Protein AF-A0A8F1AC19-F1 (afdb_monomer)

Foldseek 3Di:
DDDDDDDDDDDDYDDDYDDDDDDDDDDDDDDDDPVVVVVVVLVVQVVPLPPDDQVVLLVVLLVVVVVVVVVVVVVPPPDPPDPVQQPVDKDWQAFLVQLLPLVSSLVSCLVTPLVPFDALFKKKKKKKKFFADPNDGPDIDIWDIAIAHSPADSSLVSLLVSVRSVVVCVVVVDDPRRITMMMTMDGDDDNVRVCSSGPPHDPNVSSSVVSCVSSVVPPVCVVVVVLLCVQVVNVVVVVVQQQFQFPCNVVVAAFDDLVPDPLSVLLVVVQVVCCVPDPFNKDKTKGWDDPDDDPDDDFTKMKIKIKTWQDQDPVDPRDTKIKIKIWIDTSNCCNVQVVCSVHPPRPGWMKMKIQPDPDPVWRFIWIGTPQKIFTDTPSGGQKMKGFDDFDFDDADAFAPDFDQLEKEKDWAWAAAVALRFFFIFTAKMWMDTSVGDIDIAGADCPDPPGDPGSLSRLLVRVVVVVVVCLVVVVPNFAHEYEYAQCFQPVVLSNLLSLVQSVWDWWFDDDFSGTLKIWTADVVSRGIYMYAHVCQQPVDDLQVLLVLQVHPQHQAFAQRRRDDPVCRQDWAADDDCVSRDPPLPDDPVSVVSSVPADRGDGNNVVVRVNRCSSRVSVRVSLSSLSCCCCVPQSDGCSVDSHNLSSLSNSLCHPFNPDPLWGQGLDDDSQLVLLLQQFDFFDWWFLDAFPCLKPQWKFKKFWFLLLLLLLQAWAQTDIKMKMQNFDLVVQVWWKFWKWKAADDCVLPVDAQDWDQDPVRDIDRDNGTDIGIHTSLLVVLRVVSPMDITTRIIMHRPSIGGGLNSCVVVSVVLLCCLVDPPRSSSVSSSVSSSVSNLVQQQDDQRQKDKTKAFPVCVCVDQQFWDWPAKAASHVGIIITITGNHGHPVVVVVPVVPDPDDPVPPPPPSPGPGRHSNRRSSSSSSSLSSLCVVVCGPVPKHWRIDDSRMTMIRDDDDPVQEDNDHRRMDRDFIFRTKRRFTGQAIWTQGPVPRDIRGGDPPADRSPDDPVQSVCLLVQHKDKDWDWDFDQPSHVSITGIDIDIDIDTRDDSD

Solvent-accessible surface area (backbone atoms only — not comparable to full-atom values): 58210 Å² total; per-residue (Å²): 136,82,79,86,87,77,90,78,88,84,82,87,80,89,86,82,92,89,84,92,88,88,90,90,82,90,80,93,77,92,74,89,68,73,70,55,58,56,50,52,56,38,58,55,47,67,66,67,50,75,81,55,57,71,71,61,49,44,57,54,49,56,57,48,55,56,49,49,54,55,50,56,61,68,65,49,85,80,52,96,68,57,78,79,62,28,71,89,35,73,36,77,61,48,39,51,70,59,41,68,41,61,71,55,35,36,53,35,42,47,70,53,49,39,70,76,45,58,80,87,40,36,32,35,36,35,43,32,42,32,36,40,58,97,87,40,78,76,46,76,50,75,52,80,68,48,68,44,46,45,81,52,62,52,71,53,53,42,52,33,50,41,53,54,51,53,54,50,34,62,74,67,70,64,73,71,78,41,28,42,38,32,41,24,35,33,85,66,49,54,63,78,56,46,54,54,70,50,68,91,69,68,64,62,62,45,40,48,54,50,41,33,57,74,43,50,68,58,69,49,66,56,59,64,52,51,53,45,38,55,71,63,56,47,69,69,51,63,76,54,41,84,69,39,74,39,82,68,52,69,80,70,49,53,73,49,71,46,79,78,45,72,52,34,43,52,40,49,51,54,50,53,50,49,50,69,69,43,96,54,66,48,47,78,47,50,28,36,65,70,94,80,83,74,86,65,92,88,74,78,47,36,37,43,37,41,35,38,62,71,42,70,45,92,90,42,93,82,43,72,28,50,37,35,39,41,37,47,40,42,64,78,56,38,69,77,39,54,89,26,67,94,44,94,74,35,89,54,64,53,38,36,39,38,43,74,54,84,54,91,87,51,52,34,29,35,41,36,45,84,56,32,40,34,38,28,48,73,38,37,62,76,33,42,36,37,60,48,87,56,58,66,60,87,61,52,78,70,44,95,67,78,77,70,55,42,23,13,31,46,74,40,65,29,10,71,72,44,69,43,24,36,52,53,45,48,46,33,39,34,42,32,38,73,87,70,54,70,52,76,49,60,58,30,81,84,46,90,91,39,42,79,42,40,47,56,45,52,30,50,57,52,52,55,49,50,51,62,27,56,80,43,42,89,80,45,51,60,32,36,30,32,21,82,46,23,32,84,49,56,47,49,60,45,54,34,25,37,35,63,65,68,35,49,68,50,65,46,65,56,83,85,36,44,36,35,39,35,47,28,39,74,89,81,69,41,43,36,34,41,34,22,44,33,47,57,48,86,56,56,68,65,55,47,26,58,44,60,64,50,88,64,71,82,76,90,59,47,58,35,61,36,25,90,87,40,51,84,36,71,45,75,51,78,61,66,74,33,54,41,59,79,93,66,68,44,72,71,53,51,56,57,55,68,70,52,58,60,74,30,44,45,56,63,54,47,52,57,47,51,49,48,52,20,52,39,50,34,50,44,53,49,54,49,36,51,48,39,27,72,78,60,25,37,48,57,90,82,43,54,34,34,32,59,46,28,39,28,48,44,28,55,77,54,56,77,70,74,91,58,38,53,33,39,58,63,67,53,65,35,53,55,48,51,64,30,43,55,74,61,60,59,42,57,68,43,58,72,78,56,20,59,33,63,51,35,37,36,31,40,37,36,56,37,58,48,45,25,41,33,43,61,42,62,15,35,56,46,34,39,29,49,48,53,57,69,76,78,33,77,45,38,36,33,37,28,43,38,35,50,44,55,61,88,77,37,76,64,69,75,68,77,40,76,46,96,88,67,51,74,45,50,72,69,62,72,47,70,48,46,36,41,40,69,48,51,52,56,37,45,77,60,53,30,45,73,47,46,58,24,33,36,25,20,90,46,40,36,53,60,35,67,73,36,27,69,55,42,53,56,32,48,48,38,43,74,69,49,86,49,53,48,59,22,47,53,25,49,53,33,57,71,31,32,54,62,43,28,46,50,76,81,78,68,57,46,65,45,71,44,49,47,87,58,47,54,75,47,55,72,52,21,35,64,82,44,62,21,76,42,32,93,65,29,25,39,39,33,33,36,86,50,57,13,68,69,60,51,49,52,47,63,76,71,44,103,62,62,87,85,68,70,79,66,78,75,80,80,88,67,91,25,29,42,57,48,29,25,48,28,32,39,42,31,43,58,72,51,52,65,67,45,63,40,88,94,35,56,38,45,35,37,52,54,54,30,43,28,25,57,53,83,76,63,69,90,49,48,49,87,50,82,58,18,30,33,82,75,45,45,29,54,45,31,40,51,61,47,60,60,30,36,39,33,34,28,70,87,76,72,44,76,48,62,40,37,77,97,55,69,36,87,81,56,55,75,64,52,49,53,36,22,49,65,40,37,68,43,79,48,75,41,80,42,86,42,74,40,68,62,74,52,44,46,31,33,43,80,42,85,41,74,48,75,28,42,77,67,120

Radius of gyration: 37.28 Å; Cα contacts (8 Å, |Δi|>4): 1901; chains: 1; bounding box: 98×108×100 Å

Mean predicted aligned error: 16.22 Å

Nearest PDB structures (foldseek):
  2pzs-assembly3_C  TM=7.195E-01  e=1.021E-22  Salasvirus phi29
  2pzs-assembly4_D  TM=7.271E-01  e=9.968E-22  Salasvirus phi29
  2pzs-assembly2_B  TM=7.044E-01  e=2.456E-21  Salasvirus phi29

Secondary structure (DSSP, 8-state):
---------------------------------HHHHHHHHHHHHHHHGGGS-HHHHHHHHHHHHHHHHHHHHHHTTSS--SGGGSTTSEEEEEEHHHHTSHHHHHHHHHHHTGGGSPTT-EEEEEEEEEEEETTEEEEEEE---EEEETT--HHHHHHHHHHHHHHHHHHTT--SS-EEEEEEEEEEE-HHHHHHH-SS--HHHHHHHHHHHHTT----THHHHHHHHHHTT-HHHHHHHTTPPPGGGGGGSPBP-TTSSHHHHHHHHHHHHHHHH-SS-EEEEEEEPPTT--SSSS---EEEEEEEEEEEPTTSTT-EEEEEEEEEE-HHHHHHHGGGTTSTT--S-EEEEEE----TT---EEEEETTEEEEEETTEEEEEEEE---PBPP-PPPPSS----EEEEEEEEEETTSTT-EEEEEEEEEEEETTS-EEEEE--SSSTTS--SHHHHHHHHHHHHHHHHHHTHHHHTT-EEEESSTTTTHHHHHHHHHHHTT-EEEEEEETTEEEEEEEEETTTTEEEEEEEGGGTS-S-HHHHHHHTT-S-------TTT-STTTTT-EEEPPPGGGTS-GGG--HHHHHHHHTS-SEEEHHHHHHHHHHHHHHHHHHHHHHHHHHHHHHH---GGG-SSHHHHHHHHHHHHT----SSPPB---THHHHHHHHT-----EEE---GGGGEES-EEEEEETTHHHHHHTS-B--S--EEE----TTT-SSEEEEEEEEPPPTTT-SS----EE-TTS-EE--SS-EEEEEEHHHHHHHHHTT-EEEEEEEEE-TTPBPTTTTTHHHHHHHHHHHHH---HHHHHHHHHHHHHHHHHHTPPP-S-EEEEEEGGGHHHHHTTEEEEEEEEEETTEEEEEEEEEEPHHHHHHHHHH-S--GGG--------S---HHHHHHHHHHHHHHHGGGGG-TT--EEEEETTEEEESSPPPGGGBSSSTT-EEEEEEEEEEEEEETTEEEEEETTT--EEEEETTS-GGG--HHHHHHHHTT--EEEEEEEEEEETTTTEEEEEEEEEEEPPPP--

Sequence (1049 aa):
METSSGTLDVGKWDQSTSNLDEGYNIKYIIGSNTKDNSNRILTNIKADVKSLSEDKANKIANVKIRQIERVKRNEGKIIKGGYLSYINHSCYIGHFDELIDKKILINRLKDNLISQLEEGKIYSILLNMSYLKNGVNVGISPMKSMIITATVNLNLLGHNIINAIILKSQEYEVQGDSCNINIYWREWLRDDEYSKLVSPVNRDKIIEEVLIEEGNLTKNNNNKLDKILKFMAIEKLDNYINQFPSFDSITKLTPYDLNSDEGSKKLLKAINDIEKESQYKVKISVFKSDEGYSFGDSVPFIYLVFTEVDIYLSDCDNVKGVRRTVCFSTIDDWVDSISHWNTDKYPYLKFTDVQLDTDKDTQKFTRTLGAYKFHVDNGKVQYWEKYYSFPDMLMPSSDKKRDTKIGSLDLETYGKDGNGFGEHSVYAGGIALNDGYKQLYYLDLDNEWGIKSGAGLIQQMFIELFDYIAEKKKERNGYKLYAHNLGRFDSIFLISSLANAGFQLRANWRENDLLQLYVIDTDRKLNIKLLDSINLVPTSLDKLLKGVGSLIRKGMFPHKYVNRDTINYIGPKPGINYYLDESQINEQKIDEYNKIPELFNLKEQCLNYLETDVLGLLEAMNILSKHYHKEHKVNITNFSTLPALSLAIFGYWFYQDKKKTIKMIKGPLESFIRQAYFGGNSDIFVEGSNRFVKKGLHYDMNSQYPFAMKNQMPTGNPVFSNNTDLNYYSLGFVFAKITPPNKDTLANLFIPFRNTDGSVSCPRETFYEFISTVELRQGLEYGYKAEILCGVNFPEACEANELFGKFVDQLYEIKATSTDSVERMIAKLSLNSTYGKFGQKEKEYRIKIMKTDQVSEITDKYHYSYLSDISDGLSIIKYGPRLNEKYRQLYKEHSEFDDNKSTYTKERGIPSAVQISAMISSYARTSINPFKNIPGNIAIASNTDSLILEHPLPNDLIGRELGQWKLEHTFNNGIFVRPKLYCYEDSNTNELIRKAAGVNAAKLTSEDYAKLCKGENVHTQKEIFKVDWNKLKIEVVKVDTTLKGINPE

Structure (mmCIF, N/CA/C/O backbone):
data_AF-A0A8F1AC19-F1
#
_entry.id   AF-A0A8F1AC19-F1
#
loop_
_atom_site.group_PDB
_atom_site.id
_atom_site.type_symbol
_atom_site.label_atom_id
_atom_site.label_alt_id
_atom_site.label_comp_id
_atom_site.label_asym_id
_atom_site.label_entity_id
_atom_site.label_seq_id
_atom_site.pdbx_PDB_ins_code
_atom_site.Cartn_x
_atom_site.Cartn_y
_atom_site.Cartn_z
_atom_site.occupancy
_atom_site.B_iso_or_equiv
_atom_site.auth_seq_id
_atom_site.auth_comp_id
_atom_site.auth_asym_id
_atom_site.auth_atom_id
_atom_site.pdbx_PDB_model_num
ATOM 1 N N . MET A 1 1 ? 13.285 74.632 -11.735 1.00 31.61 1 MET A N 1
ATOM 2 C CA . MET A 1 1 ? 13.791 75.019 -10.406 1.00 31.61 1 MET A CA 1
ATOM 3 C C . MET A 1 1 ? 14.454 73.781 -9.842 1.00 31.61 1 MET A C 1
ATOM 5 O O . MET A 1 1 ? 13.777 72.896 -9.347 1.00 31.61 1 MET A O 1
ATOM 9 N N . GLU A 1 2 ? 15.632 73.489 -10.384 1.00 22.83 2 GLU A N 1
ATOM 10 C CA . GLU A 1 2 ? 16.922 73.958 -9.843 1.00 22.83 2 GLU A CA 1
ATOM 11 C C . GLU A 1 2 ? 17.256 73.154 -8.584 1.00 22.83 2 GLU A C 1
ATOM 13 O O . GLU A 1 2 ? 16.663 73.350 -7.534 1.00 22.83 2 GLU A O 1
ATOM 18 N N . THR A 1 3 ? 17.900 72.002 -8.767 1.00 23.06 3 THR A N 1
ATOM 19 C CA . THR A 1 3 ? 19.358 71.810 -8.927 1.00 23.06 3 THR A CA 1
ATOM 20 C C . THR A 1 3 ? 20.081 71.838 -7.592 1.00 23.06 3 THR A C 1
ATOM 22 O O . THR A 1 3 ? 20.238 72.887 -6.981 1.00 23.06 3 THR A O 1
ATOM 25 N N . SER A 1 4 ? 20.699 70.691 -7.300 1.00 23.70 4 SER A N 1
ATOM 26 C CA . SER A 1 4 ? 22.146 70.555 -7.070 1.00 23.70 4 SER A CA 1
ATOM 27 C C . SER A 1 4 ? 22.519 70.812 -5.617 1.00 23.70 4 SER A C 1
ATOM 29 O O . SER A 1 4 ? 21.834 71.542 -4.923 1.00 23.70 4 SER A O 1
ATOM 31 N N . SER A 1 5 ? 23.536 70.212 -5.034 1.00 22.62 5 SER A N 1
ATOM 32 C CA . SER A 1 5 ? 24.752 69.520 -5.470 1.00 22.62 5 SER A CA 1
ATOM 33 C C . SER A 1 5 ? 25.186 68.732 -4.216 1.00 22.62 5 SER A C 1
ATOM 35 O O . SER A 1 5 ? 24.716 69.011 -3.118 1.00 22.62 5 SER A O 1
ATOM 37 N N . GLY A 1 6 ? 26.005 67.695 -4.223 1.00 22.95 6 GLY A N 1
ATOM 38 C CA . GLY A 1 6 ? 27.137 67.302 -5.043 1.00 22.95 6 GLY A CA 1
ATOM 39 C C . GLY A 1 6 ? 27.877 66.248 -4.201 1.00 22.95 6 GLY A C 1
ATOM 40 O O . GLY A 1 6 ? 27.807 66.293 -2.976 1.00 22.95 6 GLY A O 1
ATOM 41 N N . THR A 1 7 ? 28.458 65.231 -4.848 1.00 22.33 7 THR A N 1
ATOM 42 C CA . THR A 1 7 ? 29.927 65.021 -4.927 1.00 22.33 7 THR A CA 1
ATOM 43 C C . THR A 1 7 ? 30.548 64.523 -3.612 1.00 22.33 7 THR A C 1
ATOM 45 O O . THR A 1 7 ? 30.342 65.131 -2.576 1.00 22.33 7 THR A O 1
ATOM 48 N N . LEU A 1 8 ? 31.340 63.456 -3.518 1.00 21.91 8 LEU A N 1
ATOM 49 C CA . LEU A 1 8 ? 32.282 62.757 -4.405 1.00 21.91 8 LEU A CA 1
ATOM 50 C C . LEU A 1 8 ? 32.453 61.329 -3.807 1.00 21.91 8 LEU A C 1
ATOM 52 O O . LEU A 1 8 ? 32.259 61.163 -2.606 1.00 21.91 8 LEU A O 1
ATOM 56 N N . ASP A 1 9 ? 32.608 60.253 -4.590 1.00 22.91 9 ASP A N 1
ATOM 57 C CA . ASP A 1 9 ? 33.870 59.794 -5.227 1.00 22.91 9 ASP A CA 1
ATOM 58 C C . ASP A 1 9 ? 34.889 59.314 -4.159 1.00 22.91 9 ASP A C 1
ATOM 60 O O . ASP A 1 9 ? 35.008 59.916 -3.101 1.00 22.91 9 ASP A O 1
ATOM 64 N N . VAL A 1 10 ? 35.675 58.245 -4.276 1.00 22.77 10 VAL A N 1
ATOM 65 C CA . VAL A 1 10 ? 36.249 57.528 -5.419 1.00 22.77 10 VAL A CA 1
ATOM 66 C C . VAL A 1 10 ? 36.731 56.172 -4.880 1.00 22.77 10 VAL A C 1
ATOM 68 O O . VAL A 1 10 ? 37.195 56.107 -3.738 1.00 22.77 10 VAL A O 1
ATOM 71 N N . GLY A 1 11 ? 36.768 55.114 -5.696 1.00 22.19 11 GLY A N 1
ATOM 72 C CA . GLY A 1 11 ? 37.553 53.941 -5.300 1.00 22.19 11 GLY A CA 1
ATOM 73 C C . GLY A 1 11 ? 37.639 52.733 -6.226 1.00 22.19 11 GLY A C 1
ATOM 74 O O . GLY A 1 11 ? 37.593 51.640 -5.691 1.00 22.19 11 GLY A O 1
ATOM 75 N N . LYS A 1 12 ? 37.825 52.956 -7.542 1.00 23.98 12 LYS A N 1
ATOM 76 C CA . LYS A 1 12 ? 38.645 52.164 -8.505 1.00 23.98 12 LYS A CA 1
ATOM 77 C C . LYS A 1 12 ? 38.438 50.642 -8.658 1.00 23.98 12 LYS A C 1
ATOM 79 O O . LYS A 1 12 ? 38.356 49.917 -7.684 1.00 23.98 12 LYS A O 1
ATOM 84 N N . TRP A 1 13 ? 38.602 50.019 -9.826 1.00 21.12 13 TRP A N 1
ATOM 85 C CA . TRP A 1 13 ? 38.659 50.312 -11.277 1.00 21.12 13 TRP A CA 1
ATOM 86 C C . TRP A 1 13 ? 39.015 48.925 -11.880 1.00 21.12 13 TRP A C 1
ATOM 88 O O . TRP A 1 13 ? 39.837 48.226 -11.292 1.00 21.12 13 TRP A O 1
ATOM 98 N N . ASP A 1 14 ? 38.258 48.393 -12.845 1.00 24.80 14 ASP A N 1
ATOM 99 C CA . ASP A 1 14 ? 38.442 48.540 -14.313 1.00 24.80 14 ASP A CA 1
ATOM 100 C C . ASP A 1 14 ? 39.537 47.586 -14.866 1.00 24.80 14 ASP A C 1
ATOM 102 O O . ASP A 1 14 ? 40.478 47.277 -14.147 1.00 24.80 14 ASP A O 1
ATOM 106 N N . GLN A 1 15 ? 39.541 47.017 -16.080 1.00 26.70 15 GLN A N 1
ATOM 107 C CA . GLN A 1 15 ? 38.985 47.366 -17.402 1.00 26.70 15 GLN A CA 1
ATOM 108 C C . GLN A 1 15 ? 39.262 46.136 -18.325 1.00 26.70 15 GLN A C 1
ATOM 110 O O . GLN A 1 15 ? 40.238 45.421 -18.091 1.00 26.70 15 GLN A O 1
ATOM 115 N N . SER A 1 16 ? 38.497 45.766 -19.363 1.00 23.73 16 SER A N 1
ATOM 116 C CA . SER A 1 16 ? 38.512 46.379 -20.713 1.00 23.73 16 SER A CA 1
ATOM 117 C C . SER A 1 16 ? 37.617 45.537 -21.678 1.00 23.73 16 SER A C 1
ATOM 119 O O . SER A 1 16 ? 37.724 44.314 -21.666 1.00 23.73 16 SER A O 1
ATOM 121 N N . THR A 1 17 ? 36.517 46.088 -22.244 1.00 25.33 17 THR A N 1
ATOM 122 C CA . THR A 1 17 ? 36.291 46.673 -23.615 1.00 25.33 17 THR A CA 1
ATOM 123 C C . THR A 1 17 ? 36.187 45.652 -24.772 1.00 25.33 17 THR A C 1
ATOM 125 O O . THR A 1 17 ? 36.949 44.698 -24.773 1.00 25.33 17 THR A O 1
ATOM 128 N N . SER A 1 18 ? 35.394 45.763 -25.856 1.00 26.03 18 SER A N 1
ATOM 129 C CA . SER A 1 18 ? 34.367 46.688 -26.415 1.00 26.03 18 SER A CA 1
ATOM 130 C C . SER A 1 18 ? 34.013 46.158 -27.839 1.00 26.03 18 SER A C 1
ATOM 132 O O . SER A 1 18 ? 34.898 45.596 -28.479 1.00 26.03 18 SER A O 1
ATOM 134 N N . ASN A 1 19 ? 32.770 46.160 -28.349 1.00 23.08 19 ASN A N 1
ATOM 135 C CA . ASN A 1 19 ? 32.154 47.078 -29.354 1.00 23.08 19 ASN A CA 1
ATOM 136 C C . ASN A 1 19 ? 30.918 46.314 -29.917 1.00 23.08 19 ASN A C 1
ATOM 138 O O . ASN A 1 19 ? 31.048 45.113 -30.138 1.00 23.08 19 ASN A O 1
ATOM 142 N N . LEU A 1 20 ? 29.664 46.791 -29.984 1.00 23.27 20 LEU A N 1
ATOM 143 C CA . LEU A 1 20 ? 29.008 47.935 -30.664 1.00 23.27 20 LEU A CA 1
ATOM 144 C C . LEU A 1 20 ? 28.954 47.874 -32.205 1.00 23.27 20 LEU A C 1
ATOM 146 O O . LEU A 1 20 ? 29.992 47.947 -32.854 1.00 23.27 20 LEU A O 1
ATOM 150 N N . ASP A 1 21 ? 27.724 47.697 -32.724 1.00 23.11 21 ASP A N 1
ATOM 151 C CA . ASP A 1 21 ? 26.986 48.509 -33.733 1.00 23.11 21 ASP A CA 1
ATOM 152 C C . ASP A 1 21 ? 25.927 47.602 -34.407 1.00 23.11 21 ASP A C 1
ATOM 154 O O . ASP A 1 21 ? 26.255 46.504 -34.845 1.00 23.11 21 ASP A O 1
ATOM 158 N N . GLU A 1 22 ? 24.603 47.810 -34.411 1.00 24.41 22 GLU A N 1
ATOM 159 C CA . GLU A 1 22 ? 23.669 48.939 -34.631 1.00 24.41 22 GLU A CA 1
ATOM 160 C C . GLU A 1 22 ? 22.743 48.603 -35.831 1.00 24.41 22 GLU A C 1
ATOM 162 O O . GLU A 1 22 ? 23.201 48.212 -36.901 1.00 24.41 22 GLU A O 1
ATOM 167 N N . GLY A 1 23 ? 21.427 48.816 -35.659 1.00 21.45 23 GLY A N 1
ATOM 168 C CA . GLY A 1 23 ? 20.518 49.215 -36.749 1.00 21.45 23 GLY A CA 1
ATOM 169 C C . GLY A 1 23 ? 19.463 48.215 -37.259 1.00 21.45 23 GLY A C 1
ATOM 170 O O . GLY A 1 23 ? 19.737 47.420 -38.149 1.00 21.45 23 GLY A O 1
ATOM 171 N N . TYR A 1 24 ? 18.207 48.341 -36.800 1.00 22.16 24 TYR A N 1
ATOM 172 C CA . TYR A 1 24 ? 17.084 48.966 -37.546 1.00 22.16 24 TYR A CA 1
ATOM 173 C C . TYR A 1 24 ? 15.684 48.466 -37.135 1.00 22.16 24 TYR A C 1
ATOM 175 O O . TYR A 1 24 ? 15.416 47.278 -36.976 1.00 22.16 24 TYR A O 1
ATOM 183 N N . ASN A 1 25 ? 14.770 49.435 -37.024 1.00 22.89 25 ASN A N 1
ATOM 184 C CA . ASN A 1 25 ? 13.355 49.318 -36.676 1.00 22.89 25 ASN A CA 1
ATOM 185 C C . ASN A 1 25 ? 12.464 49.530 -37.928 1.00 22.89 25 ASN A C 1
ATOM 187 O O . ASN A 1 25 ? 12.730 50.430 -38.718 1.00 22.89 25 ASN A O 1
ATOM 191 N N . ILE A 1 26 ? 11.359 48.771 -38.003 1.00 26.72 26 ILE A N 1
ATOM 192 C CA . ILE A 1 26 ? 10.038 49.057 -38.626 1.00 26.72 26 ILE A CA 1
ATOM 193 C C . ILE A 1 26 ? 9.954 49.341 -40.149 1.00 26.72 26 ILE A C 1
ATOM 195 O O . ILE A 1 26 ? 10.276 50.436 -40.601 1.00 26.72 26 ILE A O 1
ATOM 199 N N . LYS A 1 27 ? 9.268 48.450 -40.900 1.00 19.94 27 LYS A N 1
ATOM 200 C CA . LYS A 1 27 ? 8.091 48.789 -41.749 1.00 19.94 27 LYS A CA 1
ATOM 201 C C . LYS A 1 27 ? 7.402 47.559 -42.369 1.00 19.94 27 LYS A C 1
ATOM 203 O O . LYS A 1 27 ? 8.037 46.701 -42.968 1.00 19.94 27 LYS A O 1
ATOM 208 N N . TYR A 1 28 ? 6.072 47.541 -42.265 1.00 28.19 28 TYR A N 1
ATOM 209 C CA . TYR A 1 28 ? 5.159 46.734 -43.080 1.00 28.19 28 TYR A CA 1
ATOM 210 C C . TYR A 1 28 ? 5.397 46.983 -44.579 1.00 28.19 28 TYR A C 1
ATOM 212 O O . TYR A 1 28 ? 5.292 48.128 -45.014 1.00 28.19 28 TYR A O 1
ATOM 220 N N . ILE A 1 29 ? 5.585 45.917 -45.365 1.00 23.28 29 ILE A N 1
ATOM 221 C CA . ILE A 1 29 ? 5.173 45.856 -46.776 1.00 23.28 29 ILE A CA 1
ATOM 222 C C . ILE A 1 29 ? 4.506 44.497 -47.005 1.00 23.28 29 ILE A C 1
ATOM 224 O O . ILE A 1 29 ? 5.138 43.445 -46.975 1.00 23.28 29 ILE A O 1
ATOM 228 N N . ILE A 1 30 ? 3.191 44.547 -47.209 1.00 38.81 30 ILE A N 1
ATOM 229 C CA . ILE A 1 30 ? 2.400 43.483 -47.825 1.00 38.81 30 ILE A CA 1
ATOM 230 C C . ILE A 1 30 ? 2.854 43.383 -49.287 1.00 38.81 30 ILE A C 1
ATOM 232 O O . ILE A 1 30 ? 2.800 44.377 -50.007 1.00 38.81 30 ILE A O 1
ATOM 236 N N . GLY A 1 31 ? 3.274 42.196 -49.727 1.00 25.27 31 GLY A N 1
ATOM 237 C CA . GLY A 1 31 ? 3.637 41.930 -51.120 1.00 25.27 31 GLY A CA 1
ATOM 238 C C . GLY A 1 31 ? 3.594 40.437 -51.454 1.00 25.27 31 GLY A C 1
ATOM 239 O O . GLY A 1 31 ? 4.526 39.715 -51.130 1.00 25.27 31 GLY A O 1
ATOM 240 N N . SER A 1 32 ? 2.472 40.006 -52.050 1.00 35.31 32 SER A N 1
ATOM 241 C CA . SER A 1 32 ? 2.288 38.910 -53.038 1.00 35.31 32 SER A CA 1
ATOM 242 C C . SER A 1 32 ? 3.429 37.879 -53.190 1.00 35.31 32 SER A C 1
ATOM 244 O O . SER A 1 32 ? 4.523 38.247 -53.593 1.00 35.31 32 SER A O 1
ATOM 246 N N . ASN A 1 33 ? 3.256 36.560 -53.017 1.00 37.06 33 ASN A N 1
ATOM 247 C CA . ASN A 1 33 ? 2.333 35.693 -53.762 1.00 37.06 33 ASN A CA 1
ATOM 248 C C . ASN A 1 33 ? 2.200 34.314 -53.067 1.00 37.06 33 ASN A C 1
ATOM 250 O O . ASN A 1 33 ? 3.137 33.521 -53.034 1.00 37.06 33 ASN A O 1
ATOM 254 N N . THR A 1 34 ? 1.018 33.983 -52.543 1.00 36.84 34 THR A N 1
ATOM 255 C CA . THR A 1 34 ? 0.736 32.732 -51.801 1.00 36.84 34 THR A CA 1
ATOM 256 C C . THR A 1 34 ? 0.471 31.508 -52.690 1.00 36.84 34 THR A C 1
ATOM 258 O O . THR A 1 34 ? 0.585 30.371 -52.224 1.00 36.84 34 THR A O 1
ATOM 261 N N . LYS A 1 35 ? 0.198 31.715 -53.987 1.00 37.66 35 LYS A N 1
ATOM 262 C CA . LYS A 1 35 ? 0.114 30.638 -54.994 1.00 37.66 35 LYS A CA 1
ATOM 263 C C . LYS A 1 35 ? 1.454 29.931 -55.227 1.00 37.66 35 LYS A C 1
ATOM 265 O O . LYS A 1 35 ? 1.462 28.750 -55.561 1.00 37.66 35 LYS A O 1
ATOM 270 N N . ASP A 1 36 ? 2.572 30.627 -55.023 1.00 39.12 36 ASP A N 1
ATOM 271 C CA . ASP A 1 36 ? 3.899 30.052 -55.254 1.00 39.12 36 ASP A CA 1
ATOM 272 C C . ASP A 1 36 ? 4.286 29.056 -54.157 1.00 39.12 36 ASP A C 1
ATOM 274 O O . ASP A 1 36 ? 4.768 27.970 -54.456 1.00 39.12 36 ASP A O 1
ATOM 278 N N . ASN A 1 37 ? 3.978 29.343 -52.887 1.00 41.62 37 ASN A N 1
ATOM 279 C CA . ASN A 1 37 ? 4.289 28.429 -51.780 1.00 41.62 37 ASN A CA 1
ATOM 280 C C . ASN A 1 37 ? 3.451 27.142 -51.802 1.00 41.62 37 ASN A C 1
ATOM 282 O O . ASN A 1 37 ? 3.974 26.066 -51.517 1.00 41.62 37 ASN A O 1
ATOM 286 N N . SER A 1 38 ? 2.175 27.221 -52.186 1.00 38.25 38 SER A N 1
ATOM 287 C CA . SER A 1 38 ? 1.309 26.043 -52.336 1.00 38.25 38 SER A CA 1
ATOM 288 C C . SER A 1 38 ? 1.758 25.157 -53.507 1.00 38.25 38 SER A C 1
ATOM 290 O O . SER A 1 38 ? 1.875 23.943 -53.341 1.00 38.25 38 SER A O 1
ATOM 292 N N . ASN A 1 39 ? 2.142 25.747 -54.644 1.00 42.91 39 ASN A N 1
ATOM 293 C CA . ASN A 1 39 ? 2.710 25.010 -55.779 1.00 42.91 39 ASN A CA 1
ATOM 294 C C . ASN A 1 39 ? 4.101 24.416 -55.488 1.00 42.91 39 ASN A C 1
ATOM 296 O O . ASN A 1 39 ? 4.401 23.305 -55.932 1.00 42.91 39 ASN A O 1
ATOM 300 N N . ARG A 1 40 ? 4.938 25.094 -54.695 1.00 44.22 40 ARG A N 1
ATOM 301 C CA . ARG A 1 40 ? 6.263 24.594 -54.284 1.00 44.22 40 ARG A CA 1
ATOM 302 C C . ARG A 1 40 ? 6.156 23.392 -53.340 1.00 44.22 40 ARG A C 1
ATOM 304 O O . ARG A 1 40 ? 6.897 22.425 -53.491 1.00 44.22 40 ARG A O 1
ATOM 311 N N . ILE A 1 41 ? 5.177 23.407 -52.430 1.00 44.12 41 ILE A N 1
ATOM 312 C CA . ILE A 1 41 ? 4.846 22.268 -51.558 1.00 44.12 41 ILE A CA 1
ATOM 313 C C . ILE A 1 41 ? 4.292 21.091 -52.381 1.00 44.12 41 ILE A C 1
ATOM 315 O O . ILE A 1 41 ? 4.699 19.953 -52.158 1.00 44.12 41 ILE A O 1
ATOM 319 N N . LEU A 1 42 ? 3.429 21.356 -53.370 1.00 42.44 42 LEU A N 1
ATOM 320 C CA . LEU A 1 42 ? 2.858 20.349 -54.281 1.00 42.44 42 LEU A CA 1
ATOM 321 C C . LEU A 1 42 ? 3.911 19.663 -55.170 1.00 42.44 42 LEU A C 1
ATOM 323 O O . LEU A 1 42 ? 3.815 18.467 -55.440 1.00 42.44 42 LEU A O 1
ATOM 327 N N . THR A 1 43 ? 4.936 20.400 -55.599 1.00 45.84 43 THR A N 1
ATOM 328 C CA . THR A 1 43 ? 5.985 19.876 -56.491 1.00 45.84 43 THR A CA 1
ATOM 329 C C . THR A 1 43 ? 6.937 18.921 -55.760 1.00 45.84 43 THR A C 1
ATOM 331 O O . THR A 1 43 ? 7.294 17.882 -56.311 1.00 45.84 43 THR A O 1
ATOM 334 N N . ASN A 1 44 ? 7.261 19.193 -54.489 1.00 47.84 44 ASN A N 1
ATOM 335 C CA . ASN A 1 44 ? 8.109 18.315 -53.669 1.00 47.84 44 ASN A CA 1
ATOM 336 C C . ASN A 1 44 ? 7.415 16.985 -53.306 1.00 47.84 44 ASN A C 1
ATOM 338 O O . ASN A 1 44 ? 8.058 15.944 -53.220 1.00 47.84 44 ASN A O 1
ATOM 342 N N . ILE A 1 45 ? 6.083 16.982 -53.180 1.00 44.28 45 ILE A N 1
ATOM 343 C CA . ILE A 1 45 ? 5.293 15.783 -52.846 1.00 44.28 45 ILE A CA 1
ATOM 344 C C . ILE A 1 45 ? 5.361 14.703 -53.940 1.00 44.28 45 ILE A C 1
ATOM 346 O O . ILE A 1 45 ? 5.433 13.514 -53.630 1.00 44.28 45 ILE A O 1
ATOM 350 N N . LYS A 1 46 ? 5.373 15.098 -55.222 1.00 47.28 46 LYS A N 1
ATOM 351 C CA . LYS A 1 46 ? 5.466 14.154 -56.351 1.00 47.28 46 LYS A CA 1
ATOM 352 C C . LYS A 1 46 ? 6.799 13.401 -56.404 1.00 47.28 46 LYS A C 1
ATOM 354 O O . LYS A 1 46 ? 6.838 12.309 -56.971 1.00 47.28 46 LYS A O 1
ATOM 359 N N . ALA A 1 47 ? 7.864 13.980 -55.851 1.00 51.50 47 ALA A N 1
ATOM 360 C CA . ALA A 1 47 ? 9.188 13.368 -55.826 1.00 51.50 47 ALA A CA 1
ATOM 361 C C . ALA A 1 47 ? 9.334 12.354 -54.674 1.00 51.50 47 ALA A C 1
ATOM 363 O O . ALA A 1 47 ? 9.881 11.276 -54.893 1.00 51.50 47 ALA A O 1
ATOM 364 N N . ASP A 1 48 ? 8.764 12.646 -53.498 1.00 46.41 48 ASP A N 1
ATOM 365 C CA . ASP A 1 48 ? 8.950 11.840 -52.278 1.00 46.41 48 ASP A CA 1
ATOM 366 C C . ASP A 1 48 ? 8.064 10.579 -52.197 1.00 46.41 48 ASP A C 1
ATOM 368 O O . ASP A 1 48 ? 8.426 9.604 -51.542 1.00 46.41 48 ASP A O 1
ATOM 372 N N . VAL A 1 49 ? 6.891 10.564 -52.846 1.00 47.78 49 VAL A N 1
ATOM 373 C CA . VAL A 1 49 ? 5.920 9.448 -52.734 1.00 47.78 49 VAL A CA 1
ATOM 374 C C . VAL A 1 49 ? 6.244 8.282 -53.678 1.00 47.78 49 VAL A C 1
ATOM 376 O O . VAL A 1 49 ? 5.839 7.149 -53.430 1.00 47.78 49 VAL A O 1
ATOM 379 N N . LYS A 1 50 ? 7.026 8.519 -54.736 1.00 50.19 50 LYS A N 1
ATOM 380 C CA . LYS A 1 50 ? 7.279 7.530 -55.799 1.00 50.19 50 LYS A CA 1
ATOM 381 C C . LYS A 1 50 ? 8.135 6.321 -55.373 1.00 50.19 50 LYS A C 1
ATOM 383 O O . LYS A 1 50 ? 8.267 5.396 -56.168 1.00 50.19 50 LYS A O 1
ATOM 388 N N . SER A 1 51 ? 8.704 6.315 -54.162 1.00 50.62 51 SER A N 1
ATOM 389 C CA . SER A 1 51 ? 9.639 5.286 -53.667 1.00 50.62 51 SER A CA 1
ATOM 390 C C . SER A 1 51 ? 9.222 4.602 -52.350 1.00 50.62 51 SER A C 1
ATOM 392 O O . SER A 1 51 ? 10.005 3.838 -51.784 1.00 50.62 51 SER A O 1
ATOM 394 N N . LEU A 1 52 ? 8.009 4.853 -51.841 1.00 51.84 52 LEU A N 1
ATOM 395 C CA . LEU A 1 52 ? 7.543 4.358 -50.536 1.00 51.84 52 LEU A CA 1
ATOM 396 C C . LEU A 1 52 ? 6.571 3.173 -50.657 1.00 51.84 52 LEU A C 1
ATOM 398 O O . LEU A 1 52 ? 5.855 3.040 -51.645 1.00 51.84 52 LEU A O 1
ATOM 402 N N . SER A 1 53 ? 6.510 2.328 -49.618 1.00 54.03 53 SER A N 1
ATOM 403 C CA . SER A 1 53 ? 5.466 1.301 -49.501 1.00 54.03 53 SER A CA 1
ATOM 404 C C . SER A 1 53 ? 4.086 1.939 -49.306 1.00 54.03 53 SER A C 1
ATOM 406 O O . SER A 1 53 ? 3.966 2.994 -48.677 1.00 54.03 53 SER A O 1
ATOM 408 N N . GLU A 1 54 ? 3.038 1.283 -49.809 1.00 50.53 54 GLU A N 1
ATOM 409 C CA . GLU A 1 54 ? 1.666 1.812 -49.841 1.00 50.53 54 GLU A CA 1
ATOM 410 C C . GLU A 1 54 ? 1.166 2.268 -48.453 1.00 50.53 54 GLU A C 1
ATOM 412 O O . GLU A 1 54 ? 0.623 3.361 -48.316 1.00 50.53 54 GLU A O 1
ATOM 417 N N . ASP A 1 55 ? 1.454 1.514 -47.387 1.00 48.41 55 ASP A N 1
ATOM 418 C CA . ASP A 1 55 ? 1.087 1.880 -46.006 1.00 48.41 55 ASP A CA 1
ATOM 419 C C . ASP A 1 55 ? 1.828 3.117 -45.466 1.00 48.41 55 ASP A C 1
ATOM 421 O O . ASP A 1 55 ? 1.254 3.924 -44.731 1.00 48.41 55 ASP A O 1
ATOM 425 N N . LYS A 1 56 ? 3.098 3.323 -45.844 1.00 50.91 56 LYS A N 1
ATOM 426 C CA . LYS A 1 56 ? 3.841 4.540 -45.465 1.00 50.91 56 LYS A CA 1
ATOM 427 C C . LYS A 1 56 ? 3.333 5.757 -46.236 1.00 50.91 56 LYS A C 1
ATOM 429 O O . LYS A 1 56 ? 3.263 6.845 -45.664 1.00 50.91 56 LYS A O 1
ATOM 434 N N . ALA A 1 57 ? 2.944 5.570 -47.497 1.00 53.06 57 ALA A N 1
ATOM 435 C CA . ALA A 1 57 ? 2.336 6.615 -48.310 1.00 53.06 57 ALA A CA 1
ATOM 436 C C . ALA A 1 57 ? 0.963 7.047 -47.750 1.00 53.06 57 ALA A C 1
ATOM 438 O O . ALA A 1 57 ? 0.723 8.249 -47.613 1.00 53.06 57 ALA A O 1
ATOM 439 N N . ASN A 1 58 ? 0.126 6.091 -47.316 1.00 54.00 58 ASN A N 1
ATOM 440 C 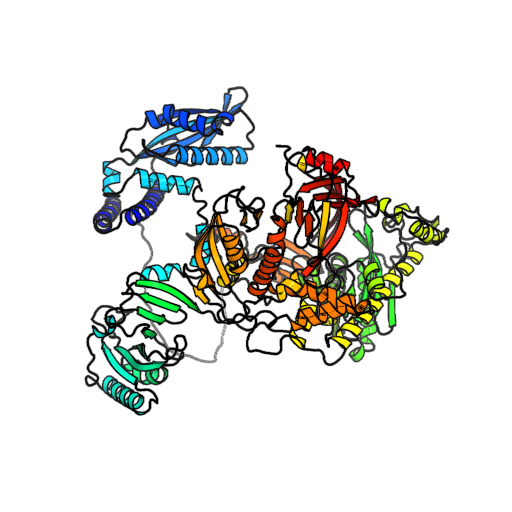CA . ASN A 1 58 ? -1.157 6.338 -46.633 1.00 54.00 58 ASN A CA 1
ATOM 441 C C . ASN A 1 58 ? -0.985 7.191 -45.361 1.00 54.00 58 ASN A C 1
ATOM 443 O O . ASN A 1 58 ? -1.612 8.241 -45.204 1.00 54.00 58 ASN A O 1
ATOM 447 N N . LYS A 1 59 ? -0.049 6.814 -44.480 1.00 54.47 59 LYS A N 1
ATOM 448 C CA . LYS A 1 59 ? 0.179 7.510 -43.201 1.00 54.47 59 LYS A CA 1
ATOM 449 C C . LYS A 1 59 ? 0.671 8.955 -43.375 1.00 54.47 59 LYS A C 1
ATOM 451 O O . LYS A 1 59 ? 0.286 9.840 -42.611 1.00 54.47 59 LYS A O 1
ATOM 456 N N . ILE A 1 60 ? 1.504 9.215 -44.386 1.00 54.22 60 ILE A N 1
ATOM 457 C CA . ILE A 1 60 ? 1.989 10.566 -44.722 1.00 54.22 60 ILE A CA 1
ATOM 458 C C . ILE A 1 60 ? 0.866 11.416 -45.333 1.00 54.22 60 ILE A C 1
ATOM 460 O O . ILE A 1 60 ? 0.749 12.603 -45.007 1.00 54.22 60 ILE A O 1
ATOM 464 N N . ALA A 1 61 ? 0.018 10.815 -46.173 1.00 54.59 61 ALA A N 1
ATOM 465 C CA . ALA A 1 61 ? -1.153 11.475 -46.741 1.00 54.59 61 ALA A CA 1
ATOM 466 C C . ALA A 1 61 ? -2.143 11.919 -45.646 1.00 54.59 61 ALA A C 1
ATOM 468 O O . ALA A 1 61 ? -2.558 13.080 -45.648 1.00 54.59 61 ALA A O 1
ATOM 469 N N . ASN A 1 62 ? -2.418 11.068 -44.647 1.00 53.97 62 ASN A N 1
ATOM 470 C CA . ASN A 1 62 ? -3.291 11.388 -43.505 1.00 53.97 62 ASN A CA 1
ATOM 471 C C . ASN A 1 62 ? -2.822 12.623 -42.718 1.00 53.97 62 ASN A C 1
ATOM 473 O O . ASN A 1 62 ? -3.614 13.510 -42.390 1.00 53.97 62 ASN A O 1
ATOM 477 N N . VAL A 1 63 ? -1.519 12.715 -42.428 1.00 54.06 63 VAL A N 1
ATOM 478 C CA . VAL A 1 63 ? -0.938 13.848 -41.685 1.00 54.06 63 VAL A CA 1
ATOM 479 C C . VAL A 1 63 ? -1.040 15.151 -42.488 1.00 54.06 63 VAL A C 1
ATOM 481 O O . VAL A 1 63 ? -1.361 16.200 -41.924 1.00 54.06 63 VAL A O 1
ATOM 484 N N . LYS A 1 64 ? -0.818 15.102 -43.807 1.00 53.41 64 LYS A N 1
ATOM 485 C CA . LYS A 1 64 ? -0.858 16.292 -44.674 1.00 53.41 64 LYS A CA 1
ATOM 486 C C . LYS A 1 64 ? -2.282 16.759 -44.999 1.00 53.41 64 LYS A C 1
ATOM 488 O O . LYS A 1 64 ? -2.508 17.966 -45.059 1.00 53.41 64 LYS A O 1
ATOM 493 N N . ILE A 1 65 ? -3.254 15.848 -45.099 1.00 54.88 65 ILE A N 1
ATOM 494 C CA . ILE A 1 65 ? -4.690 16.172 -45.191 1.00 54.88 65 ILE A CA 1
ATOM 495 C C . ILE A 1 65 ? -5.130 17.037 -43.997 1.00 54.88 65 ILE A C 1
ATOM 497 O O . ILE A 1 65 ? -5.747 18.089 -44.181 1.00 54.88 65 ILE A O 1
ATOM 501 N N . ARG A 1 66 ? -4.710 16.672 -42.779 1.00 54.72 66 ARG A N 1
ATOM 502 C CA . ARG A 1 66 ? -4.988 17.452 -41.556 1.00 54.72 66 ARG A CA 1
ATOM 503 C C . ARG A 1 66 ? -4.300 18.816 -41.540 1.00 54.72 66 ARG A C 1
ATOM 505 O O . ARG A 1 66 ? -4.865 19.789 -41.042 1.00 54.72 66 ARG A O 1
ATOM 512 N N . GLN A 1 67 ? -3.090 18.919 -42.089 1.00 52.84 67 GLN A N 1
ATOM 513 C CA . GLN A 1 67 ? -2.388 20.202 -42.206 1.00 52.84 67 GLN A CA 1
ATOM 514 C C . GLN A 1 67 ? -3.092 21.150 -43.187 1.00 52.84 67 GLN A C 1
ATOM 516 O O . GLN A 1 67 ? -3.203 22.341 -42.901 1.00 52.84 67 GLN A O 1
ATOM 521 N N . ILE A 1 68 ? -3.645 20.634 -44.289 1.00 52.44 68 ILE A N 1
ATOM 522 C CA . ILE A 1 68 ? -4.414 21.424 -45.264 1.00 52.44 68 ILE A CA 1
ATOM 523 C C . ILE A 1 68 ? -5.729 21.934 -44.664 1.00 52.44 68 ILE A C 1
ATOM 525 O O . ILE A 1 68 ? -6.082 23.090 -44.893 1.00 52.44 68 ILE A O 1
ATOM 529 N N . GLU A 1 69 ? -6.423 21.142 -43.838 1.00 51.94 69 GLU A N 1
ATOM 530 C CA . GLU A 1 69 ? -7.580 21.636 -43.071 1.00 51.94 69 GLU A CA 1
ATOM 531 C C . GLU A 1 69 ? -7.209 22.804 -42.151 1.00 51.94 69 GLU A C 1
ATOM 533 O O . GLU A 1 69 ? -7.957 23.779 -42.041 1.00 51.94 69 GLU A O 1
ATOM 538 N N . ARG A 1 70 ? -6.039 22.727 -41.508 1.00 47.28 70 ARG A N 1
ATOM 539 C CA . ARG A 1 70 ? -5.522 23.772 -40.616 1.00 47.28 70 ARG A CA 1
ATOM 540 C C . ARG A 1 70 ? -5.187 25.057 -41.385 1.00 47.28 70 ARG A C 1
ATOM 542 O O . ARG A 1 70 ? -5.515 26.144 -40.916 1.00 47.28 70 ARG A O 1
ATOM 549 N N . VAL A 1 71 ? -4.606 24.937 -42.582 1.00 45.00 71 VAL A N 1
ATOM 550 C CA . VAL A 1 71 ? -4.278 26.072 -43.466 1.00 45.00 71 VAL A CA 1
ATOM 551 C C . VAL A 1 71 ? -5.542 26.704 -44.065 1.00 45.00 71 VAL A C 1
ATOM 553 O O . VAL A 1 71 ? -5.720 27.914 -43.943 1.00 45.00 71 VAL A O 1
ATOM 556 N N . LYS A 1 72 ? -6.485 25.912 -44.599 1.00 47.75 72 LYS A N 1
ATOM 557 C CA . LYS A 1 72 ? -7.767 26.420 -45.133 1.00 47.75 72 LYS A CA 1
ATOM 558 C C . LYS A 1 72 ? -8.649 27.068 -44.054 1.00 47.75 72 LYS A C 1
ATOM 560 O O . LYS A 1 72 ? -9.352 28.033 -44.343 1.00 47.75 72 LYS A O 1
ATOM 565 N N . ARG A 1 73 ? -8.604 26.590 -42.800 1.00 44.69 73 ARG A N 1
ATOM 566 C CA . ARG A 1 73 ? -9.271 27.255 -41.658 1.00 44.69 73 ARG A CA 1
ATOM 567 C C . ARG A 1 73 ? -8.654 28.619 -41.329 1.00 44.69 73 ARG A C 1
ATOM 569 O O . ARG A 1 73 ? -9.394 29.524 -40.955 1.00 44.69 73 ARG A O 1
ATOM 576 N N . ASN A 1 74 ? -7.342 28.784 -41.504 1.00 40.25 74 ASN A N 1
ATOM 577 C CA . ASN A 1 74 ? -6.643 30.049 -41.251 1.00 40.25 74 ASN A CA 1
ATOM 578 C C . ASN A 1 74 ? -6.807 31.077 -42.388 1.00 40.25 74 ASN A C 1
ATOM 580 O O . ASN A 1 74 ? -6.826 32.275 -42.119 1.00 40.25 74 ASN A O 1
ATOM 584 N N . GLU A 1 75 ? -7.002 30.637 -43.636 1.00 42.84 75 GLU A N 1
ATOM 585 C CA . GLU A 1 75 ? -7.335 31.514 -44.777 1.00 42.84 75 GLU A CA 1
ATOM 586 C C . GLU A 1 75 ? -8.794 32.031 -44.738 1.00 42.84 75 GLU A C 1
ATOM 588 O O . GLU A 1 75 ? -9.142 33.027 -45.376 1.00 42.84 75 GLU A O 1
ATOM 593 N N . GLY A 1 76 ? -9.657 31.406 -43.931 1.00 41.22 76 GLY A N 1
ATOM 594 C CA . GLY A 1 76 ? -11.096 31.672 -43.830 1.00 41.22 76 GLY A CA 1
ATOM 595 C C . GLY A 1 76 ? -11.523 32.932 -43.068 1.00 41.22 76 GLY A C 1
ATOM 596 O O . GLY A 1 76 ? -12.661 32.984 -42.608 1.00 41.22 76 GLY A O 1
ATOM 597 N N . LYS A 1 77 ? -10.672 33.957 -42.920 1.00 40.06 77 LYS A N 1
ATOM 598 C CA . LYS A 1 77 ? -11.112 35.266 -42.387 1.00 40.06 77 LYS A CA 1
ATOM 599 C C . LYS A 1 77 ? -11.666 36.226 -43.452 1.00 40.06 77 LYS A C 1
ATOM 601 O O . LYS A 1 77 ? -12.175 37.275 -43.072 1.00 40.06 77 LYS A O 1
ATOM 606 N N . ILE A 1 78 ? -11.627 35.890 -44.752 1.00 38.84 78 ILE A N 1
ATOM 607 C CA . ILE A 1 78 ? -12.099 36.798 -45.831 1.00 38.84 78 ILE A CA 1
ATOM 608 C C . ILE A 1 78 ? -13.154 36.178 -46.783 1.00 38.84 78 ILE A C 1
ATOM 610 O O . ILE A 1 78 ? -13.699 36.875 -47.633 1.00 38.84 78 ILE A O 1
ATOM 614 N N . ILE A 1 79 ? -13.587 34.924 -46.602 1.00 38.09 79 ILE A N 1
ATOM 615 C CA . ILE A 1 79 ? -14.747 34.379 -47.342 1.00 38.09 79 ILE A CA 1
ATOM 616 C C . ILE A 1 79 ? -15.813 33.939 -46.337 1.00 38.09 79 ILE A C 1
ATOM 618 O O . ILE A 1 79 ? -15.520 33.162 -45.432 1.00 38.09 79 ILE A O 1
ATOM 622 N N . LYS A 1 80 ? -17.054 34.426 -46.496 1.00 38.53 80 LYS A N 1
ATOM 623 C CA . LYS A 1 80 ? -18.261 34.002 -45.755 1.00 38.53 80 LYS A CA 1
ATOM 624 C C . LYS A 1 80 ? -18.562 32.507 -45.988 1.00 38.53 80 LYS A C 1
ATOM 626 O O . LYS A 1 80 ? -19.510 32.156 -46.678 1.00 38.53 80 LYS A O 1
ATOM 631 N N . GLY A 1 81 ? -17.756 31.620 -45.416 1.00 40.53 81 GLY A N 1
ATOM 632 C CA . GLY A 1 81 ? -17.876 30.165 -45.520 1.00 40.53 81 GLY A CA 1
ATOM 633 C C . GLY A 1 81 ? -18.252 29.509 -44.194 1.00 40.53 81 GLY A C 1
ATOM 634 O O . GLY A 1 81 ? -17.610 28.546 -43.793 1.00 40.53 81 GLY A O 1
ATOM 635 N N . GLY A 1 82 ? -19.251 30.048 -43.488 1.00 53.91 82 GLY A N 1
ATOM 636 C CA . GLY A 1 82 ? -19.881 29.371 -42.347 1.00 53.91 82 GLY A CA 1
ATOM 637 C C . GLY A 1 82 ? -20.784 28.209 -42.790 1.00 53.91 82 GLY A C 1
ATOM 638 O O . GLY A 1 82 ? -20.727 27.779 -43.945 1.00 53.91 82 GLY A O 1
ATOM 639 N N . TYR A 1 83 ? -21.661 27.745 -41.888 1.00 53.72 83 TYR A N 1
ATOM 640 C CA . TYR A 1 83 ? -22.758 26.774 -42.113 1.00 53.72 83 TYR A CA 1
ATOM 641 C C . TYR A 1 83 ? -23.430 26.889 -43.499 1.00 53.72 83 TYR A C 1
ATOM 643 O O . TYR A 1 83 ? -23.783 25.889 -44.116 1.00 53.72 83 TYR A O 1
ATOM 651 N N . LEU A 1 84 ? -23.503 28.116 -44.032 1.00 56.31 84 LEU A N 1
ATOM 652 C CA . LEU A 1 84 ? -24.013 28.460 -45.359 1.00 56.31 84 LEU A CA 1
ATOM 653 C C . LEU A 1 84 ? -23.341 27.735 -46.548 1.00 56.31 84 LEU A C 1
ATOM 655 O O . LEU A 1 84 ? -23.877 27.741 -47.646 1.00 56.31 84 LEU A O 1
ATOM 659 N N . SER A 1 85 ? -22.177 27.112 -46.366 1.00 64.38 85 SER A N 1
ATOM 660 C CA . SER A 1 85 ? -21.506 26.336 -47.424 1.00 64.38 85 SER A CA 1
ATOM 661 C C . SER A 1 85 ? -21.950 24.869 -47.511 1.00 64.38 85 SER A C 1
ATOM 663 O O . SER A 1 85 ? -21.542 24.177 -48.438 1.00 64.38 85 SER A O 1
ATOM 665 N N . TYR A 1 86 ? -22.771 24.403 -46.564 1.00 69.56 86 TYR A N 1
ATOM 666 C CA . TYR A 1 86 ? -23.315 23.040 -46.513 1.00 69.56 86 TYR A CA 1
ATOM 667 C C . TYR A 1 86 ? -24.798 22.966 -46.925 1.00 69.56 86 TYR A C 1
ATOM 669 O O . TYR A 1 86 ? -25.325 21.882 -47.121 1.00 69.56 86 TYR A O 1
ATOM 677 N N . ILE A 1 87 ? -25.494 24.100 -47.064 1.00 61.28 87 ILE A N 1
ATOM 678 C CA . ILE A 1 87 ? -26.964 24.147 -47.255 1.00 61.28 87 ILE A CA 1
ATOM 679 C C . ILE A 1 87 ? -27.450 23.726 -48.642 1.00 61.28 87 ILE A C 1
ATOM 681 O O . ILE A 1 87 ? -28.652 23.547 -48.813 1.00 61.28 87 ILE A O 1
ATOM 685 N N . ASN A 1 88 ? -26.562 23.564 -49.622 1.00 71.81 88 ASN A N 1
ATOM 686 C CA . ASN A 1 88 ? -26.985 23.182 -50.970 1.00 71.81 88 ASN A CA 1
ATOM 687 C C . ASN A 1 88 ? -27.398 21.707 -51.059 1.00 71.81 88 ASN A C 1
ATOM 689 O O . ASN A 1 88 ? -28.189 21.363 -51.934 1.00 71.81 88 ASN A O 1
ATOM 693 N N . HIS A 1 89 ? -26.896 20.854 -50.159 1.00 81.44 89 HIS A N 1
ATOM 694 C CA . HIS A 1 89 ? -27.217 19.431 -50.135 1.00 81.44 89 HIS A CA 1
ATOM 695 C C . HIS A 1 89 ? -27.449 18.952 -48.702 1.00 81.44 89 HIS A C 1
ATOM 697 O O . HIS A 1 89 ? -26.588 19.111 -47.832 1.00 81.44 89 HIS A O 1
ATOM 703 N N . SER A 1 90 ? -28.627 18.383 -48.451 1.00 87.25 90 SER A N 1
ATOM 704 C CA . SER A 1 90 ? -29.004 17.856 -47.146 1.00 87.25 90 SER A CA 1
ATOM 705 C C . SER A 1 90 ? -29.983 16.695 -47.257 1.00 87.25 90 SER A C 1
ATOM 707 O O . SER A 1 90 ? -30.724 16.566 -48.231 1.00 87.25 90 SER A O 1
ATOM 709 N N . CYS A 1 91 ? -29.986 15.841 -46.239 1.00 88.44 91 CYS A N 1
ATOM 710 C CA . CYS A 1 91 ? -30.959 14.776 -46.081 1.00 88.44 91 CYS A CA 1
ATOM 711 C C . CYS A 1 91 ? -31.349 14.630 -44.608 1.00 88.44 91 CYS A C 1
ATOM 713 O O . CYS A 1 91 ? -30.533 14.803 -43.696 1.00 88.44 91 CYS A O 1
ATOM 715 N N . TYR A 1 92 ? -32.618 14.307 -44.383 1.00 88.62 92 TYR A N 1
ATOM 716 C CA . TYR A 1 92 ? -33.106 13.877 -43.081 1.00 88.62 92 TYR A CA 1
ATOM 717 C C . TYR A 1 92 ? -32.844 12.380 -42.927 1.00 88.62 92 TYR A C 1
ATOM 719 O O . TYR A 1 92 ? -33.174 11.608 -43.829 1.00 88.62 92 TYR A O 1
ATOM 727 N N . ILE A 1 93 ? -32.260 11.970 -41.798 1.00 88.31 93 ILE A N 1
ATOM 728 C CA . ILE A 1 93 ? -31.888 10.565 -41.583 1.00 88.31 93 ILE A CA 1
ATOM 729 C C . ILE A 1 93 ? -32.702 9.859 -40.496 1.00 88.31 93 ILE A C 1
ATOM 731 O O . ILE A 1 93 ? -32.746 8.634 -40.528 1.00 88.31 93 ILE A O 1
ATOM 735 N N . GLY A 1 94 ? -33.392 10.576 -39.602 1.00 86.81 94 GLY A N 1
ATOM 736 C CA . GLY A 1 94 ? -34.285 9.972 -38.600 1.00 86.81 94 GLY A CA 1
ATOM 737 C C . GLY A 1 94 ? -34.317 10.691 -37.248 1.00 86.81 94 GLY A C 1
ATOM 738 O O . GLY A 1 94 ? -33.675 11.734 -37.060 1.00 86.81 94 GLY A O 1
ATOM 739 N N . HIS A 1 95 ? -35.074 10.116 -36.312 1.00 85.81 95 HIS A N 1
ATOM 740 C CA . HIS A 1 95 ? -35.139 10.546 -34.912 1.00 85.81 95 HIS A CA 1
ATOM 741 C C . HIS A 1 95 ? -33.970 9.985 -34.097 1.00 85.81 95 HIS A C 1
ATOM 743 O O . HIS A 1 95 ? -33.461 8.908 -34.399 1.00 85.81 95 HIS A O 1
ATOM 749 N N . PHE A 1 96 ? -33.555 10.704 -33.050 1.00 82.50 96 PHE A N 1
ATOM 750 C CA . PHE A 1 96 ? -32.461 10.283 -32.166 1.00 82.50 96 PHE A CA 1
ATOM 751 C C . PHE A 1 96 ? -32.594 8.828 -31.690 1.00 82.50 96 PHE A C 1
ATOM 753 O O . PHE A 1 96 ? -31.685 8.038 -31.938 1.00 82.50 96 PHE A O 1
ATOM 760 N N . ASP A 1 97 ? -33.730 8.471 -31.087 1.00 79.75 97 ASP A N 1
ATOM 761 C CA . ASP A 1 97 ? -33.934 7.157 -30.464 1.00 79.75 97 ASP A CA 1
ATOM 762 C C . ASP A 1 97 ? -33.926 6.007 -31.486 1.00 79.75 97 ASP A C 1
ATOM 764 O O . ASP A 1 97 ? -33.426 4.920 -31.200 1.00 79.75 97 ASP A O 1
ATOM 768 N N . GLU A 1 98 ? -34.374 6.261 -32.720 1.00 83.56 98 GLU A N 1
ATOM 769 C CA . GLU A 1 98 ? -34.299 5.291 -33.820 1.00 83.56 98 GLU A CA 1
ATOM 770 C C . GLU A 1 98 ? -32.861 5.087 -34.317 1.00 83.56 98 GLU A C 1
ATOM 772 O O . GLU A 1 98 ? -32.477 3.988 -34.718 1.00 83.56 98 GLU A O 1
ATOM 777 N N . LEU A 1 99 ? -32.054 6.152 -34.319 1.00 83.19 99 LEU A N 1
ATOM 778 C CA . LEU A 1 99 ? -30.718 6.163 -34.918 1.00 83.19 99 LEU A CA 1
ATOM 779 C C . LEU A 1 99 ? -29.613 5.646 -33.990 1.00 83.19 99 LEU A C 1
ATOM 781 O O . LEU A 1 99 ? -28.490 5.436 -34.455 1.00 83.19 99 LEU A O 1
ATOM 785 N N . ILE A 1 100 ? -29.915 5.400 -32.710 1.00 79.81 100 ILE A N 1
ATOM 786 C CA . ILE A 1 100 ? -29.029 4.639 -31.814 1.00 79.81 100 ILE A CA 1
ATOM 787 C C . ILE A 1 100 ? -28.945 3.172 -32.272 1.00 79.81 100 ILE A C 1
ATOM 789 O O . ILE A 1 100 ? -27.899 2.536 -32.101 1.00 79.81 100 ILE A O 1
ATOM 793 N N . ASP A 1 101 ? -29.989 2.638 -32.922 1.00 82.81 101 ASP A N 1
ATOM 794 C CA . ASP A 1 101 ? -29.900 1.344 -33.599 1.00 82.81 101 ASP A CA 1
ATOM 795 C C . ASP A 1 101 ? -29.029 1.473 -34.858 1.00 82.81 101 ASP A C 1
ATOM 797 O O . ASP A 1 101 ? -29.405 2.025 -35.900 1.00 82.81 101 ASP A O 1
ATOM 801 N N . LYS A 1 102 ? -27.832 0.892 -34.764 1.00 80.62 102 LYS A N 1
ATOM 802 C CA . LYS A 1 102 ? -26.824 0.910 -35.822 1.00 80.62 102 LYS A CA 1
ATOM 803 C C . LYS A 1 102 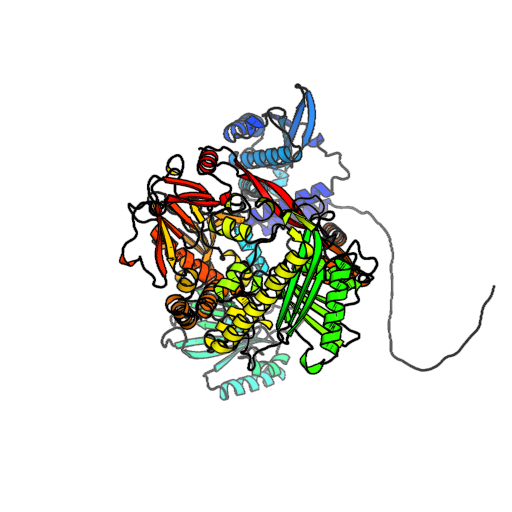? -27.342 0.357 -37.153 1.00 80.62 102 LYS A C 1
ATOM 805 O O . LYS A 1 102 ? -26.923 0.840 -38.206 1.00 80.62 102 LYS A O 1
ATOM 810 N N . LYS A 1 103 ? -28.227 -0.644 -37.142 1.00 81.50 103 LYS A N 1
ATOM 811 C CA . LYS A 1 103 ? -28.757 -1.262 -38.364 1.00 81.50 103 LYS A CA 1
ATOM 812 C C . LYS A 1 103 ? -29.719 -0.313 -39.079 1.00 81.50 103 LYS A C 1
ATOM 814 O O . LYS A 1 103 ? -29.649 -0.191 -40.302 1.00 81.50 103 LYS A O 1
ATOM 819 N N . ILE A 1 104 ? -30.562 0.388 -38.321 1.00 86.56 104 ILE A N 1
ATOM 820 C CA . ILE A 1 104 ? -31.480 1.406 -38.849 1.00 86.56 104 ILE A CA 1
ATOM 821 C C . ILE A 1 104 ? -30.685 2.578 -39.430 1.00 86.56 104 ILE A C 1
ATOM 823 O O . ILE A 1 104 ? -30.903 2.954 -40.584 1.00 86.56 104 ILE A O 1
ATOM 827 N N . LEU A 1 105 ? -29.707 3.098 -38.682 1.00 89.19 105 LEU A N 1
ATOM 828 C CA . LEU A 1 105 ? -28.851 4.196 -39.132 1.00 89.19 105 LEU A CA 1
ATOM 829 C C . LEU A 1 105 ? -28.107 3.860 -40.433 1.00 89.19 105 LEU A C 1
ATOM 831 O O . LEU A 1 105 ? -28.100 4.667 -41.359 1.00 89.19 105 LEU A O 1
ATOM 835 N N . ILE A 1 106 ? -27.502 2.673 -40.538 1.00 87.88 106 ILE A N 1
ATOM 836 C CA . ILE A 1 106 ? -26.757 2.268 -41.742 1.00 87.88 106 ILE A CA 1
ATOM 837 C C . ILE A 1 106 ? -27.659 2.231 -42.979 1.00 87.88 106 ILE A C 1
ATOM 839 O O . ILE A 1 106 ? -27.257 2.730 -44.031 1.00 87.88 106 ILE A O 1
ATOM 843 N N . ASN A 1 107 ? -28.876 1.691 -42.858 1.00 90.19 107 ASN A N 1
ATOM 844 C CA . ASN A 1 107 ? -29.833 1.682 -43.966 1.00 90.19 107 ASN A CA 1
ATOM 845 C C . ASN A 1 107 ? -30.204 3.113 -44.381 1.00 90.19 107 ASN A C 1
ATOM 847 O O . ASN A 1 107 ? -30.130 3.455 -45.559 1.00 90.19 107 ASN A O 1
ATOM 851 N N . ARG A 1 108 ? -30.492 3.990 -43.410 1.00 91.19 108 ARG A N 1
ATOM 852 C CA . ARG A 1 108 ? -30.814 5.403 -43.669 1.00 91.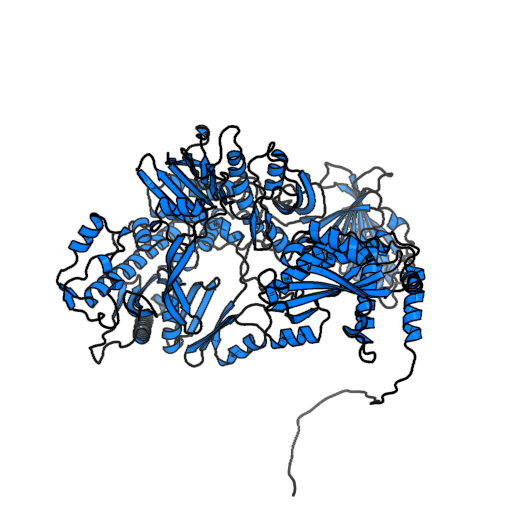19 108 ARG A CA 1
ATOM 853 C C . ARG A 1 108 ? -29.667 6.150 -44.350 1.00 91.19 108 ARG A C 1
ATOM 855 O O . ARG A 1 108 ? -29.927 6.924 -45.269 1.00 91.19 108 ARG A O 1
ATOM 862 N N . LEU A 1 109 ? -28.420 5.916 -43.937 1.00 91.31 109 LEU A N 1
ATOM 863 C CA . LEU A 1 109 ? -27.234 6.506 -44.568 1.00 91.31 109 LEU A CA 1
ATOM 864 C C . LEU A 1 109 ? -27.067 6.026 -46.010 1.00 91.31 109 LEU A C 1
ATOM 866 O O . LEU A 1 109 ? -26.777 6.834 -46.890 1.00 91.31 109 LEU A O 1
ATOM 870 N N . LYS A 1 110 ? -27.274 4.731 -46.262 1.00 91.31 110 LYS A N 1
ATOM 871 C CA . LYS A 1 110 ? -27.179 4.158 -47.606 1.00 91.31 110 LYS A CA 1
ATOM 872 C C . LYS A 1 110 ? -28.205 4.782 -48.555 1.00 91.31 110 LYS A C 1
ATOM 874 O O . LYS A 1 110 ? -27.836 5.232 -49.637 1.00 91.31 110 LYS A O 1
ATOM 879 N N . ASP A 1 111 ? -29.459 4.844 -48.119 1.00 91.12 111 ASP A N 1
ATOM 880 C CA . ASP A 1 111 ? -30.577 5.249 -48.972 1.00 91.12 111 ASP A CA 1
ATOM 881 C C . ASP A 1 111 ? -30.628 6.765 -49.201 1.00 91.12 111 ASP A C 1
ATOM 883 O O . ASP A 1 111 ? -31.015 7.199 -50.285 1.00 91.12 111 ASP A O 1
ATOM 887 N N . ASN A 1 112 ? -30.220 7.571 -48.211 1.00 90.06 112 ASN A N 1
ATOM 888 C CA . ASN A 1 112 ? -30.446 9.023 -48.227 1.00 90.06 112 ASN A CA 1
ATOM 889 C C . ASN A 1 112 ? -29.176 9.875 -48.377 1.00 90.06 112 ASN A C 1
ATOM 891 O O . ASN A 1 112 ? -29.282 11.006 -48.846 1.00 90.06 112 ASN A O 1
ATOM 895 N N . LEU A 1 113 ? -28.000 9.365 -47.985 1.00 92.00 113 LEU A N 1
ATOM 896 C CA . LEU A 1 113 ? -26.725 10.083 -48.116 1.00 92.00 113 LEU A CA 1
ATOM 897 C C . LEU A 1 113 ? -25.876 9.489 -49.240 1.00 92.00 113 LEU A C 1
ATOM 899 O O . LEU A 1 113 ? -25.568 10.185 -50.199 1.00 92.00 113 LEU A O 1
ATOM 903 N N . ILE A 1 114 ? -25.510 8.207 -49.138 1.00 92.56 114 ILE A N 1
ATOM 904 C CA . ILE A 1 114 ? -24.554 7.576 -50.063 1.00 92.56 114 ILE A CA 1
ATOM 905 C C . ILE A 1 114 ? -25.086 7.530 -51.496 1.00 92.56 114 ILE A C 1
ATOM 907 O O . ILE A 1 114 ? -24.333 7.794 -52.427 1.00 92.56 114 ILE A O 1
ATOM 911 N N . SER A 1 115 ? -26.383 7.273 -51.676 1.00 89.94 115 SER A N 1
ATOM 912 C CA . SER A 1 115 ? -27.051 7.282 -52.987 1.00 89.94 115 SER A CA 1
ATOM 913 C C . SER A 1 115 ? -26.943 8.616 -53.744 1.00 89.94 115 SER A C 1
ATOM 915 O O . SER A 1 115 ? -27.163 8.642 -54.953 1.00 89.94 115 SER A O 1
ATOM 917 N N . GLN A 1 116 ? -26.607 9.713 -53.052 1.00 88.94 116 GLN A N 1
ATOM 918 C CA . GLN A 1 116 ? -26.473 11.055 -53.625 1.00 88.94 116 GLN A CA 1
ATOM 919 C C . GLN A 1 116 ? -25.015 11.495 -53.830 1.00 88.94 116 GLN A C 1
ATOM 921 O O . GLN A 1 116 ? -24.774 12.628 -54.254 1.00 88.94 116 GLN A O 1
ATOM 926 N N . LEU A 1 117 ? -24.038 10.641 -53.511 1.00 88.88 117 LEU A N 1
ATOM 927 C CA . LEU A 1 117 ? -22.615 10.936 -53.675 1.00 88.88 117 LEU A CA 1
ATOM 928 C C . LEU A 1 117 ? -22.082 10.298 -54.959 1.00 88.88 117 LEU A C 1
ATOM 930 O O . LEU A 1 117 ? -22.408 9.161 -55.288 1.00 88.88 117 LEU A O 1
ATOM 934 N N . GLU A 1 118 ? -21.225 11.022 -55.672 1.00 84.25 118 GLU A N 1
ATOM 935 C CA . GLU A 1 118 ? -20.568 10.519 -56.878 1.00 84.25 118 GLU A CA 1
ATOM 936 C C . GLU A 1 118 ? -19.272 9.781 -56.515 1.00 84.25 118 GLU A C 1
ATOM 938 O O . GLU A 1 118 ? -18.490 10.227 -55.666 1.00 84.25 118 GLU A O 1
ATOM 943 N N . GLU A 1 119 ? -19.027 8.651 -57.180 1.00 78.50 119 GLU A N 1
ATOM 944 C CA . GLU A 1 119 ? -17.814 7.854 -56.999 1.00 78.50 119 GLU A CA 1
AT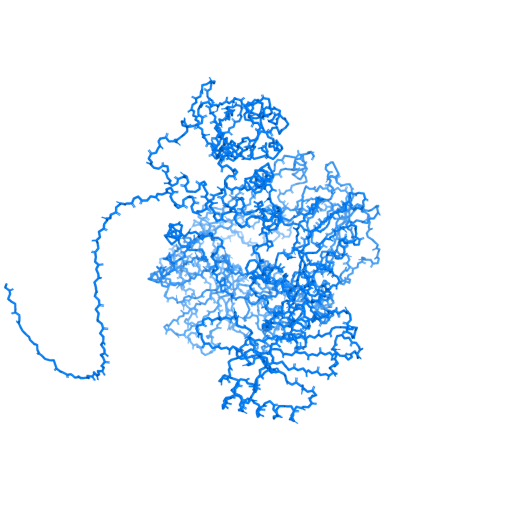OM 945 C C . GLU A 1 119 ? -16.562 8.638 -57.435 1.00 78.50 119 GLU A C 1
ATOM 947 O O . GLU A 1 119 ? -16.585 9.420 -58.386 1.00 78.50 119 GLU A O 1
ATOM 952 N N . GLY A 1 120 ? -15.462 8.465 -56.700 1.00 70.56 120 GLY A N 1
ATOM 953 C CA . GLY A 1 120 ? -14.214 9.210 -56.896 1.00 70.56 120 GLY A CA 1
ATOM 954 C C . GLY A 1 120 ? -14.116 10.503 -56.078 1.00 70.56 120 GLY A C 1
ATOM 955 O O . GLY A 1 120 ? -13.019 10.853 -55.648 1.00 70.56 120 GLY A O 1
ATOM 956 N N . LYS A 1 121 ? -15.223 11.168 -55.741 1.00 75.56 121 LYS A N 1
ATOM 957 C CA . LYS A 1 121 ? -15.181 12.445 -55.008 1.00 75.56 121 LYS A CA 1
ATOM 958 C C . LYS A 1 121 ? -15.040 12.278 -53.492 1.00 75.56 121 LYS A C 1
ATOM 960 O O . LYS A 1 121 ? -15.500 11.300 -52.901 1.00 75.56 121 LYS A O 1
ATOM 965 N N . ILE A 1 122 ? -14.437 13.286 -52.851 1.00 77.94 122 ILE A N 1
ATOM 966 C CA . ILE A 1 122 ? -14.340 13.380 -51.388 1.00 77.94 122 ILE A CA 1
ATOM 967 C C . ILE A 1 122 ? -15.269 14.484 -50.886 1.00 77.94 122 ILE A C 1
ATOM 969 O O . ILE A 1 122 ? -15.179 15.646 -51.298 1.00 77.94 122 ILE A O 1
ATOM 973 N N . TYR A 1 123 ? -16.128 14.124 -49.941 1.00 83.75 123 TYR A N 1
ATOM 974 C CA . TYR A 1 123 ? -17.148 14.992 -49.373 1.00 83.75 123 TYR A CA 1
ATOM 975 C C . TYR A 1 123 ? -16.856 15.299 -47.910 1.00 83.75 123 TYR A C 1
ATOM 977 O O . TYR A 1 123 ? -16.319 14.473 -47.177 1.00 83.75 123 TYR A O 1
ATOM 985 N N . SER A 1 124 ? -17.255 16.489 -47.469 1.00 85.81 124 SER A N 1
ATOM 986 C CA . SER A 1 124 ? -17.348 16.812 -46.049 1.00 85.81 124 SER A CA 1
ATOM 987 C C . SER A 1 124 ? -18.814 16.831 -45.657 1.00 85.81 124 SER A C 1
ATOM 989 O O . SER A 1 124 ? -19.604 17.548 -46.277 1.00 85.81 124 SER A O 1
ATOM 991 N N . ILE A 1 125 ? -19.165 16.053 -44.636 1.00 87.69 125 ILE A N 1
ATOM 992 C CA . ILE A 1 125 ? -20.505 16.001 -44.062 1.00 87.69 125 ILE A CA 1
ATOM 993 C C . ILE A 1 125 ? -20.551 16.730 -42.723 1.00 87.69 125 ILE A C 1
ATOM 995 O O . ILE A 1 125 ? -19.585 16.732 -41.961 1.00 87.69 125 ILE A O 1
ATOM 999 N N . LEU A 1 126 ? -21.697 17.324 -42.425 1.00 85.38 126 LEU A N 1
ATOM 1000 C CA . LEU A 1 126 ? -22.004 18.019 -41.187 1.00 85.38 126 LEU A CA 1
ATOM 1001 C C . LEU A 1 126 ? -23.328 17.486 -40.641 1.00 85.38 126 LEU A C 1
ATOM 1003 O O . LEU A 1 126 ? -24.363 17.597 -41.299 1.00 85.38 126 LEU A O 1
ATOM 1007 N N . LEU A 1 127 ? -23.294 16.917 -39.436 1.00 86.25 127 LEU A N 1
ATOM 1008 C CA . LEU A 1 127 ? -24.501 16.479 -38.744 1.00 86.25 127 LEU A CA 1
ATOM 1009 C C . LEU A 1 127 ? -25.099 17.627 -37.945 1.00 86.25 127 LEU A C 1
ATOM 1011 O O . LEU A 1 127 ? -24.390 18.313 -37.210 1.00 86.25 127 LEU A O 1
ATOM 1015 N N . ASN A 1 128 ? -26.412 17.789 -38.052 1.00 85.81 128 ASN A N 1
ATOM 1016 C CA . ASN A 1 128 ? -27.168 18.791 -37.324 1.00 85.81 128 ASN A CA 1
ATOM 1017 C C . ASN A 1 128 ? -28.281 18.139 -36.523 1.00 85.81 128 ASN A C 1
ATOM 1019 O O . ASN A 1 128 ? -29.144 17.446 -37.065 1.00 85.81 128 ASN A O 1
ATOM 1023 N N . MET A 1 129 ? -28.268 18.440 -35.232 1.00 84.94 129 MET A N 1
ATOM 1024 C CA . MET A 1 129 ? -29.262 18.011 -34.267 1.00 84.94 129 MET A CA 1
ATOM 1025 C C . MET A 1 129 ? -30.291 19.127 -34.099 1.00 84.94 129 MET A C 1
ATOM 1027 O O . MET A 1 129 ? -29.936 20.227 -33.685 1.00 84.94 129 MET A O 1
ATOM 1031 N N . SER A 1 130 ? -31.538 18.876 -34.495 1.00 84.06 130 SER A N 1
ATOM 1032 C CA . SER A 1 130 ? -32.648 19.830 -34.387 1.00 84.06 130 SER A CA 1
ATOM 1033 C C . SER A 1 130 ? -33.550 19.448 -33.221 1.00 84.06 130 SER A C 1
ATOM 1035 O O . SER A 1 130 ? -34.133 18.365 -33.228 1.00 84.06 130 SER A O 1
ATOM 1037 N N . TYR A 1 131 ? -33.673 20.331 -32.235 1.00 81.19 131 TYR A N 1
ATOM 1038 C CA . TYR A 1 131 ? -34.499 20.115 -31.050 1.00 81.19 131 TYR A CA 1
ATOM 1039 C C . TYR A 1 131 ? -35.943 20.500 -31.345 1.00 81.19 131 TYR A C 1
ATOM 1041 O O . TYR A 1 131 ? -36.214 21.603 -31.817 1.00 81.19 131 TYR A O 1
ATOM 1049 N N . LEU A 1 132 ? -36.874 19.600 -31.052 1.00 73.94 132 LEU A N 1
ATOM 1050 C CA . LEU A 1 132 ? -38.300 19.780 -31.267 1.00 73.94 132 LEU A CA 1
ATOM 1051 C C . LEU A 1 132 ? -39.017 19.952 -29.929 1.00 73.94 132 LEU A C 1
ATOM 1053 O O . LEU A 1 132 ? -38.850 19.151 -29.013 1.00 73.94 132 LEU A O 1
ATOM 1057 N N . LYS A 1 133 ? -39.880 20.964 -29.839 1.00 69.69 133 LYS A N 1
ATOM 1058 C CA . LYS A 1 133 ? -40.853 21.113 -28.751 1.00 69.69 133 LYS A CA 1
ATOM 1059 C C . LYS A 1 133 ? -42.239 21.248 -29.372 1.00 69.69 133 LYS A C 1
ATOM 1061 O O . LYS A 1 133 ? -42.474 22.174 -30.143 1.00 69.69 133 LYS A O 1
ATOM 1066 N N . ASN A 1 134 ? -43.141 20.310 -29.076 1.00 70.00 134 ASN A N 1
ATOM 1067 C CA . ASN A 1 134 ? -44.486 20.229 -29.672 1.00 70.00 134 ASN A CA 1
ATOM 1068 C C . ASN A 1 134 ? -44.482 20.229 -31.219 1.00 70.00 134 ASN A C 1
ATOM 1070 O O . ASN A 1 134 ? -45.311 20.883 -31.846 1.00 70.00 134 ASN A O 1
ATOM 1074 N N . GLY A 1 135 ? -43.516 19.545 -31.842 1.00 66.06 135 GLY A N 1
ATOM 1075 C CA . GLY A 1 135 ? -43.386 19.470 -33.305 1.00 66.06 135 GLY A CA 1
ATOM 1076 C C . GLY A 1 135 ? -42.743 20.693 -33.976 1.00 66.06 135 GLY A C 1
ATOM 1077 O O . GLY A 1 135 ? -42.570 20.688 -35.192 1.00 66.06 135 GLY A O 1
ATOM 1078 N N . VAL A 1 136 ? -42.342 21.718 -33.214 1.00 66.38 136 VAL A N 1
ATOM 1079 C CA . VAL A 1 136 ? -41.677 22.924 -33.736 1.00 66.38 136 VAL A CA 1
ATOM 1080 C C . VAL A 1 136 ? -40.191 22.905 -33.382 1.00 66.38 136 VAL A C 1
ATOM 1082 O O . VAL A 1 136 ? -39.828 22.628 -32.238 1.00 66.38 136 VAL A O 1
ATOM 1085 N N . ASN A 1 137 ? -39.329 23.210 -34.357 1.00 72.50 137 ASN A N 1
ATOM 1086 C CA . ASN A 1 137 ? -37.885 23.321 -34.147 1.00 72.50 137 ASN A CA 1
ATOM 1087 C C . ASN A 1 137 ? -37.563 24.546 -33.276 1.00 72.50 137 ASN A C 1
ATOM 1089 O O . ASN A 1 137 ? -37.829 25.679 -33.674 1.00 72.50 137 ASN A O 1
ATOM 1093 N N . VAL A 1 138 ? -37.005 24.307 -32.089 1.00 74.56 138 VAL A N 1
ATOM 1094 C CA . VAL A 1 138 ? -36.646 25.335 -31.100 1.00 74.56 138 VAL A CA 1
ATOM 1095 C C . VAL A 1 138 ? -35.140 25.590 -31.013 1.00 74.56 138 VAL A C 1
ATOM 1097 O O . VAL A 1 138 ? -34.718 26.501 -30.304 1.00 74.56 138 VAL A O 1
ATOM 1100 N N . GLY A 1 139 ? -34.318 24.830 -31.739 1.00 75.12 139 GLY A N 1
ATOM 1101 C CA . GLY A 1 139 ? -32.875 25.042 -31.780 1.00 75.12 139 GLY A CA 1
ATOM 1102 C C . GLY A 1 139 ? -32.140 24.020 -32.641 1.00 75.12 139 GLY A C 1
ATOM 1103 O O . GLY A 1 139 ? -32.606 22.900 -32.836 1.00 75.12 139 GLY A O 1
ATOM 1104 N N . ILE A 1 140 ? -30.963 24.402 -33.138 1.00 74.69 140 ILE A N 1
ATOM 1105 C CA . ILE A 1 140 ? -30.099 23.531 -33.941 1.00 74.69 140 ILE A CA 1
ATOM 1106 C C . ILE A 1 140 ? -28.687 23.562 -33.362 1.00 74.69 140 ILE A C 1
ATOM 1108 O O . ILE A 1 140 ? -28.109 24.637 -33.204 1.00 74.69 140 ILE A O 1
ATOM 1112 N N . SER A 1 141 ? -28.115 22.388 -33.111 1.00 76.62 141 SER A N 1
ATOM 1113 C CA . SER A 1 141 ? -26.707 22.235 -32.741 1.00 76.62 141 SER A CA 1
ATOM 1114 C C . SER A 1 141 ? -25.951 21.496 -33.849 1.00 76.62 141 SER A C 1
ATOM 1116 O O . SER A 1 141 ? -26.189 20.300 -34.053 1.00 76.62 141 SER A O 1
ATOM 1118 N N . PRO A 1 142 ? -25.034 22.169 -34.571 1.00 74.94 142 PRO A N 1
ATOM 1119 C CA . PRO A 1 142 ? -24.136 21.496 -35.495 1.00 74.94 142 PRO A CA 1
ATOM 1120 C C . PRO A 1 142 ? -23.075 20.693 -34.739 1.00 74.94 142 PRO A C 1
ATOM 1122 O O . PRO A 1 142 ? -22.536 21.130 -33.720 1.00 74.94 142 PRO A O 1
ATOM 1125 N N . MET A 1 143 ? -22.763 19.511 -35.255 1.00 76.88 143 MET A N 1
ATOM 1126 C CA . MET A 1 143 ? -21.711 18.634 -34.747 1.00 76.88 143 MET A CA 1
ATOM 1127 C C . MET A 1 143 ? -20.400 18.851 -35.509 1.00 76.88 143 MET A C 1
ATOM 1129 O O . MET A 1 143 ? -20.322 19.625 -36.462 1.00 76.88 143 MET A O 1
ATOM 1133 N N . LYS A 1 144 ? -19.335 18.163 -35.087 1.00 71.19 144 LYS A N 1
ATOM 1134 C CA . LYS A 1 144 ? -18.067 18.153 -35.822 1.00 71.19 144 LYS A CA 1
ATOM 1135 C C . LYS A 1 144 ? -18.287 17.571 -37.229 1.00 71.19 144 LYS A C 1
ATOM 1137 O O . LYS A 1 144 ? -18.938 16.539 -37.369 1.00 71.19 144 LYS A O 1
ATOM 1142 N N . SER A 1 145 ? -17.739 18.227 -38.253 1.00 77.12 145 SER A N 1
ATOM 1143 C CA . SER A 1 145 ? -17.774 17.722 -39.629 1.00 77.12 145 SER A CA 1
ATOM 1144 C C . SER A 1 145 ? -16.893 16.482 -39.793 1.00 77.12 145 SER A C 1
ATOM 1146 O O . SER A 1 145 ? -15.809 16.440 -39.211 1.00 77.12 145 SER A O 1
ATOM 1148 N N . MET A 1 146 ? -17.317 15.536 -40.628 1.00 82.50 146 MET A N 1
ATOM 1149 C CA . MET A 1 146 ? -16.578 14.313 -40.974 1.00 82.50 146 MET A CA 1
ATOM 1150 C C . MET A 1 146 ? -16.283 14.301 -42.480 1.00 82.50 146 MET A C 1
ATOM 1152 O O . MET A 1 146 ? -17.032 14.895 -43.256 1.00 82.50 146 MET A O 1
ATOM 1156 N N . ILE A 1 147 ? -15.200 13.652 -42.906 1.00 82.81 147 ILE A N 1
ATOM 1157 C CA . ILE A 1 147 ? -14.854 13.496 -44.330 1.00 82.81 147 ILE A CA 1
ATOM 1158 C C . ILE A 1 147 ? -15.196 12.072 -44.778 1.00 82.81 147 ILE A C 1
ATOM 1160 O O . ILE A 1 147 ? -14.886 11.124 -44.061 1.00 82.81 147 ILE A O 1
ATOM 1164 N N . ILE A 1 148 ? -15.838 11.922 -45.940 1.00 86.06 148 ILE A N 1
ATOM 1165 C CA . ILE A 1 148 ? -16.288 10.630 -46.486 1.00 86.06 148 ILE A CA 1
ATOM 1166 C C . ILE A 1 148 ? -16.081 10.537 -48.009 1.00 86.06 148 ILE A C 1
ATOM 1168 O O . ILE A 1 148 ? -15.909 11.555 -48.685 1.00 86.06 148 ILE A O 1
ATOM 1172 N N . THR A 1 149 ? -16.173 9.322 -48.551 1.00 86.50 149 THR A N 1
ATOM 1173 C CA . THR A 1 149 ? -16.331 9.026 -49.989 1.00 86.50 149 THR A CA 1
ATOM 1174 C C . THR A 1 149 ? -17.656 8.299 -50.240 1.00 86.50 149 THR A C 1
ATOM 1176 O O . THR A 1 149 ? -18.314 7.858 -49.294 1.00 86.50 149 THR A O 1
ATOM 1179 N N . ALA A 1 150 ? -18.065 8.161 -51.505 1.00 85.06 150 ALA A N 1
ATOM 1180 C CA . ALA A 1 150 ? -19.259 7.388 -51.873 1.00 85.06 150 ALA A CA 1
ATOM 1181 C C . ALA A 1 150 ? -19.136 5.884 -51.534 1.00 85.06 150 ALA A C 1
ATOM 1183 O O . ALA A 1 150 ? -20.137 5.201 -51.341 1.00 85.06 150 ALA A O 1
ATOM 1184 N N . THR A 1 151 ? -17.911 5.376 -51.410 1.00 85.56 151 THR A N 1
ATOM 1185 C CA . THR A 1 151 ? -17.563 3.974 -51.120 1.00 85.56 151 THR A CA 1
ATOM 1186 C C . THR A 1 151 ? -17.161 3.743 -49.657 1.00 85.56 151 THR A C 1
ATOM 1188 O O . THR A 1 151 ? -16.680 2.667 -49.309 1.00 85.56 151 THR A O 1
ATOM 1191 N N . VAL A 1 152 ? -17.386 4.724 -48.774 1.00 85.06 152 VAL A N 1
ATOM 1192 C CA . VAL A 1 152 ? -17.032 4.652 -47.348 1.00 85.06 152 VAL A CA 1
ATOM 1193 C C . VAL A 1 152 ? -17.662 3.447 -46.639 1.00 85.06 152 VAL A C 1
ATOM 1195 O O . VAL A 1 152 ? -18.847 3.140 -46.801 1.00 85.06 152 VAL A O 1
ATOM 1198 N N . ASN A 1 153 ? -16.902 2.799 -45.753 1.00 83.12 153 ASN A N 1
ATOM 1199 C CA . ASN A 1 153 ? -17.438 1.753 -44.890 1.00 83.12 153 ASN A CA 1
ATOM 1200 C C . ASN A 1 153 ? -18.518 2.299 -43.935 1.00 83.12 153 ASN A C 1
ATOM 1202 O O . ASN A 1 153 ? -18.241 2.943 -42.917 1.00 83.12 153 ASN A O 1
ATOM 1206 N N . LEU A 1 154 ? -19.774 1.970 -44.239 1.00 84.75 154 LEU A N 1
ATOM 1207 C CA . LEU A 1 154 ? -20.949 2.427 -43.495 1.00 84.75 154 LEU A CA 1
ATOM 1208 C C . LEU A 1 154 ? -20.956 1.992 -42.021 1.00 84.75 154 LEU A C 1
ATOM 1210 O O . LEU A 1 154 ? -21.545 2.680 -41.188 1.00 84.75 154 LEU A O 1
ATOM 1214 N N . ASN A 1 155 ? -20.280 0.894 -41.661 1.00 76.44 155 ASN A N 1
ATOM 1215 C CA . ASN A 1 155 ? -20.168 0.481 -40.260 1.00 76.44 155 ASN A CA 1
ATOM 1216 C C . ASN A 1 155 ? -19.261 1.411 -39.448 1.00 76.44 155 ASN A C 1
ATOM 1218 O O . ASN A 1 155 ? -19.553 1.649 -38.272 1.00 76.44 155 ASN A O 1
ATOM 1222 N N . LEU A 1 156 ? -18.180 1.907 -40.060 1.00 75.50 156 LEU A N 1
ATOM 1223 C CA . LEU A 1 156 ? -17.252 2.868 -39.457 1.00 75.50 156 LEU A CA 1
ATOM 1224 C C . LEU A 1 156 ? -17.912 4.244 -39.335 1.00 75.50 156 LEU A C 1
ATOM 1226 O O . LEU A 1 156 ? -17.899 4.849 -38.259 1.00 75.50 156 LEU A O 1
ATOM 1230 N N . LEU A 1 157 ? -18.554 4.700 -40.414 1.00 84.69 157 LEU A N 1
ATOM 1231 C CA . LEU A 1 157 ? -19.282 5.967 -40.442 1.00 84.69 157 LEU A CA 1
ATOM 1232 C C . LEU A 1 157 ? -20.449 5.978 -39.442 1.00 84.69 157 LEU A C 1
ATOM 1234 O O . LEU A 1 157 ? -20.576 6.911 -38.652 1.00 84.69 157 LEU A O 1
ATOM 1238 N N . GLY A 1 158 ? -21.257 4.913 -39.408 1.00 83.06 158 GLY A N 1
ATOM 1239 C CA . GLY A 1 158 ? -22.379 4.793 -38.477 1.00 83.06 158 GLY A CA 1
ATOM 1240 C C . GLY A 1 158 ? -21.945 4.845 -37.008 1.00 83.06 158 GLY A C 1
ATOM 1241 O O . GLY A 1 158 ? -22.581 5.516 -36.203 1.00 83.06 158 GLY A O 1
ATOM 1242 N N . HIS A 1 159 ? -20.822 4.210 -36.653 1.00 79.19 159 HIS A N 1
ATOM 1243 C CA . HIS A 1 159 ? -20.290 4.273 -35.286 1.00 79.19 159 HIS A CA 1
ATOM 1244 C C . HIS A 1 159 ? -19.862 5.693 -34.882 1.00 79.19 159 HIS A C 1
ATOM 1246 O O . HIS A 1 159 ? -20.176 6.148 -33.783 1.00 79.19 159 HIS A O 1
ATOM 1252 N N . ASN A 1 160 ? -19.176 6.406 -35.780 1.00 79.25 160 ASN A N 1
ATOM 1253 C CA . ASN A 1 160 ? -18.779 7.801 -35.570 1.00 79.25 160 ASN A CA 1
ATOM 1254 C C . ASN A 1 160 ? -19.991 8.709 -35.333 1.00 79.25 160 ASN A C 1
ATOM 1256 O O . ASN A 1 160 ? -19.984 9.539 -34.422 1.00 79.25 160 ASN A O 1
ATOM 1260 N N . ILE A 1 161 ? -21.041 8.522 -36.133 1.00 86.12 161 ILE A N 1
ATOM 1261 C CA . ILE A 1 161 ? -22.286 9.283 -36.040 1.00 86.12 161 ILE A CA 1
ATOM 1262 C C . ILE A 1 161 ? -22.997 9.014 -34.709 1.00 86.12 161 ILE A C 1
ATOM 1264 O O . ILE A 1 161 ? -23.328 9.970 -34.014 1.00 86.12 161 ILE A O 1
ATOM 1268 N N . ILE A 1 162 ? -23.153 7.752 -34.296 1.00 82.75 162 ILE A N 1
ATOM 1269 C CA . ILE A 1 162 ? -23.776 7.404 -33.004 1.00 82.75 162 ILE A CA 1
ATOM 1270 C C . ILE A 1 162 ? -23.023 8.052 -31.838 1.00 82.75 162 ILE A C 1
ATOM 1272 O O . ILE A 1 162 ? -23.641 8.690 -30.987 1.00 82.75 162 ILE A O 1
ATOM 1276 N N . ASN A 1 163 ? -21.690 7.956 -31.818 1.00 79.00 163 ASN A N 1
ATOM 1277 C CA . ASN A 1 163 ? -20.882 8.574 -30.765 1.00 79.00 163 ASN A CA 1
ATOM 1278 C C . ASN A 1 163 ? -21.071 10.097 -30.717 1.00 79.00 163 ASN A C 1
ATOM 1280 O O . ASN A 1 163 ? -21.217 10.664 -29.634 1.00 79.00 163 ASN A O 1
ATOM 1284 N N . ALA A 1 164 ? -21.089 10.763 -31.876 1.00 78.38 164 ALA A N 1
ATOM 1285 C CA . ALA A 1 164 ? -21.300 12.207 -31.958 1.00 78.38 164 ALA A CA 1
ATOM 1286 C C . ALA A 1 164 ? -22.687 12.618 -31.435 1.00 78.38 164 ALA A C 1
ATOM 1288 O O . ALA A 1 164 ? -22.805 13.598 -30.696 1.00 78.38 164 ALA A O 1
ATOM 1289 N N . ILE A 1 165 ? -23.715 11.840 -31.775 1.00 80.75 165 ILE A N 1
ATOM 1290 C CA . ILE A 1 165 ? -25.087 12.048 -31.320 1.00 80.75 165 ILE A CA 1
ATOM 1291 C C . ILE A 1 165 ? -25.192 11.850 -29.796 1.00 80.75 165 ILE A C 1
ATOM 1293 O O . ILE A 1 165 ? -25.709 12.737 -29.118 1.00 80.75 165 ILE A O 1
ATOM 1297 N N . ILE A 1 166 ? -24.657 10.757 -29.234 1.00 78.06 166 ILE A N 1
ATOM 1298 C CA . ILE A 1 166 ? -24.691 10.481 -27.783 1.00 78.06 166 ILE A CA 1
ATOM 1299 C C . ILE A 1 166 ? -23.981 11.583 -26.993 1.00 78.06 166 ILE A C 1
ATOM 1301 O O . ILE A 1 166 ? -24.531 12.098 -26.020 1.00 78.06 166 ILE A O 1
ATOM 1305 N N . LEU A 1 167 ? -22.773 11.971 -27.416 1.00 75.75 167 LEU A N 1
ATOM 1306 C CA . LEU A 1 167 ? -21.995 13.006 -26.732 1.00 75.75 167 LEU A CA 1
ATOM 1307 C C . LEU A 1 167 ? -22.746 14.339 -26.691 1.00 75.75 167 LEU A C 1
ATOM 1309 O O . LEU A 1 167 ? -22.793 14.984 -25.645 1.00 75.75 167 LEU A O 1
ATOM 1313 N N . LYS A 1 168 ? -23.370 14.744 -27.805 1.00 76.06 168 LYS A N 1
ATOM 1314 C CA . LYS A 1 168 ? -24.164 15.978 -27.828 1.00 76.06 168 LYS A CA 1
ATOM 1315 C C . LYS A 1 168 ? -25.484 15.867 -27.076 1.00 76.06 168 LYS A C 1
ATOM 1317 O O . LYS A 1 168 ? -25.865 16.836 -26.430 1.00 76.06 168 LYS A O 1
ATOM 1322 N N . SER A 1 169 ? -26.136 14.707 -27.087 1.00 73.69 169 SER A N 1
ATOM 1323 C CA . SER A 1 169 ? -27.329 14.467 -26.268 1.00 73.69 169 SER A CA 1
ATOM 1324 C C . SER A 1 169 ? -27.031 14.626 -24.777 1.00 73.69 169 SER A C 1
ATOM 1326 O O . SER A 1 169 ? -27.837 15.213 -24.061 1.00 73.69 169 SER A O 1
ATOM 1328 N N . GLN A 1 170 ? -25.876 14.136 -24.313 1.00 75.69 170 GLN A N 1
ATOM 1329 C CA . GLN A 1 170 ? -25.429 14.292 -22.925 1.00 75.69 170 GLN A CA 1
ATOM 1330 C C . GLN A 1 170 ? -25.093 15.747 -22.588 1.00 75.69 170 GLN A C 1
ATOM 1332 O O . GLN A 1 170 ? -25.458 16.221 -21.520 1.00 75.69 170 GLN A O 1
ATOM 1337 N N . GLU A 1 171 ? -24.419 16.458 -23.495 1.00 75.50 171 GLU A N 1
ATOM 1338 C CA . GLU A 1 171 ? -24.045 17.864 -23.296 1.00 75.50 171 GLU A CA 1
ATOM 1339 C C . GLU A 1 171 ? -25.259 18.788 -23.129 1.00 75.50 171 GLU A C 1
ATOM 1341 O O . GLU A 1 171 ? -25.192 19.747 -22.365 1.00 75.50 171 GLU A O 1
ATOM 1346 N N . TYR A 1 172 ? -26.360 18.497 -23.827 1.00 71.31 172 TYR A N 1
ATOM 1347 C CA . TYR A 1 172 ? -27.581 19.308 -23.804 1.00 71.31 172 TYR A CA 1
ATOM 1348 C C . TYR A 1 172 ? -28.738 18.677 -23.011 1.00 71.31 172 TYR A C 1
ATOM 1350 O O . TYR A 1 172 ? -29.859 19.171 -23.095 1.00 71.31 172 TYR A O 1
ATOM 1358 N N . GLU A 1 173 ? -28.479 17.603 -22.254 1.00 68.69 173 GLU A N 1
ATOM 1359 C CA . GLU A 1 173 ? -29.457 16.901 -21.399 1.00 68.69 173 GLU A CA 1
ATOM 1360 C C . GLU A 1 173 ? -30.769 16.514 -22.115 1.00 68.69 173 GLU A C 1
ATOM 1362 O O . GLU A 1 173 ? -31.864 16.566 -21.553 1.00 68.69 173 GLU A O 1
ATOM 1367 N N . VAL A 1 174 ? -30.672 16.115 -23.383 1.00 65.81 174 VAL A N 1
ATOM 1368 C CA . VAL A 1 174 ? -31.842 15.797 -24.216 1.00 65.81 174 VAL A CA 1
ATOM 1369 C C . VAL A 1 174 ? -32.372 14.404 -23.868 1.00 65.81 174 VAL A C 1
ATOM 1371 O O . VAL A 1 174 ? -31.599 13.447 -23.820 1.00 65.81 174 VAL A O 1
ATOM 1374 N N . GLN A 1 175 ? -33.686 14.282 -23.651 1.00 56.91 175 GLN A N 1
ATOM 1375 C CA . GLN A 1 175 ? -34.383 13.011 -23.406 1.00 56.91 175 GLN A CA 1
ATOM 1376 C C . GLN A 1 175 ? -35.441 12.742 -24.501 1.00 56.91 175 GLN A C 1
ATOM 1378 O O . GLN A 1 175 ? -36.276 13.609 -24.779 1.00 56.91 175 GLN A O 1
ATOM 1383 N N . GLY A 1 176 ? -35.427 11.538 -25.089 1.00 60.31 176 GLY A N 1
ATOM 1384 C CA . GLY A 1 176 ? -36.489 10.987 -25.954 1.00 60.31 176 GLY A CA 1
ATOM 1385 C C . GLY A 1 176 ? -36.570 11.503 -27.408 1.00 60.31 176 GLY A C 1
ATOM 1386 O O . GLY A 1 176 ? -35.717 12.274 -27.856 1.00 60.31 176 GLY A O 1
ATOM 1387 N N . ASP A 1 177 ? -37.674 11.145 -28.095 1.00 57.12 177 ASP A N 1
ATOM 1388 C CA . ASP A 1 177 ? -38.082 11.415 -29.502 1.00 57.12 177 ASP A CA 1
ATOM 1389 C C . ASP A 1 177 ? -38.048 12.891 -29.969 1.00 57.12 177 ASP A C 1
ATOM 1391 O O . ASP A 1 177 ? -38.346 13.227 -31.120 1.00 57.12 177 ASP A O 1
ATOM 1395 N N . SER A 1 178 ? -37.668 13.805 -29.082 1.00 66.25 178 SER A N 1
ATOM 1396 C CA . SER A 1 178 ? -37.681 15.262 -29.222 1.00 66.25 178 SER A CA 1
ATOM 1397 C C . SER A 1 178 ? -36.630 15.813 -30.196 1.00 66.25 178 SER A C 1
ATOM 1399 O O . SER A 1 178 ? -36.355 17.014 -30.183 1.00 66.25 178 SER A O 1
ATOM 1401 N N . CYS A 1 179 ? -35.968 14.972 -30.996 1.00 78.94 179 CYS A N 1
ATOM 1402 C CA . CYS A 1 179 ? -34.788 15.376 -31.746 1.00 78.94 179 CYS A CA 1
ATOM 1403 C C . CYS A 1 179 ? -34.672 14.750 -33.142 1.00 78.94 179 CYS A C 1
ATOM 1405 O O . CYS A 1 179 ? -34.634 13.528 -33.294 1.00 78.94 179 CYS A O 1
ATOM 1407 N N . ASN A 1 180 ? -34.538 15.616 -34.151 1.00 86.25 180 ASN A N 1
ATOM 1408 C CA . ASN A 1 180 ? -34.337 15.245 -35.551 1.00 86.25 180 ASN A CA 1
ATOM 1409 C C . ASN A 1 180 ? -32.872 15.387 -35.958 1.00 86.25 180 ASN A C 1
ATOM 1411 O O . ASN A 1 180 ? -32.273 16.449 -35.757 1.00 86.25 180 ASN A O 1
ATOM 1415 N N . ILE A 1 181 ? -32.325 14.364 -36.618 1.00 87.56 181 ILE A N 1
ATOM 1416 C CA . ILE A 1 181 ? -30.963 14.397 -37.153 1.00 87.56 181 ILE A CA 1
ATOM 1417 C C . ILE A 1 181 ? -30.996 14.602 -38.668 1.00 87.56 181 ILE A C 1
ATOM 1419 O O . ILE A 1 181 ? -31.615 13.844 -39.419 1.00 87.56 181 ILE A O 1
ATOM 1423 N N . ASN A 1 182 ? -30.290 15.638 -39.117 1.00 88.06 182 ASN A N 1
ATOM 1424 C CA . ASN A 1 182 ? -30.085 15.946 -40.527 1.00 88.06 182 ASN A CA 1
ATOM 1425 C C . ASN A 1 182 ? -28.595 15.890 -40.858 1.00 88.06 182 ASN A C 1
ATOM 1427 O O . ASN A 1 182 ? -27.767 16.338 -40.062 1.00 88.06 182 ASN A O 1
ATOM 1431 N N . ILE A 1 183 ? -28.258 15.400 -42.048 1.00 89.38 183 ILE A N 1
ATOM 1432 C CA . ILE A 1 183 ? -26.900 15.450 -42.585 1.00 89.38 183 ILE A CA 1
ATOM 1433 C C . ILE A 1 183 ? -26.872 16.440 -43.736 1.00 89.38 183 ILE A C 1
ATOM 1435 O O . ILE A 1 183 ? -27.689 16.367 -44.646 1.00 89.38 183 ILE A O 1
ATOM 1439 N N . TYR A 1 184 ? -25.905 17.343 -43.698 1.00 88.31 184 TYR A N 1
ATOM 1440 C CA . TYR A 1 184 ? -25.600 18.271 -44.774 1.00 88.31 184 TYR A CA 1
ATOM 1441 C C . TYR A 1 184 ? -24.240 17.921 -45.355 1.00 88.31 184 TYR A C 1
ATOM 1443 O O . TYR A 1 184 ? -23.364 17.478 -44.613 1.00 88.31 184 TYR A O 1
ATOM 1451 N N . TRP A 1 185 ? -24.021 18.135 -46.647 1.00 88.38 185 TRP A N 1
ATOM 1452 C CA . TRP A 1 185 ? -22.721 17.847 -47.246 1.00 88.38 185 TRP A CA 1
ATOM 1453 C C . TRP A 1 185 ? -22.330 18.829 -48.337 1.00 88.38 185 TRP A C 1
ATOM 1455 O O . TRP A 1 185 ? -23.148 19.535 -48.921 1.00 88.38 185 TRP A O 1
ATOM 1465 N N . ARG A 1 186 ? -21.027 18.869 -48.599 1.00 84.88 186 ARG A N 1
ATOM 1466 C CA . ARG A 1 186 ? -20.436 19.600 -49.717 1.00 84.88 186 ARG A CA 1
ATOM 1467 C C . ARG A 1 186 ? -19.253 18.826 -50.271 1.00 84.88 186 ARG A C 1
ATOM 1469 O O . ARG A 1 186 ? -18.577 18.105 -49.532 1.00 84.88 186 ARG A O 1
ATOM 1476 N N . GLU A 1 187 ? -18.977 19.012 -51.555 1.00 81.50 187 GLU A N 1
ATOM 1477 C CA . GLU A 1 187 ? -17.727 18.545 -52.150 1.00 81.50 187 GLU A CA 1
ATOM 1478 C C . GLU A 1 187 ? -16.556 19.262 -51.461 1.00 81.50 187 GLU A C 1
ATOM 1480 O O . GLU A 1 187 ? -16.546 20.489 -51.328 1.00 81.50 187 GLU A O 1
ATOM 1485 N N . TRP A 1 188 ? -15.609 18.489 -50.932 1.00 72.06 188 TRP A N 1
ATOM 1486 C CA . TRP A 1 188 ? -14.512 19.015 -50.119 1.00 72.06 188 TRP A CA 1
ATOM 1487 C C . TRP A 1 188 ? -13.219 19.161 -50.921 1.00 72.06 188 TRP A C 1
ATOM 1489 O O . TRP A 1 188 ? -12.496 20.149 -50.747 1.00 72.06 188 TRP A O 1
ATOM 1499 N N . LEU A 1 189 ? -12.947 18.211 -51.819 1.00 67.06 189 LEU A N 1
ATOM 1500 C CA . LEU A 1 189 ? -11.791 18.240 -52.708 1.00 67.06 189 LEU A CA 1
ATOM 1501 C C . LEU A 1 189 ? -12.134 17.615 -54.066 1.00 67.06 189 LEU A C 1
ATOM 1503 O O . LEU A 1 189 ? -12.667 16.507 -54.100 1.00 67.06 189 LEU A O 1
ATOM 1507 N N . ARG A 1 190 ? -11.785 18.300 -55.166 1.00 61.00 190 ARG A N 1
ATOM 1508 C CA . ARG A 1 190 ? -11.949 17.760 -56.526 1.00 61.00 190 ARG A CA 1
ATOM 1509 C C . ARG A 1 190 ? -10.860 16.734 -56.849 1.00 61.00 190 ARG A C 1
ATOM 1511 O O . ARG A 1 190 ? -9.729 16.848 -56.371 1.00 61.00 190 ARG A O 1
ATOM 1518 N N . ASP A 1 191 ? -11.156 15.794 -57.741 1.00 59.22 191 ASP A N 1
ATOM 1519 C CA . ASP A 1 191 ? -10.221 14.755 -58.207 1.00 59.22 191 ASP A CA 1
ATOM 1520 C C . ASP A 1 191 ? -8.892 15.302 -58.741 1.00 59.22 191 ASP A C 1
ATOM 1522 O O . ASP A 1 191 ? -7.815 14.752 -58.479 1.00 59.22 191 ASP A O 1
ATOM 1526 N N . ASP A 1 192 ? -8.948 16.422 -59.459 1.00 58.38 192 ASP A N 1
ATOM 1527 C CA . ASP A 1 192 ? -7.775 17.089 -60.015 1.00 58.38 192 ASP A CA 1
ATOM 1528 C C . ASP A 1 192 ? -6.916 17.774 -58.938 1.00 58.38 192 ASP A C 1
ATOM 1530 O O . ASP A 1 192 ? -5.733 18.018 -59.155 1.00 58.38 192 ASP A O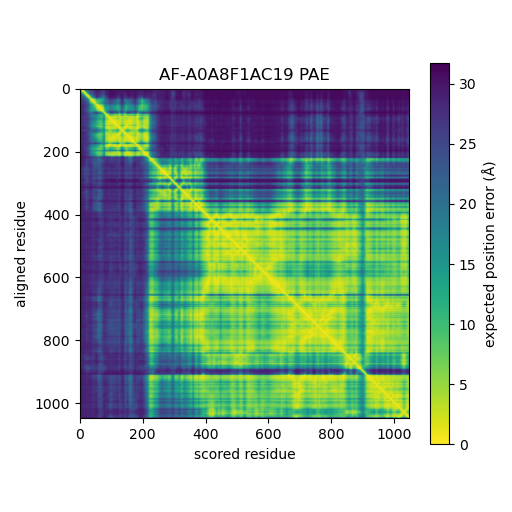 1
ATOM 1534 N N . GLU A 1 193 ? -7.492 18.092 -57.778 1.00 60.41 193 GLU A N 1
ATOM 1535 C CA . GLU A 1 193 ? -6.795 18.662 -56.622 1.00 60.41 193 GLU A CA 1
ATOM 1536 C C . GLU A 1 193 ? -6.227 17.554 -55.727 1.00 60.41 193 GLU A C 1
ATOM 1538 O O . GLU A 1 193 ? -5.093 17.662 -55.262 1.00 60.41 193 GLU A O 1
ATOM 1543 N N . TYR A 1 194 ? -6.960 16.451 -55.555 1.00 62.50 194 TYR A N 1
ATOM 1544 C CA . TYR A 1 194 ? -6.510 15.293 -54.780 1.00 62.50 194 TYR A CA 1
ATOM 1545 C C . TYR A 1 194 ? -5.312 14.601 -55.442 1.00 62.50 194 TYR A C 1
ATOM 1547 O O . TYR A 1 194 ? -4.297 14.348 -54.795 1.00 62.50 194 TYR A O 1
ATOM 1555 N N . SER A 1 195 ? -5.380 14.372 -56.756 1.00 59.78 195 SER A N 1
ATOM 1556 C CA . SER A 1 195 ? -4.294 13.762 -57.543 1.00 59.78 195 SER A CA 1
ATOM 1557 C C . SER A 1 195 ? -3.009 14.602 -57.592 1.00 59.78 195 SER A C 1
ATOM 1559 O O . SER A 1 195 ? -1.924 14.071 -57.842 1.00 59.78 195 SER A O 1
ATOM 1561 N N . LYS A 1 196 ? -3.098 15.913 -57.323 1.00 57.53 196 LYS A N 1
ATOM 1562 C CA . LYS A 1 196 ? -1.932 16.797 -57.145 1.00 57.53 196 LYS A CA 1
ATOM 1563 C C . LYS A 1 196 ? -1.309 16.664 -55.751 1.00 57.53 196 LYS A C 1
ATOM 1565 O O . LYS A 1 196 ? -0.116 16.916 -55.612 1.00 57.53 196 LYS A O 1
ATOM 1570 N N . LEU A 1 197 ? -2.096 16.276 -54.745 1.00 53.16 197 LEU A N 1
ATOM 1571 C CA . LEU A 1 197 ? -1.664 16.107 -53.355 1.00 53.16 197 LEU A CA 1
ATOM 1572 C C . LEU A 1 197 ? -1.114 14.712 -53.063 1.00 53.16 197 LEU A C 1
ATOM 1574 O O . LEU A 1 197 ? -0.240 14.581 -52.214 1.00 53.16 197 LEU A O 1
ATOM 1578 N N . VAL A 1 198 ? -1.636 13.672 -53.713 1.00 53.62 198 VAL A N 1
ATOM 1579 C CA . VAL A 1 198 ? -1.249 12.281 -53.459 1.00 53.62 198 VAL A CA 1
ATOM 1580 C C . VAL A 1 198 ? -1.391 11.476 -54.757 1.00 53.62 198 VAL A C 1
ATOM 1582 O O . VAL A 1 198 ? -2.467 11.441 -55.349 1.00 53.62 198 VAL A O 1
ATOM 1585 N N . SER A 1 199 ? -0.314 10.824 -55.217 1.00 51.88 199 SER A N 1
ATOM 1586 C CA . SER A 1 199 ? -0.361 9.899 -56.364 1.00 51.88 199 SER A CA 1
ATOM 1587 C C . SER A 1 199 ? 0.701 8.790 -56.259 1.00 51.88 199 SER A C 1
ATOM 1589 O O . SER A 1 199 ? 1.879 9.143 -56.175 1.00 51.88 199 SER A O 1
ATOM 1591 N N . PRO A 1 200 ? 0.356 7.487 -56.390 1.00 50.69 200 PRO A N 1
ATOM 1592 C CA . PRO A 1 200 ? -0.968 6.854 -56.320 1.00 50.69 200 PRO A CA 1
ATOM 1593 C C . PRO A 1 200 ? -1.201 6.221 -54.934 1.00 50.69 200 PRO A C 1
ATOM 1595 O O . PRO A 1 200 ? -0.369 5.458 -54.455 1.00 50.69 200 PRO A O 1
ATOM 1598 N N . VAL A 1 201 ? -2.322 6.536 -54.279 1.00 57.03 201 VAL A N 1
ATOM 1599 C CA . VAL A 1 201 ? -2.682 5.978 -52.965 1.00 57.03 201 VAL A CA 1
ATOM 1600 C C . VAL A 1 201 ? -4.211 5.863 -52.856 1.00 57.03 201 VAL A C 1
ATOM 1602 O O . VAL A 1 201 ? -4.927 6.771 -53.288 1.00 57.03 201 VAL A O 1
ATOM 1605 N N . ASN A 1 202 ? -4.707 4.745 -52.313 1.00 68.94 202 ASN A N 1
ATOM 1606 C CA . ASN A 1 202 ? -6.130 4.411 -52.199 1.00 68.94 202 ASN A CA 1
ATOM 1607 C C . ASN A 1 202 ? -6.886 5.408 -51.289 1.00 68.94 202 ASN A C 1
ATOM 1609 O O . ASN A 1 202 ? -6.660 5.454 -50.080 1.00 68.94 202 ASN A O 1
ATOM 1613 N N . ARG A 1 203 ? -7.784 6.213 -51.880 1.00 69.94 203 ARG A N 1
ATOM 1614 C CA . ARG A 1 203 ? -8.514 7.299 -51.190 1.00 69.94 203 ARG A CA 1
ATOM 1615 C C . ARG A 1 203 ? -9.432 6.770 -50.096 1.00 69.94 203 ARG A C 1
ATOM 1617 O O . ARG A 1 203 ? -9.485 7.347 -49.015 1.00 69.94 203 ARG A O 1
ATOM 1624 N N . ASP A 1 204 ? -10.109 5.663 -50.372 1.00 70.50 204 ASP A N 1
ATOM 1625 C CA . ASP A 1 204 ? -11.078 5.070 -49.455 1.00 70.50 204 ASP A CA 1
ATOM 1626 C C . ASP A 1 204 ? -10.384 4.544 -48.206 1.00 70.50 204 ASP A C 1
ATOM 1628 O O . ASP A 1 204 ? -10.823 4.827 -47.096 1.00 70.50 204 ASP A O 1
ATOM 1632 N N . LYS A 1 205 ? -9.222 3.903 -48.373 1.00 66.56 205 LYS A N 1
ATOM 1633 C CA . LYS A 1 205 ? -8.398 3.426 -47.255 1.00 66.56 205 LYS A CA 1
ATOM 1634 C C . LYS A 1 205 ? -7.951 4.569 -46.330 1.00 66.56 205 LYS A C 1
ATOM 1636 O O . LYS A 1 205 ? -8.030 4.439 -45.113 1.00 66.56 205 LYS A O 1
ATOM 1641 N N . ILE A 1 206 ? -7.540 5.707 -46.891 1.00 67.06 206 ILE A N 1
ATOM 1642 C CA . ILE A 1 206 ? -7.164 6.914 -46.128 1.00 67.06 206 ILE A CA 1
ATOM 1643 C C . ILE A 1 206 ? -8.366 7.455 -45.343 1.00 67.06 206 ILE A C 1
ATOM 1645 O O . ILE A 1 206 ? -8.258 7.753 -44.154 1.00 67.06 206 ILE A O 1
ATOM 1649 N N . ILE A 1 207 ? -9.523 7.586 -45.993 1.00 71.69 207 ILE A N 1
ATOM 1650 C CA . ILE A 1 207 ? -10.733 8.102 -45.345 1.00 71.69 207 ILE A CA 1
ATOM 1651 C C . ILE A 1 207 ? -11.240 7.145 -44.258 1.00 71.69 207 ILE A C 1
ATOM 1653 O O . ILE A 1 207 ? -11.637 7.598 -43.184 1.00 71.69 207 ILE A O 1
ATOM 1657 N N . GLU A 1 208 ? -11.157 5.833 -44.473 1.00 69.25 208 GLU A N 1
ATOM 1658 C CA . GLU A 1 208 ? -11.446 4.830 -43.447 1.00 69.25 208 GLU A CA 1
ATOM 1659 C C . GLU A 1 208 ? -10.504 4.948 -42.242 1.00 69.25 208 GLU A C 1
ATOM 1661 O O . GLU A 1 208 ? -10.978 4.935 -41.107 1.00 69.25 208 GLU A O 1
ATOM 1666 N N . GLU A 1 209 ? -9.198 5.137 -42.455 1.00 59.88 209 GLU A N 1
ATOM 1667 C CA . GLU A 1 209 ? -8.226 5.371 -41.376 1.00 59.88 209 GLU A CA 1
ATOM 1668 C C . GLU A 1 209 ? -8.547 6.647 -40.578 1.00 59.88 209 GLU A C 1
ATOM 1670 O O . GLU A 1 209 ? -8.491 6.642 -39.345 1.00 59.88 209 GLU A O 1
ATOM 1675 N N . VAL A 1 210 ? -8.960 7.726 -41.253 1.00 66.19 210 VAL A N 1
ATOM 1676 C CA . VAL A 1 210 ? -9.408 8.961 -40.590 1.00 66.19 210 VAL A CA 1
ATOM 1677 C C . VAL A 1 210 ? -10.652 8.707 -39.735 1.00 66.19 210 VAL A C 1
ATOM 1679 O O . VAL A 1 210 ? -10.668 9.105 -38.572 1.00 66.19 210 VAL A O 1
ATOM 1682 N N . LEU A 1 211 ? -11.664 8.007 -40.257 1.00 65.56 211 LEU A N 1
ATOM 1683 C CA . LEU A 1 211 ? -12.887 7.683 -39.511 1.00 65.56 211 LEU A CA 1
ATOM 1684 C C . LEU A 1 211 ? -12.632 6.725 -38.337 1.00 65.56 211 LEU A C 1
ATOM 1686 O O . LEU A 1 211 ? -13.281 6.836 -37.296 1.00 65.56 211 LEU A O 1
ATOM 1690 N N . ILE A 1 212 ? -11.690 5.791 -38.470 1.00 60.81 212 ILE A N 1
ATOM 1691 C CA . ILE A 1 212 ? -11.269 4.901 -37.380 1.00 60.81 212 ILE A CA 1
ATOM 1692 C C . ILE A 1 212 ? -10.662 5.711 -36.224 1.00 60.81 212 ILE A C 1
ATOM 1694 O O . ILE A 1 212 ? -10.986 5.460 -35.057 1.00 60.81 212 ILE A O 1
ATOM 1698 N N . GLU A 1 213 ? -9.819 6.696 -36.541 1.00 58.53 213 GLU A N 1
ATOM 1699 C CA . GLU A 1 213 ? -9.226 7.591 -35.546 1.00 58.53 213 GLU A CA 1
ATOM 1700 C C . GLU A 1 213 ? -10.267 8.528 -34.915 1.00 58.53 213 GLU A C 1
ATOM 1702 O O . GLU A 1 213 ? -10.323 8.642 -33.690 1.00 58.53 213 GLU A O 1
ATOM 1707 N N . GLU A 1 214 ? -11.115 9.176 -35.720 1.00 62.88 214 GLU A N 1
ATOM 1708 C CA . GLU A 1 214 ? -12.136 10.110 -35.224 1.00 62.88 214 GLU A CA 1
ATOM 1709 C C . GLU A 1 214 ? -13.204 9.429 -34.366 1.00 62.88 214 GLU A C 1
ATOM 1711 O O . GLU A 1 214 ? -13.673 10.010 -33.383 1.00 62.88 214 GLU A O 1
ATOM 1716 N N . GLY A 1 215 ? -13.534 8.178 -34.686 1.00 56.06 215 GLY A N 1
ATOM 1717 C CA . GLY A 1 215 ? -14.538 7.402 -33.968 1.00 56.06 215 GLY A CA 1
ATOM 1718 C C . GLY A 1 215 ? -14.039 6.858 -32.641 1.00 56.06 215 GLY A C 1
ATOM 1719 O O . GLY A 1 215 ? -14.802 6.190 -31.947 1.00 56.06 215 GLY A O 1
ATOM 1720 N N . ASN A 1 216 ? -12.762 7.087 -32.302 1.00 55.03 216 ASN A N 1
ATOM 1721 C CA . ASN A 1 216 ? -12.050 6.368 -31.248 1.00 55.03 216 ASN A CA 1
ATOM 1722 C C . ASN A 1 216 ? -12.193 4.838 -31.387 1.00 55.03 216 ASN A C 1
ATOM 1724 O O . ASN A 1 216 ? -12.113 4.113 -30.395 1.00 55.03 216 ASN A O 1
ATOM 1728 N N . LEU A 1 217 ? -12.399 4.338 -32.614 1.00 49.12 217 LEU A N 1
ATOM 1729 C CA . LEU A 1 217 ? -12.471 2.907 -32.920 1.00 49.12 217 LEU A CA 1
ATOM 1730 C C . LEU A 1 217 ? -11.087 2.272 -32.825 1.00 49.12 217 LEU A C 1
ATOM 1732 O O . LEU A 1 217 ? -10.949 1.139 -32.372 1.00 49.12 217 LEU A O 1
ATOM 1736 N N . THR A 1 218 ? -10.044 3.064 -33.073 1.00 41.59 218 THR A N 1
ATOM 1737 C CA . THR A 1 218 ? -8.760 2.886 -32.402 1.00 41.59 218 THR A CA 1
ATOM 1738 C C . THR A 1 218 ? -8.855 3.343 -30.943 1.00 41.59 218 THR A C 1
ATOM 1740 O O . THR A 1 218 ? -8.117 4.227 -30.506 1.00 41.59 218 THR A O 1
ATOM 1743 N N . LYS A 1 219 ? -9.586 2.604 -30.103 1.00 41.25 219 LYS A N 1
ATOM 1744 C CA . LYS A 1 219 ? -9.007 2.242 -28.800 1.00 41.25 219 LYS A CA 1
ATOM 1745 C C . LYS A 1 219 ? -7.863 1.265 -29.083 1.00 41.25 219 LYS A C 1
ATOM 1747 O O . LYS A 1 219 ? -7.868 0.119 -28.652 1.00 41.25 219 LYS A O 1
ATOM 1752 N N . ASN A 1 220 ? -6.880 1.713 -29.864 1.00 41.38 220 ASN A N 1
ATOM 1753 C CA . ASN A 1 220 ? -5.641 0.998 -30.029 1.00 41.38 220 ASN A CA 1
ATOM 1754 C C . ASN A 1 220 ? -5.010 1.054 -28.647 1.00 41.38 220 ASN A C 1
ATOM 1756 O O . ASN A 1 220 ? -4.583 2.112 -28.181 1.00 41.38 220 ASN A O 1
ATOM 1760 N N . ASN A 1 221 ? -4.986 -0.090 -27.975 1.00 43.72 221 ASN A N 1
ATOM 1761 C CA . ASN A 1 221 ? -4.256 -0.286 -26.732 1.00 43.72 221 ASN A CA 1
ATOM 1762 C C . ASN A 1 221 ? -2.748 0.008 -26.897 1.00 43.72 221 ASN A C 1
ATOM 1764 O O . ASN A 1 221 ? -2.058 0.182 -25.891 1.00 43.72 221 ASN A O 1
ATOM 1768 N N . ASN A 1 222 ? -2.274 0.224 -28.134 1.00 44.41 222 ASN A N 1
ATOM 1769 C CA . ASN A 1 222 ? -1.028 0.929 -28.439 1.00 44.41 222 ASN A CA 1
ATOM 1770 C C . ASN A 1 222 ? -0.935 2.290 -27.731 1.00 44.41 222 ASN A C 1
ATOM 1772 O O . ASN A 1 222 ? 0.147 2.669 -27.345 1.00 44.41 222 ASN A O 1
ATOM 1776 N N . ASN A 1 223 ? -2.019 2.995 -27.390 1.00 58.00 223 ASN A N 1
ATOM 1777 C CA . ASN A 1 223 ? -1.913 4.259 -26.646 1.00 58.00 223 ASN A CA 1
ATOM 1778 C C . ASN A 1 223 ? -1.231 4.088 -25.266 1.00 58.00 223 ASN A C 1
ATOM 1780 O O . ASN A 1 223 ? -0.454 4.950 -24.861 1.00 58.00 223 ASN A O 1
ATOM 1784 N N . LYS A 1 224 ? -1.468 2.978 -24.540 1.00 62.66 224 LYS A N 1
ATOM 1785 C CA . LYS A 1 224 ? -0.784 2.718 -23.253 1.00 62.66 224 LYS A CA 1
ATOM 1786 C C . LYS A 1 224 ? 0.704 2.419 -23.477 1.00 62.66 224 LYS A C 1
ATOM 1788 O O . LYS A 1 224 ? 1.548 3.026 -22.816 1.00 62.66 224 LYS A O 1
ATOM 1793 N N . LEU A 1 225 ? 1.006 1.506 -24.404 1.00 68.00 225 LEU A N 1
ATOM 1794 C CA . LEU A 1 225 ? 2.374 1.104 -24.731 1.00 68.00 225 LEU A CA 1
ATOM 1795 C C . LEU A 1 225 ? 3.155 2.252 -25.380 1.00 68.00 225 LEU A C 1
ATOM 1797 O O . LEU A 1 225 ? 4.185 2.636 -24.847 1.00 68.00 225 LEU A O 1
ATOM 1801 N N . ASP A 1 226 ? 2.645 2.856 -26.452 1.00 67.69 226 ASP A N 1
ATOM 1802 C CA . ASP A 1 226 ? 3.246 3.975 -27.188 1.00 67.69 226 ASP A CA 1
ATOM 1803 C C . ASP A 1 226 ? 3.563 5.139 -26.255 1.00 67.69 226 ASP A C 1
ATOM 1805 O O . ASP A 1 226 ? 4.643 5.714 -26.338 1.00 67.69 226 ASP A O 1
ATOM 1809 N N . LYS A 1 227 ? 2.667 5.482 -25.314 1.00 67.69 227 LYS A N 1
ATOM 1810 C CA . LYS A 1 227 ? 2.971 6.495 -24.291 1.00 67.69 227 LYS A CA 1
ATOM 1811 C C . LYS A 1 227 ? 4.221 6.112 -23.504 1.00 67.69 227 LYS A C 1
ATOM 1813 O O . LYS A 1 227 ? 5.131 6.928 -23.384 1.00 67.69 227 LYS A O 1
ATOM 1818 N N . ILE A 1 228 ? 4.287 4.885 -22.985 1.00 65.88 228 ILE A N 1
ATOM 1819 C CA . ILE A 1 228 ? 5.433 4.407 -22.199 1.00 65.88 228 ILE A CA 1
ATOM 1820 C C . ILE A 1 228 ? 6.703 4.318 -23.061 1.00 65.88 228 ILE A C 1
ATOM 1822 O O . ILE A 1 228 ? 7.745 4.812 -22.633 1.00 65.88 228 ILE A O 1
ATOM 1826 N N . LEU A 1 229 ? 6.632 3.781 -24.282 1.00 71.19 229 LEU A N 1
ATOM 1827 C CA . LEU A 1 229 ? 7.766 3.676 -25.208 1.00 71.19 229 LEU A CA 1
ATOM 1828 C C . LEU A 1 229 ? 8.302 5.056 -25.622 1.00 71.19 229 LEU A C 1
ATOM 1830 O O . LEU A 1 229 ? 9.521 5.255 -25.649 1.00 71.19 229 LEU A O 1
ATOM 1834 N N . LYS A 1 230 ? 7.417 6.041 -25.839 1.00 67.44 230 LYS A N 1
ATOM 1835 C CA . LYS A 1 230 ? 7.779 7.457 -26.030 1.00 67.44 230 LYS A CA 1
ATOM 1836 C C . LYS A 1 230 ? 8.529 8.008 -24.826 1.00 67.44 230 LYS A C 1
ATOM 1838 O O . LYS A 1 230 ? 9.594 8.600 -24.995 1.00 67.44 230 LYS A O 1
ATOM 1843 N N . PHE A 1 231 ? 8.029 7.771 -23.610 1.00 62.50 231 PHE A N 1
ATOM 1844 C CA . PHE A 1 231 ? 8.722 8.172 -22.378 1.00 62.50 231 PHE A CA 1
ATOM 1845 C C . PHE A 1 231 ? 10.077 7.471 -22.201 1.00 62.50 231 PHE A C 1
ATOM 1847 O O . PHE A 1 231 ? 10.994 8.047 -21.619 1.00 62.50 231 PHE A O 1
ATOM 1854 N N . MET A 1 232 ? 10.227 6.246 -22.706 1.00 65.88 232 MET A N 1
ATOM 1855 C CA . MET A 1 232 ? 11.488 5.494 -22.698 1.00 65.88 232 MET A CA 1
ATOM 1856 C C . MET A 1 232 ? 12.465 5.911 -23.808 1.00 65.88 232 MET A C 1
ATOM 1858 O O . MET A 1 232 ? 13.601 5.425 -23.807 1.00 65.88 232 MET A O 1
ATOM 1862 N N . ALA A 1 233 ? 12.044 6.814 -24.706 1.00 63.31 233 ALA A N 1
ATOM 1863 C CA . ALA A 1 233 ? 12.758 7.264 -25.902 1.00 63.31 233 ALA A CA 1
ATOM 1864 C C . ALA A 1 233 ? 13.100 6.135 -26.897 1.00 63.31 233 ALA A C 1
ATOM 1866 O O . ALA A 1 233 ? 14.095 6.226 -27.614 1.00 63.31 233 ALA A O 1
ATOM 1867 N N . ILE A 1 234 ? 12.274 5.084 -26.944 1.00 65.25 234 ILE A N 1
ATOM 1868 C CA . ILE A 1 234 ? 12.514 3.888 -27.769 1.00 65.25 234 ILE A CA 1
ATOM 1869 C C . ILE A 1 234 ? 12.218 4.138 -29.254 1.00 65.25 234 ILE A C 1
ATOM 1871 O O . ILE A 1 234 ? 12.972 3.671 -30.095 1.00 65.25 234 ILE A O 1
ATOM 1875 N N . GLU A 1 235 ? 11.211 4.950 -29.597 1.00 58.81 235 GLU A N 1
ATOM 1876 C CA . GLU A 1 235 ? 10.817 5.211 -31.001 1.00 58.81 235 GLU A CA 1
ATOM 1877 C C . GLU A 1 235 ? 11.948 5.797 -31.863 1.00 58.81 235 GLU A C 1
ATOM 1879 O O . GLU A 1 235 ? 11.960 5.658 -33.084 1.00 58.81 235 GLU A O 1
ATOM 1884 N N . LYS A 1 236 ? 12.923 6.461 -31.232 1.00 57.72 236 LYS A N 1
ATOM 1885 C CA . LYS A 1 236 ? 14.101 6.976 -31.935 1.00 57.72 236 LYS A CA 1
ATOM 1886 C C . LYS A 1 236 ? 15.015 5.850 -32.412 1.00 57.72 236 LYS A C 1
ATOM 1888 O O . LYS A 1 236 ? 15.703 6.053 -33.399 1.00 57.72 236 LYS A O 1
ATOM 1893 N N . LEU A 1 237 ? 15.017 4.700 -31.738 1.00 59.66 237 LEU A N 1
ATOM 1894 C CA . LEU A 1 237 ? 15.864 3.544 -32.033 1.00 59.66 237 LEU A CA 1
ATOM 1895 C C . LEU A 1 237 ? 15.390 2.789 -33.282 1.00 59.66 237 LEU A C 1
ATOM 1897 O O . LEU A 1 237 ? 16.214 2.417 -34.113 1.00 59.66 237 LEU A O 1
ATOM 1901 N N . ASP A 1 238 ? 14.073 2.637 -33.455 1.00 53.09 238 ASP A N 1
ATOM 1902 C CA . ASP A 1 238 ? 13.468 1.896 -34.577 1.00 53.09 238 ASP A CA 1
ATOM 1903 C C . ASP A 1 238 ? 13.814 2.492 -35.949 1.00 53.09 238 ASP A C 1
ATOM 1905 O O . ASP A 1 238 ? 13.942 1.767 -36.939 1.00 53.09 238 ASP A O 1
ATOM 1909 N N . ASN A 1 239 ? 14.060 3.805 -36.010 1.00 51.94 239 ASN A N 1
ATOM 1910 C CA . ASN A 1 239 ? 14.527 4.471 -37.227 1.00 51.94 239 ASN A CA 1
ATOM 1911 C C . ASN A 1 239 ? 15.942 4.032 -37.649 1.00 51.94 239 ASN A C 1
ATOM 1913 O O . ASN A 1 239 ? 16.253 4.079 -38.836 1.00 51.94 239 ASN A O 1
ATOM 1917 N N . TYR A 1 240 ? 16.779 3.583 -36.708 1.00 54.75 240 TYR A N 1
ATOM 1918 C CA . TYR A 1 240 ? 18.163 3.162 -36.967 1.00 54.75 240 TYR A CA 1
ATOM 1919 C C . TYR A 1 240 ? 18.318 1.639 -37.091 1.00 54.75 240 TYR A C 1
ATOM 1921 O O . TYR A 1 240 ? 19.299 1.164 -37.658 1.00 54.75 240 TYR A O 1
ATOM 1929 N N . ILE A 1 241 ? 17.345 0.863 -36.603 1.00 57.06 241 ILE A N 1
ATOM 1930 C CA . ILE A 1 241 ? 17.393 -0.608 -36.565 1.00 57.06 241 ILE A CA 1
ATOM 1931 C C . ILE A 1 241 ? 17.383 -1.247 -37.969 1.00 57.06 241 ILE A C 1
ATOM 1933 O O . ILE A 1 241 ? 18.041 -2.262 -38.192 1.00 57.06 241 ILE A O 1
ATOM 1937 N N . ASN A 1 242 ? 16.707 -0.635 -38.946 1.00 51.75 242 ASN A N 1
ATOM 1938 C CA . ASN A 1 242 ? 16.560 -1.199 -40.297 1.00 51.75 242 ASN A CA 1
ATOM 1939 C C . ASN A 1 242 ? 17.800 -1.040 -41.203 1.00 51.75 242 ASN A C 1
ATOM 1941 O O . ASN A 1 242 ? 17.780 -1.503 -42.341 1.00 51.75 242 ASN A O 1
ATOM 1945 N N . GLN A 1 243 ? 18.859 -0.378 -40.726 1.00 56.19 243 GLN A N 1
ATOM 1946 C CA . GLN A 1 243 ? 20.112 -0.155 -41.460 1.00 56.19 243 GLN A CA 1
ATOM 1947 C C . GLN A 1 243 ? 21.335 -0.530 -40.610 1.00 56.19 243 GLN A C 1
ATOM 1949 O O . GLN A 1 243 ? 22.379 0.115 -40.694 1.00 56.19 243 GLN A O 1
ATOM 1954 N N . PHE A 1 244 ? 21.212 -1.544 -39.749 1.00 63.25 244 PHE A N 1
ATOM 1955 C CA . PHE A 1 244 ? 22.325 -1.960 -38.900 1.00 63.25 244 PHE A CA 1
ATOM 1956 C C . PHE A 1 244 ? 23.458 -2.563 -39.753 1.00 63.25 244 PHE A C 1
ATOM 1958 O O . PHE A 1 244 ? 23.235 -3.562 -40.439 1.00 63.25 244 PHE A O 1
ATOM 1965 N N . PRO A 1 245 ? 24.681 -1.995 -39.729 1.00 63.75 245 PRO A N 1
ATOM 1966 C CA . PRO A 1 245 ? 25.799 -2.537 -40.493 1.00 63.75 245 PRO A CA 1
ATOM 1967 C C . PRO A 1 245 ? 26.104 -3.967 -40.052 1.00 63.75 245 PRO A C 1
ATOM 1969 O O . PRO A 1 245 ? 26.132 -4.240 -38.847 1.00 63.75 245 PRO A O 1
ATOM 1972 N N . SER A 1 246 ? 26.379 -4.853 -41.010 1.00 66.38 246 SER A N 1
ATOM 1973 C CA . SER A 1 246 ? 26.804 -6.220 -40.718 1.00 66.38 246 SER A CA 1
ATOM 1974 C C . SER A 1 246 ? 28.122 -6.274 -39.946 1.00 66.38 246 SER A C 1
ATOM 1976 O O . SER A 1 246 ? 28.872 -5.293 -39.907 1.00 66.38 246 SER A O 1
ATOM 1978 N N . PHE A 1 247 ? 28.439 -7.445 -39.382 1.00 69.56 247 PHE A N 1
ATOM 1979 C CA . PHE A 1 247 ? 29.712 -7.661 -38.700 1.00 69.56 247 PHE A CA 1
ATOM 1980 C C . PHE A 1 247 ? 30.901 -7.274 -39.603 1.00 69.56 247 PHE A C 1
ATOM 1982 O O . PHE A 1 247 ? 31.762 -6.519 -39.171 1.00 69.56 247 PHE A O 1
ATOM 1989 N N . ASP A 1 248 ? 30.905 -7.613 -40.891 1.00 68.38 248 ASP A N 1
ATOM 1990 C CA . ASP A 1 248 ? 32.025 -7.273 -41.790 1.00 68.38 248 ASP A CA 1
ATOM 1991 C C . ASP A 1 248 ? 31.931 -5.881 -42.438 1.00 68.38 248 ASP A C 1
ATOM 1993 O O . ASP A 1 248 ? 32.767 -5.502 -43.252 1.00 68.38 248 ASP A O 1
ATOM 1997 N N . SER A 1 249 ? 30.929 -5.062 -42.111 1.00 66.62 249 SER A N 1
ATOM 1998 C CA . SER A 1 249 ? 30.788 -3.740 -42.746 1.00 66.62 249 SER A CA 1
ATOM 1999 C C . SER A 1 249 ? 31.946 -2.788 -42.416 1.00 66.62 249 SER A C 1
ATOM 2001 O O . SER A 1 249 ? 32.297 -1.943 -43.231 1.00 66.62 249 SER A O 1
ATOM 2003 N N . ILE A 1 250 ? 32.581 -2.953 -41.253 1.00 63.41 250 ILE A N 1
ATOM 2004 C CA . ILE A 1 250 ? 33.723 -2.131 -40.815 1.00 63.41 250 ILE A CA 1
ATOM 2005 C C . ILE A 1 250 ? 34.998 -2.441 -41.607 1.00 63.41 250 ILE A C 1
ATOM 2007 O O . ILE A 1 250 ? 35.810 -1.547 -41.815 1.00 63.41 250 ILE A O 1
ATOM 2011 N N . THR A 1 251 ? 35.169 -3.668 -42.115 1.00 56.06 251 THR A N 1
ATOM 2012 C CA . THR A 1 251 ? 36.340 -4.020 -42.941 1.00 56.06 251 THR A CA 1
ATOM 2013 C C . THR A 1 251 ? 36.261 -3.442 -44.354 1.00 56.06 251 THR A C 1
ATOM 2015 O O . THR A 1 251 ? 37.200 -3.604 -45.127 1.00 56.06 251 THR A O 1
ATOM 2018 N N . LYS A 1 252 ? 35.147 -2.786 -44.705 1.00 63.66 252 LYS A N 1
ATOM 2019 C CA . LYS A 1 252 ? 34.963 -2.068 -45.973 1.00 63.66 252 LYS A CA 1
ATOM 2020 C C . LYS A 1 252 ? 35.390 -0.596 -45.897 1.00 63.66 252 LYS A C 1
ATOM 2022 O O . LYS A 1 252 ? 35.358 0.068 -46.924 1.00 63.66 252 LYS A O 1
ATOM 2027 N N . LEU A 1 253 ? 35.752 -0.093 -44.712 1.00 68.06 253 LEU A N 1
ATOM 2028 C CA . LEU A 1 253 ? 36.234 1.279 -44.527 1.00 68.06 253 LEU A CA 1
ATOM 2029 C C . LEU A 1 253 ? 37.663 1.442 -45.060 1.00 68.06 253 LEU A C 1
ATOM 2031 O O . LEU A 1 253 ? 38.463 0.504 -45.024 1.00 68.06 253 LEU A O 1
ATOM 2035 N N . THR A 1 254 ? 37.999 2.654 -45.504 1.00 75.25 254 THR A N 1
ATOM 2036 C CA . THR A 1 254 ? 39.337 2.987 -46.006 1.00 75.25 254 THR A CA 1
ATOM 2037 C C . THR A 1 254 ? 40.364 2.992 -44.857 1.00 75.25 254 THR A C 1
ATOM 2039 O O . THR A 1 254 ? 40.180 3.736 -43.884 1.00 75.25 254 THR A O 1
ATOM 2042 N N . PRO A 1 255 ? 41.451 2.193 -44.924 1.00 78.38 255 PRO A N 1
ATOM 2043 C CA . PRO A 1 255 ? 42.522 2.230 -43.927 1.00 78.38 255 PRO A CA 1
ATOM 2044 C C . PRO A 1 255 ? 43.152 3.624 -43.823 1.00 78.38 255 PRO A C 1
ATOM 2046 O O . PRO A 1 255 ? 43.355 4.292 -44.836 1.00 78.38 255 PRO A O 1
ATOM 2049 N N . TYR A 1 256 ? 43.476 4.060 -42.606 1.00 80.19 256 TYR A N 1
ATOM 2050 C CA . TYR A 1 256 ? 44.141 5.343 -42.370 1.00 80.19 256 TYR A CA 1
ATOM 2051 C C . TYR A 1 256 ? 45.657 5.159 -42.239 1.00 80.19 256 TYR A C 1
ATOM 2053 O O . TYR A 1 256 ? 46.116 4.273 -41.515 1.00 80.19 256 TYR A O 1
ATOM 2061 N N . ASP A 1 257 ? 46.437 6.004 -42.917 1.00 80.50 257 ASP A N 1
ATOM 2062 C CA . ASP A 1 257 ? 47.898 5.990 -42.807 1.00 80.50 257 ASP A CA 1
ATOM 2063 C C . ASP A 1 257 ? 48.355 6.721 -41.539 1.00 80.50 257 ASP A C 1
ATOM 2065 O O . ASP A 1 257 ? 48.325 7.945 -41.459 1.00 80.50 257 ASP A O 1
ATOM 2069 N N . LEU A 1 258 ? 48.828 5.960 -40.552 1.00 80.06 258 LEU A N 1
ATOM 2070 C CA . LEU A 1 258 ? 49.315 6.491 -39.278 1.00 80.06 258 LEU A CA 1
ATOM 2071 C C . LEU A 1 258 ? 50.678 7.209 -39.367 1.00 80.06 258 LEU A C 1
ATOM 2073 O O . LEU A 1 258 ? 51.166 7.724 -38.361 1.00 80.06 258 LEU A O 1
ATOM 2077 N N . ASN A 1 259 ? 51.312 7.266 -40.540 1.00 79.69 259 ASN A N 1
ATOM 2078 C CA . ASN A 1 259 ? 52.569 7.994 -40.734 1.00 79.69 259 ASN A CA 1
ATOM 2079 C C . ASN A 1 259 ? 52.383 9.419 -41.277 1.00 79.69 259 ASN A C 1
ATOM 2081 O O . ASN A 1 259 ? 53.386 10.118 -41.461 1.00 79.69 259 ASN A O 1
ATOM 2085 N N . SER A 1 260 ? 51.140 9.852 -41.513 1.00 77.88 260 SER A N 1
ATOM 2086 C CA . SER A 1 260 ? 50.808 11.097 -42.215 1.00 77.88 260 SER A CA 1
ATOM 2087 C C . SER A 1 260 ? 51.287 12.376 -41.520 1.00 77.88 260 SER A C 1
ATOM 2089 O O . SER A 1 260 ? 51.681 13.325 -42.194 1.00 77.88 260 SER A O 1
ATOM 2091 N N . ASP A 1 261 ? 51.273 12.416 -40.186 1.00 80.12 261 ASP A N 1
ATOM 2092 C CA . ASP A 1 261 ? 51.548 13.612 -39.378 1.00 80.12 261 ASP A CA 1
ATOM 2093 C C . ASP A 1 261 ? 52.047 13.256 -37.958 1.00 80.12 261 ASP A C 1
ATOM 2095 O O . ASP A 1 261 ? 52.182 12.084 -37.594 1.00 80.12 261 ASP A O 1
ATOM 2099 N N . GLU A 1 262 ? 52.390 14.268 -37.152 1.00 77.31 262 GLU A N 1
ATOM 2100 C CA . GLU A 1 262 ? 52.942 14.075 -35.803 1.00 77.31 262 GLU A CA 1
ATOM 2101 C C . GLU A 1 262 ? 51.929 13.469 -34.812 1.00 77.31 262 GLU A C 1
ATOM 2103 O O . GLU A 1 262 ? 52.316 12.643 -33.980 1.00 77.31 262 GLU A O 1
ATOM 2108 N N . GLY A 1 263 ? 50.644 13.826 -34.914 1.00 75.44 263 GLY A N 1
ATOM 2109 C CA . GLY A 1 263 ? 49.571 13.251 -34.097 1.00 75.44 263 GLY A CA 1
ATOM 2110 C C . GLY A 1 263 ? 49.371 11.767 -34.408 1.00 75.44 263 GLY A C 1
ATOM 2111 O O . GLY A 1 263 ? 49.366 10.928 -33.506 1.00 75.44 263 GLY A O 1
ATOM 2112 N N . SER A 1 264 ? 49.357 11.423 -35.695 1.00 79.75 264 SER A N 1
ATOM 2113 C CA . SER A 1 264 ? 49.281 10.049 -36.205 1.00 79.75 264 SER A CA 1
ATOM 2114 C C . SER A 1 264 ? 50.449 9.170 -35.743 1.00 79.75 264 SER A C 1
ATOM 2116 O O . SER A 1 264 ? 50.240 8.034 -35.308 1.00 79.75 264 SER A O 1
ATOM 2118 N N . LYS A 1 265 ? 51.672 9.713 -35.697 1.00 81.81 265 LYS A N 1
ATOM 2119 C CA . LYS A 1 265 ? 52.846 9.000 -35.158 1.00 81.81 265 LYS A CA 1
ATOM 2120 C C . LYS A 1 265 ? 52.773 8.784 -33.644 1.00 81.81 265 LYS A C 1
ATOM 2122 O O . LYS A 1 265 ? 53.193 7.729 -33.162 1.00 81.81 265 LYS A O 1
ATOM 2127 N N . LYS A 1 266 ? 52.243 9.752 -32.883 1.00 82.44 266 LYS A N 1
ATOM 2128 C CA . LYS A 1 266 ? 51.995 9.597 -31.434 1.00 82.44 266 LYS A CA 1
ATOM 2129 C C . LYS A 1 266 ? 50.958 8.504 -31.172 1.00 82.44 266 LYS A C 1
ATOM 2131 O O . LYS A 1 266 ? 51.181 7.655 -30.310 1.00 82.44 266 LYS A O 1
ATOM 2136 N N . LEU A 1 267 ? 49.887 8.474 -31.966 1.00 81.88 267 LEU A N 1
ATOM 2137 C CA . LEU A 1 267 ? 48.867 7.429 -31.918 1.00 81.88 267 LEU A CA 1
ATOM 2138 C C . LEU A 1 267 ? 49.435 6.043 -32.260 1.00 81.88 267 LEU A C 1
ATOM 2140 O O . LEU A 1 267 ? 49.193 5.091 -31.523 1.00 81.88 267 LEU A O 1
ATOM 2144 N N . LEU A 1 268 ? 50.245 5.925 -33.318 1.00 85.38 268 LEU A N 1
ATOM 2145 C CA . LEU A 1 268 ? 50.910 4.669 -33.688 1.00 85.38 268 LEU A CA 1
ATOM 2146 C C . LEU A 1 268 ? 51.772 4.111 -32.549 1.00 85.38 268 LEU A C 1
ATOM 2148 O O . LEU A 1 268 ? 51.765 2.908 -32.297 1.00 85.38 268 LEU A O 1
ATOM 2152 N N . LYS A 1 269 ? 52.499 4.982 -31.838 1.00 85.25 269 LYS A N 1
ATOM 2153 C CA . LYS A 1 269 ? 53.279 4.579 -30.664 1.00 85.25 269 LYS A CA 1
ATOM 2154 C C . LYS A 1 269 ? 52.376 4.016 -29.562 1.00 85.25 269 LYS A C 1
ATOM 2156 O O . LYS A 1 269 ? 52.633 2.913 -29.095 1.00 85.25 269 LYS A O 1
ATOM 2161 N N . ALA A 1 270 ? 51.302 4.726 -29.212 1.00 83.62 270 ALA A N 1
ATOM 2162 C CA . ALA A 1 270 ? 50.356 4.276 -28.191 1.00 83.62 270 ALA A CA 1
ATOM 2163 C C . ALA A 1 270 ? 49.670 2.944 -28.559 1.00 83.62 270 ALA A C 1
ATOM 2165 O O . ALA A 1 270 ? 49.476 2.093 -27.695 1.00 83.62 270 ALA A O 1
ATOM 2166 N N . ILE A 1 271 ? 49.344 2.736 -29.841 1.00 85.31 271 ILE A N 1
ATOM 2167 C CA . ILE A 1 271 ? 48.810 1.466 -30.359 1.00 85.31 271 ILE A CA 1
ATOM 2168 C C . ILE A 1 271 ? 49.806 0.324 -30.130 1.00 85.31 271 ILE A C 1
ATOM 2170 O O . ILE A 1 271 ? 49.437 -0.696 -29.553 1.00 85.31 271 ILE A O 1
ATOM 2174 N N . ASN A 1 272 ? 51.066 0.510 -30.535 1.00 85.62 272 ASN A N 1
ATOM 2175 C CA . ASN A 1 272 ? 52.106 -0.508 -30.377 1.00 85.62 272 ASN A CA 1
ATOM 2176 C C . ASN A 1 272 ? 52.356 -0.854 -28.901 1.00 85.62 272 ASN A C 1
ATOM 2178 O O . ASN A 1 272 ? 52.589 -2.018 -28.576 1.00 85.62 272 ASN A O 1
ATOM 2182 N N . ASP A 1 273 ? 52.295 0.143 -28.015 1.00 83.75 273 ASP A N 1
ATOM 2183 C CA . ASP A 1 273 ? 52.429 -0.061 -26.572 1.00 83.75 273 ASP A CA 1
ATOM 2184 C C . ASP A 1 273 ? 51.268 -0.932 -26.045 1.00 83.75 273 ASP A C 1
ATOM 2186 O O . ASP A 1 273 ? 51.512 -1.932 -25.371 1.00 83.75 273 ASP A O 1
ATOM 2190 N N . ILE A 1 274 ? 50.017 -0.659 -26.446 1.00 80.56 274 ILE A N 1
ATOM 2191 C CA . ILE A 1 274 ? 48.843 -1.469 -26.063 1.00 80.56 274 ILE A CA 1
ATOM 2192 C C . ILE A 1 274 ? 48.934 -2.905 -26.596 1.00 80.56 274 ILE A C 1
ATOM 2194 O O . ILE A 1 274 ? 48.678 -3.848 -25.848 1.00 80.56 274 ILE A O 1
ATOM 2198 N N . GLU A 1 275 ? 49.296 -3.097 -27.868 1.00 82.00 275 GLU A N 1
ATOM 2199 C CA . GLU A 1 275 ? 49.422 -4.438 -28.461 1.00 82.00 275 GLU A CA 1
ATOM 2200 C C . GLU A 1 275 ? 50.525 -5.271 -27.787 1.00 82.00 275 GLU A C 1
ATOM 2202 O O . GLU A 1 275 ? 50.407 -6.494 -27.696 1.00 82.00 275 GLU A O 1
ATOM 2207 N N . LYS A 1 276 ? 51.582 -4.620 -27.281 1.00 82.00 276 LYS A N 1
ATOM 2208 C CA . LYS A 1 276 ? 52.704 -5.273 -26.594 1.00 82.00 276 LYS A CA 1
ATOM 2209 C C . LYS A 1 276 ? 52.430 -5.551 -25.113 1.00 82.00 276 LYS A C 1
ATOM 2211 O O . LYS A 1 276 ? 52.892 -6.567 -24.597 1.00 82.00 276 LYS A O 1
ATOM 2216 N N . GLU A 1 277 ? 51.737 -4.645 -24.426 1.00 75.75 277 GLU A N 1
ATOM 2217 C CA . GLU A 1 277 ? 51.476 -4.717 -22.979 1.00 75.75 277 GLU A CA 1
ATOM 2218 C C . GLU A 1 277 ? 50.191 -5.483 -22.626 1.00 75.75 277 GLU A C 1
ATOM 2220 O O . GLU A 1 277 ? 50.017 -5.914 -21.483 1.00 75.75 277 GLU A O 1
ATOM 2225 N N . SER A 1 278 ? 49.284 -5.679 -23.587 1.00 66.94 278 SER A N 1
ATOM 2226 C CA . SER A 1 278 ? 48.024 -6.391 -23.368 1.00 66.94 278 SER A CA 1
ATOM 2227 C C . SER A 1 278 ? 48.240 -7.876 -23.037 1.00 66.94 278 SER A C 1
ATOM 2229 O O . SER A 1 278 ? 48.917 -8.609 -23.754 1.00 66.94 278 SER A O 1
ATOM 2231 N N . GLN A 1 279 ? 47.569 -8.358 -21.984 1.00 60.84 279 GLN A N 1
ATOM 2232 C CA . GLN A 1 279 ? 47.497 -9.791 -21.648 1.00 60.84 279 GLN A CA 1
ATOM 2233 C C . GLN A 1 279 ? 46.666 -10.611 -22.657 1.00 60.84 279 GLN A C 1
ATOM 2235 O O . GLN A 1 279 ? 46.732 -11.839 -22.660 1.00 60.84 279 GLN A O 1
ATOM 2240 N N . TYR A 1 280 ? 45.892 -9.942 -23.516 1.00 60.50 280 TYR A N 1
ATOM 2241 C CA . TYR A 1 280 ? 45.068 -10.534 -24.571 1.00 60.50 280 TYR A CA 1
ATOM 2242 C C . TYR A 1 280 ? 45.704 -10.283 -25.948 1.00 60.50 280 TYR A C 1
ATOM 2244 O O . TYR A 1 280 ? 46.297 -9.223 -26.158 1.00 60.50 280 TYR A O 1
ATOM 2252 N N . LYS A 1 281 ? 45.539 -11.208 -26.911 1.00 67.88 281 LYS A N 1
ATOM 2253 C CA . LYS A 1 281 ? 45.919 -10.995 -28.324 1.00 67.88 281 LYS A CA 1
ATOM 2254 C C . LYS A 1 281 ? 44.989 -9.957 -28.966 1.00 67.88 281 LYS A C 1
ATOM 2256 O O . LYS A 1 281 ? 44.021 -10.316 -29.638 1.00 67.88 281 LYS A O 1
ATOM 2261 N N . VAL A 1 282 ? 45.270 -8.680 -28.721 1.00 74.00 282 VAL A N 1
ATOM 2262 C CA . VAL A 1 282 ? 44.549 -7.541 -29.297 1.00 74.00 282 VAL A CA 1
ATOM 2263 C C . VAL A 1 282 ? 45.266 -7.115 -30.573 1.00 74.00 282 VAL A C 1
ATOM 2265 O O . VAL A 1 282 ? 46.469 -6.878 -30.551 1.00 74.00 282 VAL A O 1
ATOM 2268 N N . LYS A 1 283 ? 44.525 -7.012 -31.676 1.00 81.44 283 LYS A N 1
ATOM 2269 C CA . LYS A 1 283 ? 44.981 -6.392 -32.923 1.00 81.44 283 LYS A CA 1
ATOM 2270 C C . LYS A 1 283 ? 44.193 -5.114 -33.162 1.00 81.44 283 LYS A C 1
ATOM 2272 O O . LYS A 1 283 ? 42.962 -5.161 -33.208 1.00 81.44 283 LYS A O 1
ATOM 2277 N N . ILE A 1 284 ? 44.880 -3.997 -33.355 1.00 83.12 284 ILE A N 1
ATOM 2278 C CA . ILE A 1 284 ? 44.269 -2.687 -33.569 1.00 83.12 284 ILE A CA 1
ATOM 2279 C C . ILE A 1 284 ? 44.377 -2.331 -35.052 1.00 83.12 284 ILE A C 1
ATOM 2281 O O . ILE A 1 284 ? 45.426 -2.445 -35.678 1.00 83.12 284 ILE A O 1
ATOM 2285 N N . SER A 1 285 ? 43.262 -1.943 -35.661 1.00 82.81 285 SER A N 1
ATOM 2286 C CA . SER A 1 285 ? 43.210 -1.470 -37.049 1.00 82.81 285 SER A CA 1
ATOM 2287 C C . SER A 1 285 ? 42.595 -0.081 -37.096 1.00 82.81 285 SER A C 1
ATOM 2289 O O . SER A 1 285 ? 41.638 0.191 -36.371 1.00 82.81 285 SER A O 1
ATOM 2291 N N . VAL A 1 286 ? 43.155 0.799 -37.926 1.00 81.50 286 VAL A N 1
ATOM 2292 C CA . VAL A 1 286 ? 42.766 2.211 -37.982 1.00 81.50 286 VAL A CA 1
ATOM 2293 C C . VAL A 1 286 ? 42.161 2.536 -39.336 1.00 81.50 286 VAL A C 1
ATOM 2295 O O . VAL A 1 286 ? 42.748 2.246 -40.379 1.00 81.50 286 VAL A O 1
ATOM 2298 N N . PHE A 1 287 ? 40.983 3.146 -39.310 1.00 79.00 287 PHE A N 1
ATOM 2299 C CA . PHE A 1 287 ? 40.211 3.487 -40.497 1.00 79.00 287 PHE A CA 1
ATOM 2300 C C . PHE A 1 287 ? 39.800 4.957 -40.461 1.00 79.00 287 PHE A C 1
ATOM 2302 O O . PHE A 1 287 ? 39.588 5.525 -39.389 1.00 79.00 287 PHE A O 1
ATOM 2309 N N . LYS A 1 288 ? 39.657 5.569 -41.635 1.00 71.94 288 LYS A N 1
ATOM 2310 C CA . LYS A 1 288 ? 39.141 6.935 -41.793 1.00 71.94 288 LYS A CA 1
ATOM 2311 C C . LYS A 1 288 ? 37.661 6.889 -42.169 1.00 71.94 288 LYS A C 1
ATOM 2313 O O . LYS A 1 288 ? 37.234 5.969 -42.864 1.00 71.94 288 LYS A O 1
ATOM 2318 N N . SER A 1 289 ? 36.878 7.882 -41.747 1.00 62.84 289 SER A N 1
ATOM 2319 C CA . SER A 1 289 ? 35.545 8.102 -42.323 1.00 62.84 289 SER A CA 1
ATOM 2320 C C . SER A 1 289 ? 35.664 8.516 -43.785 1.00 62.84 289 SER A C 1
ATOM 2322 O O . SER A 1 289 ? 36.320 9.520 -44.076 1.00 62.84 289 SER A O 1
ATOM 2324 N N . ASP A 1 290 ? 35.004 7.791 -44.688 1.00 55.00 290 ASP A N 1
ATOM 2325 C CA . ASP A 1 290 ? 34.785 8.284 -46.047 1.00 55.00 290 ASP A CA 1
ATOM 2326 C C . ASP A 1 290 ? 34.000 9.610 -45.964 1.00 55.00 290 ASP A C 1
ATOM 2328 O O . ASP A 1 290 ? 33.147 9.788 -45.087 1.00 55.00 290 ASP A O 1
ATOM 2332 N N . GLU A 1 291 ? 34.351 10.576 -46.816 1.00 46.47 291 GLU A N 1
ATOM 2333 C CA . GLU A 1 291 ? 33.810 11.941 -46.812 1.00 46.47 291 GLU A CA 1
ATOM 2334 C C . GLU A 1 291 ? 32.268 11.925 -46.824 1.00 46.47 291 GLU A C 1
ATOM 2336 O O . GLU A 1 291 ? 31.649 11.636 -47.845 1.00 46.47 291 GLU A O 1
ATOM 2341 N N . GLY A 1 292 ? 31.620 12.202 -45.684 1.00 40.91 292 GLY A N 1
ATOM 2342 C CA . GLY A 1 292 ? 30.151 12.225 -45.640 1.00 40.91 292 GLY A CA 1
ATOM 2343 C C . GLY A 1 292 ? 29.465 12.276 -44.273 1.00 40.91 292 GLY A C 1
ATOM 2344 O O . GLY A 1 292 ? 28.300 12.656 -44.217 1.00 40.91 292 GLY A O 1
ATOM 2345 N N . TYR A 1 293 ? 30.140 11.959 -43.164 1.00 41.28 293 TYR A N 1
ATOM 2346 C CA . TYR A 1 293 ? 29.552 12.084 -41.818 1.00 41.28 293 TYR A CA 1
ATOM 2347 C C . TYR A 1 293 ? 30.237 13.191 -41.005 1.00 41.28 293 TYR A C 1
ATOM 2349 O O . TYR A 1 293 ? 30.994 12.929 -40.074 1.00 41.28 293 TYR A O 1
ATOM 2357 N N . SER A 1 294 ? 29.971 14.449 -41.361 1.00 38.34 294 SER A N 1
ATOM 2358 C CA . SER A 1 294 ? 30.376 15.626 -40.581 1.00 38.34 294 SER A CA 1
ATOM 2359 C C . SER A 1 294 ? 29.311 15.967 -39.529 1.00 38.34 294 SER A C 1
ATOM 2361 O O . SER A 1 294 ? 28.214 16.411 -39.874 1.00 38.34 294 SER A O 1
ATOM 2363 N N . PHE A 1 295 ? 29.624 15.791 -38.244 1.00 35.84 295 PHE A N 1
ATOM 2364 C CA . PHE A 1 295 ? 28.871 16.400 -37.142 1.00 35.84 295 PHE A CA 1
ATOM 2365 C C . PHE A 1 295 ? 29.497 17.763 -36.818 1.00 35.84 295 PHE A C 1
ATOM 2367 O O . PHE A 1 295 ? 30.386 17.845 -35.978 1.00 35.84 295 PHE A O 1
ATOM 2374 N N . GLY A 1 296 ? 29.040 18.826 -37.486 1.00 38.78 296 GLY A N 1
ATOM 2375 C CA . GLY A 1 296 ? 29.603 20.170 -37.292 1.00 38.78 296 GLY A CA 1
ATOM 2376 C C . GLY A 1 296 ? 31.031 20.314 -37.835 1.00 38.78 296 GLY A C 1
ATOM 2377 O O . GLY A 1 296 ? 31.660 19.338 -38.235 1.00 38.78 296 GLY A O 1
ATOM 2378 N N . ASP A 1 297 ? 31.496 21.553 -37.941 1.00 37.81 297 ASP A N 1
ATOM 2379 C CA . ASP A 1 297 ? 32.588 21.963 -38.827 1.00 37.81 297 ASP A CA 1
ATOM 2380 C C . ASP A 1 297 ? 33.932 21.206 -38.649 1.00 37.81 297 ASP A C 1
ATOM 2382 O O . ASP A 1 297 ? 34.595 21.287 -37.622 1.00 37.81 297 ASP A O 1
ATOM 2386 N N . SER A 1 298 ? 34.369 20.569 -39.744 1.00 46.06 298 SER A N 1
ATOM 2387 C CA . SER A 1 298 ? 35.765 20.473 -40.223 1.00 46.06 298 SER A CA 1
ATOM 2388 C C . SER A 1 298 ? 36.838 19.682 -39.441 1.00 46.06 298 SER A C 1
ATOM 2390 O O . SER A 1 298 ? 37.975 20.144 -39.381 1.00 46.06 298 SER A O 1
ATOM 2392 N N . VAL A 1 299 ? 36.578 18.456 -38.960 1.00 50.06 299 VAL A N 1
ATOM 2393 C CA . VAL A 1 299 ? 37.666 17.490 -38.646 1.00 50.06 299 VAL A CA 1
ATOM 2394 C C . VAL A 1 299 ? 37.275 16.058 -39.065 1.00 50.06 299 VAL A C 1
ATOM 2396 O O . VAL A 1 299 ? 36.196 15.601 -38.686 1.00 50.06 299 VAL A O 1
ATOM 2399 N N . PRO A 1 300 ? 38.094 15.319 -39.847 1.00 55.09 300 PRO A N 1
ATOM 2400 C CA . PRO A 1 300 ? 37.819 13.917 -40.168 1.00 55.09 300 PRO A CA 1
ATOM 2401 C C . PRO A 1 300 ? 37.980 13.027 -38.925 1.00 55.09 300 PRO A C 1
ATOM 2403 O O . PRO A 1 300 ? 39.017 13.050 -38.263 1.00 55.09 300 PRO A O 1
ATOM 2406 N N . PHE A 1 301 ? 36.964 12.218 -38.619 1.00 58.34 301 PHE A N 1
ATOM 2407 C CA . PHE A 1 301 ? 37.028 11.240 -37.531 1.00 58.34 301 PHE A CA 1
ATOM 2408 C C . PHE A 1 301 ? 37.860 10.017 -37.938 1.00 58.34 301 PHE A C 1
ATOM 2410 O O . PHE A 1 301 ? 37.826 9.566 -39.089 1.00 58.34 301 PHE A O 1
ATOM 2417 N N . ILE A 1 302 ? 38.570 9.451 -36.963 1.00 64.62 302 ILE A N 1
ATOM 2418 C CA . ILE A 1 302 ? 39.323 8.205 -37.093 1.00 64.62 302 ILE A CA 1
ATOM 2419 C C . ILE A 1 302 ? 38.642 7.130 -36.243 1.00 64.62 302 ILE A C 1
ATOM 2421 O O . ILE A 1 302 ? 38.340 7.348 -35.065 1.00 64.62 302 ILE A O 1
ATOM 2425 N N . TYR A 1 303 ? 38.432 5.954 -36.833 1.00 71.69 303 TYR A N 1
ATOM 2426 C CA . TYR A 1 303 ? 37.941 4.768 -36.139 1.00 71.69 303 TYR A CA 1
ATOM 2427 C C . TYR A 1 303 ? 39.114 3.873 -35.762 1.00 71.69 303 TYR A C 1
ATOM 2429 O O . TYR A 1 303 ? 39.861 3.425 -36.636 1.00 71.69 303 TYR A O 1
ATOM 2437 N N . LEU A 1 304 ? 39.240 3.556 -34.476 1.00 66.44 304 LEU A N 1
ATOM 2438 C CA . LEU A 1 304 ? 40.105 2.469 -34.030 1.00 66.44 304 LEU A CA 1
ATOM 2439 C C . LEU A 1 304 ? 39.247 1.235 -33.780 1.00 66.44 304 LEU A C 1
ATOM 2441 O O . LEU A 1 304 ? 38.250 1.275 -33.055 1.00 66.44 304 LEU A O 1
ATOM 2445 N N . VAL A 1 305 ? 39.661 0.133 -34.391 1.00 68.94 305 VAL A N 1
ATOM 2446 C CA . VAL A 1 305 ? 39.015 -1.169 -34.313 1.00 68.94 305 VAL A CA 1
ATOM 2447 C C . VAL A 1 305 ? 39.937 -2.109 -33.556 1.00 68.94 305 VAL A C 1
ATOM 2449 O O . VAL A 1 305 ? 40.918 -2.609 -34.102 1.00 68.94 305 VAL A O 1
ATOM 2452 N N . PHE A 1 306 ? 39.607 -2.349 -32.296 1.00 72.12 306 PHE A N 1
ATOM 2453 C CA . PHE A 1 306 ? 40.308 -3.278 -31.420 1.00 72.12 306 PHE A CA 1
ATOM 2454 C C . PHE A 1 306 ? 39.686 -4.662 -31.597 1.00 72.12 306 PHE A C 1
ATOM 2456 O O . PHE A 1 306 ? 38.503 -4.841 -31.311 1.00 72.12 306 PHE A O 1
ATOM 2463 N N . THR A 1 307 ? 40.450 -5.633 -32.089 1.00 67.50 307 THR A N 1
ATOM 2464 C CA . THR A 1 307 ? 39.987 -7.008 -32.319 1.00 67.50 307 THR A CA 1
ATOM 2465 C C . THR A 1 307 ? 40.679 -7.956 -31.352 1.00 67.50 307 THR A C 1
ATOM 2467 O O . THR A 1 307 ? 41.899 -8.090 -31.381 1.00 67.50 307 THR A O 1
ATOM 2470 N N . GLU A 1 308 ? 39.893 -8.628 -30.520 1.00 65.12 308 GLU A N 1
ATOM 2471 C CA . GLU A 1 308 ? 40.327 -9.689 -29.613 1.00 65.12 308 GLU A CA 1
ATOM 2472 C C . GLU A 1 308 ? 39.966 -11.045 -30.232 1.00 65.12 308 GLU A C 1
ATOM 2474 O O . GLU A 1 308 ? 38.797 -11.324 -30.520 1.00 65.12 308 GLU A O 1
ATOM 2479 N N . VAL A 1 309 ? 40.981 -11.884 -30.453 1.00 56.91 309 VAL A N 1
ATOM 2480 C CA . VAL A 1 309 ? 40.824 -13.243 -30.994 1.00 56.91 309 VAL A CA 1
ATOM 2481 C C . VAL A 1 309 ? 40.883 -14.255 -29.847 1.00 56.91 309 VAL A C 1
ATOM 2483 O O . VAL A 1 309 ? 41.711 -14.103 -28.952 1.00 56.91 309 VAL A O 1
ATOM 2486 N N . ASP A 1 310 ? 40.042 -15.296 -29.905 1.00 52.47 310 ASP A N 1
ATOM 2487 C CA . ASP A 1 310 ? 39.951 -16.383 -28.913 1.00 52.47 310 ASP A CA 1
ATOM 2488 C C . ASP A 1 310 ? 39.376 -15.964 -27.540 1.00 52.47 310 ASP A C 1
ATOM 2490 O O . ASP A 1 310 ? 39.861 -16.412 -26.498 1.00 52.47 310 ASP A O 1
ATOM 2494 N N . ILE A 1 311 ? 38.325 -15.135 -27.505 1.00 51.94 311 ILE A N 1
ATOM 2495 C CA . ILE A 1 311 ? 37.591 -14.902 -26.249 1.00 51.94 311 ILE A CA 1
ATOM 2496 C C . ILE A 1 311 ? 36.633 -16.065 -25.951 1.00 51.94 311 ILE A C 1
ATOM 2498 O O . ILE A 1 311 ? 35.960 -16.575 -26.850 1.00 51.94 311 ILE A O 1
ATOM 2502 N N . TYR A 1 312 ? 36.558 -16.465 -24.681 1.00 53.84 312 TYR A N 1
ATOM 2503 C CA . TYR A 1 312 ? 35.545 -17.400 -24.195 1.00 53.84 312 TYR A CA 1
ATOM 2504 C C . TYR A 1 312 ? 34.243 -16.633 -23.949 1.00 53.84 312 TYR A C 1
ATOM 2506 O O . TYR A 1 312 ? 34.217 -15.681 -23.165 1.00 53.84 312 TYR A O 1
ATOM 2514 N N . LEU A 1 313 ? 33.172 -17.022 -24.641 1.00 51.16 313 LEU A N 1
ATOM 2515 C CA . LEU A 1 313 ? 31.842 -16.450 -24.441 1.00 51.16 313 LEU A CA 1
ATOM 2516 C C . LEU A 1 313 ? 31.287 -16.946 -23.099 1.00 51.16 313 LEU A C 1
ATOM 2518 O O . LEU A 1 313 ? 31.135 -18.146 -22.901 1.00 51.16 313 LEU A O 1
ATOM 2522 N N . SER A 1 314 ? 30.983 -16.035 -22.171 1.00 44.22 314 SER A N 1
ATOM 2523 C CA . SER A 1 314 ? 30.489 -16.387 -20.826 1.00 44.22 314 SER A CA 1
ATOM 2524 C C . SER A 1 314 ? 29.166 -17.155 -20.832 1.00 44.22 314 SER A C 1
ATOM 2526 O O . SER A 1 314 ? 28.859 -17.842 -19.863 1.00 44.22 314 SER A O 1
ATOM 2528 N N . ASP A 1 315 ? 28.400 -17.032 -21.916 1.00 46.00 315 ASP A N 1
ATOM 2529 C CA . ASP A 1 315 ? 27.019 -17.508 -22.012 1.00 46.00 315 ASP A CA 1
ATOM 2530 C C . ASP A 1 315 ? 26.900 -18.787 -22.866 1.00 46.00 315 ASP A C 1
ATOM 2532 O O . ASP A 1 315 ? 25.797 -19.278 -23.103 1.00 46.00 315 ASP A O 1
ATOM 2536 N N . CYS A 1 316 ? 28.019 -19.318 -23.374 1.00 40.78 316 CYS A N 1
ATOM 2537 C CA . CYS A 1 316 ? 28.051 -20.492 -24.246 1.00 40.78 316 CYS A CA 1
ATOM 2538 C C . CYS A 1 316 ? 29.281 -21.334 -23.897 1.00 40.78 316 CYS A C 1
ATOM 2540 O O . CYS A 1 316 ? 30.401 -20.894 -24.152 1.00 40.78 316 CYS A O 1
ATOM 2542 N N . ASP A 1 317 ? 29.081 -22.525 -23.327 1.00 41.75 317 ASP A N 1
ATOM 2543 C CA . ASP A 1 317 ? 30.136 -23.467 -22.931 1.00 41.75 317 ASP A CA 1
ATOM 2544 C C . ASP A 1 317 ? 31.312 -23.515 -23.935 1.00 41.75 317 ASP A C 1
ATOM 2546 O O . ASP A 1 317 ? 31.236 -24.144 -24.987 1.00 41.75 317 ASP A O 1
ATOM 2550 N N . ASN A 1 318 ? 32.415 -22.836 -23.599 1.00 48.00 318 ASN A N 1
ATOM 2551 C CA . ASN A 1 318 ? 33.719 -22.886 -24.272 1.00 48.00 318 ASN A CA 1
ATOM 2552 C C . ASN A 1 318 ? 33.736 -22.757 -25.814 1.00 48.00 318 ASN A C 1
ATOM 2554 O O . ASN A 1 318 ? 34.566 -23.385 -26.476 1.00 48.00 318 ASN A O 1
ATOM 2558 N N . VAL A 1 319 ? 32.894 -21.905 -26.405 1.00 48.12 319 VAL A N 1
ATOM 2559 C CA . VAL A 1 319 ? 33.016 -21.551 -27.833 1.00 48.12 319 VAL A CA 1
ATOM 2560 C C . VAL A 1 319 ? 33.999 -20.385 -28.002 1.00 48.12 319 VAL A C 1
ATOM 2562 O O . VAL A 1 319 ? 33.860 -19.343 -27.360 1.00 48.12 319 VAL A O 1
ATOM 2565 N N . LYS A 1 320 ? 35.003 -20.556 -28.873 1.00 56.25 320 LYS A N 1
ATOM 2566 C CA . LYS A 1 320 ? 35.941 -19.493 -29.272 1.00 56.25 320 LYS A CA 1
ATOM 2567 C C . LYS A 1 320 ? 35.236 -18.495 -30.193 1.00 56.25 320 LYS A C 1
ATOM 2569 O O . LYS A 1 320 ? 34.827 -18.873 -31.287 1.00 56.25 320 LYS A O 1
ATOM 2574 N N . GLY A 1 321 ? 35.132 -17.234 -29.773 1.00 64.69 321 GLY A N 1
ATOM 2575 C CA . GLY A 1 321 ? 34.529 -16.152 -30.560 1.00 64.69 321 GLY A CA 1
ATOM 2576 C C . GLY A 1 321 ? 35.502 -15.022 -30.916 1.00 64.69 321 GLY A C 1
ATOM 2577 O O . GLY A 1 321 ? 36.609 -14.932 -30.376 1.00 64.69 321 GLY A O 1
ATOM 2578 N N . VAL A 1 322 ? 35.069 -14.133 -31.817 1.00 74.56 322 VAL A N 1
ATOM 2579 C CA . VAL A 1 322 ? 35.743 -12.860 -32.120 1.00 74.56 322 VAL A CA 1
ATOM 2580 C C . VAL A 1 322 ? 34.980 -11.726 -31.443 1.00 74.56 322 VAL A C 1
ATOM 2582 O O . VAL A 1 322 ? 33.782 -11.539 -31.684 1.00 74.56 322 VAL A O 1
ATOM 2585 N N . ARG A 1 323 ? 35.681 -10.940 -30.620 1.00 80.56 323 ARG A N 1
ATOM 2586 C CA . ARG A 1 323 ? 35.168 -9.679 -30.077 1.00 80.56 323 ARG A CA 1
ATOM 2587 C C . ARG A 1 323 ? 35.867 -8.516 -30.741 1.00 80.56 323 ARG A C 1
ATOM 2589 O O . ARG A 1 323 ? 37.085 -8.500 -30.891 1.00 80.56 323 ARG A O 1
ATOM 2596 N N . ARG A 1 324 ? 35.086 -7.506 -31.096 1.00 81.38 324 ARG A N 1
ATOM 2597 C CA . ARG A 1 324 ? 35.588 -6.274 -31.685 1.00 81.38 324 ARG A CA 1
ATOM 2598 C C . ARG A 1 324 ? 35.035 -5.076 -30.942 1.00 81.38 324 ARG A C 1
ATOM 2600 O O . ARG A 1 324 ? 33.828 -4.960 -30.794 1.00 81.38 324 ARG A O 1
ATOM 2607 N N . THR A 1 325 ? 35.894 -4.149 -30.550 1.00 84.19 325 THR A N 1
ATOM 2608 C CA . THR A 1 325 ? 35.488 -2.850 -30.010 1.00 84.19 325 THR A CA 1
ATOM 2609 C C . THR A 1 325 ? 35.835 -1.768 -31.021 1.00 84.19 325 THR A C 1
ATOM 2611 O O . THR A 1 325 ? 36.976 -1.679 -31.468 1.00 84.19 325 THR A O 1
ATOM 2614 N N . VAL A 1 326 ? 34.847 -0.966 -31.406 1.00 81.69 326 VAL A N 1
ATOM 2615 C CA . VAL A 1 326 ? 35.012 0.165 -32.322 1.00 81.69 326 VAL A CA 1
ATOM 2616 C C . VAL A 1 326 ? 34.849 1.446 -31.529 1.00 81.69 326 VAL A C 1
ATOM 2618 O O . VAL A 1 326 ? 33.807 1.662 -30.910 1.00 81.69 326 VAL A O 1
ATOM 2621 N N . CYS A 1 327 ? 35.871 2.288 -31.569 1.00 81.88 327 CYS A N 1
ATOM 2622 C CA . CYS A 1 327 ? 35.941 3.545 -30.840 1.00 81.88 327 CYS A CA 1
ATOM 2623 C C . CYS A 1 327 ? 36.179 4.699 -31.827 1.00 81.88 327 CYS A C 1
ATOM 2625 O O . CYS A 1 327 ? 36.896 4.537 -32.817 1.00 81.88 327 CYS A O 1
ATOM 2627 N N . PHE A 1 328 ? 35.546 5.844 -31.572 1.00 81.00 328 PHE A N 1
ATOM 2628 C CA . PHE A 1 328 ? 35.486 6.988 -32.482 1.00 81.00 328 PHE A CA 1
ATOM 2629 C C . PHE A 1 328 ? 36.167 8.192 -31.841 1.00 81.00 328 PHE A C 1
ATOM 2631 O O . PHE A 1 328 ? 35.752 8.588 -30.765 1.00 81.00 328 PHE A O 1
ATOM 2638 N N . SER A 1 329 ? 37.140 8.823 -32.493 1.00 76.62 329 SER A N 1
ATOM 2639 C CA . SER A 1 329 ? 37.736 10.070 -31.987 1.00 76.62 329 SER A CA 1
ATOM 2640 C C . SER A 1 329 ? 38.403 10.860 -33.116 1.00 76.62 329 SER A C 1
ATOM 2642 O O . SER A 1 329 ? 38.567 10.349 -34.227 1.00 76.62 329 SER A O 1
ATOM 2644 N N . THR A 1 330 ? 38.769 12.114 -32.854 1.00 76.50 330 THR A N 1
ATOM 2645 C CA . THR A 1 330 ? 39.680 12.877 -33.722 1.00 76.50 330 THR A CA 1
ATOM 2646 C C . THR A 1 330 ? 41.131 12.446 -33.475 1.00 76.50 330 THR A C 1
ATOM 2648 O O . THR A 1 330 ? 41.417 11.784 -32.472 1.00 76.50 330 THR A O 1
ATOM 2651 N N . ILE A 1 331 ? 42.049 12.791 -34.388 1.00 72.44 331 ILE A N 1
ATOM 2652 C CA . ILE A 1 331 ? 43.470 12.431 -34.255 1.00 72.44 331 ILE A CA 1
ATOM 2653 C C . ILE A 1 331 ? 44.117 13.038 -33.002 1.00 72.44 331 ILE A C 1
ATOM 2655 O O . ILE A 1 331 ? 44.870 12.350 -32.314 1.00 72.44 331 ILE A O 1
ATOM 2659 N N . ASP A 1 332 ? 43.775 14.284 -32.676 1.00 71.50 332 ASP A N 1
ATOM 2660 C CA . ASP A 1 332 ? 44.358 15.015 -31.548 1.00 71.50 332 ASP A CA 1
ATOM 2661 C C . ASP A 1 332 ? 43.870 14.455 -30.206 1.00 71.50 332 ASP A C 1
ATOM 2663 O O . ASP A 1 332 ? 44.643 14.287 -29.265 1.00 71.50 332 ASP A O 1
ATOM 2667 N N . ASP A 1 333 ? 42.601 14.055 -30.155 1.00 79.75 333 ASP A N 1
ATOM 2668 C CA . ASP A 1 333 ? 41.947 13.503 -28.969 1.00 79.75 333 ASP A CA 1
ATOM 2669 C C . ASP A 1 333 ? 42.357 12.051 -28.652 1.00 79.75 333 ASP A C 1
ATOM 2671 O O . ASP A 1 333 ? 42.155 11.547 -27.539 1.00 79.75 333 ASP A O 1
ATOM 2675 N N . TRP A 1 334 ? 42.909 11.327 -29.633 1.00 81.44 334 TRP A N 1
ATOM 2676 C CA . TRP A 1 334 ? 43.263 9.917 -29.473 1.00 81.44 334 TRP A CA 1
ATOM 2677 C C . TRP A 1 334 ? 44.388 9.699 -28.461 1.00 81.44 334 TRP A C 1
ATOM 2679 O O . TRP A 1 334 ? 44.352 8.715 -27.723 1.00 81.44 334 TRP A O 1
ATOM 2689 N N . VAL A 1 335 ? 45.359 10.612 -28.388 1.00 72.25 335 VAL A N 1
ATOM 2690 C CA . VAL A 1 335 ? 46.518 10.489 -27.486 1.00 72.25 335 VAL A CA 1
ATOM 2691 C C . VAL A 1 335 ? 46.075 10.398 -26.021 1.00 72.25 335 VAL A C 1
ATOM 2693 O O . VAL A 1 335 ? 46.579 9.557 -25.277 1.00 72.25 335 VAL A O 1
ATOM 2696 N N . ASP A 1 336 ? 45.075 11.190 -25.634 1.00 75.50 336 ASP A N 1
ATOM 2697 C CA . ASP A 1 336 ? 44.593 11.256 -24.252 1.00 75.50 336 ASP A CA 1
ATOM 2698 C C . ASP A 1 336 ? 43.499 10.216 -23.957 1.00 75.50 336 ASP A C 1
ATOM 2700 O O . ASP A 1 336 ? 43.383 9.696 -22.840 1.00 75.50 336 ASP A O 1
ATOM 2704 N N . SER A 1 337 ? 42.694 9.868 -24.964 1.00 82.31 337 SER A N 1
ATOM 2705 C CA . SER A 1 337 ? 41.531 8.992 -24.789 1.00 82.31 337 SER A CA 1
ATOM 2706 C C . SER A 1 337 ? 41.820 7.504 -24.990 1.00 82.31 337 SER A C 1
ATOM 2708 O O . SER A 1 337 ? 41.097 6.679 -24.422 1.00 82.31 337 SER A O 1
ATOM 2710 N N . ILE A 1 338 ? 42.870 7.129 -25.738 1.00 80.62 338 ILE A N 1
ATOM 2711 C CA . ILE A 1 338 ? 43.139 5.724 -26.081 1.00 80.62 338 ILE A CA 1
ATOM 2712 C C . ILE A 1 338 ? 43.356 4.863 -24.843 1.00 80.62 338 ILE A C 1
ATOM 2714 O O . ILE A 1 338 ? 42.845 3.757 -24.798 1.00 80.62 338 ILE A O 1
ATOM 2718 N N . SER A 1 339 ? 43.996 5.375 -23.790 1.00 80.38 339 SER A N 1
ATOM 2719 C CA . SER A 1 339 ? 44.200 4.647 -22.525 1.00 80.38 339 SER A CA 1
ATOM 2720 C C . SER A 1 339 ? 42.895 4.189 -21.853 1.00 80.38 339 SER A C 1
ATOM 2722 O O . SER A 1 339 ? 42.900 3.265 -21.042 1.00 80.38 339 SER A O 1
ATOM 2724 N N . HIS A 1 340 ? 41.765 4.798 -22.219 1.00 82.12 340 HIS A N 1
ATOM 2725 C CA . HIS A 1 340 ? 40.442 4.500 -21.687 1.00 82.12 340 HIS A CA 1
ATOM 2726 C C . HIS A 1 340 ? 39.573 3.654 -22.632 1.00 82.12 340 HIS A C 1
ATOM 2728 O O . HIS A 1 340 ? 38.416 3.411 -22.282 1.00 82.12 340 HIS A O 1
ATOM 2734 N N . TRP A 1 341 ? 40.088 3.191 -23.783 1.00 79.25 341 TRP A N 1
ATOM 2735 C CA . TRP A 1 341 ? 39.323 2.550 -24.872 1.00 79.25 341 TRP A CA 1
ATOM 2736 C C . TRP A 1 341 ? 38.413 1.394 -24.423 1.00 79.25 341 TRP A C 1
ATOM 2738 O O . TRP A 1 341 ? 37.283 1.259 -24.894 1.00 79.25 341 TRP A O 1
ATOM 2748 N N . ASN A 1 342 ? 38.885 0.577 -23.480 1.00 75.12 342 ASN A N 1
ATOM 2749 C CA . ASN A 1 342 ? 38.177 -0.589 -22.950 1.00 75.12 342 ASN A CA 1
ATOM 2750 C C . ASN A 1 342 ? 37.349 -0.284 -21.689 1.00 75.12 342 ASN A C 1
ATOM 2752 O O . ASN A 1 342 ? 36.743 -1.189 -21.119 1.00 75.12 342 ASN A O 1
ATOM 2756 N N . THR A 1 343 ? 37.295 0.975 -21.251 1.00 78.88 343 THR A N 1
ATOM 2757 C CA . THR A 1 343 ? 36.603 1.396 -20.026 1.00 78.88 343 THR A CA 1
ATOM 2758 C C . THR A 1 343 ? 35.438 2.327 -20.331 1.00 78.88 343 THR A C 1
ATOM 2760 O O . THR A 1 343 ? 35.372 2.960 -21.386 1.00 78.88 343 THR A O 1
ATOM 2763 N N . ASP A 1 344 ? 34.518 2.474 -19.385 1.00 72.12 344 ASP A N 1
ATOM 2764 C CA . ASP A 1 344 ? 33.406 3.431 -19.493 1.00 72.12 344 ASP A CA 1
ATOM 2765 C C . ASP A 1 344 ? 33.834 4.894 -19.332 1.00 72.12 344 ASP A C 1
ATOM 2767 O O . ASP A 1 344 ? 33.010 5.794 -19.454 1.00 72.12 344 ASP A O 1
ATOM 2771 N N . LYS A 1 345 ? 35.128 5.145 -19.090 1.00 80.38 345 LYS A N 1
ATOM 2772 C CA . LYS A 1 345 ? 35.708 6.491 -19.086 1.00 80.38 345 LYS A CA 1
ATOM 2773 C C . LYS A 1 345 ? 36.022 7.007 -20.493 1.00 80.38 345 LYS A C 1
ATOM 2775 O O . LYS A 1 345 ? 36.390 8.170 -20.615 1.00 80.38 345 LYS A O 1
ATOM 2780 N N . TYR A 1 346 ? 35.904 6.172 -21.533 1.00 82.94 346 TYR A N 1
ATOM 2781 C CA . TYR A 1 346 ? 36.091 6.618 -22.913 1.00 82.94 346 TYR A CA 1
ATOM 2782 C C . TYR A 1 346 ? 35.047 7.696 -23.260 1.00 82.94 346 TYR A C 1
ATOM 2784 O O . TYR A 1 346 ? 33.849 7.413 -23.175 1.00 82.94 346 TYR A O 1
ATOM 2792 N N . PRO A 1 347 ? 35.465 8.924 -23.616 1.00 77.50 347 PRO A N 1
ATOM 2793 C CA . PRO A 1 347 ? 34.559 10.072 -23.669 1.00 77.50 347 PRO A CA 1
ATOM 2794 C C . PRO A 1 347 ? 33.760 10.170 -24.976 1.00 77.50 347 PRO A C 1
ATOM 2796 O O . PRO A 1 347 ? 32.829 10.971 -25.062 1.00 77.50 347 PRO A O 1
ATOM 2799 N N . TYR A 1 348 ? 34.095 9.358 -25.981 1.00 82.00 348 TYR A N 1
ATOM 2800 C CA . TYR A 1 348 ? 33.471 9.390 -27.300 1.00 82.00 348 TYR A CA 1
ATOM 2801 C C . TYR A 1 348 ? 32.590 8.163 -27.570 1.00 82.00 348 TYR A C 1
ATOM 2803 O O . TYR A 1 348 ? 32.467 7.245 -26.754 1.00 82.00 348 TYR A O 1
ATOM 2811 N N . LEU A 1 349 ? 31.951 8.141 -28.743 1.00 77.75 349 LEU A N 1
ATOM 2812 C CA . LEU A 1 349 ? 31.128 7.018 -29.179 1.00 77.75 349 LEU A CA 1
ATOM 2813 C C . LEU A 1 349 ? 31.976 5.738 -29.242 1.00 77.75 349 LEU A C 1
ATOM 2815 O O . LEU A 1 349 ? 33.074 5.734 -29.794 1.00 77.75 349 LEU A O 1
ATOM 2819 N N . LYS A 1 350 ? 31.449 4.639 -28.701 1.00 83.44 350 LYS A N 1
ATOM 2820 C CA . LYS A 1 350 ? 32.019 3.299 -28.860 1.00 83.44 350 LYS A CA 1
ATOM 2821 C C . LYS A 1 350 ? 30.921 2.252 -28.949 1.00 83.44 350 LYS A C 1
ATOM 2823 O O . LYS A 1 350 ? 29.871 2.403 -28.322 1.00 83.44 350 LYS A O 1
ATOM 2828 N N . PHE A 1 351 ? 31.177 1.169 -29.669 1.00 83.69 351 PHE A N 1
ATOM 2829 C CA . PHE A 1 351 ? 30.357 -0.038 -29.595 1.00 83.69 351 PHE A CA 1
ATOM 2830 C C . PHE A 1 351 ? 31.223 -1.294 -29.615 1.00 83.69 351 PHE A C 1
ATOM 2832 O O . PHE A 1 351 ? 32.359 -1.281 -30.080 1.00 83.69 351 PHE A O 1
ATOM 2839 N N . THR A 1 352 ? 30.685 -2.384 -29.081 1.00 85.56 352 THR A N 1
ATOM 2840 C CA . THR A 1 352 ? 31.352 -3.689 -29.035 1.00 85.56 352 THR A CA 1
ATOM 2841 C C . THR A 1 352 ? 30.524 -4.709 -29.791 1.00 85.56 352 THR A C 1
ATOM 2843 O O . THR A 1 352 ? 29.355 -4.872 -29.473 1.00 85.56 352 THR A O 1
ATOM 2846 N N . ASP A 1 353 ? 31.130 -5.420 -30.732 1.00 86.12 353 ASP A N 1
ATOM 2847 C CA . ASP A 1 353 ? 30.526 -6.555 -31.411 1.00 86.12 353 ASP A CA 1
ATOM 2848 C C . ASP A 1 353 ? 31.096 -7.867 -30.870 1.00 86.12 353 ASP A C 1
ATOM 2850 O O . ASP A 1 353 ? 32.307 -7.993 -30.684 1.00 86.12 353 ASP A O 1
ATOM 2854 N N . VAL A 1 354 ? 30.228 -8.848 -30.640 1.00 84.12 354 VAL A N 1
ATOM 2855 C CA . VAL A 1 354 ? 30.596 -10.208 -30.232 1.00 84.12 354 VAL A CA 1
ATOM 2856 C C . VAL A 1 354 ? 29.937 -11.188 -31.190 1.00 84.12 354 VAL A C 1
ATOM 2858 O O . VAL A 1 354 ? 28.708 -11.265 -31.237 1.00 84.12 354 VAL A O 1
ATOM 2861 N N . GLN A 1 355 ? 30.745 -11.904 -31.970 1.00 82.38 355 GLN A N 1
ATOM 2862 C CA . GLN A 1 355 ? 30.256 -12.907 -32.914 1.00 82.38 355 GLN A CA 1
ATOM 2863 C C . GLN A 1 355 ? 29.729 -14.135 -32.158 1.00 82.38 355 GLN A C 1
ATOM 2865 O O . GLN A 1 355 ? 30.383 -14.614 -31.232 1.00 82.38 355 GLN A O 1
ATOM 2870 N N . LEU A 1 356 ? 28.538 -14.611 -32.532 1.00 76.50 356 LEU A N 1
ATOM 2871 C CA . LEU A 1 356 ? 27.849 -15.716 -31.852 1.00 76.50 356 LEU A CA 1
ATOM 2872 C C . LEU A 1 356 ? 28.009 -17.069 -32.562 1.00 76.50 356 LEU A C 1
ATOM 2874 O O . LEU A 1 356 ? 27.737 -18.094 -31.948 1.00 76.50 356 LEU A O 1
ATOM 2878 N N . ASP A 1 357 ? 28.439 -17.079 -33.826 1.00 68.75 357 ASP A N 1
ATOM 2879 C CA . ASP A 1 357 ? 28.682 -18.295 -34.612 1.00 68.75 357 ASP A CA 1
ATOM 2880 C C . ASP A 1 357 ? 30.097 -18.277 -35.218 1.00 68.75 357 ASP A C 1
ATOM 2882 O O . ASP A 1 357 ? 30.617 -17.221 -35.582 1.00 68.75 357 ASP A O 1
ATOM 2886 N N . THR A 1 358 ? 30.724 -19.448 -35.321 1.00 58.25 358 THR A N 1
ATOM 2887 C CA . THR A 1 358 ? 32.000 -19.654 -36.024 1.00 58.25 358 THR A CA 1
ATOM 2888 C C . THR A 1 358 ? 31.830 -19.872 -37.529 1.00 58.25 358 THR A C 1
ATOM 2890 O O . THR A 1 358 ? 32.824 -19.825 -38.258 1.00 58.25 358 THR A O 1
ATOM 2893 N N . ASP A 1 359 ? 30.604 -20.119 -38.002 1.00 59.47 359 ASP A N 1
ATOM 2894 C CA . ASP A 1 359 ? 30.314 -20.266 -39.425 1.00 59.47 359 ASP A CA 1
ATOM 2895 C C . ASP A 1 359 ? 30.463 -18.920 -40.154 1.00 59.47 359 ASP A C 1
ATOM 2897 O O . ASP A 1 359 ? 29.830 -17.916 -39.812 1.00 59.47 359 ASP A O 1
ATOM 2901 N N . LYS A 1 360 ? 31.326 -18.900 -41.176 1.00 55.34 360 LYS A N 1
ATOM 2902 C CA . LYS A 1 360 ? 31.635 -17.706 -41.978 1.00 55.34 360 LYS A CA 1
ATOM 2903 C C . LYS A 1 360 ? 30.437 -17.229 -42.800 1.00 55.34 360 LYS A C 1
ATOM 2905 O O . LYS A 1 360 ? 30.425 -16.064 -43.193 1.00 55.34 360 LYS A O 1
ATOM 2910 N N . ASP A 1 361 ? 29.452 -18.096 -43.029 1.00 54.22 361 ASP A N 1
ATOM 2911 C CA . ASP A 1 361 ? 28.277 -17.786 -43.844 1.00 54.22 361 ASP A CA 1
ATOM 2912 C C . ASP A 1 361 ? 27.116 -17.182 -43.030 1.00 54.22 361 ASP A C 1
ATOM 2914 O O . ASP A 1 361 ? 26.217 -16.564 -43.605 1.00 54.22 361 ASP A O 1
ATOM 2918 N N . THR A 1 362 ? 27.144 -17.272 -41.692 1.00 56.41 362 THR A N 1
ATOM 2919 C CA . THR A 1 362 ? 26.131 -16.657 -40.815 1.00 56.41 362 THR A CA 1
ATOM 2920 C C . THR A 1 362 ? 26.685 -15.441 -40.073 1.00 56.41 362 THR A C 1
ATOM 2922 O O . THR A 1 362 ? 27.534 -15.552 -39.191 1.00 56.41 362 THR A O 1
ATOM 2925 N N . GLN A 1 363 ? 26.169 -14.243 -40.368 1.00 70.69 363 GLN A N 1
ATOM 2926 C CA . GLN A 1 363 ? 26.590 -13.001 -39.702 1.00 70.69 363 GLN A CA 1
ATOM 2927 C C . GLN A 1 363 ? 25.796 -12.747 -38.411 1.00 70.69 363 GLN A C 1
ATOM 2929 O O . GLN A 1 363 ? 25.215 -11.671 -38.233 1.00 70.69 363 GLN A O 1
ATOM 2934 N N . LYS A 1 364 ? 25.750 -13.743 -37.516 1.00 83.69 364 LYS A N 1
ATOM 2935 C CA . LYS A 1 364 ? 25.122 -13.616 -36.194 1.00 83.69 364 LYS A CA 1
ATOM 2936 C C . LYS A 1 364 ? 26.091 -13.007 -35.191 1.00 83.69 364 LYS A C 1
ATOM 2938 O O . LYS A 1 364 ? 27.145 -13.569 -34.893 1.00 83.69 364 LYS A O 1
ATOM 2943 N N . PHE A 1 365 ? 25.726 -11.859 -34.640 1.00 83.62 365 PHE A N 1
ATOM 2944 C CA . PHE A 1 365 ? 26.521 -11.181 -33.622 1.00 83.62 365 PHE A CA 1
ATOM 2945 C C . PHE A 1 365 ? 25.635 -10.363 -32.690 1.00 83.62 365 PHE A C 1
ATOM 2947 O O . PHE A 1 365 ? 24.499 -10.017 -33.019 1.00 83.62 365 PHE A O 1
ATOM 2954 N N . THR A 1 366 ? 26.174 -10.011 -31.527 1.00 88.44 366 THR A N 1
ATOM 2955 C CA . THR A 1 366 ? 25.580 -8.978 -30.677 1.00 88.44 366 THR A CA 1
ATOM 2956 C C . THR A 1 366 ? 26.373 -7.689 -30.780 1.00 88.44 366 THR A C 1
ATOM 2958 O O . THR A 1 366 ? 27.598 -7.746 -30.820 1.00 88.44 366 THR A O 1
ATOM 2961 N N . ARG A 1 367 ? 25.696 -6.538 -30.817 1.00 86.94 367 ARG A N 1
ATOM 2962 C CA . ARG A 1 367 ? 26.320 -5.209 -30.723 1.00 86.94 367 ARG A CA 1
ATOM 2963 C C . ARG A 1 367 ? 25.907 -4.530 -29.431 1.00 86.94 367 ARG A C 1
ATOM 2965 O O . ARG A 1 367 ? 24.726 -4.267 -29.241 1.00 86.94 367 ARG A O 1
ATOM 2972 N N . THR A 1 368 ? 26.859 -4.162 -28.590 1.00 87.88 368 THR A N 1
ATOM 2973 C CA . THR A 1 368 ? 26.631 -3.359 -27.387 1.00 87.88 368 THR A CA 1
ATOM 2974 C C . THR A 1 368 ? 26.990 -1.902 -27.658 1.00 87.88 368 THR A C 1
ATOM 2976 O O . THR A 1 368 ? 28.125 -1.606 -28.025 1.00 87.88 368 THR A O 1
ATOM 2979 N N . LEU A 1 369 ? 26.038 -0.990 -27.463 1.00 83.44 369 LEU A N 1
ATOM 2980 C CA . LEU A 1 369 ? 26.190 0.459 -27.616 1.00 83.44 369 LEU A CA 1
ATOM 2981 C C . LEU A 1 369 ? 25.613 1.163 -26.381 1.00 83.44 369 LEU A C 1
ATOM 2983 O O . LEU A 1 369 ? 24.394 1.250 -26.202 1.00 83.44 369 LEU A O 1
ATOM 2987 N N . GLY A 1 370 ? 26.493 1.675 -25.520 1.00 82.56 370 GLY A N 1
ATOM 2988 C CA . GLY A 1 370 ? 26.096 2.235 -24.228 1.00 82.56 370 GLY A CA 1
ATOM 2989 C C . GLY A 1 370 ? 25.313 1.211 -23.399 1.00 82.56 370 GLY A C 1
ATOM 2990 O O . GLY A 1 370 ? 25.796 0.116 -23.142 1.00 82.56 370 GLY A O 1
ATOM 2991 N N . ALA A 1 371 ? 24.085 1.559 -23.009 1.00 85.25 371 ALA A N 1
ATOM 2992 C CA . ALA A 1 371 ? 23.196 0.678 -22.248 1.00 85.25 371 ALA A CA 1
ATOM 2993 C C . ALA A 1 371 ? 22.398 -0.319 -23.113 1.00 85.25 371 ALA A C 1
ATOM 2995 O O . ALA A 1 371 ? 21.567 -1.046 -22.570 1.00 85.25 371 ALA A O 1
ATOM 2996 N N . TYR A 1 372 ? 22.582 -0.325 -24.436 1.00 87.88 372 TYR A N 1
ATOM 2997 C CA . TYR A 1 372 ? 21.829 -1.180 -25.351 1.00 87.88 372 TYR A CA 1
ATOM 2998 C C . TYR A 1 372 ? 22.669 -2.352 -25.849 1.00 87.88 372 TYR A C 1
ATOM 3000 O O . TYR A 1 372 ? 23.852 -2.178 -26.132 1.00 87.88 372 TYR A O 1
ATOM 3008 N N . LYS A 1 373 ? 22.037 -3.511 -26.033 1.00 90.69 373 LYS A N 1
ATOM 3009 C CA . LYS A 1 373 ? 22.596 -4.672 -26.735 1.00 90.69 373 LYS A CA 1
ATOM 3010 C C . LYS A 1 373 ? 21.633 -5.097 -27.836 1.00 90.69 373 LYS A C 1
ATOM 3012 O O . LYS A 1 373 ? 20.452 -5.294 -27.583 1.00 90.69 373 LYS A O 1
ATOM 3017 N N . PHE A 1 374 ? 22.118 -5.201 -29.062 1.00 88.69 374 PHE A N 1
ATOM 3018 C CA . PHE A 1 374 ? 21.343 -5.584 -30.239 1.00 88.69 374 PHE A CA 1
ATOM 3019 C C . PHE A 1 374 ? 21.737 -6.992 -30.647 1.00 88.69 374 PHE A C 1
ATOM 3021 O O . PHE A 1 374 ? 22.926 -7.261 -30.787 1.00 88.69 374 PHE A O 1
ATOM 3028 N N . HIS A 1 375 ? 20.760 -7.865 -30.864 1.00 88.94 375 HIS A N 1
ATOM 3029 C CA . HIS A 1 375 ? 20.973 -9.215 -31.379 1.00 88.94 375 HIS A CA 1
ATOM 3030 C C . HIS A 1 375 ? 20.718 -9.187 -32.877 1.00 88.94 375 HIS A C 1
ATOM 3032 O O . HIS A 1 375 ? 19.597 -8.923 -33.311 1.00 88.94 375 HIS A O 1
ATOM 3038 N N . VAL A 1 376 ? 21.771 -9.372 -33.666 1.00 84.50 376 VAL A N 1
ATOM 3039 C CA . VAL A 1 376 ? 21.749 -9.172 -35.114 1.00 84.50 376 VAL A CA 1
ATOM 3040 C C . VAL A 1 376 ? 21.969 -10.503 -35.809 1.00 84.50 376 VAL A C 1
ATOM 3042 O O . VAL A 1 376 ? 22.882 -11.248 -35.464 1.00 84.50 376 VAL A O 1
ATOM 3045 N N . ASP A 1 377 ? 21.146 -10.769 -36.816 1.00 83.56 377 ASP A N 1
ATOM 3046 C CA . ASP A 1 377 ? 21.277 -11.909 -37.715 1.00 83.56 377 ASP A CA 1
ATOM 3047 C C . ASP A 1 377 ? 21.186 -11.404 -39.158 1.00 83.56 377 ASP A C 1
ATOM 3049 O O . ASP A 1 377 ? 20.205 -10.755 -39.537 1.00 83.56 377 ASP A O 1
ATOM 3053 N N . ASN A 1 378 ? 22.239 -11.639 -39.944 1.00 78.62 378 ASN A N 1
ATOM 3054 C CA . ASN A 1 378 ? 22.331 -11.248 -41.354 1.00 78.62 378 ASN A CA 1
ATOM 3055 C C . ASN A 1 378 ? 21.973 -9.769 -41.609 1.00 78.62 378 ASN A C 1
ATOM 3057 O O . ASN A 1 378 ? 21.194 -9.430 -42.501 1.00 78.62 378 ASN A O 1
ATOM 3061 N N . GLY A 1 379 ? 22.526 -8.876 -40.779 1.00 74.31 379 GLY A N 1
ATOM 3062 C CA . GLY A 1 379 ? 22.318 -7.424 -40.872 1.00 74.31 379 GLY A CA 1
ATOM 3063 C C . GLY A 1 379 ? 20.950 -6.931 -40.383 1.00 74.31 379 GLY A C 1
ATOM 3064 O O . GLY A 1 379 ? 20.682 -5.733 -40.438 1.00 74.31 379 GLY A O 1
ATOM 3065 N N . LYS A 1 380 ? 20.085 -7.819 -39.877 1.00 78.56 380 LYS A N 1
ATOM 3066 C CA . LYS A 1 380 ? 18.787 -7.463 -39.291 1.00 78.56 380 LYS A CA 1
ATOM 3067 C C . LYS A 1 380 ? 18.813 -7.659 -37.783 1.00 78.56 380 LYS A C 1
ATOM 3069 O O . LYS A 1 380 ? 19.153 -8.737 -37.298 1.00 78.56 380 LYS A O 1
ATOM 3074 N N . VAL A 1 381 ? 18.417 -6.630 -37.038 1.00 84.44 381 VAL A N 1
ATOM 3075 C CA . VAL A 1 381 ? 18.202 -6.753 -35.591 1.00 84.44 381 VAL A CA 1
ATOM 3076 C C . VAL A 1 381 ? 16.980 -7.641 -35.360 1.00 84.44 381 VAL A C 1
ATOM 3078 O O . VAL A 1 381 ? 15.886 -7.306 -35.806 1.00 84.44 381 VAL A O 1
ATOM 3081 N N . GLN A 1 382 ? 17.171 -8.757 -34.663 1.00 86.12 382 GLN A N 1
ATOM 3082 C CA . GLN A 1 382 ? 16.098 -9.665 -34.258 1.00 86.12 382 GLN A CA 1
ATOM 3083 C C . GLN A 1 382 ? 15.343 -9.094 -33.059 1.00 86.12 382 GLN A C 1
ATOM 3085 O O . GLN A 1 382 ? 14.123 -8.971 -33.068 1.00 86.12 382 GLN A O 1
ATOM 3090 N N . TYR A 1 383 ? 16.096 -8.689 -32.041 1.00 88.88 383 TYR A N 1
ATOM 3091 C CA . TYR A 1 383 ? 15.605 -7.972 -30.875 1.00 88.88 383 TYR A CA 1
ATOM 3092 C C . TYR A 1 383 ? 16.760 -7.197 -30.240 1.00 88.88 383 TYR A C 1
ATOM 3094 O O . TYR A 1 383 ? 17.933 -7.363 -30.589 1.00 88.88 383 TYR A O 1
ATOM 3102 N N . TRP A 1 384 ? 16.432 -6.325 -29.301 1.00 90.00 384 TRP A N 1
ATOM 3103 C CA . TRP A 1 384 ? 17.402 -5.561 -28.541 1.00 90.00 384 TRP A CA 1
ATOM 3104 C C . TRP A 1 384 ? 17.046 -5.558 -27.060 1.00 90.00 384 TRP A C 1
ATOM 3106 O O . TRP A 1 384 ? 15.926 -5.860 -26.645 1.00 90.00 384 TRP A O 1
ATOM 3116 N N . GLU A 1 385 ? 18.039 -5.223 -26.259 1.00 92.56 385 GLU A N 1
ATOM 3117 C CA . GLU A 1 385 ? 17.995 -5.168 -24.811 1.00 92.56 385 GLU A CA 1
ATOM 3118 C C . GLU A 1 385 ? 18.479 -3.794 -24.365 1.00 92.56 385 GLU A C 1
ATOM 3120 O O . GLU A 1 385 ? 19.386 -3.217 -24.965 1.00 92.56 385 GLU A O 1
ATOM 3125 N N . LYS A 1 386 ? 17.884 -3.264 -23.302 1.00 91.19 386 LYS A N 1
ATOM 3126 C CA . LYS A 1 386 ? 18.344 -2.066 -22.610 1.00 91.19 386 LYS A CA 1
ATOM 3127 C C . LYS A 1 386 ? 18.557 -2.396 -21.147 1.00 91.19 386 LYS A C 1
ATOM 3129 O O . LYS A 1 386 ? 17.607 -2.711 -20.425 1.00 91.19 386 LYS A O 1
ATOM 3134 N N . TYR A 1 387 ? 19.804 -2.282 -20.723 1.00 91.06 387 TYR A N 1
ATOM 3135 C CA . TYR A 1 387 ? 20.240 -2.536 -19.362 1.00 91.06 387 TYR A CA 1
ATOM 3136 C C . TYR A 1 387 ? 19.996 -1.307 -18.498 1.00 91.06 387 TYR A C 1
ATOM 3138 O O . TYR A 1 387 ? 20.321 -0.176 -18.870 1.00 91.06 387 TYR A O 1
ATOM 3146 N N . TYR A 1 388 ? 19.425 -1.528 -17.320 1.00 90.75 388 TYR A N 1
ATOM 3147 C CA . TYR A 1 388 ? 19.212 -0.480 -16.336 1.00 90.75 388 TYR A CA 1
ATOM 3148 C C . TYR A 1 388 ? 20.026 -0.761 -15.085 1.00 90.75 388 TYR A C 1
ATOM 3150 O O . TYR A 1 388 ? 20.065 -1.885 -14.603 1.00 90.75 388 TYR A O 1
ATOM 3158 N N . SER A 1 389 ? 20.617 0.286 -14.515 1.00 90.25 389 SER A N 1
ATOM 3159 C CA . SER A 1 389 ? 21.265 0.217 -13.208 1.00 90.25 389 SER A CA 1
ATOM 3160 C C . SER A 1 389 ? 20.499 1.077 -12.213 1.00 90.25 389 SER A C 1
ATOM 3162 O O . SER A 1 389 ? 20.286 2.274 -12.437 1.00 90.25 389 SER A O 1
ATOM 3164 N N . PHE A 1 390 ? 20.054 0.461 -11.120 1.00 90.44 390 PHE A N 1
ATOM 3165 C CA . PHE A 1 390 ? 19.346 1.141 -10.042 1.00 90.44 390 PHE A CA 1
ATOM 3166 C C . PHE A 1 390 ? 20.059 0.941 -8.701 1.00 90.44 390 PHE A C 1
ATOM 3168 O O . PHE A 1 390 ? 20.695 -0.091 -8.481 1.00 90.44 390 PHE A O 1
ATOM 3175 N N . PRO A 1 391 ? 19.945 1.913 -7.778 1.00 89.75 391 PRO A N 1
ATOM 3176 C CA . PRO A 1 391 ? 20.460 1.749 -6.428 1.00 89.75 391 PRO A CA 1
ATOM 3177 C C . PRO A 1 391 ? 19.681 0.672 -5.665 1.00 89.75 391 PRO A C 1
ATOM 3179 O O . PRO A 1 391 ? 18.477 0.477 -5.876 1.00 89.75 391 PRO A O 1
ATOM 3182 N N . ASP A 1 392 ? 20.372 0.015 -4.740 1.00 88.44 392 ASP A N 1
ATOM 3183 C CA . ASP A 1 392 ? 19.771 -0.950 -3.824 1.00 88.44 392 ASP A CA 1
ATOM 3184 C C . ASP A 1 392 ? 18.793 -0.271 -2.864 1.00 88.44 392 ASP A C 1
ATOM 3186 O O . ASP A 1 392 ? 18.980 0.877 -2.449 1.00 88.44 392 ASP A O 1
ATOM 3190 N N . MET A 1 393 ? 17.751 -1.000 -2.478 1.00 86.25 393 MET A N 1
ATOM 3191 C CA . MET A 1 393 ? 16.803 -0.548 -1.473 1.00 86.25 393 MET A CA 1
ATOM 3192 C 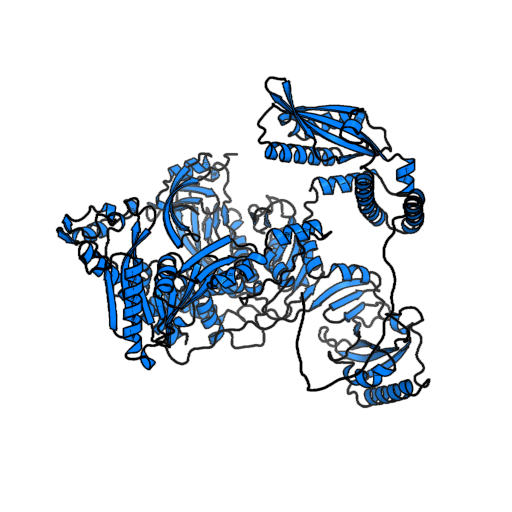C . MET A 1 393 ? 17.483 -0.440 -0.108 1.00 86.25 393 MET A C 1
ATOM 3194 O O . MET A 1 393 ? 18.046 -1.404 0.409 1.00 86.25 393 MET A O 1
ATOM 3198 N N . LEU A 1 394 ? 17.404 0.751 0.485 1.00 81.12 394 LEU A N 1
ATOM 3199 C CA . LEU A 1 394 ? 17.922 1.005 1.823 1.00 81.12 394 LEU A CA 1
ATOM 3200 C C . LEU A 1 394 ? 16.999 0.373 2.865 1.00 81.12 394 LEU A C 1
ATOM 3202 O O . LEU A 1 394 ? 15.801 0.668 2.898 1.00 81.12 394 LEU A O 1
ATOM 3206 N N . MET A 1 395 ? 17.578 -0.453 3.733 1.00 80.75 395 MET A N 1
ATOM 3207 C CA . MET A 1 395 ? 16.878 -1.068 4.856 1.00 80.75 395 MET A CA 1
ATOM 3208 C C . MET A 1 395 ? 17.263 -0.390 6.180 1.00 80.75 395 MET A C 1
ATOM 3210 O O . MET A 1 395 ? 18.421 0.004 6.341 1.00 80.75 395 MET A O 1
ATOM 3214 N N . PRO A 1 396 ? 16.322 -0.230 7.131 1.00 75.69 396 PRO A N 1
ATOM 3215 C CA . PRO A 1 396 ? 16.622 0.313 8.456 1.00 75.69 396 PRO A CA 1
ATOM 3216 C C . PRO A 1 396 ? 17.625 -0.549 9.240 1.00 75.69 396 PRO A C 1
ATOM 3218 O O . PRO A 1 396 ? 17.635 -1.771 9.114 1.00 75.69 396 PRO A O 1
ATOM 3221 N N . SER A 1 397 ? 18.439 0.088 10.085 1.00 73.31 397 SER A N 1
ATOM 3222 C CA . SER A 1 397 ? 19.358 -0.586 11.013 1.00 73.31 397 SER A CA 1
ATOM 3223 C C . SER A 1 397 ? 18.690 -0.920 12.351 1.00 73.31 397 SER A C 1
ATOM 3225 O O . SER A 1 397 ? 17.761 -0.227 12.762 1.00 73.31 397 SER A O 1
ATOM 3227 N N . SER A 1 398 ? 19.224 -1.907 13.076 1.00 84.88 398 SER A N 1
ATOM 3228 C CA . SER A 1 398 ? 18.807 -2.207 14.451 1.00 84.88 398 SER A CA 1
ATOM 3229 C C . SER A 1 398 ? 19.116 -1.087 15.438 1.00 84.88 398 SER A C 1
ATOM 3231 O O . SER A 1 398 ? 20.162 -0.435 15.365 1.00 84.88 398 SER A O 1
ATOM 3233 N N . ASP A 1 399 ? 18.271 -0.981 16.450 1.00 89.88 399 ASP A N 1
ATOM 3234 C CA . ASP A 1 399 ? 18.454 -0.136 17.614 1.00 89.88 399 ASP A CA 1
ATOM 3235 C C . ASP A 1 399 ? 19.256 -0.857 18.710 1.00 89.88 399 ASP A C 1
ATOM 3237 O O . ASP A 1 399 ? 18.953 -1.982 19.105 1.00 89.88 399 ASP A O 1
ATOM 3241 N N . LYS A 1 400 ? 20.285 -0.185 19.246 1.00 91.25 400 LYS A N 1
ATOM 3242 C CA . LYS A 1 400 ? 21.117 -0.728 20.339 1.00 91.25 400 LYS A CA 1
ATOM 3243 C C . LYS A 1 400 ? 20.451 -0.632 21.714 1.00 91.25 400 LYS A C 1
ATOM 3245 O O . LYS A 1 400 ? 20.767 -1.416 22.605 1.00 91.25 400 LYS A O 1
ATOM 3250 N N . LYS A 1 401 ? 19.614 0.388 21.922 1.00 95.06 401 LYS A N 1
ATOM 3251 C CA . LYS A 1 401 ? 18.951 0.681 23.198 1.00 95.06 401 LYS A CA 1
ATOM 3252 C C . LYS A 1 401 ? 17.471 0.929 22.961 1.00 95.06 401 LYS A C 1
ATOM 3254 O O . LYS A 1 401 ? 17.108 1.590 21.986 1.00 95.06 401 LYS A O 1
ATOM 3259 N N . ARG A 1 402 ? 16.650 0.466 23.904 1.00 95.69 402 ARG A N 1
ATOM 3260 C CA . ARG A 1 402 ? 15.208 0.694 23.888 1.00 95.69 402 ARG A CA 1
ATOM 3261 C C . ARG A 1 402 ? 14.920 2.166 24.141 1.00 95.69 402 ARG A C 1
ATOM 3263 O O . ARG A 1 402 ? 15.435 2.732 25.104 1.00 95.69 402 ARG A O 1
ATOM 3270 N N . ASP A 1 403 ? 14.058 2.751 23.323 1.00 94.88 403 ASP A N 1
ATOM 3271 C CA . ASP A 1 403 ? 13.468 4.055 23.611 1.00 94.88 403 ASP A CA 1
ATOM 3272 C C . ASP A 1 403 ? 12.326 3.896 24.625 1.00 94.88 403 ASP A C 1
ATOM 3274 O O . ASP A 1 403 ? 11.329 3.213 24.370 1.00 94.88 403 ASP A O 1
ATOM 3278 N N . THR A 1 404 ? 12.494 4.504 25.798 1.00 95.12 404 THR A N 1
ATOM 3279 C CA . THR A 1 404 ? 11.513 4.495 26.893 1.00 95.12 404 THR A CA 1
ATOM 3280 C C . THR A 1 404 ? 10.723 5.796 26.993 1.00 95.12 404 THR A C 1
ATOM 3282 O O . THR A 1 404 ? 9.810 5.874 27.815 1.00 95.12 404 THR A O 1
ATOM 3285 N N . LYS A 1 405 ? 11.038 6.805 26.163 1.00 96.25 405 LYS A N 1
ATOM 3286 C CA . LYS A 1 405 ? 10.355 8.106 26.150 1.00 96.25 405 LYS A CA 1
ATOM 3287 C C . LYS A 1 405 ? 9.044 8.021 25.372 1.00 96.25 405 LYS A C 1
ATOM 3289 O O . LYS A 1 405 ? 8.886 8.626 24.309 1.00 96.25 405 LYS A O 1
ATOM 3294 N N . ILE A 1 406 ? 8.122 7.232 25.906 1.00 97.94 406 ILE A N 1
ATOM 3295 C CA . ILE A 1 406 ? 6.795 6.980 25.351 1.00 97.94 406 ILE A CA 1
ATOM 3296 C C . ILE A 1 406 ? 5.758 7.682 26.225 1.00 97.94 406 ILE A C 1
ATOM 3298 O O . ILE A 1 406 ? 5.858 7.665 27.450 1.00 97.94 406 ILE A O 1
ATOM 3302 N N . GLY A 1 407 ? 4.777 8.301 25.587 1.00 98.19 407 GLY A N 1
ATOM 3303 C CA . GLY A 1 407 ? 3.580 8.805 26.242 1.00 98.19 407 GLY A CA 1
ATOM 3304 C C . GLY A 1 407 ? 2.333 8.484 25.429 1.00 98.19 407 GLY A C 1
ATOM 3305 O O . GLY A 1 407 ? 2.419 7.917 24.335 1.00 98.19 407 GLY A O 1
ATOM 3306 N N . SER A 1 408 ? 1.183 8.862 25.956 1.00 98.19 408 SER A N 1
ATOM 3307 C CA . SER A 1 408 ? -0.113 8.747 25.303 1.00 98.19 408 SER A CA 1
ATOM 3308 C C . SER A 1 408 ? -0.895 10.044 25.459 1.00 98.19 408 SER A C 1
ATOM 3310 O O . SER A 1 408 ? -0.617 10.848 26.353 1.00 98.19 408 SER A O 1
ATOM 3312 N N . LEU A 1 409 ? -1.853 10.249 24.565 1.00 97.88 409 LEU A N 1
ATOM 3313 C CA . LEU A 1 409 ? -2.864 11.284 24.694 1.00 97.88 409 LEU A CA 1
ATOM 3314 C C . LEU A 1 409 ? -4.181 10.810 24.096 1.00 97.88 409 LEU A C 1
ATOM 3316 O O . LEU A 1 409 ? -4.175 9.933 23.229 1.00 97.88 409 LEU A O 1
ATOM 3320 N N . ASP A 1 410 ? -5.269 11.428 24.534 1.00 97.38 410 ASP A N 1
ATOM 3321 C CA . ASP A 1 410 ? -6.606 11.201 23.992 1.00 97.38 410 ASP A CA 1
ATOM 3322 C C . ASP A 1 410 ? -7.484 12.447 24.184 1.00 97.38 410 ASP A C 1
ATOM 3324 O O . ASP A 1 410 ? -7.249 13.236 25.111 1.00 97.38 410 ASP A O 1
ATOM 3328 N N . LEU A 1 411 ? -8.456 12.644 23.290 1.00 96.38 411 LEU A N 1
ATOM 3329 C CA . LEU A 1 411 ? -9.398 13.764 23.312 1.00 96.38 411 LEU A CA 1
ATOM 3330 C C . LEU A 1 411 ? -10.839 13.261 23.214 1.00 96.38 411 LEU A C 1
ATOM 3332 O O . LEU A 1 411 ? -11.182 12.492 22.320 1.00 96.38 411 LEU A O 1
ATOM 3336 N N . GLU A 1 412 ? -11.715 13.818 24.045 1.00 95.38 412 GLU A N 1
ATOM 3337 C CA . GLU A 1 412 ? -13.154 13.586 23.957 1.00 95.38 412 GLU A CA 1
ATOM 3338 C C . GLU A 1 412 ? -13.867 14.769 23.309 1.00 95.38 412 GLU A C 1
ATOM 3340 O O . GLU A 1 412 ? -13.552 15.939 23.563 1.00 95.38 412 GLU A O 1
ATOM 3345 N N . THR A 1 413 ? -14.858 14.465 22.468 1.00 93.69 413 THR A N 1
ATOM 3346 C CA . THR A 1 413 ? -15.583 15.471 21.681 1.00 93.69 413 THR A CA 1
ATOM 3347 C C . THR A 1 413 ? -17.093 15.281 21.739 1.00 93.69 413 THR A C 1
ATOM 3349 O O . THR A 1 413 ? -17.577 14.165 21.915 1.00 93.69 413 THR A O 1
ATOM 3352 N N . TYR A 1 414 ? -17.838 16.365 21.530 1.00 91.94 414 TYR A N 1
ATOM 3353 C CA . TYR A 1 414 ? -19.282 16.324 21.310 1.00 91.94 414 TYR A CA 1
ATOM 3354 C C . TYR A 1 414 ? -19.660 17.040 20.013 1.00 91.94 414 TYR A C 1
ATOM 3356 O O . TYR A 1 414 ? -18.991 17.991 19.602 1.00 91.94 414 TYR A O 1
ATOM 3364 N N . GLY A 1 415 ? -20.740 16.580 19.381 1.00 89.12 415 GLY A N 1
ATOM 3365 C CA . GLY A 1 415 ? -21.310 17.185 18.177 1.00 89.12 415 GLY A CA 1
ATOM 3366 C C . GLY A 1 415 ? -22.298 18.310 18.502 1.00 89.12 415 GLY A C 1
ATOM 3367 O O . GLY A 1 415 ? -23.047 18.229 19.479 1.00 89.12 415 GLY A O 1
ATOM 3368 N N . LYS A 1 416 ? -22.297 19.370 17.689 1.00 85.50 416 LYS A N 1
ATOM 3369 C CA . LYS A 1 416 ? -23.132 20.566 17.886 1.00 85.50 416 LYS A CA 1
ATOM 3370 C C . LYS A 1 416 ? -24.641 20.313 17.764 1.00 85.50 416 LYS A C 1
ATOM 3372 O O . LYS A 1 416 ? -25.407 20.970 18.463 1.00 85.50 416 LYS A O 1
ATOM 3377 N N . ASP A 1 417 ? -25.064 19.383 16.913 1.00 77.88 417 ASP A N 1
ATOM 3378 C CA . ASP A 1 417 ? -26.474 19.231 16.516 1.00 77.88 417 ASP A CA 1
ATOM 3379 C C . ASP A 1 417 ? -27.246 18.220 17.396 1.00 77.88 417 ASP A C 1
ATOM 3381 O O . ASP A 1 417 ? -28.385 17.859 17.096 1.00 77.88 417 ASP A O 1
ATOM 3385 N N . GLY A 1 418 ? -26.640 17.767 18.505 1.00 69.00 418 GLY A N 1
ATOM 3386 C CA . GLY A 1 418 ? -27.192 16.755 19.415 1.00 69.00 418 GLY A CA 1
ATOM 3387 C C . GLY A 1 418 ? -26.963 15.312 18.937 1.00 69.00 418 GLY A C 1
ATOM 3388 O O . GLY A 1 418 ? -26.646 15.060 17.776 1.00 69.00 418 GLY A O 1
ATOM 3389 N N . ASN A 1 419 ? -27.080 14.335 19.849 1.00 73.06 419 ASN A N 1
ATOM 3390 C CA . ASN A 1 419 ? -26.871 12.897 19.583 1.00 73.06 419 ASN A CA 1
ATOM 3391 C C . ASN A 1 419 ? -25.514 12.527 18.940 1.00 73.06 419 ASN A C 1
ATOM 3393 O O . ASN A 1 419 ? -25.402 11.477 18.306 1.00 73.06 419 ASN A O 1
ATOM 3397 N N . GLY A 1 420 ? -24.488 13.371 19.096 1.00 76.62 420 GLY A N 1
ATOM 3398 C CA . GLY A 1 420 ? -23.154 13.153 18.525 1.00 76.62 420 GLY A CA 1
ATOM 3399 C C . GLY A 1 420 ? -23.000 13.519 17.041 1.00 76.62 420 GLY A C 1
ATOM 3400 O O . GLY A 1 420 ? -22.057 13.044 16.418 1.00 76.62 420 GLY A O 1
ATOM 3401 N N . PHE A 1 421 ? -23.899 14.334 16.471 1.00 83.31 421 PHE A N 1
ATOM 3402 C CA . PHE A 1 421 ? -23.831 14.787 15.071 1.00 83.31 421 PHE A CA 1
ATOM 3403 C C . PHE A 1 421 ? -23.461 16.270 14.930 1.00 83.31 421 PHE A C 1
ATOM 3405 O O . PHE A 1 421 ? -23.522 17.051 15.883 1.00 83.31 421 PHE A O 1
ATOM 3412 N N . GLY A 1 422 ? -23.106 16.659 13.706 1.00 87.12 422 GLY A N 1
ATOM 3413 C CA . GLY A 1 422 ? -22.753 18.029 13.347 1.00 87.12 422 GLY A CA 1
ATOM 3414 C C . GLY A 1 422 ? -21.268 18.311 13.542 1.00 87.12 422 GLY A C 1
ATOM 3415 O O . GLY A 1 422 ? -20.434 17.410 13.492 1.00 87.12 422 GLY A O 1
ATOM 3416 N N . GLU A 1 423 ? -20.924 19.580 13.739 1.00 89.31 423 GLU A N 1
ATOM 3417 C CA . GLU A 1 423 ? -19.545 20.018 13.974 1.00 89.31 423 GLU A CA 1
ATOM 3418 C C . GLU A 1 423 ? -19.071 19.609 15.379 1.00 89.31 423 GLU A C 1
ATOM 3420 O O . GLU A 1 423 ? -19.741 19.907 16.369 1.00 89.31 423 GLU A O 1
ATOM 3425 N N . HIS A 1 424 ? -17.920 18.940 15.476 1.00 91.44 424 HIS A N 1
ATOM 3426 C CA . HIS A 1 424 ? -17.377 18.459 16.746 1.00 91.44 424 HIS A CA 1
ATOM 3427 C C . HIS A 1 424 ? -16.531 19.512 17.460 1.00 91.44 424 HIS A C 1
ATOM 3429 O O . HIS A 1 424 ? -15.760 20.246 16.840 1.00 91.44 424 HIS A O 1
ATOM 3435 N N . SER A 1 425 ? -16.635 19.536 18.788 1.00 91.62 425 SER A N 1
ATOM 3436 C CA . SER A 1 425 ? -15.804 20.343 19.685 1.00 91.62 425 SER A CA 1
ATOM 3437 C C . SER A 1 425 ? -15.212 19.482 20.796 1.00 91.62 425 SER A C 1
ATOM 3439 O O . SER A 1 425 ? -15.888 18.605 21.330 1.00 91.62 425 SER A O 1
ATOM 3441 N N . VAL A 1 426 ? -13.951 19.742 21.149 1.00 94.94 426 VAL A N 1
ATOM 3442 C CA . VAL A 1 426 ? -13.246 19.062 22.249 1.00 94.94 426 VAL A CA 1
ATOM 3443 C C . VAL A 1 426 ? -13.779 19.553 23.584 1.00 94.94 426 VAL A C 1
ATOM 3445 O O . VAL A 1 426 ? -13.928 20.763 23.772 1.00 94.94 426 VAL A O 1
ATOM 3448 N N . TYR A 1 427 ? -14.029 18.624 24.505 1.00 95.44 427 TYR A N 1
ATOM 3449 C CA . TYR A 1 427 ? -14.545 18.941 25.833 1.00 95.44 427 TYR A CA 1
ATOM 3450 C C . TYR A 1 427 ? -13.775 18.318 26.998 1.00 95.44 427 TYR A C 1
ATOM 3452 O O . TYR A 1 427 ? -13.852 18.825 28.115 1.00 95.44 427 TYR A O 1
ATOM 3460 N N . ALA A 1 428 ? -13.003 17.267 26.739 1.00 97.06 428 ALA A N 1
ATOM 3461 C CA . ALA A 1 428 ? -12.037 16.726 27.679 1.00 97.06 428 ALA A CA 1
ATOM 3462 C C . ALA A 1 428 ? -10.789 16.263 26.922 1.00 97.06 428 ALA A C 1
ATOM 3464 O O . ALA A 1 428 ? -10.840 16.000 25.720 1.00 97.06 428 ALA A O 1
ATOM 3465 N N . GLY A 1 429 ? -9.661 16.187 27.615 1.00 97.75 429 GLY A N 1
ATOM 3466 C CA . GLY A 1 429 ? -8.402 15.734 27.033 1.00 97.75 429 GLY A CA 1
ATOM 3467 C C . GLY A 1 429 ? -7.419 15.305 28.106 1.00 97.75 429 GLY A C 1
ATOM 3468 O O . GLY A 1 429 ? -7.482 15.789 29.236 1.00 97.75 429 GLY A O 1
ATOM 3469 N N . GLY A 1 430 ? -6.551 14.354 27.785 1.00 98.00 430 GLY A N 1
ATOM 3470 C CA . GLY A 1 430 ? -5.611 13.795 28.749 1.00 98.00 430 GLY A CA 1
ATOM 3471 C C . GLY A 1 430 ? -4.270 13.454 28.124 1.00 98.00 430 GLY A C 1
ATOM 3472 O O . GLY A 1 430 ? -4.196 13.089 26.952 1.00 98.00 430 GLY A O 1
ATOM 3473 N N . ILE A 1 431 ? -3.205 13.561 28.920 1.00 98.44 431 ILE A N 1
ATOM 3474 C CA . ILE A 1 431 ? -1.845 13.146 28.555 1.00 98.44 431 ILE A CA 1
ATOM 3475 C C . ILE A 1 431 ? -1.251 12.324 29.692 1.00 98.44 431 ILE A C 1
ATOM 3477 O O . ILE A 1 431 ? -1.363 12.700 30.860 1.00 98.44 431 ILE A O 1
ATOM 3481 N N . ALA A 1 432 ? -0.546 11.248 29.342 1.00 98.44 432 ALA A N 1
ATOM 3482 C CA . ALA A 1 432 ? 0.310 10.523 30.273 1.00 98.44 432 ALA A CA 1
ATOM 3483 C C . ALA A 1 432 ? 1.685 10.207 29.671 1.00 98.44 432 ALA A C 1
ATOM 3485 O O . ALA A 1 432 ? 1.820 9.957 28.472 1.00 98.44 432 ALA A O 1
ATOM 3486 N N . LEU A 1 433 ? 2.718 10.185 30.512 1.00 98.12 433 LEU A N 1
ATOM 3487 C CA . LEU A 1 433 ? 4.081 9.792 30.156 1.00 98.12 433 LEU A CA 1
ATOM 3488 C C . LEU A 1 433 ? 4.505 8.559 30.951 1.00 98.12 433 LEU A C 1
ATOM 3490 O O . LEU A 1 433 ? 4.084 8.335 32.084 1.00 98.12 433 LEU A O 1
ATOM 3494 N N . ASN A 1 434 ? 5.419 7.783 30.377 1.00 95.62 434 ASN A N 1
ATOM 3495 C CA . ASN A 1 434 ? 5.957 6.579 31.007 1.00 95.62 434 ASN A CA 1
ATOM 3496 C C . ASN A 1 434 ? 6.803 6.842 32.277 1.00 95.62 434 ASN A C 1
ATOM 3498 O O . ASN A 1 434 ? 7.201 5.894 32.946 1.00 95.62 434 ASN A O 1
ATOM 3502 N N . ASP A 1 435 ? 7.102 8.102 32.613 1.00 94.81 435 ASP A N 1
ATOM 3503 C CA . ASP A 1 435 ? 7.768 8.488 33.867 1.00 94.81 435 ASP A CA 1
ATOM 3504 C C . ASP A 1 435 ? 6.794 8.827 35.011 1.00 94.81 435 ASP A C 1
ATOM 3506 O O . ASP A 1 435 ? 7.236 9.212 36.094 1.00 94.81 435 ASP A O 1
ATOM 3510 N N . GLY A 1 436 ? 5.487 8.652 34.790 1.00 95.12 436 GLY A N 1
ATOM 3511 C CA . GLY A 1 436 ? 4.440 8.840 35.793 1.00 95.12 436 GLY A CA 1
ATOM 3512 C C . GLY A 1 436 ? 3.707 10.179 35.715 1.00 95.12 436 GLY A C 1
ATOM 3513 O O . GLY A 1 436 ? 2.754 10.374 36.467 1.00 95.12 436 GLY A O 1
ATOM 3514 N N . TYR A 1 437 ? 4.093 11.096 34.818 1.00 97.75 437 TYR A N 1
ATOM 3515 C CA . TYR A 1 437 ? 3.277 12.283 34.547 1.00 97.75 437 TYR A CA 1
ATOM 3516 C C . TYR A 1 437 ? 1.915 11.884 33.981 1.00 97.75 437 TYR A C 1
ATOM 3518 O O . TYR A 1 437 ? 1.843 11.103 33.033 1.00 97.75 437 TYR A O 1
ATOM 3526 N N . LYS A 1 438 ? 0.847 12.452 34.537 1.00 97.75 438 LYS A N 1
ATOM 3527 C CA . LYS A 1 438 ? -0.527 12.291 34.065 1.00 97.75 438 LYS A CA 1
ATOM 3528 C C . LYS A 1 438 ? -1.300 13.559 34.387 1.00 97.75 438 LYS A C 1
ATOM 3530 O O . LYS A 1 438 ? -1.327 13.958 35.549 1.00 97.75 438 LYS A O 1
ATOM 3535 N N . GLN A 1 439 ? -1.947 14.144 33.389 1.00 98.06 439 GLN A N 1
ATOM 3536 C CA . GLN A 1 439 ? -2.877 15.254 33.574 1.00 98.06 439 GLN A CA 1
ATOM 3537 C C . GLN A 1 439 ? -4.123 15.035 32.723 1.00 98.06 439 GLN A C 1
ATOM 3539 O O . GLN A 1 439 ? -4.030 14.550 31.594 1.00 98.06 439 GLN A O 1
ATOM 3544 N N . LEU A 1 440 ? -5.280 15.374 33.290 1.00 97.81 440 LEU A N 1
ATOM 3545 C CA . LEU A 1 440 ? -6.587 15.277 32.649 1.00 97.81 440 LEU A CA 1
ATOM 3546 C C . LEU A 1 440 ? -7.277 16.632 32.762 1.00 97.81 440 LEU A C 1
ATOM 3548 O O . LEU A 1 440 ? -7.248 17.266 33.815 1.00 97.81 440 LEU A O 1
ATOM 3552 N N . TYR A 1 441 ? -7.928 17.044 31.687 1.00 96.75 441 TYR A N 1
ATOM 3553 C CA . TYR A 1 441 ? -8.571 18.340 31.561 1.00 96.75 441 TYR A CA 1
ATOM 3554 C C . TYR A 1 441 ? -10.015 18.146 31.114 1.00 96.75 441 TYR A C 1
ATOM 3556 O O . TYR A 1 441 ? -10.331 17.230 30.353 1.00 96.75 441 TYR A O 1
ATOM 3564 N N . TYR A 1 442 ? -10.889 19.033 31.576 1.00 95.81 442 TYR A N 1
ATOM 3565 C CA . TYR A 1 442 ? -12.318 19.025 31.283 1.00 95.81 442 TYR A CA 1
ATOM 3566 C C . TYR A 1 442 ? -12.804 20.466 31.145 1.00 95.81 442 TYR A C 1
ATOM 3568 O O . TYR A 1 442 ? -12.358 21.330 31.906 1.00 95.81 442 TYR A O 1
ATOM 3576 N N . LEU A 1 443 ? -13.704 20.744 30.203 1.00 93.62 443 LEU A N 1
ATOM 3577 C CA . LEU A 1 443 ? -14.311 22.069 30.101 1.00 93.62 443 LEU A CA 1
ATOM 3578 C C . LEU A 1 443 ? -15.236 22.322 31.279 1.00 93.62 443 LEU A C 1
ATOM 3580 O O . LEU A 1 443 ? -16.156 21.558 31.541 1.00 93.62 443 LEU A O 1
ATOM 3584 N N . ASP A 1 444 ? -15.025 23.448 31.941 1.00 84.75 444 ASP A N 1
ATOM 3585 C CA . ASP A 1 444 ? -15.849 23.868 33.061 1.00 84.75 444 ASP A CA 1
ATOM 3586 C C . ASP A 1 444 ? -16.508 25.197 32.698 1.00 84.75 444 ASP A C 1
ATOM 3588 O O . ASP A 1 444 ? -15.978 26.290 32.929 1.00 84.75 444 ASP A O 1
ATOM 3592 N N . LEU A 1 445 ? -17.645 25.092 32.004 1.00 79.81 445 LEU A N 1
ATOM 3593 C CA . LEU A 1 445 ? -18.357 26.257 31.481 1.00 79.81 445 LEU A CA 1
ATOM 3594 C C . LEU A 1 445 ? -18.975 27.114 32.594 1.00 79.81 445 LEU A C 1
ATOM 3596 O O . LEU A 1 445 ? -19.084 28.325 32.402 1.00 79.81 445 LEU A O 1
ATOM 3600 N N . ASP A 1 446 ? -19.239 26.534 33.765 1.00 80.75 446 ASP A N 1
ATOM 3601 C CA . ASP A 1 446 ? -19.908 27.207 34.883 1.00 80.75 446 ASP A CA 1
ATOM 3602 C C . ASP A 1 446 ? -18.918 27.909 35.828 1.00 80.75 446 ASP A C 1
ATOM 3604 O O . ASP A 1 446 ? -19.234 28.955 36.388 1.00 80.75 446 ASP A O 1
ATOM 3608 N N . ASN A 1 447 ? -17.688 27.402 35.974 1.00 80.56 447 ASN A N 1
ATOM 3609 C CA . ASN A 1 447 ? -16.660 28.034 36.810 1.00 80.56 447 ASN A CA 1
ATOM 3610 C C . ASN A 1 447 ? -15.954 29.184 36.077 1.00 80.56 447 ASN A C 1
ATOM 3612 O O . ASN A 1 447 ? -15.259 28.923 35.102 1.00 80.56 447 ASN A O 1
ATOM 3616 N N . GLU A 1 448 ? -16.059 30.437 36.528 1.00 80.31 448 GLU A N 1
ATOM 3617 C CA . GLU A 1 448 ? -15.428 31.609 35.881 1.00 80.31 448 GLU A CA 1
ATOM 3618 C C . GLU A 1 448 ? -13.938 31.425 35.536 1.00 80.31 448 GLU A C 1
ATOM 3620 O O . GLU A 1 448 ? -13.503 31.862 34.472 1.00 80.31 448 GLU A O 1
ATOM 3625 N N . TRP A 1 449 ? -13.182 30.715 36.378 1.00 80.19 449 TRP A N 1
ATOM 3626 C CA . TRP A 1 449 ? -11.746 30.455 36.198 1.00 80.19 449 TRP A CA 1
ATOM 3627 C C . TRP A 1 449 ? -11.440 29.142 35.460 1.00 80.19 449 TRP A C 1
ATOM 3629 O O . TRP A 1 449 ? -10.281 28.765 35.301 1.00 80.19 449 TRP A O 1
ATOM 3639 N N . GLY A 1 450 ? -12.477 28.419 35.043 1.00 81.69 450 GLY A N 1
ATOM 3640 C CA . GLY A 1 450 ? -12.383 27.162 34.314 1.00 81.69 450 GLY A CA 1
ATOM 3641 C C . GLY A 1 450 ? -12.066 27.341 32.829 1.00 81.69 450 GLY A C 1
ATOM 3642 O O . GLY A 1 450 ? -12.251 28.406 32.240 1.00 81.69 450 GLY A O 1
ATOM 3643 N N . ILE A 1 451 ? -11.622 26.258 32.191 1.00 88.25 451 ILE A N 1
ATOM 3644 C CA . ILE A 1 451 ? -11.310 26.239 30.761 1.00 88.25 451 ILE A CA 1
ATOM 3645 C C . ILE A 1 451 ? -12.607 26.359 29.950 1.00 88.25 451 ILE A C 1
ATOM 3647 O O . ILE A 1 451 ? -13.503 25.523 30.066 1.00 88.25 451 ILE A O 1
ATOM 3651 N N . LYS A 1 452 ? -12.697 27.394 29.104 1.00 87.31 452 LYS A N 1
ATOM 3652 C CA . LYS A 1 452 ? -13.933 27.763 28.383 1.00 87.31 452 LYS A CA 1
ATOM 3653 C C . LYS A 1 452 ? -14.034 27.269 26.944 1.00 87.31 452 LYS A C 1
ATOM 3655 O O . LYS A 1 452 ? -15.092 27.386 26.333 1.00 87.31 452 LYS A O 1
ATOM 3660 N N . SER A 1 453 ? -12.952 26.747 26.374 1.00 92.44 453 SER A N 1
ATOM 3661 C CA . SER A 1 453 ? -12.948 26.255 24.995 1.00 92.44 453 SER A CA 1
ATOM 3662 C C . SER A 1 453 ? -12.036 25.050 24.827 1.00 92.44 453 SER A C 1
ATOM 3664 O O . SER A 1 453 ? -11.008 24.946 25.495 1.00 92.44 453 SER A O 1
ATOM 3666 N N . GLY A 1 454 ? -12.386 24.155 23.898 1.00 93.19 454 GLY A N 1
ATOM 3667 C CA . GLY A 1 454 ? -11.554 22.996 23.570 1.00 93.19 454 GLY A CA 1
ATOM 3668 C C . GLY A 1 454 ? -10.153 23.383 23.080 1.00 93.19 454 GLY A C 1
ATOM 3669 O O . GLY A 1 454 ? -9.182 22.704 23.398 1.00 93.19 454 GLY A O 1
ATOM 3670 N N . ALA A 1 455 ? -10.022 24.516 22.380 1.00 93.81 455 ALA A N 1
ATOM 3671 C CA . ALA A 1 455 ? -8.719 25.052 21.988 1.00 93.81 455 ALA A CA 1
ATOM 3672 C C . ALA A 1 455 ? -7.888 25.469 23.211 1.00 93.81 455 ALA A C 1
ATOM 3674 O O . ALA A 1 455 ? -6.734 25.063 23.324 1.00 93.81 455 ALA A O 1
ATOM 3675 N N . GLY A 1 456 ? -8.487 26.204 24.157 1.00 95.12 456 GLY A N 1
ATOM 3676 C CA . GLY A 1 456 ? -7.836 26.566 25.420 1.00 95.12 456 GLY A CA 1
ATOM 3677 C C . GLY A 1 456 ? -7.438 25.343 26.251 1.00 95.12 456 GLY A C 1
ATOM 3678 O O . GLY A 1 456 ? -6.355 25.324 26.830 1.00 95.12 456 GLY A O 1
ATOM 3679 N N . LEU A 1 457 ? -8.261 24.287 26.231 1.00 96.31 457 LEU A N 1
ATOM 3680 C CA . LEU A 1 457 ? -7.964 23.007 26.880 1.00 96.31 457 LEU A CA 1
ATOM 3681 C C . LEU A 1 457 ? -6.689 22.377 26.315 1.00 96.31 457 LEU A C 1
ATOM 3683 O O . LEU A 1 457 ? -5.778 22.043 27.068 1.00 96.31 457 LEU A O 1
ATOM 3687 N N . ILE A 1 458 ? -6.598 22.262 24.988 1.00 97.38 458 ILE A N 1
ATOM 3688 C CA . ILE A 1 458 ? -5.416 21.713 24.311 1.00 97.38 458 ILE A CA 1
ATOM 3689 C C . ILE A 1 458 ? -4.177 22.576 24.577 1.00 97.38 458 ILE A C 1
ATOM 3691 O O . ILE A 1 458 ? -3.095 22.039 24.813 1.00 97.38 458 ILE A O 1
ATOM 3695 N N . GLN A 1 459 ? -4.321 23.902 24.539 1.00 96.69 459 GLN A N 1
ATOM 3696 C CA . GLN A 1 459 ? -3.223 24.837 24.793 1.00 96.69 459 GLN A CA 1
ATOM 3697 C C . GLN A 1 459 ? -2.647 24.642 26.194 1.00 96.69 459 GLN A C 1
ATOM 3699 O O . GLN A 1 459 ? -1.448 24.400 26.325 1.00 96.69 459 GLN A O 1
ATOM 3704 N N . GLN A 1 460 ? -3.497 24.677 27.222 1.00 96.50 460 GLN A N 1
ATOM 3705 C CA . GLN A 1 460 ? -3.079 24.482 28.607 1.00 96.50 460 GLN A CA 1
ATOM 3706 C C . GLN A 1 460 ? -2.422 23.112 28.809 1.00 96.50 460 GLN A C 1
ATOM 3708 O O . GLN A 1 460 ? -1.328 23.030 29.365 1.00 96.50 460 GLN A O 1
ATOM 3713 N N . MET A 1 461 ? -3.036 22.059 28.264 1.00 97.25 461 MET A N 1
ATOM 3714 C CA . MET A 1 461 ? -2.527 20.691 28.332 1.00 97.25 461 MET A CA 1
ATOM 3715 C C . MET A 1 461 ? -1.093 20.560 27.794 1.00 97.25 461 MET A C 1
ATOM 3717 O O . MET A 1 461 ? -0.258 19.889 28.400 1.00 97.25 461 MET A O 1
ATOM 3721 N N . PHE A 1 462 ? -0.769 21.213 26.674 1.00 98.19 462 PHE A N 1
ATOM 3722 C CA . PHE A 1 462 ? 0.588 21.165 26.121 1.00 98.19 462 PHE A CA 1
ATOM 3723 C C . PHE A 1 462 ? 1.554 22.136 26.809 1.00 98.19 462 PHE A C 1
ATOM 3725 O O . PHE A 1 462 ? 2.721 21.783 26.970 1.00 98.19 462 PHE A O 1
ATOM 3732 N N . ILE A 1 463 ? 1.109 23.319 27.244 1.00 97.62 463 ILE A N 1
ATOM 3733 C CA . ILE A 1 463 ? 1.952 24.263 27.999 1.00 97.62 463 ILE A CA 1
ATOM 3734 C C . ILE A 1 463 ? 2.472 23.598 29.278 1.00 97.62 463 ILE A C 1
ATOM 3736 O O . ILE A 1 463 ? 3.690 23.546 29.473 1.00 97.62 463 ILE A O 1
ATOM 3740 N N . GLU A 1 464 ? 1.575 23.006 30.074 1.00 97.94 464 GLU A N 1
ATOM 3741 C CA . GLU A 1 464 ? 1.917 22.318 31.325 1.00 97.94 464 GLU A CA 1
ATOM 3742 C C . GLU A 1 464 ? 2.797 21.083 31.086 1.00 97.94 464 GLU A C 1
ATOM 3744 O O . GLU A 1 464 ? 3.734 20.823 31.846 1.00 97.94 464 GLU A O 1
ATOM 3749 N N . LEU A 1 465 ? 2.562 20.342 29.996 1.00 98.25 465 LEU A N 1
ATOM 3750 C CA . LEU A 1 465 ? 3.446 19.250 29.590 1.00 98.25 465 LEU A CA 1
ATOM 3751 C C . LEU A 1 465 ? 4.867 19.758 29.305 1.00 98.25 465 LEU A C 1
ATOM 3753 O O . LEU A 1 465 ? 5.845 19.157 29.754 1.00 98.25 465 LEU A O 1
ATOM 3757 N N . PHE A 1 466 ? 5.009 20.842 28.540 1.00 98.31 466 PHE A N 1
ATOM 3758 C CA . PHE A 1 466 ? 6.325 21.398 28.230 1.00 98.31 466 PHE A CA 1
ATOM 3759 C C . PHE A 1 466 ? 7.008 21.993 29.468 1.00 98.31 466 PHE A C 1
ATOM 3761 O O . PHE A 1 466 ? 8.233 21.889 29.561 1.00 98.31 466 PHE A O 1
ATOM 3768 N N . ASP A 1 467 ? 6.255 22.541 30.425 1.00 97.81 467 ASP A N 1
ATOM 3769 C CA . ASP A 1 467 ? 6.786 22.995 31.716 1.00 97.81 467 ASP A CA 1
ATOM 3770 C C . ASP A 1 467 ? 7.354 21.818 32.512 1.00 97.81 467 ASP A C 1
ATOM 3772 O O . ASP A 1 467 ? 8.525 21.833 32.903 1.00 97.81 467 ASP A O 1
ATOM 3776 N N . TYR A 1 468 ? 6.595 20.725 32.617 1.00 98.00 468 TYR A N 1
ATOM 3777 C CA . TYR A 1 468 ? 7.070 19.488 33.237 1.00 98.00 468 TYR A CA 1
ATOM 3778 C C . TYR A 1 468 ? 8.320 18.922 32.540 1.00 98.00 468 TYR A C 1
ATOM 3780 O O . TYR A 1 468 ? 9.273 18.474 33.187 1.00 98.00 468 TYR A O 1
ATOM 3788 N N . ILE A 1 469 ? 8.370 18.942 31.204 1.00 97.62 469 ILE A N 1
ATOM 3789 C CA . ILE A 1 469 ? 9.554 18.500 30.452 1.00 97.62 469 ILE A CA 1
ATOM 3790 C C . ILE A 1 469 ? 10.755 19.419 30.730 1.00 97.62 469 ILE A C 1
ATOM 3792 O O . ILE A 1 469 ? 11.884 18.924 30.831 1.00 97.62 469 ILE A O 1
ATOM 3796 N N . ALA A 1 470 ? 10.536 20.731 30.860 1.00 97.56 470 ALA A N 1
ATOM 3797 C CA . ALA A 1 470 ? 11.588 21.718 31.081 1.00 97.56 470 ALA A CA 1
ATOM 3798 C C . ALA A 1 470 ? 12.334 21.494 32.405 1.00 97.56 470 ALA A C 1
ATOM 3800 O O . ALA A 1 470 ? 13.566 21.571 32.407 1.00 97.56 470 ALA A O 1
ATOM 3801 N N . GLU A 1 471 ? 11.626 21.115 33.477 1.00 96.94 471 GLU A N 1
ATOM 3802 C CA . GLU A 1 471 ? 12.209 20.812 34.799 1.00 96.94 471 GLU A CA 1
ATOM 3803 C C . GLU A 1 471 ? 13.375 19.813 34.727 1.00 96.94 471 GLU A C 1
ATOM 3805 O O . GLU A 1 471 ? 14.379 19.951 35.425 1.00 96.94 471 GLU A O 1
ATOM 3810 N N . LYS A 1 472 ? 13.259 18.799 33.857 1.00 96.12 472 LYS A N 1
ATOM 3811 C CA . LYS A 1 472 ? 14.289 17.772 33.636 1.00 96.12 472 LYS A CA 1
ATOM 3812 C C . LYS A 1 472 ? 14.598 17.599 32.155 1.00 96.12 472 LYS A C 1
ATOM 3814 O O . LYS A 1 472 ? 14.605 16.488 31.622 1.00 96.12 472 LYS A O 1
ATOM 3819 N N . LYS A 1 473 ? 14.914 18.705 31.478 1.00 94.69 473 LYS A N 1
ATOM 3820 C CA . LYS A 1 473 ? 15.124 18.768 30.021 1.00 94.69 473 LYS A CA 1
ATOM 3821 C C . LYS A 1 473 ? 15.984 17.642 29.428 1.00 94.69 473 LYS A C 1
ATOM 3823 O O . LYS A 1 473 ? 15.617 17.083 28.398 1.00 94.69 473 LYS A O 1
ATOM 3828 N N . LYS A 1 474 ? 17.126 17.290 30.034 1.00 92.81 474 LYS A N 1
ATOM 3829 C CA . LYS A 1 474 ? 18.010 16.226 29.502 1.00 92.81 474 LYS A CA 1
ATOM 3830 C C . LYS A 1 474 ? 17.319 14.856 29.486 1.00 92.81 474 LYS A C 1
ATOM 3832 O O . LYS A 1 474 ? 17.468 14.090 28.534 1.00 92.81 474 LYS A O 1
ATOM 3837 N N . GLU A 1 475 ? 16.539 14.575 30.520 1.00 92.75 475 GLU A N 1
ATOM 3838 C CA . GLU A 1 475 ? 15.840 13.306 30.707 1.00 92.75 475 GLU A CA 1
ATOM 3839 C C . GLU A 1 475 ? 14.537 13.270 29.911 1.00 92.75 475 GLU A C 1
ATOM 3841 O O . GLU A 1 475 ? 14.277 12.281 29.236 1.00 92.75 475 GLU A O 1
ATOM 3846 N N . ARG A 1 476 ? 13.762 14.360 29.903 1.00 94.50 476 ARG A N 1
ATOM 3847 C CA . ARG A 1 476 ? 12.390 14.379 29.377 1.00 94.50 476 ARG A CA 1
ATOM 3848 C C . ARG A 1 476 ? 12.260 14.903 27.943 1.00 94.50 476 ARG A C 1
ATOM 3850 O O . ARG A 1 476 ? 11.288 14.593 27.274 1.00 94.50 476 ARG A O 1
ATOM 3857 N N . ASN A 1 477 ? 13.217 15.653 27.396 1.00 95.94 477 ASN A N 1
ATOM 3858 C CA . ASN A 1 477 ? 13.056 16.184 26.034 1.00 95.94 477 ASN A CA 1
ATOM 3859 C C . ASN A 1 477 ? 12.984 15.057 24.979 1.00 95.94 477 ASN A C 1
ATOM 3861 O O . ASN A 1 477 ? 13.720 14.065 25.076 1.00 95.94 477 ASN A O 1
ATOM 3865 N N . GLY A 1 478 ? 12.139 15.220 23.956 1.00 95.50 478 GLY A N 1
ATOM 3866 C CA . GLY A 1 478 ? 11.988 14.260 22.860 1.00 95.50 478 GLY A CA 1
ATOM 3867 C C . GLY A 1 478 ? 11.077 13.064 23.158 1.00 95.50 478 GLY A C 1
ATOM 3868 O O . GLY A 1 478 ? 11.338 11.975 22.631 1.00 95.50 478 GLY A O 1
ATOM 3869 N N . TYR A 1 479 ? 10.047 13.231 23.997 1.00 97.12 479 TYR A N 1
ATOM 3870 C CA . TYR A 1 479 ? 8.979 12.233 24.167 1.00 97.12 479 TYR A CA 1
ATOM 3871 C C . TYR A 1 479 ? 8.203 11.995 22.865 1.00 97.12 479 TYR A C 1
ATOM 3873 O O . TYR A 1 479 ? 8.024 12.902 22.045 1.00 97.12 479 TYR A O 1
ATOM 3881 N N . LYS A 1 480 ? 7.745 10.751 22.686 1.00 97.75 480 LYS A N 1
ATOM 3882 C CA . LYS A 1 480 ? 6.879 10.330 21.584 1.00 97.75 480 LYS A CA 1
ATOM 3883 C C . LYS A 1 480 ? 5.527 9.950 22.162 1.00 97.75 480 LYS A C 1
ATOM 3885 O O . LYS A 1 480 ? 5.426 8.933 22.847 1.00 97.75 480 LYS A O 1
ATOM 3890 N N . LEU A 1 481 ? 4.523 10.781 21.916 1.00 98.06 481 LEU A N 1
ATOM 3891 C CA . LEU A 1 481 ? 3.168 10.565 22.402 1.00 98.06 481 LEU A CA 1
ATOM 3892 C C . LEU A 1 481 ? 2.357 9.834 21.337 1.00 98.06 481 LEU A C 1
ATOM 3894 O O . LEU A 1 481 ? 2.371 10.229 20.172 1.00 98.06 481 LEU A O 1
ATOM 3898 N N . TYR A 1 482 ? 1.653 8.784 21.730 1.00 98.19 482 TYR A N 1
ATOM 3899 C CA . TYR A 1 482 ? 0.714 8.089 20.863 1.00 98.19 482 TYR A CA 1
ATOM 3900 C C . TYR A 1 482 ? -0.709 8.561 21.138 1.00 98.19 482 TYR A C 1
ATOM 3902 O O . TYR A 1 482 ? -1.135 8.548 22.286 1.00 98.19 482 TYR A O 1
ATOM 3910 N N . ALA A 1 483 ? -1.451 8.902 20.089 1.00 97.44 483 ALA A N 1
ATOM 3911 C CA . ALA A 1 483 ? -2.913 8.913 20.142 1.00 97.44 483 ALA A CA 1
ATOM 3912 C C . ALA A 1 483 ? -3.448 7.729 19.328 1.00 97.44 483 ALA A C 1
ATOM 3914 O O . ALA A 1 483 ? -2.746 7.182 18.461 1.00 97.44 483 ALA A O 1
ATOM 3915 N N . HIS A 1 484 ? -4.663 7.279 19.618 1.00 95.81 484 HIS A N 1
ATOM 3916 C CA . HIS A 1 484 ? -5.284 6.183 18.884 1.00 95.81 484 HIS A CA 1
ATOM 3917 C C . HIS A 1 484 ? -6.228 6.737 17.820 1.00 95.81 484 HIS A C 1
ATOM 3919 O O . HIS A 1 484 ? -7.321 7.162 18.156 1.00 95.81 484 HIS A O 1
ATOM 3925 N N . ASN A 1 485 ? -5.814 6.691 16.543 1.00 92.31 485 ASN A N 1
ATOM 3926 C CA . ASN A 1 485 ? -6.475 7.353 15.405 1.00 92.31 485 ASN A CA 1
ATOM 3927 C C . ASN A 1 485 ? -6.182 8.866 15.283 1.00 92.31 485 ASN A C 1
ATOM 3929 O O . ASN A 1 485 ? -6.967 9.615 14.692 1.00 92.31 485 ASN A O 1
ATOM 3933 N N . LEU A 1 486 ? -4.991 9.290 15.739 1.00 92.88 486 LEU A N 1
ATOM 3934 C CA . LEU A 1 486 ? -4.474 10.664 15.623 1.00 92.88 486 LEU A CA 1
ATOM 3935 C C . LEU A 1 486 ? -4.714 11.253 14.227 1.00 92.88 486 LEU A C 1
ATOM 3937 O O . LEU A 1 486 ? -5.129 12.405 14.083 1.00 92.88 486 LEU A O 1
ATOM 3941 N N . GLY A 1 487 ? -4.396 10.468 13.190 1.00 86.31 487 GLY A N 1
ATOM 3942 C CA . GLY A 1 487 ? -4.266 10.953 11.824 1.00 86.31 487 GLY A CA 1
ATOM 3943 C C . GLY A 1 487 ? -5.563 11.409 11.172 1.00 86.31 487 GLY A C 1
ATOM 3944 O O . GLY A 1 487 ? -5.513 12.185 10.219 1.00 86.31 487 GLY A O 1
ATOM 3945 N N . ARG A 1 488 ? -6.701 10.928 11.682 1.00 83.06 488 ARG A N 1
ATOM 3946 C CA . ARG A 1 488 ? -8.040 11.174 11.128 1.00 83.06 488 ARG A CA 1
ATOM 3947 C C . ARG A 1 488 ? -8.941 11.970 12.059 1.00 83.06 488 ARG A C 1
ATOM 3949 O O . ARG A 1 488 ? -10.015 12.377 11.623 1.00 83.06 488 ARG A O 1
ATOM 3956 N N . PHE A 1 489 ? -8.529 12.148 13.313 1.00 87.44 489 PHE A N 1
ATOM 3957 C CA . PHE A 1 489 ? -9.371 12.732 14.343 1.00 87.44 489 PHE A CA 1
ATOM 3958 C C . PHE A 1 489 ? -8.640 13.814 15.148 1.00 87.44 489 PHE A C 1
ATOM 3960 O O . PHE A 1 489 ? -8.690 14.985 14.774 1.00 87.44 489 PHE A O 1
ATOM 3967 N N . ASP A 1 490 ? -7.895 13.443 16.190 1.00 90.00 490 ASP A N 1
ATOM 3968 C CA . ASP A 1 490 ? -7.307 14.366 17.172 1.00 90.00 490 ASP A CA 1
ATOM 3969 C C . ASP A 1 490 ? -6.442 15.455 16.536 1.00 90.00 490 ASP A C 1
ATOM 3971 O O . ASP A 1 490 ? -6.476 16.618 16.937 1.00 90.00 490 ASP A O 1
ATOM 3975 N N . SER A 1 491 ? -5.678 15.096 15.499 1.00 90.75 491 SER A N 1
ATOM 3976 C CA . SER A 1 491 ? -4.755 16.024 14.844 1.00 90.75 491 SER A CA 1
ATOM 3977 C C . SER A 1 491 ? -5.420 17.280 14.288 1.00 90.75 491 SER A C 1
ATOM 3979 O O . SER A 1 491 ? -4.775 18.329 14.258 1.00 90.75 491 SER A O 1
ATOM 3981 N N . ILE A 1 492 ? -6.692 17.201 13.892 1.00 88.94 492 ILE A N 1
ATOM 3982 C CA . ILE A 1 492 ? -7.439 18.344 13.361 1.00 88.94 492 ILE A CA 1
ATOM 3983 C C . ILE A 1 492 ? -7.624 19.414 14.442 1.00 88.94 492 ILE A C 1
ATOM 3985 O O . ILE A 1 492 ? -7.398 20.592 14.175 1.00 88.94 492 ILE A O 1
ATOM 3989 N N . PHE A 1 493 ? -7.935 19.003 15.674 1.00 92.25 493 PHE A N 1
ATOM 3990 C CA . PHE A 1 493 ? -8.074 19.910 16.814 1.00 92.25 493 PHE A CA 1
ATOM 3991 C C . PHE A 1 493 ? -6.718 20.399 17.337 1.00 92.25 493 PHE A C 1
ATOM 3993 O O . PHE A 1 493 ? -6.590 21.546 17.769 1.00 92.25 493 PHE A O 1
ATOM 4000 N N . LEU A 1 494 ? -5.693 19.543 17.284 1.00 94.88 494 LEU A N 1
ATOM 4001 C CA . LEU A 1 494 ? -4.358 19.858 17.794 1.00 94.88 494 LEU A CA 1
ATOM 4002 C C . LEU A 1 494 ? -3.634 20.912 16.944 1.00 94.88 494 LEU A C 1
ATOM 4004 O O . LEU A 1 494 ? -3.012 21.809 17.502 1.00 94.88 494 LEU A O 1
ATOM 4008 N N . ILE A 1 495 ? -3.693 20.829 15.609 1.00 93.12 495 ILE A N 1
ATOM 4009 C CA . ILE A 1 495 ? -2.878 21.687 14.729 1.00 93.12 495 ILE A CA 1
ATOM 4010 C C . ILE A 1 495 ? -3.176 23.176 14.943 1.00 93.12 495 ILE A C 1
ATOM 4012 O O . ILE A 1 495 ? -2.251 23.949 15.186 1.00 93.12 495 ILE A O 1
ATOM 4016 N N . SER A 1 496 ? -4.443 23.586 14.872 1.00 90.69 496 SER A N 1
ATOM 4017 C CA . SER A 1 496 ? -4.816 24.995 15.047 1.00 90.69 496 SER A CA 1
ATOM 4018 C C . SER A 1 496 ? -4.620 25.452 16.494 1.00 90.69 496 SER A C 1
ATOM 4020 O O . SER A 1 496 ? -4.058 26.519 16.735 1.00 90.69 496 SER A O 1
ATOM 4022 N N . SER A 1 497 ? -5.010 24.633 17.473 1.00 94.69 497 SER A N 1
ATOM 4023 C CA . SER A 1 497 ? -4.902 24.989 18.894 1.00 94.69 497 SER A CA 1
ATOM 4024 C C . SER A 1 497 ? -3.452 25.218 19.325 1.00 94.69 497 SER A C 1
ATOM 4026 O O . SER A 1 497 ? -3.168 26.209 19.995 1.00 94.69 497 SER A O 1
ATOM 4028 N N . LEU A 1 498 ? -2.530 24.345 18.900 1.00 95.88 498 LEU A N 1
ATOM 4029 C CA . LEU A 1 498 ? -1.110 24.435 19.248 1.00 95.88 498 LEU A CA 1
ATOM 4030 C C . LEU A 1 498 ? -0.385 25.551 18.494 1.00 95.88 498 LEU A C 1
ATOM 4032 O O . LEU A 1 498 ? 0.448 26.230 19.089 1.00 95.88 498 LEU A O 1
ATOM 4036 N N . ALA A 1 499 ? -0.710 25.772 17.217 1.00 94.06 499 ALA A N 1
ATOM 4037 C CA . ALA A 1 499 ? -0.145 26.889 16.462 1.00 94.06 499 ALA A CA 1
ATOM 4038 C C . ALA A 1 499 ? -0.523 28.239 17.101 1.00 94.06 499 ALA A C 1
ATOM 4040 O O . ALA A 1 499 ? 0.341 29.089 17.298 1.00 94.06 499 ALA A O 1
ATOM 4041 N N . ASN A 1 500 ? -1.783 28.401 17.527 1.00 93.06 500 ASN A N 1
ATOM 4042 C CA . ASN A 1 500 ? -2.241 29.598 18.247 1.00 93.06 500 ASN A CA 1
ATOM 4043 C C . ASN A 1 500 ? -1.614 29.760 19.642 1.00 93.06 500 ASN A C 1
ATOM 4045 O O . ASN A 1 500 ? -1.571 30.871 20.160 1.00 93.06 500 ASN A O 1
ATOM 4049 N N . ALA A 1 501 ? -1.102 28.681 20.239 1.00 94.00 501 ALA A N 1
ATOM 4050 C CA . ALA A 1 501 ? -0.332 28.736 21.483 1.00 94.00 501 ALA A CA 1
ATOM 4051 C C . ALA A 1 501 ? 1.126 29.196 21.274 1.00 94.00 501 ALA A C 1
ATOM 4053 O O . ALA A 1 501 ? 1.881 29.277 22.238 1.00 94.00 501 ALA A O 1
ATOM 4054 N N . GLY A 1 502 ? 1.549 29.438 20.027 1.00 93.75 502 GLY A N 1
ATOM 4055 C CA . GLY A 1 502 ? 2.921 29.813 19.683 1.00 93.75 502 GLY A CA 1
ATOM 4056 C C . GLY A 1 502 ? 3.861 28.633 19.409 1.00 93.75 502 GLY A C 1
ATOM 4057 O O . GLY A 1 502 ? 5.044 28.849 19.148 1.00 93.75 502 GLY A O 1
ATOM 4058 N N . PHE A 1 503 ? 3.379 27.382 19.417 1.00 95.50 503 PHE A N 1
ATOM 4059 C CA . PHE A 1 503 ? 4.228 26.233 19.093 1.00 95.50 503 PHE A CA 1
ATOM 4060 C C . PHE A 1 503 ? 4.526 26.151 17.593 1.00 95.50 503 PHE A C 1
ATOM 4062 O O . PHE A 1 503 ? 3.636 26.240 16.745 1.00 95.50 503 PHE A O 1
ATOM 4069 N N . GLN A 1 504 ? 5.781 25.856 17.245 1.00 94.44 504 GLN A N 1
ATOM 4070 C CA . GLN A 1 504 ? 6.143 25.546 15.866 1.00 94.44 504 GLN A CA 1
ATOM 4071 C C . GLN A 1 504 ? 5.767 24.097 15.532 1.00 94.44 504 GLN A C 1
ATOM 4073 O O . GLN A 1 504 ? 6.179 23.151 16.209 1.00 94.44 504 GLN A O 1
ATOM 4078 N N . LEU A 1 505 ? 5.045 23.912 14.425 1.00 94.94 505 LEU A N 1
ATOM 4079 C CA . LEU A 1 505 ? 4.573 22.604 13.979 1.00 94.94 505 LEU A CA 1
ATOM 4080 C C . LEU A 1 505 ? 5.301 22.122 12.723 1.00 94.94 505 LEU A C 1
ATOM 4082 O O . LEU A 1 505 ? 5.511 22.871 11.769 1.00 94.94 505 LEU A O 1
ATOM 4086 N N . ARG A 1 506 ? 5.648 20.831 12.688 1.00 92.94 506 ARG A N 1
ATOM 4087 C CA . ARG A 1 506 ? 6.065 20.141 11.453 1.00 92.94 506 ARG A CA 1
ATOM 4088 C C . ARG A 1 506 ? 5.302 18.838 11.318 1.00 92.94 506 ARG A C 1
ATOM 4090 O O . ARG A 1 506 ? 5.286 18.039 12.243 1.00 92.94 506 ARG A O 1
ATOM 4097 N N . ALA A 1 507 ? 4.711 18.590 10.160 1.00 91.75 507 ALA A N 1
ATOM 4098 C CA . ALA A 1 507 ? 3.812 17.462 9.957 1.00 91.75 507 ALA A CA 1
ATOM 4099 C C . ALA A 1 507 ? 4.242 16.619 8.753 1.00 91.75 507 ALA A C 1
ATOM 4101 O O . ALA A 1 507 ? 4.588 17.170 7.708 1.00 91.75 507 ALA A O 1
ATOM 4102 N N . ASN A 1 508 ? 4.172 15.290 8.878 1.00 89.12 508 ASN A N 1
ATOM 4103 C CA . ASN A 1 508 ? 4.303 14.392 7.731 1.00 89.12 508 ASN A CA 1
ATOM 4104 C C . ASN A 1 508 ? 2.998 13.644 7.487 1.00 89.12 508 ASN A C 1
ATOM 4106 O O . ASN A 1 508 ? 2.445 13.016 8.385 1.00 89.12 508 ASN A O 1
ATOM 4110 N N . TRP A 1 509 ? 2.579 13.649 6.227 1.00 86.25 509 TRP A N 1
ATOM 4111 C CA . TRP A 1 509 ? 1.269 13.177 5.793 1.00 86.25 509 TRP A CA 1
ATOM 4112 C C . TRP A 1 509 ? 1.378 11.995 4.831 1.00 86.25 509 TRP A C 1
ATOM 4114 O O . TRP A 1 509 ? 2.345 11.896 4.060 1.00 86.25 509 TRP A O 1
ATOM 4124 N N . ARG A 1 510 ? 0.369 11.126 4.828 1.00 80.75 510 ARG A N 1
ATOM 4125 C CA . ARG A 1 510 ? 0.095 10.154 3.765 1.00 80.75 510 ARG A CA 1
ATOM 4126 C C . ARG A 1 510 ? -1.287 10.461 3.209 1.00 80.75 510 ARG A C 1
ATOM 4128 O O . ARG A 1 510 ? -2.282 10.173 3.858 1.00 80.75 510 ARG A O 1
ATOM 4135 N N . GLU A 1 511 ? -1.321 11.027 2.006 1.00 78.12 511 GLU A N 1
ATOM 4136 C CA . GLU A 1 511 ? -2.554 11.567 1.423 1.00 78.12 511 GLU A CA 1
ATOM 4137 C C . GLU A 1 511 ? -3.183 12.595 2.370 1.00 78.12 511 GLU A C 1
ATOM 4139 O O . GLU A 1 511 ? -2.561 13.633 2.564 1.00 78.12 511 GLU A O 1
ATOM 4144 N N . ASN A 1 512 ? -4.347 12.311 2.959 1.00 79.38 512 ASN A N 1
ATOM 4145 C CA . ASN A 1 512 ? -5.003 13.170 3.952 1.00 79.38 512 ASN A CA 1
ATOM 4146 C C . ASN A 1 512 ? -4.766 12.716 5.404 1.00 79.38 512 ASN A C 1
ATOM 4148 O O . ASN A 1 512 ? -5.146 13.432 6.320 1.00 79.38 512 ASN A O 1
ATOM 4152 N N . ASP A 1 513 ? -4.153 11.551 5.628 1.00 82.88 513 ASP A N 1
ATOM 4153 C CA . ASP A 1 513 ? -3.916 11.023 6.974 1.00 82.88 513 ASP A CA 1
ATOM 4154 C C . ASP A 1 513 ? -2.598 11.595 7.533 1.00 82.88 513 ASP A C 1
ATOM 4156 O O . ASP A 1 513 ? -1.530 11.446 6.915 1.00 82.88 513 ASP A O 1
ATOM 4160 N N . LEU A 1 514 ? -2.632 12.221 8.714 1.00 89.19 514 LEU A N 1
ATOM 4161 C CA . LEU A 1 514 ? -1.408 12.634 9.409 1.00 89.19 514 LEU A CA 1
ATOM 4162 C C . LEU A 1 514 ? -0.676 11.402 9.957 1.00 89.19 514 LEU A C 1
ATOM 4164 O O . LEU A 1 514 ? -1.243 10.612 10.705 1.00 89.19 514 LEU A O 1
ATOM 4168 N N . LEU A 1 515 ? 0.603 11.238 9.611 1.00 89.62 515 LEU A N 1
ATOM 4169 C CA . LEU A 1 515 ? 1.435 10.145 10.132 1.00 89.62 515 LEU A CA 1
ATOM 4170 C C . LEU A 1 515 ? 2.210 10.541 11.391 1.00 89.62 515 LEU A C 1
ATOM 4172 O O . LEU A 1 515 ? 2.495 9.692 12.234 1.00 89.62 515 LEU A O 1
ATOM 4176 N N . GLN A 1 516 ? 2.632 11.803 11.473 1.00 93.75 516 GLN A N 1
ATOM 4177 C CA . GLN A 1 516 ? 3.371 12.334 12.618 1.00 93.75 516 GLN A CA 1
ATOM 4178 C C . GLN A 1 516 ? 3.284 13.859 12.684 1.00 93.75 516 GLN A C 1
ATOM 4180 O O . GLN A 1 516 ? 3.394 14.526 11.650 1.00 93.75 516 GLN A O 1
ATOM 4185 N N . LEU A 1 517 ? 3.179 14.387 13.903 1.00 95.69 517 LEU A N 1
ATOM 4186 C CA . LEU A 1 517 ? 3.260 15.816 14.209 1.00 95.69 517 LEU A CA 1
ATOM 4187 C C . LEU A 1 517 ? 4.447 16.067 15.135 1.00 95.69 517 LEU A C 1
ATOM 4189 O O . LEU A 1 517 ? 4.535 15.472 16.201 1.00 95.69 517 LEU A O 1
ATOM 4193 N N . TYR A 1 518 ? 5.355 16.950 14.758 1.00 96.62 518 TYR A N 1
ATOM 4194 C CA . TYR A 1 518 ? 6.337 17.511 15.675 1.00 96.62 518 TYR A CA 1
ATOM 4195 C C . TYR A 1 518 ? 5.769 18.797 16.252 1.00 96.62 518 TYR A C 1
ATOM 4197 O O . TYR A 1 518 ? 5.371 19.677 15.488 1.00 96.62 518 TYR A O 1
ATOM 4205 N N . VAL A 1 519 ? 5.773 18.887 17.578 1.00 97.44 519 VAL A N 1
ATOM 4206 C CA . VAL A 1 519 ? 5.410 20.089 18.328 1.00 97.44 519 VAL A CA 1
ATOM 4207 C C . VAL A 1 519 ? 6.691 20.608 18.965 1.00 97.44 519 VAL A C 1
ATOM 4209 O O . VAL A 1 519 ? 7.367 19.874 19.692 1.00 97.44 519 VAL A O 1
ATOM 4212 N N . ILE A 1 520 ? 7.075 21.831 18.612 1.00 97.19 520 ILE A N 1
ATOM 4213 C CA . ILE A 1 520 ? 8.355 22.430 18.981 1.00 97.19 520 ILE A CA 1
ATOM 4214 C C . ILE A 1 520 ? 8.075 23.706 19.769 1.00 97.19 520 ILE A C 1
ATOM 4216 O O . ILE A 1 520 ? 7.451 24.634 19.258 1.00 97.19 520 ILE A O 1
ATOM 4220 N N . ASP A 1 521 ? 8.586 23.746 20.992 1.00 97.06 521 ASP A N 1
ATOM 4221 C CA . ASP A 1 521 ? 8.636 24.938 21.830 1.00 97.06 521 ASP A CA 1
ATOM 4222 C C . ASP A 1 521 ? 10.011 25.587 21.632 1.00 97.06 521 ASP A C 1
ATOM 4224 O O . ASP A 1 521 ? 11.048 25.060 22.065 1.00 97.06 521 ASP A O 1
ATOM 4228 N N . THR A 1 522 ? 10.036 26.690 20.884 1.00 94.75 522 THR A N 1
ATOM 4229 C CA . THR A 1 522 ? 11.272 27.393 20.524 1.00 94.75 522 THR A CA 1
ATOM 4230 C C . THR A 1 522 ? 11.903 28.102 21.713 1.00 94.75 522 THR A C 1
ATOM 4232 O O . THR A 1 522 ? 13.133 28.134 21.802 1.00 94.75 522 THR A O 1
ATOM 4235 N N . ASP A 1 523 ? 11.087 28.588 22.646 1.00 94.19 523 ASP A N 1
ATOM 4236 C CA . ASP A 1 523 ? 11.529 29.378 23.795 1.00 94.19 523 ASP A CA 1
ATOM 4237 C C . ASP A 1 523 ? 12.264 28.483 24.790 1.00 94.19 523 ASP A C 1
ATOM 4239 O O . ASP A 1 523 ? 13.414 28.732 25.166 1.00 94.19 523 ASP A O 1
ATOM 4243 N N . ARG A 1 524 ? 11.655 27.341 25.127 1.00 94.94 524 ARG A N 1
ATOM 4244 C CA . ARG A 1 524 ? 12.251 26.337 26.022 1.00 94.94 524 ARG A CA 1
ATOM 4245 C C . ARG A 1 524 ? 13.267 25.448 25.288 1.00 94.94 524 ARG A C 1
ATOM 4247 O O . ARG A 1 524 ? 14.030 24.698 25.917 1.00 94.94 524 ARG A O 1
ATOM 4254 N N . LYS A 1 525 ? 13.340 25.539 23.951 1.00 96.12 525 LYS A N 1
ATOM 4255 C CA . LYS A 1 525 ? 14.124 24.672 23.046 1.00 96.12 525 LYS A CA 1
ATOM 4256 C C . LYS A 1 525 ? 13.834 23.193 23.317 1.00 96.12 525 LYS A C 1
ATOM 4258 O O . LYS A 1 525 ? 14.757 22.408 23.582 1.00 96.12 525 LYS A O 1
ATOM 4263 N N . LEU A 1 526 ? 12.552 22.846 23.321 1.00 97.44 526 LEU A N 1
ATOM 4264 C CA . LEU A 1 526 ? 12.022 21.507 23.571 1.00 97.44 526 LEU A CA 1
ATOM 4265 C C . LEU A 1 526 ? 11.241 21.018 22.354 1.00 97.44 526 LEU A C 1
ATOM 4267 O O . LEU A 1 526 ? 10.755 21.801 21.542 1.00 97.44 526 LEU A O 1
ATOM 4271 N N . ASN A 1 527 ? 11.128 19.704 22.209 1.00 96.88 527 ASN A N 1
ATOM 4272 C CA . ASN A 1 527 ? 10.259 19.114 21.204 1.00 96.88 527 ASN A CA 1
ATOM 4273 C C . ASN A 1 527 ? 9.683 17.788 21.680 1.00 96.88 527 ASN A C 1
ATOM 4275 O O . ASN A 1 527 ? 10.324 17.031 22.415 1.00 96.88 527 ASN A O 1
ATOM 4279 N N . ILE A 1 528 ? 8.488 17.504 21.184 1.00 97.50 528 ILE A N 1
ATOM 4280 C CA . ILE A 1 528 ? 7.839 16.203 21.276 1.00 97.50 528 ILE A CA 1
ATOM 4281 C C . ILE A 1 528 ? 7.334 15.797 19.895 1.00 97.50 528 ILE A C 1
ATOM 4283 O O . ILE A 1 528 ? 7.201 16.616 18.977 1.00 97.50 528 ILE A O 1
ATOM 4287 N N . LYS A 1 529 ? 7.058 14.507 19.744 1.00 97.44 529 LYS A N 1
ATOM 4288 C CA . LYS A 1 529 ? 6.534 13.927 18.511 1.00 97.44 529 LYS A CA 1
ATOM 4289 C C . LYS A 1 529 ? 5.233 13.196 18.808 1.00 97.44 529 LYS A C 1
ATOM 4291 O O . LYS A 1 529 ? 5.224 12.310 19.652 1.00 97.44 529 LYS A O 1
ATOM 4296 N N . LEU A 1 530 ? 4.166 13.520 18.093 1.00 97.88 530 LEU A N 1
ATOM 4297 C CA . LEU A 1 530 ? 2.910 12.783 18.131 1.00 97.88 530 LEU A CA 1
ATOM 4298 C C . LEU A 1 530 ? 2.907 11.725 17.028 1.00 97.88 530 LEU A C 1
ATOM 4300 O O . LEU A 1 530 ? 3.303 11.999 15.888 1.00 97.88 530 LEU A O 1
ATOM 4304 N N . LEU A 1 531 ? 2.476 10.521 17.381 1.00 96.94 531 LEU A N 1
ATOM 4305 C CA . LEU A 1 531 ? 2.397 9.344 16.527 1.00 96.94 531 LEU A CA 1
ATOM 4306 C C . LEU A 1 531 ? 1.003 8.727 16.620 1.00 96.94 531 LEU A C 1
ATOM 4308 O O . LEU A 1 531 ? 0.326 8.824 17.640 1.00 96.94 531 LEU A O 1
ATOM 4312 N N . ASP A 1 532 ? 0.592 8.055 15.552 1.00 95.88 532 ASP A N 1
ATOM 4313 C CA . ASP A 1 532 ? -0.686 7.355 15.518 1.00 95.88 532 ASP A CA 1
ATOM 4314 C C . ASP A 1 532 ? -0.489 5.859 15.779 1.00 95.88 532 ASP A C 1
ATOM 4316 O O . ASP A 1 532 ? 0.121 5.149 14.970 1.00 95.88 532 ASP A O 1
ATOM 4320 N N . SER A 1 533 ? -1.016 5.367 16.899 1.00 95.94 533 SER A N 1
ATOM 4321 C CA . SER A 1 533 ? -0.919 3.946 17.248 1.00 95.94 533 SER A CA 1
ATOM 4322 C C . SER A 1 533 ? -1.703 3.047 16.288 1.00 95.94 533 SER A C 1
ATOM 4324 O O . SER A 1 533 ? -1.262 1.924 16.032 1.00 95.94 533 SER A O 1
ATOM 4326 N N . ILE A 1 534 ? -2.790 3.534 15.667 1.00 94.81 534 ILE A N 1
ATOM 4327 C CA . ILE A 1 534 ? -3.602 2.722 14.743 1.00 94.81 534 ILE A CA 1
ATOM 4328 C C . ILE A 1 534 ? -2.832 2.376 13.463 1.00 94.81 534 ILE A C 1
ATOM 4330 O O . ILE A 1 534 ? -3.066 1.345 12.833 1.00 94.81 534 ILE A O 1
ATOM 4334 N N . ASN A 1 535 ? -1.858 3.214 13.089 1.00 93.06 535 ASN A N 1
ATOM 4335 C CA . ASN A 1 535 ? -0.987 2.951 11.950 1.00 93.06 535 ASN A CA 1
ATOM 4336 C C . ASN A 1 535 ? 0.056 1.860 12.247 1.00 93.06 535 ASN A C 1
ATOM 4338 O O . ASN A 1 535 ? 0.627 1.318 11.298 1.00 93.06 535 ASN A O 1
ATOM 4342 N N . LEU A 1 536 ? 0.312 1.534 13.521 1.00 93.31 536 LEU A N 1
ATOM 4343 C CA . LEU A 1 536 ? 1.178 0.429 13.952 1.00 93.31 536 LEU A CA 1
ATOM 4344 C C . LEU A 1 536 ? 0.377 -0.842 14.268 1.00 93.31 536 LEU A C 1
ATOM 4346 O O . LEU A 1 536 ? 0.824 -1.940 13.946 1.00 93.31 536 LEU A O 1
ATOM 4350 N N . VAL A 1 537 ? -0.806 -0.698 14.868 1.00 93.56 537 VAL A N 1
ATOM 4351 C CA . VAL A 1 537 ? -1.713 -1.807 15.182 1.00 93.56 537 VAL A CA 1
ATOM 4352 C C . VAL A 1 537 ? -3.130 -1.433 14.727 1.00 93.56 537 VAL A C 1
ATOM 4354 O O . VAL A 1 537 ? -3.827 -0.713 15.441 1.00 93.56 537 VAL A O 1
ATOM 4357 N N . PRO A 1 538 ? -3.571 -1.891 13.537 1.00 92.44 538 PRO A N 1
ATOM 4358 C CA . PRO A 1 538 ? -4.813 -1.441 12.903 1.00 92.44 538 PRO A CA 1
ATOM 4359 C C . PRO A 1 538 ? -6.055 -2.132 13.492 1.00 92.44 538 PRO A C 1
ATOM 4361 O O . PRO A 1 538 ? -6.788 -2.845 12.806 1.00 92.44 538 PRO A O 1
ATOM 4364 N N . THR A 1 539 ? -6.285 -1.941 14.787 1.00 92.56 539 THR A N 1
ATOM 4365 C CA . THR A 1 539 ? -7.437 -2.452 15.542 1.00 92.56 539 THR A CA 1
ATOM 4366 C C . THR A 1 539 ? -7.955 -1.372 16.481 1.00 92.56 539 THR A C 1
ATOM 4368 O O . THR A 1 539 ? -7.203 -0.470 16.815 1.00 92.56 539 THR A O 1
ATOM 4371 N N . SER A 1 540 ? -9.193 -1.486 16.968 1.00 92.25 540 SER A N 1
ATOM 4372 C CA . SER A 1 540 ? -9.694 -0.615 18.041 1.00 92.25 540 SER A CA 1
ATOM 4373 C C . SER A 1 540 ? -8.851 -0.734 19.317 1.00 92.25 540 SER A C 1
ATOM 4375 O O . SER A 1 540 ? -8.313 -1.810 19.594 1.00 92.25 540 SER A O 1
ATOM 4377 N N . LEU A 1 541 ? -8.814 0.321 20.135 1.00 93.75 541 LEU A N 1
ATOM 4378 C CA . LEU A 1 541 ? -8.071 0.343 21.400 1.00 93.75 541 LEU A CA 1
ATOM 4379 C C . LEU A 1 541 ? -8.435 -0.836 22.318 1.00 93.75 541 LEU A C 1
ATOM 4381 O O . LEU A 1 541 ? -7.547 -1.531 22.794 1.00 93.75 541 LEU A O 1
ATOM 4385 N N . ASP A 1 542 ? -9.724 -1.155 22.472 1.00 91.69 542 ASP A N 1
ATOM 4386 C CA . ASP A 1 542 ? -10.170 -2.322 23.257 1.00 91.69 542 ASP A CA 1
ATOM 4387 C C . ASP A 1 542 ? -9.571 -3.652 22.748 1.00 91.69 542 ASP A C 1
ATOM 4389 O O . ASP A 1 542 ? -9.142 -4.501 23.531 1.00 91.69 542 ASP A O 1
ATOM 4393 N N . LYS A 1 543 ? -9.467 -3.825 21.422 1.00 92.62 543 LYS A N 1
ATOM 4394 C CA . LYS A 1 543 ? -8.857 -5.024 20.823 1.00 92.62 543 LYS A CA 1
ATOM 4395 C C . LYS A 1 543 ? -7.343 -5.028 21.007 1.00 92.62 543 LYS A C 1
ATOM 4397 O O . LYS A 1 543 ? -6.780 -6.098 21.222 1.00 92.62 543 LYS A O 1
ATOM 4402 N N . LEU A 1 544 ? -6.702 -3.861 20.944 1.00 94.81 544 LEU A N 1
ATOM 4403 C CA . LEU A 1 544 ? -5.278 -3.711 21.226 1.00 94.81 544 LEU A CA 1
ATOM 4404 C C . LEU A 1 544 ? -4.970 -4.097 22.680 1.00 94.81 544 LEU A C 1
ATOM 4406 O O . LEU A 1 544 ? -4.103 -4.940 22.893 1.00 94.81 544 LEU A O 1
ATOM 4410 N N . LEU A 1 545 ? -5.715 -3.563 23.656 1.00 94.94 545 LEU A N 1
ATOM 4411 C CA . LEU A 1 545 ? -5.560 -3.879 25.084 1.00 94.94 545 LEU A CA 1
ATOM 4412 C C . LEU A 1 545 ? -5.707 -5.378 25.359 1.00 94.94 545 LEU A C 1
ATOM 4414 O O . LEU A 1 545 ? -4.864 -5.980 26.024 1.00 94.94 545 LEU A O 1
ATOM 4418 N N . LYS A 1 546 ? -6.741 -6.005 24.786 1.00 92.19 546 LYS A N 1
ATOM 4419 C CA . LYS A 1 546 ? -6.933 -7.461 24.861 1.00 92.19 546 LYS A CA 1
ATOM 4420 C C . LYS A 1 546 ? -5.785 -8.220 24.196 1.00 92.19 546 LYS A C 1
ATOM 4422 O O . LYS A 1 546 ? -5.300 -9.199 24.753 1.00 92.19 546 LYS A O 1
ATOM 4427 N N . GLY A 1 547 ? -5.334 -7.765 23.027 1.00 91.00 547 GLY A N 1
ATOM 4428 C CA . GLY A 1 547 ? -4.251 -8.389 22.265 1.00 91.00 547 GLY A CA 1
ATOM 4429 C C . GLY A 1 547 ? -2.913 -8.390 23.002 1.00 91.00 547 GLY A C 1
ATOM 4430 O O . GLY A 1 547 ? -2.178 -9.375 22.927 1.00 91.00 547 GLY A O 1
ATOM 4431 N N . VAL A 1 548 ? -2.623 -7.329 23.761 1.00 93.50 548 VAL A N 1
ATOM 4432 C CA . VAL A 1 548 ? -1.412 -7.237 24.593 1.00 93.50 548 VAL A CA 1
ATOM 4433 C C . VAL A 1 548 ? -1.562 -7.850 25.986 1.00 93.50 548 VAL A C 1
ATOM 4435 O O . VAL A 1 548 ? -0.625 -7.782 26.776 1.00 93.50 548 VAL A O 1
ATOM 4438 N N . GLY A 1 549 ? -2.725 -8.428 26.303 1.00 91.00 549 GLY A N 1
ATOM 4439 C CA . GLY A 1 549 ? -2.988 -9.016 27.615 1.00 91.00 549 GLY A CA 1
ATOM 4440 C C . GLY A 1 549 ? -3.046 -7.995 28.756 1.00 91.00 549 GLY A C 1
ATOM 4441 O O . GLY A 1 549 ? -2.845 -8.376 29.905 1.00 91.00 549 GLY A O 1
ATOM 4442 N N . SER A 1 550 ? -3.320 -6.716 28.463 1.00 92.00 550 SER A N 1
ATOM 4443 C CA . SER A 1 550 ? -3.467 -5.674 29.489 1.00 92.00 550 SER A CA 1
ATOM 4444 C C . SER A 1 550 ? -4.579 -6.053 30.473 1.00 92.00 550 SER A C 1
ATOM 4446 O O . SER A 1 550 ? -5.560 -6.704 30.093 1.00 92.00 550 SER A O 1
ATOM 4448 N N . LEU A 1 551 ? -4.436 -5.657 31.739 1.00 90.06 551 LEU A N 1
ATOM 4449 C CA . LEU A 1 551 ? -5.494 -5.787 32.748 1.00 90.06 551 LEU A CA 1
ATOM 4450 C C . LEU A 1 551 ? -6.511 -4.641 32.666 1.00 90.06 551 LEU A C 1
ATOM 4452 O O . LEU A 1 551 ? -7.628 -4.780 33.162 1.00 90.06 551 LEU A O 1
ATOM 4456 N N . ILE A 1 552 ? -6.152 -3.542 31.999 1.00 90.06 552 ILE A N 1
ATOM 4457 C CA . ILE A 1 552 ? -7.038 -2.411 31.752 1.00 90.06 552 ILE A CA 1
ATOM 4458 C C . ILE A 1 552 ? -8.128 -2.851 30.763 1.00 90.06 552 ILE A C 1
ATOM 4460 O O . ILE A 1 552 ? -7.882 -3.499 29.735 1.00 90.06 552 ILE A O 1
ATOM 4464 N N . ARG A 1 553 ? -9.377 -2.541 31.106 1.00 82.81 553 ARG A N 1
ATOM 4465 C CA . ARG A 1 553 ? -10.567 -2.846 30.307 1.00 82.81 553 ARG A CA 1
ATOM 4466 C C . ARG A 1 553 ? -11.324 -1.553 30.072 1.00 82.81 553 ARG A C 1
ATOM 4468 O O . ARG A 1 553 ? -11.555 -0.800 31.011 1.00 82.81 553 ARG A O 1
ATOM 4475 N N . LYS A 1 554 ? -11.704 -1.313 28.820 1.00 83.00 554 LYS A N 1
ATOM 4476 C CA . LYS A 1 554 ? -12.454 -0.119 28.439 1.00 83.00 554 LYS A CA 1
ATOM 4477 C C . LYS A 1 554 ? -13.860 -0.187 29.047 1.00 83.00 554 LYS A C 1
ATOM 4479 O O . LYS A 1 554 ? -14.541 -1.202 28.894 1.00 83.00 554 LYS A O 1
ATOM 4484 N N . GLY A 1 555 ? -14.260 0.869 29.752 1.00 81.38 555 GLY A N 1
ATOM 4485 C CA . GLY A 1 555 ? -15.599 1.002 30.332 1.00 81.38 555 GLY A CA 1
ATOM 4486 C C . GLY A 1 555 ? -16.664 1.386 29.299 1.00 81.38 555 GLY A C 1
ATOM 4487 O O . GLY A 1 555 ? -16.367 1.591 28.122 1.00 81.38 555 GLY A O 1
ATOM 4488 N N . MET A 1 556 ? -17.917 1.495 29.744 1.00 87.75 556 MET A N 1
ATOM 4489 C CA . MET A 1 556 ? -19.022 2.033 28.942 1.00 87.75 556 MET A CA 1
ATOM 4490 C C . MET A 1 556 ? -19.156 3.543 29.167 1.00 87.75 556 MET A C 1
ATOM 4492 O O . MET A 1 556 ? -19.212 3.983 30.313 1.00 87.75 556 MET A O 1
ATOM 4496 N N . PHE A 1 557 ? -19.268 4.326 28.090 1.00 92.44 557 PHE A N 1
ATOM 4497 C CA . PHE A 1 557 ? -19.442 5.781 28.163 1.00 92.44 557 PHE A CA 1
ATOM 4498 C C . PHE A 1 557 ? -20.533 6.277 27.190 1.00 92.44 557 PHE A C 1
ATOM 4500 O O . PHE A 1 557 ? -20.598 5.783 26.060 1.00 92.44 557 PHE A O 1
ATOM 4507 N N . PRO A 1 558 ? -21.418 7.218 27.589 1.00 92.56 558 PRO A N 1
ATOM 4508 C CA . PRO A 1 558 ? -22.581 7.591 26.791 1.00 92.56 558 PRO A CA 1
ATOM 4509 C C . PRO A 1 558 ? -22.262 8.709 25.789 1.00 92.56 558 PRO A C 1
ATOM 4511 O O . PRO A 1 558 ? -22.774 9.822 25.909 1.00 92.56 558 PRO A O 1
ATOM 4514 N N . HIS A 1 559 ? -21.432 8.431 24.779 1.00 89.12 559 HIS A N 1
ATOM 4515 C CA . HIS A 1 559 ? -20.972 9.447 23.815 1.00 89.12 559 HIS A CA 1
ATOM 4516 C C . HIS A 1 559 ? -22.119 10.232 23.150 1.00 89.12 559 HIS A C 1
ATOM 4518 O O . HIS A 1 559 ? -21.998 11.435 22.938 1.00 89.12 559 HIS A O 1
ATOM 4524 N N . LYS A 1 560 ? -23.261 9.587 22.867 1.00 87.00 560 LYS A N 1
ATOM 4525 C CA . LYS A 1 560 ? -24.424 10.245 22.239 1.00 87.00 560 LYS A CA 1
ATOM 4526 C C . LYS A 1 560 ? -25.170 11.195 23.185 1.00 87.00 560 LYS A C 1
ATOM 4528 O O . LYS A 1 560 ? -25.925 12.039 22.715 1.00 87.00 560 LYS A O 1
ATOM 4533 N N . TYR A 1 561 ? -24.993 11.046 24.499 1.00 91.38 561 TYR A N 1
ATOM 4534 C CA . TYR A 1 561 ? -25.628 11.907 25.500 1.00 91.38 561 TYR A CA 1
ATOM 4535 C C . TYR A 1 561 ? -24.867 13.222 25.698 1.00 91.38 561 TYR A C 1
ATOM 4537 O O . TYR A 1 561 ? -25.461 14.224 26.098 1.00 91.38 561 TYR A O 1
ATOM 4545 N N . VAL A 1 562 ? -23.561 13.234 25.409 1.00 91.94 562 VAL A N 1
ATOM 4546 C CA . VAL A 1 562 ? -22.716 14.414 25.597 1.00 91.94 562 VAL A CA 1
ATOM 4547 C C . VAL A 1 562 ? -23.006 15.452 24.521 1.00 91.94 562 VAL A C 1
ATOM 4549 O O . VAL A 1 562 ? -22.907 15.192 23.323 1.00 91.94 562 VAL A O 1
ATOM 4552 N N . ASN A 1 563 ? -23.356 16.650 24.965 1.00 90.94 563 ASN A N 1
ATOM 4553 C CA . ASN A 1 563 ? -23.523 17.841 24.152 1.00 90.94 563 ASN A CA 1
ATOM 4554 C C . ASN A 1 563 ? -23.212 19.078 25.009 1.00 90.94 563 ASN A C 1
ATOM 4556 O O . ASN A 1 563 ? -22.841 18.963 26.180 1.00 90.94 563 ASN A O 1
ATOM 4560 N N . ARG A 1 564 ? -23.352 20.268 24.423 1.00 87.81 564 ARG A N 1
ATOM 4561 C CA . ARG A 1 564 ? -23.044 21.532 25.102 1.00 87.81 564 ARG A CA 1
ATOM 4562 C C . ARG A 1 564 ? -23.841 21.733 26.395 1.00 87.81 564 ARG A C 1
ATOM 4564 O O . ARG A 1 564 ? -23.287 22.267 27.349 1.00 87.81 564 ARG A O 1
ATOM 4571 N N . ASP A 1 565 ? -25.096 21.300 26.421 1.00 88.56 565 ASP A N 1
ATOM 4572 C CA . ASP A 1 565 ? -26.014 21.526 27.540 1.00 88.56 565 ASP A CA 1
ATOM 4573 C C . ASP A 1 565 ? -25.876 20.447 28.624 1.00 88.56 565 ASP A C 1
ATOM 4575 O O . ASP A 1 565 ? -26.188 20.685 29.788 1.00 88.56 565 ASP A O 1
ATOM 4579 N N . THR A 1 566 ? -25.381 19.258 28.267 1.00 91.00 566 THR A N 1
ATOM 4580 C CA . THR A 1 566 ? -25.199 18.137 29.204 1.00 91.00 566 THR A CA 1
ATOM 4581 C C . THR A 1 566 ? -23.783 18.015 29.754 1.00 91.00 566 THR A C 1
ATOM 4583 O O . THR A 1 566 ? -23.548 17.159 30.599 1.00 91.00 566 THR A O 1
ATOM 4586 N N . ILE A 1 567 ? -22.837 18.856 29.332 1.00 89.94 567 ILE A N 1
ATOM 4587 C CA . ILE A 1 567 ? -21.424 18.728 29.712 1.00 89.94 567 ILE A CA 1
ATOM 4588 C C . ILE A 1 567 ? -21.194 18.750 31.238 1.00 89.94 567 ILE A C 1
ATOM 4590 O O . ILE A 1 567 ? -20.436 17.949 31.767 1.00 89.94 567 ILE A O 1
ATOM 4594 N N . ASN A 1 568 ? -21.929 19.576 31.981 1.00 90.12 568 ASN A N 1
ATOM 4595 C CA . ASN A 1 568 ? -21.855 19.631 33.446 1.00 90.12 568 ASN A CA 1
ATOM 4596 C C . ASN A 1 568 ? -22.998 18.851 34.126 1.00 90.12 568 ASN A C 1
ATOM 4598 O O . ASN A 1 568 ? -23.371 19.140 35.261 1.00 90.12 568 ASN A O 1
ATOM 4602 N N . TYR A 1 569 ? -23.589 17.869 33.433 1.00 92.94 569 TYR A N 1
ATOM 4603 C CA . TYR A 1 569 ? -24.753 17.132 33.921 1.00 92.94 569 TYR A CA 1
ATOM 4604 C C . TYR A 1 569 ? -24.450 16.298 35.172 1.00 92.94 569 TYR A C 1
ATOM 4606 O O . TYR A 1 569 ? -23.529 15.474 35.192 1.00 92.94 569 TYR A O 1
ATOM 4614 N N . ILE A 1 570 ? -25.315 16.460 36.175 1.00 94.75 570 ILE A N 1
ATOM 4615 C CA . ILE A 1 570 ? -25.405 15.622 37.370 1.00 94.75 570 ILE A CA 1
ATOM 4616 C C . ILE A 1 570 ? -26.879 15.257 37.560 1.00 94.75 570 ILE A C 1
ATOM 4618 O O . ILE A 1 570 ? -27.719 16.132 37.771 1.00 94.75 570 ILE A O 1
ATOM 4622 N N . GLY A 1 571 ? -27.212 13.971 37.473 1.00 96.06 571 GLY A N 1
ATOM 4623 C CA . GLY A 1 571 ? -28.598 13.512 37.574 1.00 96.06 571 GLY A CA 1
ATOM 4624 C C . GLY A 1 571 ? -28.752 12.010 37.334 1.00 96.06 571 GLY A C 1
ATOM 4625 O O . GLY A 1 571 ? -27.772 11.279 37.463 1.00 96.06 571 GLY A O 1
ATOM 4626 N N . PRO A 1 572 ? -29.965 11.522 37.022 1.00 96.25 572 PRO A N 1
ATOM 4627 C CA . PRO A 1 572 ? -30.191 10.116 36.691 1.00 96.25 572 PRO A CA 1
ATOM 4628 C C . PRO A 1 572 ? -29.303 9.589 35.550 1.00 96.25 572 PRO A C 1
ATOM 4630 O O . PRO A 1 572 ? -29.049 10.280 34.563 1.00 96.25 572 PRO A O 1
ATOM 4633 N N . LYS A 1 573 ? -28.868 8.330 35.659 1.00 95.38 573 LYS A N 1
ATOM 4634 C CA . LYS A 1 573 ? -28.107 7.624 34.617 1.00 95.38 573 LYS A CA 1
ATOM 4635 C C . LYS A 1 573 ? -28.825 7.649 33.253 1.00 95.38 573 LYS A C 1
ATOM 4637 O O . LYS A 1 573 ? -29.996 7.271 33.181 1.00 95.38 573 LYS A O 1
ATOM 4642 N N . PRO A 1 574 ? -28.139 8.020 32.150 1.00 94.75 574 PRO A N 1
ATOM 4643 C CA . PRO A 1 574 ? -28.713 7.951 30.808 1.00 94.75 574 PRO A CA 1
ATOM 4644 C C . PRO A 1 574 ? -29.138 6.528 30.425 1.00 94.75 574 PRO A C 1
ATOM 4646 O O . PRO A 1 574 ? -28.530 5.544 30.846 1.00 94.75 574 PRO A O 1
ATOM 4649 N N . GLY A 1 575 ? -30.160 6.398 29.578 1.00 93.25 575 GLY A N 1
ATOM 4650 C CA . GLY A 1 575 ? -30.592 5.094 29.061 1.00 93.25 575 GLY A CA 1
ATOM 4651 C C . GLY A 1 575 ? -29.501 4.377 28.251 1.00 93.25 575 GLY A C 1
ATOM 4652 O O . GLY A 1 575 ? -28.649 5.019 27.634 1.00 93.25 575 GLY A O 1
ATOM 4653 N N . ILE A 1 576 ? -29.551 3.041 28.199 1.00 92.19 576 ILE A N 1
ATOM 4654 C CA . ILE A 1 576 ? -28.530 2.195 27.546 1.00 92.19 576 ILE A CA 1
ATOM 4655 C C . ILE A 1 576 ? -28.271 2.548 26.067 1.00 92.19 576 ILE A C 1
ATOM 4657 O O . ILE A 1 576 ? -27.141 2.438 25.595 1.00 92.19 576 ILE A O 1
ATOM 4661 N N . ASN A 1 577 ? -29.273 3.074 25.358 1.00 90.00 577 ASN A N 1
ATOM 4662 C CA . ASN A 1 577 ? -29.174 3.471 23.946 1.00 90.00 577 ASN A CA 1
ATOM 4663 C C . ASN A 1 577 ? -28.220 4.659 23.697 1.00 90.00 577 ASN A C 1
ATOM 4665 O O . ASN A 1 577 ? -27.812 4.902 22.560 1.00 90.00 577 ASN A O 1
ATOM 4669 N N . TYR A 1 578 ? -27.845 5.403 24.745 1.00 90.25 578 TYR A N 1
ATOM 4670 C CA . TYR A 1 578 ? -26.800 6.427 24.658 1.00 90.25 578 TYR A CA 1
ATOM 4671 C C . TYR A 1 578 ? -25.381 5.848 24.730 1.00 90.25 578 TYR A C 1
ATOM 4673 O O . TYR A 1 578 ? -24.434 6.525 24.329 1.00 90.25 578 TYR A O 1
ATOM 4681 N N . TYR A 1 579 ? -25.241 4.611 25.218 1.00 89.88 579 TYR A N 1
ATOM 4682 C CA . TYR A 1 579 ? -23.971 3.898 25.367 1.00 89.88 579 TYR A CA 1
ATOM 4683 C C . TYR A 1 579 ? -23.705 2.925 24.215 1.00 89.88 579 TYR A C 1
ATOM 4685 O O . TYR A 1 579 ? -22.552 2.737 23.833 1.00 89.88 579 TYR A O 1
ATOM 4693 N N . LEU A 1 580 ? -24.751 2.275 23.695 1.00 86.50 580 LEU A N 1
ATOM 4694 C CA . LEU A 1 580 ? -24.644 1.184 22.725 1.00 86.50 580 LEU A CA 1
ATOM 4695 C C . LEU A 1 580 ? -25.667 1.337 21.601 1.00 86.50 580 LEU A C 1
ATOM 4697 O O . LEU A 1 580 ? -26.786 1.799 21.820 1.00 86.50 580 LEU A O 1
ATOM 4701 N N . ASP A 1 581 ? -25.291 0.896 20.402 1.00 81.00 581 ASP A N 1
ATOM 4702 C CA . ASP A 1 581 ? -26.265 0.641 19.341 1.00 81.00 581 ASP A CA 1
ATOM 4703 C C . ASP A 1 581 ? -27.076 -0.619 19.667 1.00 81.00 581 ASP A C 1
ATOM 4705 O O . ASP A 1 581 ? -26.542 -1.561 20.252 1.00 81.00 581 ASP A O 1
ATOM 4709 N N . GLU A 1 582 ? -28.335 -0.688 19.220 1.00 78.75 582 GLU A N 1
ATOM 4710 C CA . GLU A 1 582 ? -29.229 -1.833 19.476 1.00 78.75 582 GLU A CA 1
ATOM 4711 C C . GLU A 1 582 ? -28.585 -3.182 19.119 1.00 78.75 582 GLU A C 1
ATOM 4713 O O . GLU A 1 582 ? -28.686 -4.143 19.875 1.00 78.75 582 GLU A O 1
ATOM 4718 N N . SER A 1 583 ? -27.824 -3.241 18.020 1.00 74.75 583 SER A N 1
ATOM 4719 C CA . SER A 1 583 ? -27.122 -4.456 17.580 1.00 74.75 583 SER A CA 1
ATOM 4720 C C . SER A 1 583 ? -25.995 -4.925 18.510 1.00 74.75 583 SER A C 1
ATOM 4722 O O . SER A 1 583 ? -25.451 -6.006 18.310 1.00 74.75 583 SER A O 1
ATOM 4724 N N . GLN A 1 584 ? -25.567 -4.090 19.458 1.00 79.81 584 GLN A N 1
ATOM 4725 C CA . GLN A 1 584 ? -24.493 -4.386 20.410 1.00 79.81 584 GLN A CA 1
ATOM 4726 C C . GLN A 1 584 ? -25.025 -4.792 21.787 1.00 79.81 584 GLN A C 1
ATOM 4728 O O . GLN A 1 584 ? -24.238 -5.208 22.639 1.00 79.81 584 GLN A O 1
ATOM 4733 N N . ILE A 1 585 ? -26.332 -4.652 22.020 1.00 84.81 585 ILE A N 1
ATOM 4734 C CA . ILE A 1 585 ? -26.952 -4.980 23.299 1.00 84.81 585 ILE A CA 1
ATOM 4735 C C . ILE A 1 585 ? -27.013 -6.502 23.433 1.00 84.81 585 ILE A C 1
ATOM 4737 O O . ILE A 1 585 ? -27.610 -7.201 22.620 1.00 84.81 585 ILE A O 1
ATOM 4741 N N . ASN A 1 586 ? -26.368 -7.010 24.476 1.00 85.81 586 ASN A N 1
ATOM 4742 C CA . ASN A 1 586 ? -26.409 -8.405 24.894 1.00 85.81 586 ASN A CA 1
ATOM 4743 C C . ASN A 1 586 ? -26.369 -8.472 26.427 1.00 85.81 586 ASN A C 1
ATOM 4745 O O . ASN A 1 586 ? -26.149 -7.451 27.082 1.00 85.81 586 ASN A O 1
ATOM 4749 N N . GLU A 1 587 ? -26.566 -9.660 26.997 1.00 88.19 587 GLU A N 1
ATOM 4750 C CA . GLU A 1 587 ? -26.617 -9.860 28.454 1.00 88.19 587 GLU A CA 1
ATOM 4751 C C . GLU A 1 587 ? -25.377 -9.303 29.167 1.00 88.19 587 GLU A C 1
ATOM 4753 O O . GLU A 1 587 ? -25.505 -8.505 30.092 1.00 88.19 587 GLU A O 1
ATOM 4758 N N . GLN A 1 588 ? -24.173 -9.604 28.665 1.00 87.94 588 GLN A N 1
ATOM 4759 C CA . GLN A 1 588 ? -22.925 -9.093 29.242 1.00 87.94 588 GLN A CA 1
ATOM 4760 C C . GLN A 1 588 ? -22.889 -7.555 29.269 1.00 87.94 588 GLN A C 1
ATOM 4762 O O . GLN A 1 588 ? -22.441 -6.947 30.241 1.00 87.94 588 GLN A O 1
ATOM 4767 N N . LYS A 1 589 ? -23.347 -6.906 28.197 1.00 89.12 589 LYS A N 1
ATOM 4768 C CA . LYS A 1 589 ? -23.378 -5.445 28.094 1.00 89.12 589 LYS A CA 1
ATOM 4769 C C . LYS A 1 589 ? -24.442 -4.806 28.978 1.00 89.12 589 LYS A C 1
ATOM 4771 O O . LYS A 1 589 ? -24.211 -3.716 29.498 1.00 89.12 589 LYS A O 1
ATOM 4776 N N . ILE A 1 590 ? -25.566 -5.482 29.185 1.00 91.31 590 ILE A N 1
ATOM 4777 C CA . ILE A 1 590 ? -26.584 -5.064 30.152 1.00 91.31 590 ILE A CA 1
ATOM 4778 C C . ILE A 1 590 ? -26.009 -5.132 31.573 1.00 91.31 590 ILE A C 1
ATOM 4780 O O . ILE A 1 590 ? -26.158 -4.181 32.337 1.00 91.31 590 ILE A O 1
ATOM 4784 N N . ASP A 1 591 ? -25.264 -6.188 31.903 1.00 90.56 591 ASP A N 1
ATOM 4785 C CA . ASP A 1 591 ? -24.592 -6.308 33.201 1.00 90.56 591 ASP A CA 1
ATOM 4786 C C . ASP A 1 591 ? -23.521 -5.229 33.414 1.00 90.56 591 ASP A C 1
ATOM 4788 O O . ASP A 1 591 ? -23.381 -4.697 34.517 1.00 90.56 591 ASP A O 1
ATOM 4792 N N . GLU A 1 592 ? -22.756 -4.882 32.374 1.00 90.12 592 GLU A N 1
ATOM 4793 C CA . GLU A 1 592 ? -21.810 -3.758 32.409 1.00 90.12 592 GLU A CA 1
ATOM 4794 C C . GLU A 1 592 ? -22.536 -2.419 32.640 1.00 90.12 592 GLU A C 1
ATOM 4796 O O . GLU A 1 592 ? -22.099 -1.629 33.478 1.00 90.12 592 GLU A O 1
ATOM 4801 N N . TYR A 1 593 ? -23.673 -2.188 31.976 1.00 92.56 593 TYR A N 1
ATOM 4802 C CA . TYR A 1 593 ? -24.500 -0.986 32.144 1.00 92.56 593 TYR A CA 1
ATOM 4803 C C . TYR A 1 593 ? -25.110 -0.870 33.552 1.00 92.56 593 TYR A C 1
ATOM 4805 O O . TYR A 1 593 ? -25.148 0.214 34.139 1.00 92.56 593 TYR A O 1
ATOM 4813 N N . ASN A 1 594 ? -25.546 -1.987 34.133 1.00 92.44 594 ASN A N 1
ATOM 4814 C CA . ASN A 1 594 ? -26.135 -2.022 35.473 1.00 92.44 594 ASN A CA 1
ATOM 4815 C C . ASN A 1 594 ? -25.125 -1.684 36.583 1.00 92.44 594 ASN A C 1
ATOM 4817 O O . ASN A 1 594 ? -25.527 -1.248 37.657 1.00 92.44 594 ASN A O 1
ATOM 4821 N N . LYS A 1 595 ? -23.818 -1.830 36.325 1.00 91.44 595 LYS A N 1
ATOM 4822 C CA . LYS A 1 595 ? -22.748 -1.432 37.260 1.00 91.44 595 LYS A CA 1
ATOM 4823 C C . LYS A 1 595 ? -22.497 0.078 37.291 1.00 91.44 595 LYS A C 1
ATOM 4825 O O . LYS A 1 595 ? -21.802 0.553 38.186 1.00 91.44 595 LYS A O 1
ATOM 4830 N N . ILE A 1 596 ? -23.024 0.829 36.323 1.00 90.62 596 ILE A N 1
ATOM 4831 C CA . ILE A 1 596 ? -22.882 2.286 36.275 1.00 90.62 596 ILE A CA 1
ATOM 4832 C C . ILE A 1 596 ? -23.794 2.909 37.349 1.00 90.62 596 ILE A C 1
ATOM 4834 O O . ILE A 1 596 ? -24.975 2.541 37.400 1.00 90.62 596 ILE A O 1
ATOM 4838 N N . PRO A 1 597 ? -23.293 3.855 38.172 1.00 91.88 597 PRO A N 1
ATOM 4839 C CA . PRO A 1 597 ? -24.072 4.491 39.234 1.00 91.88 597 PRO A CA 1
ATOM 4840 C C . PRO A 1 597 ? -25.384 5.113 38.743 1.00 91.88 597 PRO A C 1
ATOM 4842 O O . PRO A 1 597 ? -25.415 5.739 37.685 1.00 91.88 597 PRO A O 1
ATOM 4845 N N . GLU A 1 598 ? -26.451 4.986 39.539 1.00 93.12 598 GLU A N 1
ATOM 4846 C CA . GLU A 1 598 ? -27.756 5.604 39.240 1.00 93.12 598 GLU A CA 1
ATOM 4847 C C . GLU A 1 598 ? -27.706 7.138 39.303 1.00 93.12 598 GLU A C 1
ATOM 4849 O O . GLU A 1 598 ? -28.351 7.808 38.497 1.00 93.12 598 GLU A O 1
ATOM 4854 N N . LEU A 1 599 ? -26.901 7.695 40.218 1.00 95.44 599 LEU A N 1
ATOM 4855 C CA . LEU A 1 599 ? -26.523 9.108 40.201 1.00 95.44 599 LEU A CA 1
ATOM 4856 C C . LEU A 1 599 ? -25.300 9.279 39.295 1.00 95.44 599 LEU A C 1
ATOM 4858 O O . LEU A 1 599 ? -24.180 8.923 39.661 1.00 95.44 599 LEU A O 1
ATOM 4862 N N . PHE A 1 600 ? -25.525 9.824 38.109 1.00 94.62 600 PHE A N 1
ATOM 4863 C CA . PHE A 1 600 ? -24.535 9.974 37.059 1.00 94.62 600 PHE A CA 1
ATOM 4864 C C . PHE A 1 600 ? -23.987 11.404 37.022 1.00 94.62 600 PHE A C 1
ATOM 4866 O O . PHE A 1 600 ? -24.706 12.354 36.710 1.00 94.62 600 PHE A O 1
ATOM 4873 N N . ASN A 1 601 ? -22.694 11.543 37.322 1.00 95.00 601 ASN A N 1
ATOM 4874 C CA . ASN A 1 601 ? -21.919 12.767 37.128 1.00 95.00 601 ASN A CA 1
ATOM 4875 C C . ASN A 1 601 ? -21.096 12.629 35.841 1.00 95.00 601 ASN A C 1
ATOM 4877 O O . ASN A 1 601 ? -20.137 11.854 35.798 1.00 95.00 601 ASN A O 1
ATOM 4881 N N . LEU A 1 602 ? -21.460 13.369 34.790 1.00 94.19 602 LEU A N 1
ATOM 4882 C CA . LEU A 1 602 ? -20.826 13.208 33.482 1.00 94.19 602 LEU A CA 1
ATOM 4883 C C . LEU A 1 602 ? -19.326 13.530 33.515 1.00 94.19 602 LEU A C 1
ATOM 4885 O O . LEU A 1 602 ? -18.543 12.810 32.896 1.00 94.19 602 LEU A O 1
ATOM 4889 N N . LYS A 1 603 ? -18.921 14.572 34.250 1.00 94.06 603 LYS A N 1
ATOM 4890 C CA . LYS A 1 603 ? -17.518 14.995 34.364 1.00 94.06 603 LYS A CA 1
ATOM 4891 C C . LYS A 1 603 ? -16.663 13.903 34.999 1.00 94.06 603 LYS A C 1
ATOM 4893 O O . LYS A 1 603 ? -15.653 13.512 34.423 1.00 94.06 603 LYS A O 1
ATOM 4898 N N . GLU A 1 604 ? -17.087 13.364 36.141 1.00 94.38 604 GLU A N 1
ATOM 4899 C CA . GLU A 1 604 ? -16.359 12.284 36.825 1.00 94.38 604 GLU A CA 1
ATOM 4900 C C . GLU A 1 604 ? -16.277 11.015 35.971 1.00 94.38 604 GLU A C 1
ATOM 4902 O O . GLU A 1 604 ? -15.204 10.432 35.820 1.00 94.38 604 GLU A O 1
ATOM 4907 N N . GLN A 1 605 ? -17.392 10.603 35.361 1.00 94.44 605 GLN A N 1
ATOM 4908 C CA . GLN A 1 605 ? -17.425 9.407 34.517 1.00 94.44 605 GLN A CA 1
ATOM 4909 C C . GLN A 1 605 ? -16.567 9.575 33.258 1.00 94.44 605 GLN A C 1
ATOM 4911 O O . GLN A 1 605 ? -15.863 8.644 32.866 1.00 94.44 605 GLN A O 1
ATOM 4916 N N . CYS A 1 606 ? -16.572 10.766 32.655 1.00 95.25 606 CYS A N 1
ATOM 4917 C CA . CYS A 1 606 ? -15.727 11.082 31.509 1.00 95.25 606 CYS A CA 1
ATOM 4918 C C . CYS A 1 606 ? -14.246 11.059 31.878 1.00 95.25 606 CYS A C 1
ATOM 4920 O O . CYS A 1 606 ? -13.458 10.483 31.138 1.00 95.25 606 CYS A O 1
ATOM 4922 N N . LEU A 1 607 ? -13.857 11.661 33.005 1.00 95.81 607 LEU A N 1
ATOM 4923 C CA . LEU A 1 607 ? -12.460 11.685 33.436 1.00 95.81 607 LEU A CA 1
ATOM 4924 C C . LEU A 1 607 ? -11.943 10.278 33.758 1.00 95.81 607 LEU A C 1
ATOM 4926 O O . LEU A 1 607 ? -10.835 9.944 33.350 1.00 95.81 607 LEU A O 1
ATOM 4930 N N . ASN A 1 608 ? -12.757 9.426 34.390 1.00 94.75 608 ASN A N 1
ATOM 4931 C CA . ASN A 1 608 ? -12.404 8.024 34.642 1.00 94.75 608 ASN A CA 1
ATOM 4932 C C . ASN A 1 608 ? -12.251 7.218 33.338 1.00 94.75 608 ASN A C 1
ATOM 4934 O O . ASN A 1 608 ? -11.334 6.403 33.194 1.00 94.75 608 ASN A O 1
ATOM 4938 N N . TYR A 1 609 ? -13.152 7.436 32.376 1.00 94.88 609 TYR A N 1
ATOM 4939 C CA . TYR A 1 609 ? -13.093 6.790 31.066 1.00 94.88 609 TYR A CA 1
ATOM 4940 C C . TYR A 1 609 ? -11.857 7.234 30.271 1.00 94.88 609 TYR A C 1
ATOM 4942 O O . TYR A 1 609 ? -11.079 6.395 29.820 1.00 94.88 609 TYR A O 1
ATOM 4950 N N . LEU A 1 610 ? -11.624 8.543 30.197 1.00 96.25 610 LEU A N 1
ATOM 4951 C CA . LEU A 1 610 ? -10.473 9.145 29.531 1.00 96.25 610 LEU A CA 1
ATOM 4952 C C . LEU A 1 610 ? -9.149 8.707 30.169 1.00 96.25 610 LEU A C 1
ATOM 4954 O O . LEU A 1 610 ? -8.190 8.394 29.469 1.00 96.25 610 LEU A O 1
ATOM 4958 N N . GLU A 1 611 ? -9.088 8.626 31.501 1.00 96.31 611 GLU A N 1
ATOM 4959 C CA . GLU A 1 611 ? -7.926 8.084 32.206 1.00 96.31 611 GLU A CA 1
ATOM 4960 C C . GLU A 1 611 ? -7.627 6.645 31.775 1.00 96.31 611 GLU A C 1
ATOM 4962 O O . GLU A 1 611 ? -6.475 6.300 31.506 1.00 96.31 611 GLU A O 1
ATOM 4967 N N . THR A 1 612 ? -8.669 5.818 31.676 1.00 95.38 612 THR A N 1
ATOM 4968 C CA . THR A 1 612 ? -8.560 4.421 31.243 1.00 95.38 612 THR A CA 1
ATOM 4969 C C . THR A 1 612 ? -8.008 4.326 29.821 1.00 95.38 612 THR A C 1
ATOM 4971 O O . THR A 1 612 ? -7.130 3.500 29.563 1.00 95.38 612 THR A O 1
ATOM 4974 N N . ASP A 1 613 ? -8.470 5.179 28.907 1.00 95.56 613 ASP A N 1
ATOM 4975 C CA . ASP A 1 613 ? -8.007 5.196 27.518 1.00 95.56 613 ASP A CA 1
ATOM 4976 C C . ASP A 1 613 ? -6.555 5.681 27.396 1.00 95.56 613 ASP A C 1
ATOM 4978 O O . ASP A 1 613 ? -5.728 5.013 26.763 1.00 95.56 613 ASP A O 1
ATOM 4982 N N . VAL A 1 614 ? -6.201 6.777 28.074 1.00 97.25 614 VAL A N 1
ATOM 4983 C CA . VAL A 1 614 ? -4.840 7.332 28.073 1.00 97.25 614 VAL A CA 1
ATOM 4984 C C . VAL A 1 614 ? -3.850 6.344 28.703 1.00 97.25 614 VAL A C 1
ATOM 4986 O O . VAL A 1 614 ? -2.818 6.029 28.099 1.00 97.25 614 VAL A O 1
ATOM 4989 N N . LEU A 1 615 ? -4.141 5.809 29.891 1.00 97.50 615 LEU A N 1
ATOM 4990 C CA . LEU A 1 615 ? -3.244 4.870 30.574 1.00 97.50 615 LEU A CA 1
ATOM 4991 C C . LEU A 1 615 ? -3.202 3.508 29.879 1.00 97.50 615 LEU A C 1
ATOM 4993 O O . LEU A 1 615 ? -2.125 2.926 29.744 1.00 97.50 615 LEU A O 1
ATOM 4997 N N . GLY A 1 616 ? -4.341 3.026 29.379 1.00 97.12 616 GLY A N 1
ATOM 4998 C CA . GLY A 1 616 ? -4.420 1.796 28.600 1.00 97.12 616 GLY A CA 1
ATOM 4999 C C . GLY A 1 616 ? -3.565 1.870 27.339 1.00 97.12 616 GLY A C 1
ATOM 5000 O O . GLY A 1 616 ? -2.767 0.968 27.068 1.00 97.12 616 GLY A O 1
ATOM 5001 N N . LEU A 1 617 ? -3.668 2.965 26.582 1.00 97.50 617 LEU A N 1
ATOM 5002 C CA . LEU A 1 617 ? -2.828 3.164 25.407 1.00 97.50 617 LEU A CA 1
ATOM 5003 C C . LEU A 1 617 ? -1.342 3.235 25.788 1.00 97.50 617 LEU A C 1
ATOM 5005 O O . LEU A 1 617 ? -0.517 2.595 25.132 1.00 97.50 617 LEU A O 1
ATOM 5009 N N . LEU A 1 618 ? -0.987 3.955 26.858 1.00 98.00 618 LEU A N 1
ATOM 5010 C CA . LEU A 1 618 ? 0.394 4.031 27.344 1.00 98.00 618 LEU A CA 1
ATOM 5011 C C . LEU A 1 618 ? 0.957 2.648 27.699 1.00 98.00 618 LEU A C 1
ATOM 5013 O O . LEU A 1 618 ? 2.079 2.318 27.303 1.00 98.00 618 LEU A O 1
ATOM 5017 N N . GLU A 1 619 ? 0.189 1.836 28.427 1.00 97.50 619 GLU A N 1
ATOM 5018 C CA . GLU A 1 619 ? 0.560 0.471 28.797 1.00 97.50 619 GLU A CA 1
ATOM 5019 C C . GLU A 1 619 ? 0.776 -0.387 27.545 1.00 97.50 619 GLU A C 1
ATOM 5021 O O . GLU A 1 619 ? 1.846 -0.981 27.373 1.00 97.50 619 GLU A O 1
ATOM 5026 N N . ALA A 1 620 ? -0.189 -0.390 26.621 1.00 97.25 620 ALA A N 1
ATOM 5027 C CA . ALA A 1 620 ? -0.110 -1.178 25.398 1.00 97.25 620 ALA A CA 1
ATOM 5028 C C . ALA A 1 620 ? 1.110 -0.808 24.547 1.00 97.25 620 ALA A C 1
ATOM 5030 O O . ALA A 1 620 ? 1.864 -1.686 24.115 1.00 97.25 620 ALA A O 1
ATOM 5031 N N . MET A 1 621 ? 1.362 0.489 24.346 1.00 97.62 621 MET A N 1
ATOM 5032 C CA . MET A 1 621 ? 2.512 0.948 23.567 1.00 97.62 621 MET A CA 1
ATOM 5033 C C . MET A 1 621 ? 3.845 0.621 24.251 1.00 97.62 621 MET A C 1
ATOM 5035 O O . MET A 1 621 ? 4.826 0.309 23.570 1.00 97.62 621 MET A O 1
ATOM 5039 N N . ASN A 1 622 ? 3.896 0.622 25.585 1.00 97.25 622 ASN A N 1
ATOM 5040 C CA . ASN A 1 622 ? 5.071 0.183 26.334 1.00 97.25 622 ASN A CA 1
ATOM 5041 C C . ASN A 1 622 ? 5.328 -1.321 26.213 1.00 97.25 622 ASN A C 1
ATOM 5043 O O . ASN A 1 622 ? 6.480 -1.716 26.000 1.00 97.25 622 ASN A O 1
ATOM 5047 N N . ILE A 1 623 ? 4.283 -2.149 26.316 1.00 96.69 623 ILE A N 1
ATOM 5048 C CA . ILE A 1 623 ? 4.374 -3.603 26.123 1.00 96.69 623 ILE A CA 1
ATOM 5049 C C . ILE A 1 623 ? 4.884 -3.903 24.713 1.00 96.69 623 ILE A C 1
ATOM 5051 O O . ILE A 1 623 ? 5.849 -4.655 24.559 1.00 96.69 623 ILE A O 1
ATOM 5055 N N . LEU A 1 624 ? 4.312 -3.262 23.691 1.00 96.19 624 LEU A N 1
ATOM 5056 C CA . LEU A 1 624 ? 4.755 -3.412 22.305 1.00 96.19 624 LEU A CA 1
ATOM 5057 C C . LEU A 1 624 ? 6.207 -2.963 22.120 1.00 96.19 624 LEU A C 1
ATOM 5059 O O . LEU A 1 624 ? 7.014 -3.719 21.586 1.00 96.19 624 LEU A O 1
ATOM 5063 N N . SER A 1 625 ? 6.568 -1.769 22.602 1.00 96.56 625 SER A N 1
ATOM 5064 C CA . SER A 1 625 ? 7.943 -1.248 22.544 1.00 96.56 625 SER A CA 1
ATOM 5065 C C . SER A 1 625 ? 8.946 -2.228 23.153 1.00 96.56 625 SER A C 1
ATOM 5067 O O . SER A 1 625 ? 9.999 -2.491 22.567 1.00 96.56 625 SER A O 1
ATOM 5069 N N . LYS A 1 626 ? 8.607 -2.815 24.307 1.00 96.69 626 LYS A N 1
ATOM 5070 C CA . LYS A 1 626 ? 9.445 -3.814 24.972 1.00 96.69 626 LYS A CA 1
ATOM 5071 C C . LYS A 1 626 ? 9.628 -5.060 24.105 1.00 96.69 626 LYS A C 1
ATOM 5073 O O . LYS A 1 626 ? 10.772 -5.473 23.934 1.00 96.69 626 LYS A O 1
ATOM 5078 N N . HIS A 1 627 ? 8.552 -5.627 23.557 1.00 95.44 627 HIS A N 1
ATOM 5079 C CA . HIS A 1 627 ? 8.618 -6.842 22.735 1.00 95.44 627 HIS A CA 1
ATOM 5080 C C . HIS A 1 627 ? 9.388 -6.612 21.430 1.00 95.44 627 HIS A C 1
ATOM 5082 O O . HIS A 1 627 ? 10.359 -7.319 21.171 1.00 95.44 627 HIS A O 1
ATOM 5088 N N . TYR A 1 628 ? 9.053 -5.567 20.664 1.00 94.50 628 TYR A N 1
ATOM 5089 C CA . TYR A 1 628 ? 9.764 -5.244 19.420 1.00 94.50 628 TYR A CA 1
ATOM 5090 C C . TYR A 1 628 ? 11.262 -5.008 19.645 1.00 94.50 628 TYR A C 1
ATOM 5092 O O . TYR A 1 628 ? 12.091 -5.505 18.881 1.00 94.50 628 TYR A O 1
ATOM 5100 N N . HIS A 1 629 ? 11.645 -4.295 20.708 1.00 95.38 629 HIS A N 1
ATOM 5101 C CA . HIS A 1 629 ? 13.061 -4.092 20.995 1.00 95.38 629 HIS A CA 1
ATOM 5102 C C . HIS A 1 629 ? 13.740 -5.377 21.492 1.00 95.38 629 HIS A C 1
ATOM 5104 O O . HIS A 1 629 ? 14.873 -5.659 21.101 1.00 95.38 629 HIS A O 1
ATOM 5110 N N . LYS A 1 630 ? 13.091 -6.158 22.365 1.00 94.50 630 LYS A N 1
ATOM 5111 C CA . LYS A 1 630 ? 13.666 -7.391 22.927 1.00 94.50 630 LYS A CA 1
ATOM 5112 C C . LYS A 1 630 ? 13.951 -8.411 21.824 1.00 94.50 630 LYS A C 1
ATOM 5114 O O . LYS A 1 630 ? 15.117 -8.794 21.684 1.00 94.50 630 LYS A O 1
ATOM 5119 N N . GLU A 1 631 ? 12.929 -8.736 21.034 1.00 90.94 631 GLU A N 1
ATOM 5120 C CA . GLU A 1 631 ? 12.954 -9.812 20.036 1.00 90.94 631 GLU A CA 1
ATOM 5121 C C . GLU A 1 631 ? 13.552 -9.371 18.701 1.00 90.94 631 GLU A C 1
ATOM 5123 O O . GLU A 1 631 ? 14.292 -10.119 18.070 1.00 90.94 631 GLU A O 1
ATOM 5128 N N . HIS A 1 632 ? 13.292 -8.132 18.274 1.00 90.56 632 HIS A N 1
ATOM 5129 C CA . HIS A 1 632 ? 13.678 -7.692 16.933 1.00 90.56 632 HIS A CA 1
ATOM 5130 C C . HIS A 1 632 ? 14.749 -6.603 16.899 1.00 90.56 632 HIS A C 1
ATOM 5132 O O . HIS A 1 632 ? 15.240 -6.304 15.814 1.00 90.56 632 HIS A O 1
ATOM 5138 N N . LYS A 1 633 ? 15.149 -6.039 18.049 1.00 92.62 633 LYS A N 1
ATOM 5139 C CA . LYS A 1 633 ? 16.072 -4.887 18.139 1.00 92.62 633 LYS A CA 1
ATOM 5140 C C . LYS A 1 633 ? 15.567 -3.666 17.365 1.00 92.62 633 LYS A C 1
ATOM 5142 O O . LYS A 1 633 ? 16.349 -2.970 16.726 1.00 92.62 633 LYS A O 1
ATOM 5147 N N . VAL A 1 634 ? 14.259 -3.404 17.421 1.00 92.88 634 VAL A N 1
ATOM 5148 C CA . VAL A 1 634 ? 13.635 -2.258 16.744 1.00 92.88 634 VAL A CA 1
ATOM 5149 C C . VAL A 1 634 ? 12.827 -1.413 17.728 1.00 92.88 634 VAL A C 1
ATOM 5151 O O . VAL A 1 634 ? 11.988 -1.926 18.466 1.00 92.88 634 VAL A O 1
ATOM 5154 N N . ASN A 1 635 ? 13.050 -0.099 17.719 1.00 95.12 635 ASN A N 1
ATOM 5155 C CA . ASN A 1 635 ? 12.252 0.872 18.457 1.00 95.12 635 ASN A CA 1
ATOM 5156 C C . ASN A 1 635 ? 11.049 1.312 17.626 1.00 95.12 635 ASN A C 1
ATOM 5158 O O . ASN A 1 635 ? 11.190 2.003 16.617 1.00 95.12 635 ASN A O 1
ATOM 5162 N N . ILE A 1 636 ? 9.842 0.997 18.097 1.00 95.06 636 ILE A N 1
ATOM 5163 C CA . ILE A 1 636 ? 8.598 1.396 17.421 1.00 95.06 636 ILE A CA 1
ATOM 5164 C C . ILE A 1 636 ? 8.463 2.920 17.252 1.00 95.06 636 ILE A C 1
ATOM 5166 O O . ILE A 1 636 ? 7.840 3.376 16.301 1.00 95.06 636 ILE A O 1
ATOM 5170 N N . THR A 1 637 ? 9.109 3.715 18.113 1.00 95.38 637 THR A N 1
ATOM 5171 C CA . THR A 1 637 ? 9.095 5.189 18.077 1.00 95.38 637 THR A CA 1
ATOM 5172 C C . THR A 1 637 ? 9.784 5.783 16.842 1.00 95.38 637 THR A C 1
ATOM 5174 O O . THR A 1 637 ? 9.529 6.940 16.483 1.00 95.38 637 THR A O 1
ATOM 5177 N N . ASN A 1 638 ? 10.615 4.994 16.153 1.00 93.06 638 ASN A N 1
ATOM 5178 C CA . ASN A 1 638 ? 11.269 5.380 14.903 1.00 93.06 638 ASN A CA 1
ATOM 5179 C C . ASN A 1 638 ? 10.343 5.250 13.679 1.00 93.06 638 ASN A C 1
ATOM 5181 O O . ASN A 1 638 ? 10.662 5.784 12.614 1.00 93.06 638 ASN A O 1
ATOM 5185 N N . PHE A 1 639 ? 9.187 4.590 13.812 1.00 92.12 639 PHE A N 1
ATOM 5186 C CA . PHE A 1 639 ? 8.309 4.248 12.694 1.00 92.12 639 PHE A CA 1
ATOM 5187 C C . PHE A 1 639 ? 6.908 4.825 12.888 1.00 92.12 639 PHE A C 1
ATOM 5189 O O . PHE A 1 639 ? 6.335 4.775 13.968 1.00 92.12 639 PHE A O 1
ATOM 5196 N N . SER A 1 640 ? 6.325 5.347 11.809 1.00 91.00 640 SER A N 1
ATOM 5197 C CA . SER A 1 640 ? 4.942 5.855 11.818 1.00 91.00 640 SER A CA 1
ATOM 5198 C C . SER A 1 640 ? 3.924 4.849 11.283 1.00 91.00 640 SER A C 1
ATOM 5200 O O . SER A 1 640 ? 2.736 5.141 11.274 1.00 91.00 640 SER A O 1
ATOM 5202 N N . THR A 1 641 ? 4.369 3.709 10.744 1.00 91.06 641 THR A N 1
ATOM 5203 C CA . THR A 1 641 ? 3.486 2.738 10.081 1.00 91.06 641 THR A CA 1
ATOM 5204 C C . THR A 1 641 ? 3.999 1.313 10.248 1.00 91.06 641 THR A C 1
ATOM 5206 O O . THR A 1 641 ? 5.201 1.086 10.090 1.00 91.06 641 THR A O 1
ATOM 5209 N N . LEU A 1 642 ? 3.086 0.362 10.421 1.00 92.62 642 LEU A N 1
ATOM 5210 C CA . LEU A 1 642 ? 3.360 -1.068 10.514 1.00 92.62 642 LEU A CA 1
ATOM 5211 C C . LEU A 1 642 ? 4.196 -1.607 9.335 1.00 92.62 642 LEU A C 1
ATOM 5213 O O . LEU A 1 642 ? 5.227 -2.210 9.604 1.00 92.62 642 LEU A O 1
ATOM 5217 N N . PRO A 1 643 ? 3.892 -1.314 8.050 1.00 90.88 643 PRO A N 1
ATOM 5218 C CA . PRO A 1 643 ? 4.722 -1.802 6.945 1.00 90.88 643 PRO A CA 1
ATOM 5219 C C . PRO A 1 643 ? 6.186 -1.339 7.003 1.00 90.88 643 PRO A C 1
ATOM 5221 O O . PRO A 1 643 ? 7.076 -2.048 6.549 1.00 90.88 643 PRO A O 1
ATOM 5224 N N . ALA A 1 644 ? 6.459 -0.146 7.547 1.00 89.44 644 ALA A N 1
ATOM 5225 C CA . ALA A 1 644 ? 7.832 0.338 7.719 1.00 89.44 644 ALA A CA 1
ATOM 5226 C C . ALA A 1 644 ? 8.546 -0.373 8.880 1.00 89.44 644 ALA A C 1
ATOM 5228 O O . ALA A 1 644 ? 9.727 -0.684 8.762 1.00 89.44 644 ALA A O 1
ATOM 5229 N N . LEU A 1 645 ? 7.816 -0.653 9.963 1.00 91.19 645 LEU A N 1
ATOM 5230 C CA . LEU A 1 645 ? 8.308 -1.423 11.102 1.00 91.19 645 LEU A CA 1
ATOM 5231 C C . LEU A 1 645 ? 8.634 -2.869 10.693 1.00 91.19 645 LEU A C 1
ATOM 5233 O O . LEU A 1 645 ? 9.716 -3.365 10.985 1.00 91.19 645 LEU A O 1
ATOM 5237 N N . SER A 1 646 ? 7.749 -3.524 9.944 1.00 91.88 646 SER A N 1
ATOM 5238 C CA . SER A 1 646 ? 7.956 -4.896 9.469 1.00 91.88 646 SER A CA 1
ATOM 5239 C C . SER A 1 646 ? 9.061 -4.996 8.419 1.00 91.88 646 SER A C 1
ATOM 5241 O O . SER A 1 646 ? 9.847 -5.941 8.448 1.00 91.88 646 SER A O 1
ATOM 5243 N N . LEU A 1 647 ? 9.215 -3.976 7.565 1.00 90.75 647 LEU A N 1
ATOM 5244 C CA . LEU A 1 647 ? 10.368 -3.875 6.671 1.00 90.75 647 LEU A CA 1
ATOM 5245 C C . LEU A 1 647 ? 11.691 -3.721 7.443 1.00 90.75 647 LEU A C 1
ATOM 5247 O O . LEU A 1 647 ? 12.706 -4.239 6.991 1.00 90.75 647 LEU A O 1
ATOM 5251 N N . ALA A 1 648 ? 11.701 -3.051 8.602 1.00 90.31 648 ALA A N 1
ATOM 5252 C CA . ALA A 1 648 ? 12.891 -2.978 9.455 1.00 90.31 648 ALA A CA 1
ATOM 5253 C C . ALA A 1 648 ? 13.272 -4.351 10.026 1.00 90.31 648 ALA A C 1
ATOM 5255 O O . ALA A 1 648 ? 14.446 -4.713 10.013 1.00 90.31 648 ALA A O 1
ATOM 5256 N N . ILE A 1 649 ? 12.280 -5.138 10.462 1.00 91.75 649 ILE A N 1
ATOM 5257 C CA . ILE A 1 649 ? 12.486 -6.519 10.926 1.00 91.75 649 ILE A CA 1
ATOM 5258 C C . ILE A 1 649 ? 13.066 -7.375 9.796 1.00 91.75 649 ILE A C 1
ATOM 5260 O O . ILE A 1 649 ? 14.086 -8.035 9.994 1.00 91.75 649 ILE A O 1
ATOM 5264 N N . PHE A 1 650 ? 12.451 -7.321 8.608 1.00 91.62 650 PHE A N 1
ATOM 5265 C CA . PHE A 1 650 ? 12.943 -8.009 7.413 1.00 91.62 650 PHE A CA 1
ATOM 5266 C C . PHE A 1 650 ? 14.386 -7.603 7.083 1.00 91.62 650 PHE A C 1
ATOM 5268 O O . PHE A 1 650 ? 15.274 -8.446 6.985 1.00 91.62 650 PHE A O 1
ATOM 5275 N N . GLY A 1 651 ? 14.617 -6.296 6.974 1.00 89.06 651 GLY A N 1
ATOM 5276 C CA . GLY A 1 651 ? 15.897 -5.699 6.626 1.00 89.06 651 GLY A CA 1
ATOM 5277 C C . GLY A 1 651 ? 17.037 -6.136 7.540 1.00 89.06 651 GLY A C 1
ATOM 5278 O O . GLY A 1 651 ? 18.108 -6.503 7.066 1.00 89.06 651 GLY A O 1
ATOM 5279 N N . TYR A 1 652 ? 16.799 -6.117 8.851 1.00 85.94 652 TYR A N 1
ATOM 5280 C CA . TYR A 1 652 ? 17.838 -6.397 9.831 1.00 85.94 652 TYR A CA 1
ATOM 5281 C C . TYR A 1 652 ? 18.157 -7.890 9.968 1.00 85.94 652 TYR A C 1
ATOM 5283 O O . TYR A 1 652 ? 19.330 -8.256 9.973 1.00 85.94 652 TYR A O 1
ATOM 5291 N N . TRP A 1 653 ? 17.145 -8.756 10.071 1.00 86.62 653 TRP A N 1
ATOM 5292 C CA . TRP A 1 653 ? 17.355 -10.178 10.378 1.00 86.62 653 TRP A CA 1
ATOM 5293 C C . TRP A 1 653 ? 17.474 -11.072 9.146 1.00 86.62 653 TRP A C 1
ATOM 5295 O O . TRP A 1 653 ? 18.115 -12.119 9.210 1.00 86.62 653 TRP A O 1
ATOM 5305 N N . PHE A 1 654 ? 16.861 -10.674 8.031 1.00 88.25 654 PHE A N 1
ATOM 5306 C CA . PHE A 1 654 ? 16.637 -11.568 6.893 1.00 88.25 654 PHE A CA 1
ATOM 5307 C C . PHE A 1 654 ? 17.275 -11.078 5.592 1.00 88.25 654 PHE A C 1
ATOM 5309 O O . PHE A 1 654 ? 17.401 -11.858 4.655 1.00 88.25 654 PHE A O 1
ATOM 5316 N N . TYR A 1 655 ? 17.734 -9.826 5.541 1.00 86.69 655 TYR A N 1
ATOM 5317 C CA . TYR A 1 655 ? 18.286 -9.202 4.339 1.00 86.69 655 TYR A CA 1
ATOM 5318 C C . TYR A 1 655 ? 19.727 -8.702 4.561 1.00 86.69 655 TYR A C 1
ATOM 5320 O O . TYR A 1 655 ? 20.033 -7.516 4.443 1.00 86.69 655 TYR A O 1
ATOM 5328 N N . GLN A 1 656 ? 20.627 -9.620 4.929 1.00 69.69 656 GLN A N 1
ATOM 5329 C CA . GLN A 1 656 ? 22.042 -9.308 5.190 1.00 69.69 656 GLN A CA 1
ATOM 5330 C C . GLN A 1 656 ? 22.983 -9.673 4.028 1.00 69.69 656 GLN A C 1
ATOM 5332 O O . GLN A 1 656 ? 24.040 -9.055 3.889 1.00 69.69 656 GLN A O 1
ATOM 5337 N N . ASP A 1 657 ? 22.609 -10.640 3.180 1.00 67.88 657 ASP A N 1
ATOM 5338 C CA . ASP A 1 657 ? 23.397 -11.029 2.004 1.00 67.88 657 ASP A CA 1
ATOM 5339 C C . ASP A 1 657 ? 23.101 -10.089 0.824 1.00 67.88 657 ASP A C 1
ATOM 5341 O O . ASP A 1 657 ? 21.955 -9.917 0.409 1.00 67.88 657 ASP A O 1
ATOM 5345 N N . LYS A 1 658 ? 24.150 -9.457 0.287 1.00 66.12 658 LYS A N 1
ATOM 5346 C CA . LYS A 1 658 ? 24.061 -8.478 -0.807 1.00 66.12 658 LYS A CA 1
ATOM 5347 C C . LYS A 1 658 ? 24.239 -9.089 -2.198 1.00 66.12 658 LYS A C 1
ATOM 5349 O O . LYS A 1 658 ? 24.338 -8.337 -3.161 1.00 66.12 658 LYS A O 1
ATOM 5354 N N . LYS A 1 659 ? 24.300 -10.416 -2.340 1.00 65.62 659 LYS A N 1
ATOM 5355 C CA . LYS A 1 659 ? 24.457 -11.042 -3.664 1.00 65.62 659 LYS A CA 1
ATOM 5356 C C . LYS A 1 659 ? 23.246 -10.836 -4.581 1.00 65.62 659 LYS A C 1
ATOM 5358 O O . LYS A 1 659 ? 23.437 -10.693 -5.782 1.00 65.62 659 LYS A O 1
ATOM 5363 N N . LYS A 1 660 ? 22.025 -10.774 -4.032 1.00 73.94 660 LYS A N 1
ATOM 5364 C CA . LYS A 1 660 ? 20.774 -10.591 -4.794 1.00 73.94 660 LYS A CA 1
ATOM 5365 C C . LYS A 1 660 ? 19.919 -9.480 -4.197 1.00 73.94 660 LYS A C 1
ATOM 5367 O O . LYS A 1 660 ? 19.035 -9.711 -3.373 1.00 73.94 660 LYS A O 1
ATOM 5372 N N . THR A 1 661 ? 20.213 -8.241 -4.581 1.00 88.44 661 THR A N 1
ATOM 5373 C CA . THR A 1 661 ? 19.599 -7.071 -3.950 1.00 88.44 661 THR A CA 1
ATOM 5374 C C . THR A 1 661 ? 18.266 -6.667 -4.576 1.00 88.44 661 THR A C 1
ATOM 5376 O O . THR A 1 661 ? 18.048 -6.746 -5.785 1.00 88.44 661 THR A O 1
ATOM 5379 N N . ILE A 1 662 ? 17.359 -6.161 -3.742 1.00 92.69 662 ILE A N 1
ATOM 5380 C CA . ILE A 1 662 ? 16.139 -5.481 -4.168 1.00 92.69 662 ILE A CA 1
ATOM 5381 C C . ILE A 1 662 ? 16.520 -4.101 -4.714 1.00 92.69 662 ILE A C 1
ATOM 5383 O O . ILE A 1 662 ? 17.060 -3.264 -3.989 1.00 92.69 662 ILE A O 1
ATOM 5387 N N . LYS A 1 663 ? 16.205 -3.840 -5.985 1.00 91.69 663 LYS A N 1
ATOM 5388 C CA . LYS A 1 663 ? 16.498 -2.567 -6.657 1.00 91.69 663 LYS A CA 1
ATOM 5389 C C . LYS A 1 663 ? 15.357 -1.555 -6.532 1.00 91.69 663 LYS A C 1
ATOM 5391 O O . LYS A 1 663 ? 14.184 -1.904 -6.672 1.00 91.69 663 LYS A O 1
ATOM 5396 N N . MET A 1 664 ? 15.692 -0.277 -6.342 1.00 90.38 664 MET A N 1
ATOM 5397 C CA . MET A 1 664 ? 14.730 0.837 -6.355 1.00 90.38 664 MET A CA 1
ATOM 5398 C C . MET A 1 664 ? 14.472 1.325 -7.788 1.00 90.38 664 MET A C 1
ATOM 5400 O O . MET A 1 664 ? 14.983 2.367 -8.212 1.00 90.38 664 MET A O 1
ATOM 5404 N N . ILE A 1 665 ? 13.685 0.557 -8.546 1.00 89.38 665 ILE A N 1
ATOM 5405 C CA . ILE A 1 665 ? 13.381 0.839 -9.958 1.00 89.38 665 ILE A CA 1
ATOM 5406 C C . ILE A 1 665 ? 12.631 2.165 -10.085 1.00 89.38 665 ILE A C 1
ATOM 5408 O O . ILE A 1 665 ? 11.672 2.425 -9.353 1.00 89.38 665 ILE A O 1
ATOM 5412 N N . LYS A 1 666 ? 13.058 3.021 -11.025 1.00 85.06 666 LYS A N 1
ATOM 5413 C CA . LYS A 1 666 ? 12.466 4.348 -11.244 1.00 85.06 666 LYS A CA 1
ATOM 5414 C C . LYS A 1 666 ? 12.157 4.710 -12.686 1.00 85.06 666 LYS A C 1
ATOM 5416 O O . LYS A 1 666 ? 12.687 4.123 -13.622 1.00 85.06 666 LYS A O 1
ATOM 5421 N N . GLY A 1 667 ? 11.309 5.726 -12.838 1.00 79.56 667 GLY A N 1
ATOM 5422 C CA . GLY A 1 667 ? 10.972 6.312 -14.130 1.00 79.56 667 GLY A CA 1
ATOM 5423 C C . GLY A 1 667 ? 10.066 5.407 -14.973 1.00 79.56 667 GLY A C 1
ATOM 5424 O O . GLY A 1 667 ? 9.242 4.681 -14.418 1.00 79.56 667 GLY A O 1
ATOM 5425 N N . PRO A 1 668 ? 10.199 5.434 -16.308 1.00 79.69 668 PRO A N 1
ATOM 5426 C CA . PRO A 1 668 ? 9.295 4.711 -17.203 1.00 79.69 668 PRO A CA 1
ATOM 5427 C C . PRO A 1 668 ? 9.251 3.192 -16.985 1.00 79.69 668 PRO A C 1
ATOM 5429 O O . PRO A 1 668 ? 8.188 2.596 -17.119 1.00 79.69 668 PRO A O 1
ATOM 5432 N N . LEU A 1 669 ? 10.372 2.571 -16.595 1.00 87.25 669 LEU A N 1
ATOM 5433 C CA . LEU A 1 669 ? 10.427 1.128 -16.333 1.00 87.25 669 LEU A CA 1
ATOM 5434 C C . LEU A 1 669 ? 9.598 0.734 -15.102 1.00 87.25 669 LEU A C 1
ATOM 5436 O O . LEU A 1 669 ? 8.938 -0.298 -15.085 1.00 87.25 669 LEU A O 1
ATOM 5440 N N . GLU A 1 670 ? 9.593 1.588 -14.079 1.00 89.94 670 GLU A N 1
ATOM 5441 C CA . GLU A 1 670 ? 8.741 1.408 -12.904 1.00 89.94 670 GLU A CA 1
ATOM 5442 C C . GLU A 1 670 ? 7.259 1.510 -13.285 1.00 89.94 670 GLU A C 1
ATOM 5444 O O . GLU A 1 670 ? 6.468 0.675 -12.856 1.00 89.94 670 GLU A O 1
ATOM 5449 N N . SER A 1 671 ? 6.907 2.470 -14.151 1.00 85.88 671 SER A N 1
ATOM 5450 C CA . SER A 1 671 ? 5.549 2.619 -14.687 1.00 85.88 671 SER A CA 1
ATOM 5451 C C . SER A 1 671 ? 5.111 1.376 -15.466 1.00 85.88 671 SER A C 1
ATOM 5453 O O . SER A 1 671 ? 4.006 0.890 -15.245 1.00 85.88 671 SER A O 1
ATOM 5455 N N . PHE A 1 672 ? 5.989 0.820 -16.312 1.00 90.00 672 PHE A N 1
ATOM 5456 C CA . PHE A 1 672 ? 5.739 -0.424 -17.050 1.00 90.00 672 PHE A CA 1
ATOM 5457 C C . PHE A 1 672 ? 5.362 -1.568 -16.098 1.00 90.00 672 PHE A C 1
ATOM 5459 O O . PHE A 1 672 ? 4.301 -2.171 -16.233 1.00 90.00 672 PHE A O 1
ATOM 5466 N N . ILE A 1 673 ? 6.190 -1.816 -15.079 1.00 94.56 673 ILE A N 1
ATOM 5467 C CA . ILE A 1 673 ? 5.954 -2.882 -14.094 1.00 94.56 673 ILE A CA 1
ATOM 5468 C C . ILE A 1 673 ? 4.691 -2.598 -13.271 1.00 94.56 673 ILE A C 1
ATOM 5470 O O . ILE A 1 673 ? 3.913 -3.502 -12.976 1.00 94.56 673 ILE A O 1
ATOM 5474 N N . ARG A 1 674 ? 4.448 -1.333 -12.914 1.00 92.38 674 ARG A N 1
ATOM 5475 C CA . ARG A 1 674 ? 3.277 -0.930 -12.130 1.00 92.38 674 ARG A CA 1
ATOM 5476 C C . ARG A 1 674 ? 1.960 -1.160 -12.869 1.00 92.38 674 ARG A C 1
ATOM 5478 O O . ARG A 1 674 ? 0.959 -1.399 -12.198 1.00 92.38 674 ARG A O 1
ATOM 5485 N N . GLN A 1 675 ? 1.935 -1.124 -14.203 1.00 91.00 675 GLN A N 1
ATOM 5486 C CA . GLN A 1 675 ? 0.731 -1.488 -14.960 1.00 91.00 675 GLN A CA 1
ATOM 5487 C C . GLN A 1 675 ? 0.360 -2.965 -14.768 1.00 91.00 675 GLN A C 1
ATOM 5489 O O . GLN A 1 675 ? -0.822 -3.266 -14.622 1.00 91.00 675 GLN A O 1
ATOM 5494 N N . ALA A 1 676 ? 1.361 -3.847 -14.651 1.00 94.44 676 ALA A N 1
ATOM 5495 C CA . ALA A 1 676 ? 1.175 -5.267 -14.344 1.00 94.44 676 ALA A CA 1
ATOM 5496 C C . ALA A 1 676 ? 0.874 -5.548 -12.858 1.00 94.44 676 ALA A C 1
ATOM 5498 O O . ALA A 1 676 ? 0.672 -6.697 -12.467 1.00 94.44 676 ALA A O 1
ATOM 5499 N N . TYR A 1 677 ? 0.852 -4.524 -11.995 1.00 95.00 677 TYR A N 1
ATOM 5500 C CA . TYR A 1 677 ? 0.538 -4.702 -10.581 1.00 95.00 677 TYR A CA 1
ATOM 5501 C C . TYR A 1 677 ? -0.981 -4.702 -10.347 1.00 95.00 677 TYR A C 1
ATOM 5503 O O . TYR A 1 677 ? -1.630 -3.652 -10.247 1.00 95.00 677 TYR A O 1
ATOM 5511 N N . PHE A 1 678 ? -1.545 -5.900 -10.215 1.00 94.00 678 PHE A N 1
ATOM 5512 C CA . PHE A 1 678 ? -2.935 -6.127 -9.818 1.00 94.00 678 PHE A CA 1
ATOM 5513 C C . PHE A 1 678 ? -3.035 -6.555 -8.348 1.00 94.00 678 PHE A C 1
ATOM 5515 O O . PHE A 1 678 ? -2.092 -7.099 -7.779 1.00 94.00 678 PHE A O 1
ATOM 5522 N N . GLY A 1 679 ? -4.182 -6.294 -7.716 1.00 90.75 679 GLY A N 1
ATOM 5523 C CA . GLY A 1 679 ? -4.499 -6.848 -6.395 1.00 90.75 679 GLY A CA 1
ATOM 5524 C C . GLY A 1 679 ? -4.972 -8.303 -6.489 1.00 90.75 679 GLY A C 1
ATOM 5525 O O . GLY A 1 679 ? -4.856 -8.930 -7.538 1.00 90.75 679 GLY A O 1
ATOM 5526 N N . GLY A 1 680 ? -5.533 -8.839 -5.406 1.00 87.44 680 GLY A N 1
ATOM 5527 C CA . GLY A 1 680 ? -6.283 -10.095 -5.471 1.00 87.44 680 GLY A CA 1
ATOM 5528 C C . GLY A 1 680 ? -7.573 -9.939 -6.282 1.00 87.44 680 GLY A C 1
ATOM 5529 O O . GLY A 1 680 ? -8.231 -8.897 -6.203 1.00 87.44 680 GLY A O 1
ATOM 5530 N N . ASN A 1 681 ? -7.939 -10.970 -7.045 1.00 85.56 681 ASN A N 1
ATOM 5531 C CA . ASN A 1 681 ? -9.197 -10.978 -7.794 1.00 85.56 681 ASN A CA 1
ATOM 5532 C C . ASN A 1 681 ? -10.382 -11.154 -6.835 1.00 85.56 681 ASN A C 1
ATOM 5534 O O . ASN A 1 681 ? -10.261 -11.769 -5.774 1.00 85.56 681 ASN A O 1
ATOM 5538 N N . SER A 1 682 ? -11.527 -10.573 -7.177 1.00 89.31 682 SER A N 1
ATOM 5539 C CA . SER A 1 682 ? -12.762 -10.723 -6.411 1.00 89.31 682 SER A CA 1
ATOM 5540 C C . SER A 1 682 ? -13.905 -10.941 -7.386 1.00 89.31 682 SER A C 1
ATOM 5542 O O . SER A 1 682 ? -14.285 -10.006 -8.085 1.00 89.31 682 SER A O 1
ATOM 5544 N N . ASP A 1 683 ? -14.447 -12.151 -7.404 1.00 90.44 683 ASP A N 1
ATOM 5545 C CA . ASP A 1 683 ? -15.351 -12.633 -8.442 1.00 90.44 683 ASP A CA 1
ATOM 5546 C C . ASP A 1 683 ? -16.555 -13.352 -7.815 1.00 90.44 683 ASP A C 1
ATOM 5548 O O . ASP A 1 683 ? -16.446 -13.982 -6.759 1.00 90.44 683 ASP A O 1
ATOM 5552 N N . ILE A 1 684 ? -17.708 -13.257 -8.480 1.00 91.94 684 ILE A N 1
ATOM 5553 C CA . ILE A 1 684 ? -18.864 -14.137 -8.275 1.00 91.94 684 ILE A CA 1
ATOM 5554 C C . ILE A 1 684 ? -19.057 -14.883 -9.589 1.00 91.94 684 ILE A C 1
ATOM 5556 O O . ILE A 1 684 ? -19.150 -14.243 -10.632 1.00 91.94 684 ILE A O 1
ATOM 5560 N N . PHE A 1 685 ? -19.107 -16.208 -9.529 1.00 92.44 685 PHE A N 1
ATOM 5561 C CA . PHE A 1 685 ? -19.178 -17.067 -10.714 1.00 92.44 685 PHE A CA 1
ATOM 5562 C C . PHE A 1 685 ? -20.596 -17.594 -10.978 1.00 92.44 685 PHE A C 1
ATOM 5564 O O . PHE A 1 685 ? -20.868 -18.140 -12.042 1.00 92.44 685 PHE A O 1
ATOM 5571 N N . VAL A 1 686 ? -21.508 -17.427 -10.014 1.00 91.19 686 VAL A N 1
ATOM 5572 C CA . VAL A 1 686 ? -22.928 -17.758 -10.171 1.00 91.19 686 VAL A CA 1
ATOM 5573 C C . VAL A 1 686 ? -23.726 -16.571 -10.714 1.00 91.19 686 VAL A C 1
ATOM 5575 O O . VAL A 1 686 ? -23.563 -15.428 -10.281 1.00 91.19 686 VAL A O 1
ATOM 5578 N N . GLU A 1 687 ? -24.626 -16.854 -11.653 1.00 88.75 687 GLU A N 1
ATOM 5579 C CA . GLU A 1 687 ? -25.421 -15.866 -12.392 1.00 88.75 687 GLU A CA 1
ATOM 5580 C C . GLU A 1 687 ? -26.921 -16.196 -12.326 1.00 88.75 687 GLU A C 1
ATOM 5582 O O . GLU A 1 687 ? -27.309 -17.312 -11.966 1.00 88.75 687 GLU A O 1
ATOM 5587 N N . GLY A 1 688 ? -27.774 -15.217 -12.648 1.00 87.44 688 GLY A N 1
ATOM 5588 C CA . GLY A 1 688 ? -29.232 -15.371 -12.640 1.00 87.44 688 GLY A CA 1
ATOM 5589 C C . GLY A 1 688 ? -29.778 -15.962 -11.333 1.00 87.44 688 GLY A C 1
ATOM 5590 O O . GLY A 1 688 ? -29.377 -15.575 -10.231 1.00 87.44 688 GLY A O 1
ATOM 5591 N N . SER A 1 689 ? -30.667 -16.954 -11.448 1.00 85.81 689 SER A N 1
ATOM 5592 C CA . SER A 1 689 ? -31.253 -17.657 -10.298 1.00 85.81 689 SER A CA 1
ATOM 5593 C C . SER A 1 689 ? -30.234 -18.436 -9.459 1.00 85.81 689 SER A C 1
ATOM 5595 O O . SER A 1 689 ? -30.485 -18.675 -8.280 1.00 85.81 689 SER A O 1
ATOM 5597 N N . ASN A 1 690 ? -29.067 -18.789 -10.013 1.00 90.38 690 ASN A N 1
ATOM 5598 C CA . ASN A 1 690 ? -28.028 -19.539 -9.293 1.00 90.38 690 ASN A CA 1
ATOM 5599 C C . ASN A 1 690 ? -27.290 -18.686 -8.252 1.00 90.38 690 ASN A C 1
ATOM 5601 O O . ASN A 1 690 ? -26.494 -19.206 -7.475 1.00 90.38 690 ASN A O 1
ATOM 5605 N N . ARG A 1 691 ? -27.579 -17.381 -8.184 1.00 93.62 691 ARG A N 1
ATOM 5606 C CA . ARG A 1 691 ? -27.135 -16.503 -7.091 1.00 93.62 691 ARG A CA 1
ATOM 5607 C C . ARG A 1 691 ? -27.757 -16.864 -5.740 1.00 93.62 691 ARG A C 1
ATOM 5609 O O . ARG A 1 691 ? -27.224 -16.438 -4.716 1.00 93.62 691 ARG A O 1
ATOM 5616 N N . PHE A 1 692 ? -28.849 -17.632 -5.736 1.00 95.19 692 PHE A N 1
ATOM 5617 C CA . PHE A 1 692 ? -29.460 -18.230 -4.549 1.00 95.19 692 PHE A CA 1
ATOM 5618 C C . PHE A 1 692 ? -28.939 -19.660 -4.381 1.00 95.19 692 PHE A C 1
ATOM 5620 O O . PHE A 1 692 ? -29.428 -20.604 -5.001 1.00 95.19 692 PHE A O 1
ATOM 5627 N N . VAL A 1 693 ? -27.911 -19.812 -3.555 1.00 95.19 693 VAL A N 1
ATOM 5628 C CA . VAL A 1 693 ? -27.147 -21.053 -3.425 1.00 95.19 693 VAL A CA 1
ATOM 5629 C C . VAL A 1 693 ? -27.647 -21.867 -2.235 1.00 95.19 693 VAL A C 1
ATOM 5631 O O . VAL A 1 693 ? -27.677 -21.374 -1.109 1.00 95.19 693 VAL A O 1
ATOM 5634 N N . LYS A 1 694 ? -28.000 -23.134 -2.482 1.00 93.19 694 LYS A N 1
ATOM 5635 C CA . LYS A 1 694 ? -28.536 -24.068 -1.472 1.00 93.19 694 LYS A CA 1
ATOM 5636 C C . LYS A 1 694 ? -27.481 -24.812 -0.657 1.00 93.19 694 LYS A C 1
ATOM 5638 O O . LYS A 1 694 ? -27.813 -25.519 0.286 1.00 93.19 694 LYS A O 1
ATOM 5643 N N . LYS A 1 695 ? -26.217 -24.765 -1.064 1.00 94.69 695 LYS A N 1
ATOM 5644 C CA . LYS A 1 695 ? -25.125 -25.375 -0.313 1.00 94.69 695 LYS A CA 1
ATOM 5645 C C . LYS A 1 695 ? -23.797 -24.769 -0.724 1.00 94.69 695 LYS A C 1
ATOM 5647 O O . LYS A 1 695 ? -23.553 -24.590 -1.913 1.00 94.69 695 LYS A O 1
ATOM 5652 N N . GLY A 1 696 ? -22.926 -24.515 0.241 1.00 96.44 696 GLY A N 1
ATOM 5653 C CA . GLY A 1 696 ? -21.544 -24.182 -0.061 1.00 96.44 696 GLY A CA 1
ATOM 5654 C C . GLY A 1 696 ? -20.614 -24.295 1.136 1.00 96.44 696 GLY A C 1
ATOM 5655 O O . GLY A 1 696 ? -21.035 -24.363 2.293 1.00 96.44 696 GLY A O 1
ATOM 5656 N N . LEU A 1 697 ? -19.326 -24.332 0.820 1.00 97.38 697 LEU A N 1
ATOM 5657 C CA . LEU A 1 697 ? -18.214 -24.405 1.754 1.00 97.38 697 LEU A CA 1
ATOM 5658 C C . LEU A 1 697 ? -17.324 -23.186 1.525 1.00 97.38 697 LEU A C 1
ATOM 5660 O O . LEU A 1 697 ? -16.851 -22.969 0.409 1.00 97.38 697 LEU A O 1
ATOM 5664 N N . HIS A 1 698 ? -17.120 -22.381 2.564 1.00 96.81 698 HIS A N 1
ATOM 5665 C CA . HIS A 1 698 ? -16.275 -21.193 2.512 1.00 96.81 698 HIS A CA 1
ATOM 5666 C C . HIS A 1 698 ? -14.905 -21.505 3.104 1.00 96.81 698 HIS A C 1
ATOM 5668 O O . HIS A 1 698 ? -14.776 -21.789 4.297 1.00 96.81 698 HIS A O 1
ATOM 5674 N N . TYR A 1 699 ? -13.893 -21.424 2.251 1.00 97.12 699 TYR A N 1
ATOM 5675 C CA . TYR A 1 699 ? -12.499 -21.637 2.583 1.00 97.12 699 TYR A CA 1
ATOM 5676 C C . TYR A 1 699 ? -11.721 -20.320 2.579 1.00 97.12 699 TYR A C 1
ATOM 5678 O O . TYR A 1 699 ? -11.956 -19.465 1.724 1.00 97.12 699 TYR A O 1
ATOM 5686 N N . ASP A 1 700 ? -10.758 -20.197 3.489 1.00 96.06 700 ASP A N 1
ATOM 5687 C CA . ASP A 1 700 ? -9.756 -19.127 3.521 1.00 96.06 700 ASP A CA 1
ATOM 5688 C C . ASP A 1 700 ? -8.350 -19.738 3.493 1.00 96.06 700 ASP A C 1
ATOM 5690 O O . ASP A 1 700 ? -8.089 -20.733 4.178 1.00 96.06 700 ASP A O 1
ATOM 5694 N N . MET A 1 701 ? -7.445 -19.196 2.680 1.00 95.38 701 MET A N 1
ATOM 5695 C CA . MET A 1 701 ? -6.099 -19.747 2.549 1.00 95.38 701 MET A CA 1
ATOM 5696 C C . MET A 1 701 ? -5.161 -19.185 3.619 1.00 95.38 701 MET A C 1
ATOM 5698 O O . MET A 1 701 ? -4.987 -17.974 3.776 1.00 95.38 701 MET A O 1
ATOM 5702 N N . ASN A 1 702 ? -4.471 -20.072 4.334 1.00 94.31 702 ASN A N 1
ATOM 5703 C CA . ASN A 1 702 ? -3.593 -19.692 5.432 1.00 94.31 702 ASN A CA 1
ATOM 5704 C C . ASN A 1 702 ? -2.405 -18.848 4.940 1.00 94.31 702 ASN A C 1
ATOM 5706 O O . ASN A 1 702 ? -1.423 -19.373 4.414 1.00 94.31 702 ASN A O 1
ATOM 5710 N N . SER A 1 703 ? -2.459 -17.535 5.193 1.00 94.00 703 SER A N 1
ATOM 5711 C CA . SER A 1 703 ? -1.376 -16.587 4.890 1.00 94.00 703 SER A CA 1
ATOM 5712 C C . SER A 1 703 ? -0.946 -16.606 3.407 1.00 94.00 703 SER A C 1
ATOM 5714 O O . SER A 1 703 ? 0.238 -16.767 3.105 1.00 94.00 703 SER A O 1
ATOM 5716 N N . GLN A 1 704 ? -1.887 -16.385 2.480 1.00 95.25 704 GLN A N 1
ATOM 5717 C CA . GLN A 1 704 ? -1.640 -16.413 1.027 1.00 95.25 704 GLN A CA 1
ATOM 5718 C C . GLN A 1 704 ? -0.444 -15.575 0.559 1.00 95.25 704 GLN A C 1
ATOM 5720 O O . GLN A 1 704 ? 0.408 -16.077 -0.170 1.00 95.25 704 GLN A O 1
ATOM 5725 N N . TYR A 1 705 ? -0.360 -14.300 0.949 1.00 95.88 705 TYR A N 1
ATOM 5726 C CA . TYR A 1 705 ? 0.748 -13.447 0.507 1.00 95.88 705 TYR A CA 1
ATOM 5727 C C . TYR A 1 705 ? 2.108 -13.916 1.058 1.00 95.88 705 TYR A C 1
ATOM 5729 O O . TYR A 1 705 ? 3.048 -14.005 0.270 1.00 95.88 705 TYR A O 1
ATOM 5737 N N . PRO A 1 706 ? 2.247 -14.281 2.349 1.00 96.56 706 PRO A N 1
ATOM 5738 C CA . PRO A 1 706 ? 3.449 -14.959 2.835 1.00 96.56 706 PRO A CA 1
ATOM 5739 C C . PRO A 1 706 ? 3.797 -16.257 2.096 1.00 96.56 706 PRO A C 1
ATOM 5741 O O . PRO A 1 706 ? 4.966 -16.481 1.802 1.00 96.56 706 PRO A O 1
ATOM 5744 N N . PHE A 1 707 ? 2.813 -17.088 1.741 1.00 96.56 707 PHE A N 1
ATOM 5745 C CA . PHE A 1 707 ? 3.058 -18.275 0.915 1.00 96.56 707 PHE A CA 1
ATOM 5746 C C . PHE A 1 707 ? 3.614 -17.885 -0.465 1.00 96.56 707 PHE A C 1
ATOM 5748 O O . PHE A 1 707 ? 4.643 -18.400 -0.895 1.00 96.56 707 PHE A O 1
ATOM 5755 N N . ALA A 1 708 ? 3.015 -16.880 -1.109 1.00 97.38 708 ALA A N 1
ATOM 5756 C CA . ALA A 1 708 ? 3.486 -16.327 -2.375 1.00 97.38 708 ALA A CA 1
ATOM 5757 C C . ALA A 1 708 ? 4.913 -15.745 -2.292 1.00 97.38 708 ALA A C 1
ATOM 5759 O O . ALA A 1 708 ? 5.683 -15.884 -3.243 1.00 97.38 708 ALA A O 1
ATOM 5760 N N . MET A 1 709 ? 5.296 -15.151 -1.154 1.00 96.94 709 MET A N 1
ATOM 5761 C CA . MET A 1 709 ? 6.642 -14.613 -0.909 1.00 96.94 709 MET A CA 1
ATOM 5762 C C . MET A 1 709 ? 7.751 -15.675 -0.971 1.00 96.94 709 MET A C 1
ATOM 5764 O O . MET A 1 709 ? 8.905 -15.316 -1.189 1.00 96.94 709 MET A O 1
ATOM 5768 N N . LYS A 1 710 ? 7.428 -16.965 -0.812 1.00 97.00 710 LYS A N 1
ATOM 5769 C CA . LYS A 1 710 ? 8.406 -18.063 -0.874 1.00 97.00 710 LYS A CA 1
ATOM 5770 C C . LYS A 1 710 ? 8.832 -18.436 -2.300 1.00 97.00 710 LYS A C 1
ATOM 5772 O O . LYS A 1 710 ? 9.744 -19.241 -2.456 1.00 97.00 710 LYS A O 1
ATOM 5777 N N . ASN A 1 711 ? 8.220 -17.863 -3.333 1.00 97.69 711 ASN A N 1
ATOM 5778 C CA . ASN A 1 711 ? 8.596 -18.109 -4.728 1.00 97.69 711 ASN A CA 1
ATOM 5779 C C . ASN A 1 711 ? 9.808 -17.267 -5.171 1.00 97.69 711 ASN A C 1
ATOM 5781 O O . ASN A 1 711 ? 10.298 -16.422 -4.420 1.00 97.69 711 ASN A O 1
ATOM 5785 N N . GLN A 1 712 ? 10.285 -17.496 -6.400 1.00 96.81 712 GLN A N 1
ATOM 5786 C CA . GLN A 1 712 ? 11.340 -16.692 -7.030 1.00 96.81 712 GLN A CA 1
ATOM 5787 C C . GLN A 1 712 ? 10.945 -15.208 -7.086 1.00 96.81 712 GLN A C 1
ATOM 5789 O O . GLN A 1 712 ? 9.795 -14.895 -7.400 1.00 96.81 712 GLN A O 1
ATOM 5794 N N . MET A 1 713 ? 11.876 -14.283 -6.827 1.00 96.81 713 MET A N 1
ATOM 5795 C CA . MET A 1 713 ? 11.585 -12.840 -6.801 1.00 96.81 713 MET A CA 1
ATOM 5796 C C . MET A 1 713 ? 12.487 -12.037 -7.746 1.00 96.81 713 MET A C 1
ATOM 5798 O O . MET A 1 713 ? 13.664 -12.363 -7.902 1.00 96.81 713 MET A O 1
ATOM 5802 N N . PRO A 1 714 ? 11.967 -10.943 -8.343 1.00 96.81 714 PRO A N 1
ATOM 5803 C CA . PRO A 1 714 ? 12.719 -10.089 -9.261 1.00 96.81 714 PRO A CA 1
ATOM 5804 C C . PRO A 1 714 ? 13.725 -9.197 -8.512 1.00 96.81 714 PRO A C 1
ATOM 5806 O O . PRO A 1 714 ? 13.481 -8.012 -8.246 1.00 96.81 714 PRO A O 1
ATOM 5809 N N . THR A 1 715 ? 14.856 -9.794 -8.138 1.00 94.81 715 THR A N 1
ATOM 5810 C CA . THR A 1 715 ? 16.053 -9.125 -7.614 1.00 94.81 715 THR A CA 1
ATOM 5811 C C . THR A 1 715 ? 17.024 -8.759 -8.731 1.00 94.81 715 THR A C 1
ATOM 5813 O O . THR A 1 715 ? 16.888 -9.205 -9.868 1.00 94.81 715 THR A O 1
ATOM 5816 N N . GLY A 1 716 ? 18.011 -7.930 -8.396 1.00 92.69 716 GLY A N 1
ATOM 5817 C CA . GLY A 1 716 ? 19.032 -7.500 -9.339 1.00 92.69 716 GLY A CA 1
ATOM 5818 C C . GLY A 1 716 ? 18.520 -6.500 -10.372 1.00 92.69 716 GLY A C 1
ATOM 5819 O O . GLY A 1 716 ? 17.390 -5.999 -10.312 1.00 92.69 716 GLY A O 1
ATOM 5820 N N . ASN A 1 717 ? 19.416 -6.118 -11.274 1.00 93.06 717 ASN A N 1
ATOM 5821 C CA . ASN A 1 717 ? 19.135 -5.076 -12.252 1.00 93.06 717 ASN A CA 1
ATOM 5822 C C . ASN A 1 717 ? 18.228 -5.594 -13.387 1.00 93.06 717 ASN A C 1
ATOM 5824 O O . ASN A 1 717 ? 18.490 -6.661 -13.941 1.00 93.06 717 ASN A O 1
ATOM 5828 N N . PRO A 1 718 ? 17.170 -4.852 -13.762 1.00 95.44 718 PRO A N 1
ATOM 5829 C CA . PRO A 1 718 ? 16.263 -5.271 -14.820 1.00 95.44 718 PRO A CA 1
ATOM 5830 C C . PRO A 1 718 ? 16.824 -4.985 -16.218 1.00 95.44 718 PRO A C 1
ATOM 5832 O O . PRO A 1 718 ? 17.533 -3.997 -16.444 1.00 95.44 718 PRO A O 1
ATOM 5835 N N . VAL A 1 719 ? 16.395 -5.800 -17.178 1.00 95.44 719 VAL A N 1
ATOM 5836 C CA . VAL A 1 719 ? 16.679 -5.647 -18.608 1.00 95.44 719 VAL A CA 1
ATOM 5837 C C . VAL A 1 719 ? 15.360 -5.490 -19.350 1.00 95.44 719 VAL A C 1
ATOM 5839 O O . VAL A 1 719 ? 14.499 -6.361 -19.280 1.00 95.44 719 VAL A O 1
ATOM 5842 N N . PHE A 1 720 ? 15.172 -4.376 -20.054 1.00 94.56 720 PHE A N 1
ATOM 5843 C CA . PHE A 1 720 ? 14.035 -4.232 -20.965 1.00 94.56 720 PHE A CA 1
ATOM 5844 C C . PHE A 1 720 ? 14.398 -4.819 -22.327 1.00 94.56 720 PHE A C 1
ATOM 5846 O O . PHE A 1 720 ? 15.497 -4.564 -22.808 1.00 94.56 720 PHE A O 1
ATOM 5853 N N . SER A 1 721 ? 13.484 -5.534 -22.975 1.00 93.50 721 SER A N 1
ATOM 5854 C CA . SER A 1 721 ? 13.688 -6.056 -24.328 1.00 93.50 721 SER A CA 1
ATOM 5855 C C . SER A 1 721 ? 12.393 -6.051 -25.135 1.00 93.50 721 SER A C 1
AT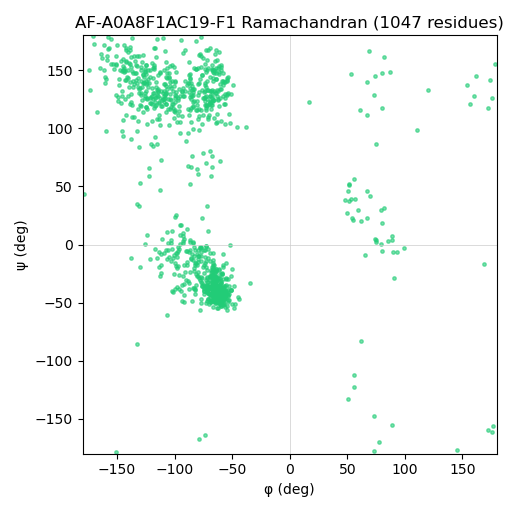OM 5857 O O . SER A 1 721 ? 11.311 -6.154 -24.555 1.00 93.50 721 SER A O 1
ATOM 5859 N N . ASN A 1 722 ? 12.503 -5.964 -26.462 1.00 90.38 722 ASN A N 1
ATOM 5860 C CA . ASN A 1 722 ? 11.411 -6.207 -27.413 1.00 90.38 722 ASN A CA 1
ATOM 5861 C C . ASN A 1 722 ? 11.390 -7.653 -27.955 1.00 90.38 722 ASN A C 1
ATOM 5863 O O . ASN A 1 722 ? 10.785 -7.900 -28.994 1.00 90.38 722 ASN A O 1
ATOM 5867 N N . ASN A 1 723 ? 12.081 -8.589 -27.297 1.00 92.62 723 ASN A N 1
ATOM 5868 C CA . ASN A 1 723 ? 12.010 -10.003 -27.646 1.00 92.62 723 ASN A CA 1
ATOM 5869 C C . ASN A 1 723 ? 10.553 -10.499 -27.554 1.00 92.62 723 ASN A C 1
ATOM 5871 O O . ASN A 1 723 ? 9.812 -10.142 -26.638 1.00 92.62 723 ASN A O 1
ATOM 5875 N N . THR A 1 724 ? 10.124 -11.298 -28.524 1.00 93.44 724 THR A N 1
ATOM 5876 C CA . THR A 1 724 ? 8.754 -11.819 -28.605 1.00 93.44 724 THR A CA 1
ATOM 5877 C C . THR A 1 724 ? 8.623 -13.235 -28.030 1.00 93.44 724 THR A C 1
ATOM 5879 O O . THR A 1 724 ? 7.511 -13.746 -27.900 1.00 93.44 724 THR A O 1
ATOM 5882 N N . ASP A 1 725 ? 9.733 -13.868 -27.638 1.00 94.94 725 ASP A N 1
ATOM 5883 C CA . ASP A 1 725 ? 9.739 -15.167 -26.967 1.00 94.94 725 ASP A CA 1
ATOM 5884 C C . ASP A 1 725 ? 9.524 -15.010 -25.451 1.00 94.94 725 ASP A C 1
ATOM 5886 O O . ASP A 1 725 ? 10.299 -14.358 -24.748 1.00 94.94 725 ASP A O 1
ATOM 5890 N N . LEU A 1 726 ? 8.485 -15.653 -24.913 1.00 95.69 726 LEU A N 1
ATOM 5891 C CA . LEU A 1 726 ? 8.202 -15.668 -23.475 1.00 95.69 726 LEU A CA 1
ATOM 5892 C C . LEU A 1 726 ? 9.303 -16.373 -22.658 1.00 95.69 726 LEU A C 1
ATOM 5894 O O . LEU A 1 726 ? 9.492 -16.045 -21.484 1.00 95.69 726 LEU A O 1
ATOM 5898 N N . ASN A 1 727 ? 10.029 -17.326 -23.250 1.00 94.94 727 ASN A N 1
ATOM 5899 C CA . ASN A 1 727 ? 11.091 -18.066 -22.562 1.00 94.94 727 ASN A CA 1
ATOM 5900 C C . ASN A 1 727 ? 12.310 -17.194 -22.260 1.00 94.94 727 ASN A C 1
ATOM 5902 O O . ASN A 1 727 ? 12.981 -17.418 -21.254 1.00 94.94 727 ASN A O 1
ATOM 5906 N N . TYR A 1 728 ? 12.551 -16.158 -23.069 1.00 94.94 728 TYR A N 1
ATOM 5907 C CA . TYR A 1 728 ? 13.575 -15.155 -22.784 1.00 94.94 728 TYR A CA 1
ATOM 5908 C C . TYR A 1 728 ? 13.309 -14.441 -21.444 1.00 94.94 728 TYR A C 1
ATOM 5910 O O . TYR A 1 728 ? 14.231 -14.177 -20.672 1.00 94.94 728 TYR A O 1
ATOM 5918 N N . TYR A 1 729 ? 12.039 -14.173 -21.124 1.00 95.94 729 TYR A N 1
ATOM 5919 C CA . TYR A 1 729 ? 11.630 -13.530 -19.874 1.00 95.94 729 TYR A CA 1
ATOM 5920 C C . TYR A 1 729 ? 11.469 -14.554 -18.740 1.00 95.94 729 TYR A C 1
ATOM 5922 O O . TYR A 1 729 ? 10.356 -14.795 -18.263 1.00 95.94 729 TYR A O 1
ATOM 5930 N N . SER A 1 730 ? 12.566 -15.177 -18.297 1.00 91.00 730 SER A N 1
ATOM 5931 C CA . SER A 1 730 ? 12.567 -16.213 -17.245 1.00 91.00 730 SER A CA 1
ATOM 5932 C C . SER A 1 730 ? 11.749 -15.802 -16.011 1.00 91.00 730 SER A C 1
ATOM 5934 O O . SER A 1 730 ? 10.800 -16.499 -15.648 1.00 91.00 730 SER A O 1
ATOM 5936 N N . LEU A 1 731 ? 11.992 -14.611 -15.459 1.00 97.00 731 LEU A N 1
ATOM 5937 C CA . LEU A 1 731 ? 11.154 -13.987 -14.435 1.00 97.00 731 LEU A CA 1
ATOM 5938 C C . LEU A 1 731 ? 11.012 -12.491 -14.719 1.00 97.00 731 LEU A C 1
ATOM 5940 O O . LEU A 1 731 ? 11.996 -11.753 -14.761 1.00 97.00 731 LEU A O 1
ATOM 5944 N N . GLY A 1 732 ? 9.780 -12.017 -14.900 1.00 97.62 732 GLY A N 1
ATOM 5945 C CA . GLY A 1 732 ? 9.585 -10.637 -15.309 1.00 97.62 732 GLY A CA 1
ATOM 5946 C C . GLY A 1 732 ? 8.145 -10.231 -15.568 1.00 97.62 732 GLY A C 1
ATOM 5947 O O . GLY A 1 732 ? 7.196 -10.820 -15.048 1.00 97.62 732 GLY A O 1
ATOM 5948 N N . PHE A 1 733 ? 8.003 -9.191 -16.384 1.00 98.50 733 PHE A N 1
ATOM 5949 C CA . PHE A 1 733 ? 6.723 -8.604 -16.770 1.00 98.50 733 PHE A CA 1
ATOM 5950 C C . PHE A 1 733 ? 6.731 -8.322 -18.264 1.00 98.50 733 PHE A C 1
ATOM 5952 O O . PHE A 1 733 ? 7.698 -7.767 -18.776 1.00 98.50 733 PHE A O 1
ATOM 5959 N N . VAL A 1 734 ? 5.655 -8.659 -18.956 1.00 97.38 734 VAL A N 1
ATOM 5960 C CA . VAL A 1 734 ? 5.530 -8.507 -20.406 1.00 97.38 734 VAL A CA 1
ATOM 5961 C C . VAL A 1 734 ? 4.300 -7.682 -20.748 1.00 97.38 734 VAL A C 1
ATOM 5963 O O . VAL A 1 734 ? 3.338 -7.633 -19.987 1.00 97.38 734 VAL A O 1
ATOM 5966 N N . PHE A 1 735 ? 4.332 -7.031 -21.902 1.00 95.00 735 PHE A N 1
ATOM 5967 C CA . PHE A 1 735 ? 3.143 -6.505 -22.552 1.00 95.00 735 PHE A CA 1
ATOM 5968 C C . PHE A 1 735 ? 2.779 -7.448 -23.692 1.00 95.00 735 PHE A C 1
ATOM 5970 O O . PHE A 1 735 ? 3.597 -7.691 -24.584 1.00 95.00 735 PHE A O 1
ATOM 5977 N N . ALA A 1 736 ? 1.572 -8.001 -23.634 1.00 94.06 736 ALA A N 1
ATOM 5978 C CA . ALA A 1 736 ? 1.146 -9.057 -24.537 1.00 94.06 736 ALA A CA 1
ATOM 5979 C C . ALA A 1 736 ? -0.281 -8.831 -25.035 1.00 94.06 736 ALA A C 1
ATOM 5981 O O . ALA A 1 736 ? -1.131 -8.290 -24.322 1.00 94.06 736 ALA A O 1
ATOM 5982 N N . LYS A 1 737 ? -0.548 -9.300 -26.253 1.00 94.19 737 LYS A N 1
ATOM 5983 C CA . LYS A 1 737 ? -1.900 -9.522 -26.763 1.00 94.19 737 LYS A CA 1
ATOM 5984 C C . LYS A 1 737 ? -2.366 -10.886 -26.276 1.00 94.19 737 LYS A C 1
ATOM 5986 O O . LYS A 1 737 ? -1.759 -11.894 -26.617 1.00 94.19 737 LYS A O 1
ATOM 5991 N N . ILE A 1 738 ? -3.435 -10.920 -25.495 1.00 96.44 738 ILE A N 1
ATOM 5992 C CA . ILE A 1 738 ? -3.938 -12.110 -24.812 1.00 96.44 738 ILE A CA 1
ATOM 5993 C C . ILE A 1 738 ? -5.300 -12.464 -25.399 1.00 96.44 738 ILE A C 1
ATOM 5995 O O . ILE A 1 738 ? -6.189 -11.620 -25.490 1.00 96.44 738 ILE A O 1
ATOM 5999 N N . THR A 1 739 ? -5.459 -13.718 -25.810 1.00 97.19 739 THR A N 1
ATOM 6000 C CA . THR A 1 739 ? -6.714 -14.277 -26.320 1.00 97.19 739 THR A CA 1
ATOM 6001 C C . THR A 1 739 ? -7.190 -15.368 -25.363 1.00 97.19 739 THR A C 1
ATOM 6003 O O . THR A 1 739 ? -6.558 -16.427 -25.302 1.00 97.19 739 THR A O 1
ATOM 6006 N N . PRO A 1 740 ? -8.263 -15.115 -24.596 1.00 97.31 740 PRO A N 1
ATOM 6007 C CA . PRO A 1 740 ? -8.862 -16.111 -23.717 1.00 97.31 740 PRO A CA 1
ATOM 6008 C C . PRO A 1 740 ? -9.408 -17.326 -24.480 1.00 97.31 740 PRO A C 1
ATOM 6010 O O . PRO A 1 740 ? -9.821 -17.192 -25.636 1.00 97.31 740 PRO A O 1
ATOM 6013 N N . PRO A 1 741 ? -9.442 -18.511 -23.848 1.00 96.88 741 PRO A N 1
ATOM 6014 C CA . PRO A 1 741 ? -10.136 -19.665 -24.402 1.00 96.88 741 PRO A CA 1
ATOM 6015 C C . PRO A 1 741 ? -11.665 -19.482 -24.350 1.00 96.88 741 PRO A C 1
ATOM 6017 O O . PRO A 1 741 ? -12.197 -18.602 -23.663 1.00 96.88 741 PRO A O 1
ATOM 6020 N N . ASN A 1 742 ? -12.391 -20.344 -25.065 1.00 93.62 742 ASN A N 1
ATOM 6021 C CA . ASN A 1 742 ? -13.852 -20.374 -24.999 1.00 93.62 742 ASN A CA 1
ATOM 6022 C C . ASN A 1 742 ? -14.349 -20.889 -23.626 1.00 93.62 742 ASN A C 1
ATOM 6024 O O . ASN A 1 742 ? -13.573 -21.386 -22.805 1.00 93.62 742 ASN A O 1
ATOM 6028 N N . LYS A 1 743 ? -15.657 -20.753 -23.369 1.00 90.62 743 LYS A N 1
ATOM 6029 C CA . LYS A 1 743 ? -16.279 -21.128 -22.086 1.00 90.62 743 LYS A CA 1
ATOM 6030 C C . LYS A 1 743 ? -16.186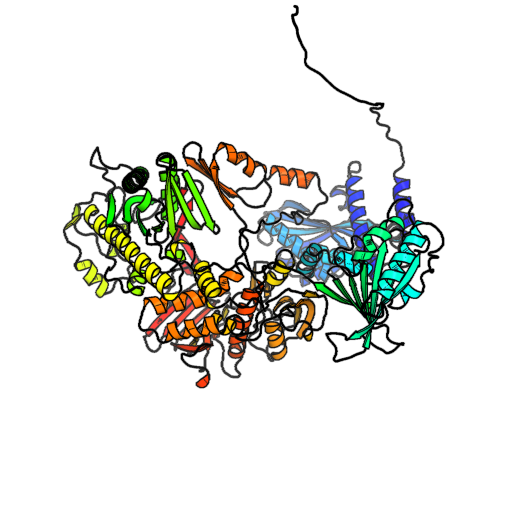 -22.631 -21.791 1.00 90.62 743 LYS A C 1
ATOM 6032 O O . LYS A 1 743 ? -16.113 -22.994 -20.622 1.00 90.62 743 LYS A O 1
ATOM 6037 N N . ASP A 1 744 ? -16.151 -23.467 -22.827 1.00 89.75 744 ASP A N 1
ATOM 6038 C CA . ASP A 1 744 ? -16.080 -24.927 -22.692 1.00 89.75 744 ASP A CA 1
ATOM 6039 C C . ASP A 1 744 ? -14.689 -25.390 -22.244 1.00 89.75 744 ASP A C 1
ATOM 6041 O O . ASP A 1 744 ? -14.564 -26.330 -21.465 1.00 89.75 744 ASP A O 1
ATOM 6045 N N . THR A 1 745 ? -13.634 -24.711 -22.699 1.00 91.69 745 THR A N 1
ATOM 6046 C CA . THR A 1 745 ? -12.257 -24.956 -22.254 1.00 91.69 745 THR A CA 1
ATOM 6047 C C . THR A 1 745 ? -12.010 -24.402 -20.851 1.00 91.69 745 THR A C 1
ATOM 6049 O O . THR A 1 745 ? -11.359 -25.058 -20.043 1.00 91.69 745 THR A O 1
ATOM 6052 N N . LEU A 1 746 ? -12.502 -23.193 -20.556 1.00 93.88 746 LEU A N 1
ATOM 6053 C CA . LEU A 1 746 ? -12.315 -22.559 -19.253 1.00 93.88 746 LEU A CA 1
ATOM 6054 C C . LEU A 1 746 ? -13.547 -21.750 -18.853 1.00 93.88 746 LEU A C 1
ATOM 6056 O O . LEU A 1 746 ? -13.791 -20.652 -19.365 1.00 93.88 746 LEU A O 1
ATOM 6060 N N . ALA A 1 747 ? -14.307 -22.266 -17.890 1.00 90.44 747 ALA A N 1
ATOM 6061 C CA . ALA A 1 747 ? -15.525 -21.615 -17.425 1.00 90.44 747 ALA A CA 1
ATOM 6062 C C . ALA A 1 747 ? -15.216 -20.251 -16.787 1.00 90.44 747 ALA A C 1
ATOM 6064 O O . ALA A 1 747 ? -15.723 -19.219 -17.251 1.00 90.44 747 ALA A O 1
ATOM 6065 N N . ASN A 1 748 ? -14.321 -20.253 -15.792 1.00 93.31 748 ASN A N 1
ATOM 6066 C CA . ASN A 1 748 ? -13.970 -19.103 -14.968 1.00 93.31 748 ASN A CA 1
ATOM 6067 C C . ASN A 1 748 ? -12.595 -18.555 -15.369 1.00 93.31 748 ASN A C 1
ATOM 6069 O O . ASN A 1 748 ? -11.551 -19.107 -15.009 1.00 93.31 748 ASN A O 1
ATOM 6073 N N . LEU A 1 749 ? -12.602 -17.450 -16.116 1.00 94.31 749 LEU A N 1
ATOM 6074 C CA . LEU A 1 749 ? -11.391 -16.727 -16.506 1.00 94.31 749 LEU A CA 1
ATOM 6075 C C . LEU A 1 749 ? -10.721 -16.085 -15.287 1.00 94.31 749 LEU A C 1
ATOM 6077 O O . LEU A 1 749 ? -11.391 -15.704 -14.328 1.00 94.31 749 LEU A O 1
ATOM 6081 N N . PHE A 1 750 ? -9.398 -15.924 -15.341 1.00 93.50 750 PHE A N 1
ATOM 6082 C CA . PHE A 1 750 ? -8.637 -15.391 -14.206 1.00 93.50 750 PHE A CA 1
ATOM 6083 C C . PHE A 1 750 ? -7.542 -14.381 -14.557 1.00 93.50 750 PHE A C 1
ATOM 6085 O O . PHE A 1 750 ? -7.022 -13.740 -13.641 1.00 93.50 750 PHE A O 1
ATOM 6092 N N . ILE A 1 751 ? -7.184 -14.215 -15.837 1.00 94.94 751 ILE A N 1
ATOM 6093 C CA . ILE A 1 751 ? -6.221 -13.181 -16.237 1.00 94.94 751 ILE A CA 1
ATOM 6094 C C . ILE A 1 751 ? -6.878 -11.796 -16.111 1.00 94.94 751 ILE A C 1
ATOM 6096 O O . ILE A 1 751 ? -7.868 -11.542 -16.803 1.00 94.94 751 ILE A O 1
ATOM 6100 N N . PRO A 1 752 ? -6.339 -10.898 -15.263 1.00 93.94 752 PRO A N 1
ATOM 6101 C CA . PRO A 1 752 ? -6.937 -9.595 -15.024 1.00 93.94 752 PRO A CA 1
ATOM 6102 C C . PRO A 1 752 ? -6.681 -8.617 -16.179 1.00 93.94 752 PRO A C 1
ATOM 6104 O O . PRO A 1 752 ? -5.608 -8.585 -16.776 1.00 93.94 752 PRO A O 1
ATOM 6107 N N . PHE A 1 753 ? -7.660 -7.752 -16.423 1.00 91.62 753 PHE A N 1
ATOM 6108 C CA . PHE A 1 753 ? -7.620 -6.636 -17.362 1.00 91.62 753 PHE A CA 1
ATOM 6109 C C . PHE A 1 753 ? -8.107 -5.361 -16.674 1.00 91.62 753 PHE A C 1
ATOM 6111 O O . PHE A 1 753 ? -9.138 -5.368 -15.990 1.00 91.62 753 PHE A O 1
ATOM 6118 N N . ARG A 1 754 ? -7.381 -4.251 -16.858 1.00 88.00 754 ARG A N 1
ATOM 6119 C CA . ARG A 1 754 ? -7.748 -2.947 -16.296 1.00 88.00 754 ARG A CA 1
ATOM 6120 C C . ARG A 1 754 ? -8.565 -2.123 -17.288 1.00 88.00 754 ARG A C 1
ATOM 6122 O O . ARG A 1 754 ? -8.024 -1.581 -18.260 1.00 88.00 754 ARG A O 1
ATOM 6129 N N . ASN A 1 755 ? -9.841 -1.946 -16.962 1.00 83.19 755 ASN A N 1
ATOM 6130 C CA . ASN A 1 755 ? -10.790 -1.118 -17.698 1.00 83.19 755 ASN A CA 1
ATOM 6131 C C . ASN A 1 755 ? -10.410 0.371 -17.664 1.00 83.19 755 ASN A C 1
ATOM 6133 O O . ASN A 1 755 ? -9.619 0.830 -16.835 1.00 83.19 755 ASN A O 1
ATOM 6137 N N . THR A 1 756 ? -11.003 1.154 -18.569 1.00 74.69 756 THR A N 1
ATOM 6138 C CA . THR A 1 756 ? -10.729 2.597 -18.695 1.00 74.69 756 THR A CA 1
ATOM 6139 C C . THR A 1 756 ? -11.148 3.414 -17.474 1.00 74.69 756 THR A C 1
ATOM 6141 O O . THR A 1 756 ? -10.578 4.473 -17.238 1.00 74.69 756 THR A O 1
ATOM 6144 N N . ASP A 1 757 ? -12.114 2.925 -16.697 1.00 74.06 757 ASP A N 1
ATOM 6145 C CA . ASP A 1 757 ? -12.561 3.522 -15.431 1.00 74.06 757 ASP A CA 1
ATOM 6146 C C . ASP A 1 757 ? -11.684 3.117 -14.225 1.00 74.06 757 ASP A C 1
ATOM 6148 O O . ASP A 1 757 ? -11.901 3.579 -13.107 1.00 74.06 757 ASP A O 1
ATOM 6152 N N . GLY A 1 758 ? -10.680 2.259 -14.444 1.00 76.44 758 GLY A N 1
ATOM 6153 C CA . GLY A 1 758 ? -9.779 1.738 -13.419 1.00 76.44 758 GLY A CA 1
ATOM 6154 C C . GLY A 1 758 ? -10.247 0.445 -12.745 1.00 76.44 758 GLY A C 1
ATOM 6155 O O . GLY A 1 758 ? -9.460 -0.134 -11.986 1.00 76.44 758 GLY A O 1
ATOM 6156 N N . SER A 1 759 ? -11.466 -0.030 -13.028 1.00 81.19 759 SER A N 1
ATOM 6157 C CA . SER A 1 759 ? -11.947 -1.331 -12.556 1.00 81.19 759 SER A CA 1
ATOM 6158 C C . SER A 1 759 ? -11.142 -2.480 -13.174 1.00 81.19 759 SER A C 1
ATOM 6160 O O . SER A 1 759 ? -10.476 -2.321 -14.201 1.00 81.19 759 SER A O 1
ATOM 6162 N N . VAL A 1 760 ? -11.159 -3.639 -12.515 1.00 88.75 760 VAL A N 1
ATOM 6163 C CA . VAL A 1 760 ? -10.468 -4.849 -12.979 1.00 88.75 760 VAL A CA 1
ATOM 6164 C C . VAL A 1 760 ? -11.511 -5.914 -13.281 1.00 88.75 760 VAL A C 1
ATOM 6166 O O . VAL A 1 760 ? -12.440 -6.101 -12.499 1.00 88.75 760 VAL A O 1
ATOM 6169 N N . SER A 1 761 ? -11.355 -6.591 -14.412 1.00 88.81 761 SER A N 1
ATOM 6170 C CA . SER A 1 761 ? -12.234 -7.670 -14.874 1.00 88.81 761 SER A CA 1
ATOM 6171 C C . SER A 1 761 ? -11.416 -8.765 -15.557 1.00 88.81 761 SER A C 1
ATOM 6173 O O . SER A 1 761 ? -10.241 -8.548 -15.841 1.00 88.81 761 SER A O 1
ATOM 6175 N N . CYS A 1 762 ? -12.021 -9.920 -15.832 1.00 92.12 762 CYS A N 1
ATOM 6176 C CA . CYS A 1 762 ? -11.421 -10.976 -16.650 1.00 92.12 762 CYS A CA 1
ATOM 6177 C C . CYS A 1 762 ? -12.268 -11.143 -17.930 1.00 92.12 762 CYS A C 1
ATOM 6179 O O . CYS A 1 762 ? -13.219 -11.925 -17.915 1.00 92.12 762 CYS A O 1
ATOM 6181 N N . PRO A 1 763 ? -12.008 -10.367 -18.999 1.00 90.50 763 PRO A N 1
ATOM 6182 C CA . PRO A 1 763 ? -12.829 -10.369 -20.211 1.00 90.50 763 PRO A CA 1
ATOM 6183 C C . PRO A 1 763 ? -12.600 -11.630 -21.052 1.00 90.50 763 PRO A C 1
ATOM 6185 O O . PRO A 1 763 ? -11.537 -12.250 -20.975 1.00 90.50 763 PRO A O 1
ATOM 6188 N N . ARG A 1 764 ? -13.599 -12.001 -21.864 1.00 90.50 764 ARG A N 1
ATOM 6189 C CA . ARG A 1 764 ? -13.554 -13.168 -22.772 1.00 90.50 764 ARG A CA 1
ATOM 6190 C C . ARG A 1 764 ? -13.047 -12.778 -24.168 1.00 90.50 764 ARG A C 1
ATOM 6192 O O . ARG A 1 764 ? -12.634 -13.639 -24.937 1.00 90.50 764 ARG A O 1
ATOM 6199 N N . GLU A 1 765 ? -13.059 -11.492 -24.497 1.00 90.81 765 GLU A N 1
ATOM 6200 C CA . GLU A 1 765 ? -12.533 -10.943 -25.743 1.00 90.81 765 GLU A CA 1
ATOM 6201 C C . GLU A 1 765 ? -10.998 -10.907 -25.742 1.00 90.81 765 GLU A C 1
ATOM 6203 O O . GLU A 1 765 ? -10.364 -10.921 -24.691 1.00 90.81 765 GLU A O 1
ATOM 6208 N N . THR A 1 766 ? -10.373 -10.818 -26.919 1.00 90.31 766 THR A N 1
ATOM 6209 C CA . THR A 1 766 ? -8.930 -10.554 -27.019 1.00 90.31 766 THR A CA 1
ATOM 6210 C C . THR A 1 766 ? -8.610 -9.140 -26.532 1.00 90.31 766 THR A C 1
ATOM 6212 O O . THR A 1 766 ? -9.225 -8.168 -26.974 1.00 90.31 766 THR A O 1
ATOM 6215 N N . PHE A 1 767 ? -7.593 -9.002 -25.684 1.00 89.00 767 PHE A N 1
ATOM 6216 C CA . PHE A 1 767 ? -7.149 -7.715 -25.143 1.00 89.00 767 PHE A CA 1
ATOM 6217 C C . PHE A 1 767 ? -5.624 -7.608 -25.101 1.00 89.00 767 PHE A C 1
ATOM 6219 O O . PHE A 1 767 ? -4.907 -8.577 -25.326 1.00 89.00 767 PHE A O 1
ATOM 6226 N N . TYR A 1 768 ? -5.121 -6.407 -24.823 1.00 89.44 768 TYR A N 1
ATOM 6227 C CA . TYR A 1 768 ? -3.701 -6.160 -24.586 1.00 89.44 768 TYR A CA 1
ATOM 6228 C C . TYR A 1 768 ? -3.516 -5.730 -23.141 1.00 89.44 768 TYR A C 1
ATOM 6230 O O . TYR A 1 768 ? -4.219 -4.822 -22.685 1.00 89.44 768 TYR A O 1
ATOM 6238 N N . GLU A 1 769 ? -2.571 -6.339 -22.435 1.00 93.00 769 GLU A N 1
ATOM 6239 C CA . GLU A 1 769 ? -2.312 -5.978 -21.045 1.00 93.00 769 GLU A CA 1
ATOM 6240 C C . GLU A 1 769 ? -0.854 -6.204 -20.639 1.00 93.00 769 GLU A C 1
ATOM 6242 O O . GLU A 1 769 ? -0.131 -7.014 -21.226 1.00 93.00 769 GLU A O 1
ATOM 6247 N N . PHE A 1 770 ? -0.426 -5.444 -19.629 1.00 94.62 770 PHE A N 1
ATOM 6248 C CA . PHE A 1 770 ? 0.824 -5.685 -18.916 1.00 94.62 770 PHE A CA 1
ATOM 6249 C C . PHE A 1 770 ? 0.595 -6.797 -17.893 1.00 94.62 770 PHE A C 1
ATOM 6251 O O . PHE A 1 770 ? -0.270 -6.670 -17.032 1.00 94.62 770 PHE A O 1
ATOM 6258 N N . ILE A 1 771 ? 1.373 -7.871 -17.951 1.00 96.62 771 ILE A N 1
ATOM 6259 C CA . ILE A 1 771 ? 1.163 -9.064 -17.128 1.00 96.62 771 ILE A CA 1
ATOM 6260 C C . ILE A 1 771 ? 2.496 -9.633 -16.644 1.00 96.62 771 ILE A C 1
ATOM 6262 O O . ILE A 1 771 ? 3.530 -9.488 -17.297 1.00 96.62 771 ILE A O 1
ATOM 6266 N N . SER A 1 772 ? 2.494 -10.268 -15.474 1.00 98.19 772 SER A N 1
ATOM 6267 C CA . SER A 1 772 ? 3.651 -11.030 -15.006 1.00 98.19 772 SER A CA 1
ATOM 6268 C C . SER A 1 772 ? 3.875 -12.275 -15.872 1.00 98.19 772 SER A C 1
ATOM 6270 O O . SER A 1 772 ? 2.931 -12.871 -16.398 1.00 98.19 772 SER A O 1
ATOM 6272 N N . THR A 1 773 ? 5.127 -12.711 -16.004 1.00 98.25 773 THR A N 1
ATOM 6273 C CA . THR A 1 773 ? 5.435 -13.936 -16.760 1.00 98.25 773 THR A CA 1
ATOM 6274 C C . THR A 1 773 ? 4.823 -15.178 -16.110 1.00 98.25 773 THR A C 1
ATOM 6276 O O . THR A 1 773 ? 4.440 -16.107 -16.814 1.00 98.25 773 THR A O 1
ATOM 6279 N N . VAL A 1 774 ? 4.663 -15.180 -14.783 1.00 97.88 774 VAL A N 1
ATOM 6280 C CA . VAL A 1 774 ? 4.097 -16.306 -14.021 1.00 97.88 774 VAL A CA 1
ATOM 6281 C C . VAL A 1 774 ? 2.599 -16.487 -14.265 1.00 97.88 774 VAL A C 1
ATOM 6283 O O . VAL A 1 774 ? 2.147 -17.608 -14.480 1.00 97.88 774 VAL A O 1
ATOM 6286 N N . GLU A 1 775 ? 1.827 -15.398 -14.307 1.00 97.31 775 GLU A N 1
ATOM 6287 C CA . GLU A 1 775 ? 0.400 -15.473 -14.638 1.00 97.31 775 GLU A CA 1
ATOM 6288 C C . GLU A 1 775 ? 0.181 -15.824 -16.099 1.00 97.31 775 GLU A C 1
ATOM 6290 O O . GLU A 1 775 ? -0.726 -16.592 -16.407 1.00 97.31 775 GLU A O 1
ATOM 6295 N N . LEU A 1 776 ? 1.007 -15.280 -16.997 1.00 98.00 776 LEU A N 1
ATOM 6296 C CA . LEU A 1 776 ? 0.863 -15.572 -18.412 1.00 98.00 776 LEU A CA 1
ATOM 6297 C C . LEU A 1 776 ? 1.140 -17.047 -18.706 1.00 98.00 776 LEU A C 1
ATOM 6299 O O . LEU A 1 776 ? 0.357 -17.663 -19.421 1.00 98.00 776 LEU A O 1
ATOM 6303 N N . ARG A 1 777 ? 2.190 -17.632 -18.111 1.00 98.00 777 ARG A N 1
ATOM 6304 C CA . ARG A 1 777 ? 2.491 -19.069 -18.238 1.00 98.00 777 ARG A CA 1
ATOM 6305 C C . ARG A 1 777 ? 1.342 -19.940 -17.738 1.00 98.00 777 ARG A C 1
ATOM 6307 O O . ARG A 1 777 ? 0.887 -20.793 -18.492 1.00 98.00 777 ARG A O 1
ATOM 6314 N N . GLN A 1 778 ? 0.810 -19.662 -16.544 1.00 97.62 778 GLN A N 1
ATOM 6315 C CA . GLN A 1 778 ? -0.378 -20.370 -16.057 1.00 97.62 778 GLN A CA 1
ATOM 6316 C C . GLN A 1 778 ? -1.571 -20.167 -17.004 1.00 97.62 778 GLN A C 1
ATOM 6318 O O . GLN A 1 778 ? -2.310 -21.098 -17.283 1.00 97.62 778 GLN A O 1
ATOM 6323 N N . GLY A 1 779 ? -1.763 -18.970 -17.556 1.00 97.12 779 GLY A N 1
ATOM 6324 C CA . GLY A 1 779 ? -2.771 -18.735 -18.587 1.00 97.12 779 GLY A CA 1
ATOM 6325 C C . GLY A 1 779 ? -2.634 -19.687 -19.779 1.00 97.12 779 GLY A C 1
ATOM 6326 O O . GLY A 1 779 ? -3.613 -20.311 -20.187 1.00 97.12 779 GLY A O 1
ATOM 6327 N N . LEU A 1 780 ? -1.425 -19.829 -20.326 1.00 97.81 780 LEU A N 1
ATOM 6328 C CA . LEU A 1 780 ? -1.163 -20.719 -21.462 1.00 97.81 780 LEU A CA 1
ATOM 6329 C C . LEU A 1 780 ? -1.505 -22.184 -21.138 1.00 97.81 780 LEU A C 1
ATOM 6331 O O . LEU A 1 780 ? -2.098 -22.862 -21.974 1.00 97.81 780 LEU A O 1
ATOM 6335 N N . GLU A 1 781 ? -1.215 -22.648 -19.917 1.00 97.12 781 GLU A N 1
ATOM 6336 C CA . GLU A 1 781 ? -1.588 -23.994 -19.441 1.00 97.12 781 GLU A CA 1
ATOM 6337 C C . GLU A 1 781 ? -3.109 -24.223 -19.448 1.00 97.12 781 GLU A C 1
ATOM 6339 O O . GLU A 1 781 ? -3.570 -25.331 -19.710 1.00 97.12 781 GLU A O 1
ATOM 6344 N N . TYR A 1 782 ? -3.897 -23.169 -19.214 1.00 96.31 782 TYR A N 1
ATOM 6345 C CA . TYR A 1 782 ? -5.365 -23.205 -19.204 1.00 96.31 782 TYR A CA 1
ATOM 6346 C C . TYR A 1 782 ? -5.985 -22.798 -20.555 1.00 96.31 782 TYR A C 1
ATOM 6348 O O . TYR A 1 782 ? -7.174 -22.487 -20.635 1.00 96.31 782 TYR A O 1
ATOM 6356 N N . GLY A 1 783 ? -5.197 -22.799 -21.635 1.00 96.81 783 GLY A N 1
ATOM 6357 C CA . GLY A 1 783 ? -5.684 -22.615 -23.004 1.00 96.81 783 GLY A CA 1
ATOM 6358 C C . GLY A 1 783 ? -5.768 -21.167 -23.490 1.00 96.81 783 GLY A C 1
ATOM 6359 O O . GLY A 1 783 ? -6.260 -20.930 -24.597 1.00 96.81 783 GLY A O 1
ATOM 6360 N N . TYR A 1 784 ? -5.274 -20.191 -22.721 1.00 97.94 784 TYR A N 1
ATOM 6361 C CA . TYR A 1 784 ? -5.066 -18.847 -23.261 1.00 97.94 784 TYR A CA 1
ATOM 6362 C C . TYR A 1 784 ? -4.006 -18.882 -24.370 1.00 97.94 784 TYR A C 1
ATOM 6364 O O . TYR A 1 784 ? -3.089 -19.701 -24.362 1.00 97.94 784 TYR A O 1
ATOM 6372 N N . LYS A 1 785 ? -4.099 -17.949 -25.317 1.00 98.12 785 LYS A N 1
ATOM 6373 C CA . LYS A 1 785 ? -3.052 -17.692 -26.315 1.00 98.12 785 LYS A CA 1
ATOM 6374 C C . LYS A 1 785 ? -2.475 -16.303 -26.100 1.00 98.12 785 LYS A C 1
ATOM 6376 O O . LYS A 1 785 ? -3.216 -15.386 -25.744 1.00 98.12 785 LYS A O 1
ATOM 6381 N N . ALA A 1 786 ? -1.180 -16.136 -26.348 1.00 96.88 786 ALA A N 1
ATOM 6382 C CA . ALA A 1 786 ? -0.512 -14.856 -26.169 1.00 96.88 786 ALA A CA 1
ATOM 6383 C C . ALA A 1 786 ? 0.509 -14.561 -27.272 1.00 96.88 786 ALA A C 1
ATOM 6385 O O . ALA A 1 786 ? 1.210 -15.458 -27.729 1.00 96.88 786 ALA A O 1
ATOM 6386 N N . GLU A 1 787 ? 0.602 -13.292 -27.655 1.00 95.38 787 GLU A N 1
ATOM 6387 C CA . GLU A 1 787 ? 1.658 -12.732 -28.502 1.00 95.38 787 GLU A CA 1
ATOM 6388 C C . GLU A 1 787 ? 2.389 -11.667 -27.677 1.00 95.38 787 GLU A C 1
ATOM 6390 O O . GLU A 1 787 ? 1.767 -10.700 -27.229 1.00 95.38 787 GLU A O 1
ATOM 6395 N N . ILE A 1 788 ? 3.684 -11.868 -27.416 1.00 95.31 788 ILE A N 1
ATOM 6396 C CA . ILE A 1 788 ? 4.506 -10.939 -26.631 1.00 95.31 788 ILE A CA 1
ATOM 6397 C C . ILE A 1 788 ? 5.021 -9.833 -27.545 1.00 95.31 788 ILE A C 1
ATOM 6399 O O . ILE A 1 788 ? 5.528 -10.114 -28.626 1.00 95.31 788 ILE A O 1
ATOM 6403 N N . LEU A 1 789 ? 4.918 -8.581 -27.098 1.00 89.56 789 LEU A N 1
ATOM 6404 C CA . LEU A 1 789 ? 5.432 -7.430 -27.845 1.00 89.56 789 LEU A CA 1
ATOM 6405 C C . LEU A 1 789 ? 6.759 -6.927 -27.264 1.00 89.56 789 LEU A C 1
ATOM 6407 O O . LEU A 1 789 ? 7.650 -6.510 -27.998 1.00 89.56 789 LEU A O 1
ATOM 6411 N N . CYS A 1 790 ? 6.866 -6.909 -25.936 1.00 91.50 790 CYS A N 1
ATOM 6412 C CA . CYS A 1 790 ? 8.066 -6.514 -25.202 1.00 91.50 790 CYS A CA 1
ATOM 6413 C C . CYS A 1 790 ? 7.915 -6.857 -23.718 1.00 91.50 790 CYS A C 1
ATOM 6415 O O . CYS A 1 790 ? 6.816 -7.161 -23.245 1.00 91.50 790 CYS A O 1
ATOM 6417 N N . GLY A 1 791 ? 8.984 -6.700 -22.945 1.00 95.69 791 GLY A N 1
ATOM 6418 C CA . GLY A 1 791 ? 8.950 -6.952 -21.514 1.00 95.69 791 GLY A CA 1
ATOM 6419 C C . GLY A 1 791 ? 10.195 -6.512 -20.765 1.00 95.69 791 GLY A C 1
ATOM 6420 O O . GLY A 1 791 ? 11.165 -6.010 -21.331 1.00 95.69 791 GLY A O 1
ATOM 6421 N N . VAL A 1 792 ? 10.147 -6.728 -19.458 1.00 97.19 792 VAL A N 1
ATOM 6422 C CA . VAL A 1 792 ? 11.219 -6.511 -18.495 1.00 97.19 792 VAL A CA 1
ATOM 6423 C C . VAL A 1 792 ? 11.593 -7.858 -17.905 1.00 97.19 792 VAL A C 1
ATOM 6425 O O . VAL A 1 792 ? 10.751 -8.501 -17.282 1.00 97.19 792 VAL A O 1
ATOM 6428 N N . ASN A 1 793 ? 12.844 -8.260 -18.085 1.00 96.94 793 ASN A N 1
ATOM 6429 C CA . ASN A 1 793 ? 13.430 -9.460 -17.509 1.00 96.94 793 ASN A CA 1
ATOM 6430 C C . ASN A 1 793 ? 14.289 -9.118 -16.281 1.00 96.94 793 ASN A C 1
ATOM 6432 O O . ASN A 1 793 ? 14.858 -8.025 -16.205 1.00 96.94 793 ASN A O 1
ATOM 6436 N N . PHE A 1 794 ? 14.418 -10.064 -15.352 1.00 96.75 794 PHE A N 1
ATOM 6437 C CA . PHE A 1 794 ? 15.317 -9.993 -14.198 1.00 96.75 794 PHE A CA 1
ATOM 6438 C C . PHE A 1 794 ? 16.307 -11.165 -14.244 1.00 96.75 794 PHE A C 1
ATOM 6440 O O . PHE A 1 794 ? 16.045 -12.202 -13.637 1.00 96.75 794 PHE A O 1
ATOM 6447 N N . PRO A 1 795 ? 17.446 -11.021 -14.949 1.00 93.31 795 PRO A N 1
ATOM 6448 C CA . PRO A 1 795 ? 18.412 -12.113 -15.115 1.00 93.31 795 PRO A CA 1
ATOM 6449 C C . PRO A 1 795 ? 19.018 -12.608 -13.794 1.00 93.31 795 PRO A C 1
ATOM 6451 O O . PRO A 1 795 ? 19.364 -13.774 -13.662 1.00 93.31 795 PRO A O 1
ATOM 6454 N N . GLU A 1 796 ? 19.116 -11.720 -12.805 1.00 92.31 796 GLU A N 1
ATOM 6455 C CA . GLU A 1 796 ? 19.647 -11.985 -11.461 1.00 92.31 796 GLU A CA 1
ATOM 6456 C C . GLU A 1 796 ? 18.524 -12.238 -10.433 1.00 92.31 796 GLU A C 1
ATOM 6458 O O . GLU A 1 796 ? 18.680 -11.963 -9.234 1.00 92.31 796 GLU A O 1
ATOM 6463 N N . ALA A 1 797 ? 17.359 -12.707 -10.890 1.00 94.88 797 ALA A N 1
ATOM 6464 C CA . ALA A 1 797 ? 16.265 -13.083 -10.007 1.00 94.88 797 ALA A CA 1
ATOM 6465 C C . ALA A 1 797 ? 16.726 -14.095 -8.942 1.00 94.88 797 ALA A C 1
ATOM 6467 O O . ALA A 1 797 ? 17.592 -14.948 -9.166 1.00 94.88 797 ALA A O 1
ATOM 6468 N N . CYS A 1 798 ? 16.166 -13.978 -7.740 1.00 93.81 798 CYS A N 1
ATOM 6469 C CA . CYS A 1 798 ? 16.468 -14.911 -6.671 1.00 93.81 798 CYS A CA 1
ATOM 6470 C C . CYS A 1 798 ? 15.640 -16.179 -6.834 1.00 93.81 798 CYS A C 1
ATOM 6472 O O . CYS A 1 798 ? 14.510 -16.140 -7.329 1.00 93.81 798 CYS A O 1
ATOM 6474 N N . GLU A 1 799 ? 16.189 -17.289 -6.356 1.00 94.44 799 GLU A N 1
ATOM 6475 C CA . GLU A 1 799 ? 15.481 -18.556 -6.350 1.00 94.44 799 GLU A CA 1
ATOM 6476 C C . GLU A 1 799 ? 14.377 -18.565 -5.286 1.00 94.44 799 GLU A C 1
ATOM 6478 O O . GLU A 1 799 ? 14.300 -17.690 -4.411 1.00 94.44 799 GLU A O 1
ATOM 6483 N N . ALA A 1 800 ? 13.498 -19.566 -5.359 1.00 95.31 800 ALA A N 1
ATOM 6484 C CA . ALA A 1 800 ? 12.483 -19.783 -4.336 1.00 95.31 800 ALA A CA 1
ATOM 6485 C C . ALA A 1 800 ? 13.131 -19.903 -2.944 1.00 95.31 800 ALA A C 1
ATOM 6487 O O . ALA A 1 800 ? 14.190 -20.504 -2.775 1.00 95.31 800 ALA A O 1
ATOM 6488 N N . ASN A 1 801 ? 12.476 -19.331 -1.935 1.00 94.19 801 ASN A N 1
ATOM 6489 C CA . ASN A 1 801 ? 12.912 -19.231 -0.537 1.00 94.19 801 ASN A CA 1
ATOM 6490 C C . ASN A 1 801 ? 14.160 -18.375 -0.266 1.00 94.19 801 ASN A C 1
ATOM 6492 O O . ASN A 1 801 ? 14.427 -18.081 0.899 1.00 94.19 801 ASN A O 1
ATOM 6496 N N . GLU A 1 802 ? 14.891 -17.925 -1.286 1.00 92.88 802 GLU A N 1
ATOM 6497 C CA . GLU A 1 802 ? 16.164 -17.224 -1.092 1.00 92.88 802 GLU A CA 1
ATOM 6498 C C . GLU A 1 802 ? 15.976 -15.841 -0.449 1.00 92.88 802 GLU A C 1
ATOM 6500 O O . GLU A 1 802 ? 16.688 -15.502 0.494 1.00 92.88 802 GLU A O 1
ATOM 6505 N N . LEU A 1 803 ? 14.980 -15.063 -0.899 1.00 93.31 803 LEU A N 1
ATOM 6506 C CA . LEU A 1 803 ? 14.755 -13.702 -0.395 1.00 93.31 803 LEU A CA 1
ATOM 6507 C C . LEU A 1 803 ? 13.910 -13.654 0.887 1.00 93.31 803 LEU A C 1
ATOM 6509 O O . LEU A 1 803 ? 14.273 -12.967 1.838 1.00 93.31 803 LEU A O 1
ATOM 6513 N N . PHE A 1 804 ? 12.771 -14.354 0.918 1.00 94.50 804 PHE A N 1
ATOM 6514 C CA . PHE A 1 804 ? 11.806 -14.263 2.023 1.00 94.50 804 PHE A CA 1
ATOM 6515 C C . PHE A 1 804 ? 11.601 -15.567 2.803 1.00 94.50 804 PHE A C 1
ATOM 6517 O O . PHE A 1 804 ? 10.882 -15.537 3.797 1.00 94.50 804 PHE A O 1
ATOM 6524 N N . GLY A 1 805 ? 12.212 -16.692 2.408 1.00 94.88 805 GLY A N 1
ATOM 6525 C CA . GLY A 1 805 ? 11.920 -18.010 2.994 1.00 94.88 805 GLY A CA 1
ATOM 6526 C C . GLY A 1 805 ? 12.074 -18.025 4.514 1.00 94.88 805 GLY A C 1
ATOM 6527 O O . GLY A 1 805 ? 11.100 -18.231 5.231 1.00 94.88 805 GLY A O 1
ATOM 6528 N N . LYS A 1 806 ? 13.260 -17.655 5.017 1.00 94.44 806 LYS A N 1
ATOM 6529 C CA . LYS A 1 806 ? 13.529 -17.579 6.466 1.00 94.44 806 LYS A CA 1
ATOM 6530 C C . LYS A 1 806 ? 12.599 -16.610 7.205 1.00 94.44 806 LYS A C 1
ATOM 6532 O O . LYS A 1 806 ? 12.187 -16.904 8.322 1.00 94.44 806 LYS A O 1
ATOM 6537 N N . PHE A 1 807 ? 12.281 -15.467 6.591 1.00 94.56 807 PHE A N 1
ATOM 6538 C CA . PHE A 1 807 ? 11.376 -14.466 7.167 1.00 94.56 807 PHE A CA 1
ATOM 6539 C C . PHE A 1 807 ? 9.965 -15.029 7.343 1.00 94.56 807 PHE A C 1
ATOM 6541 O O . PHE A 1 807 ? 9.358 -14.869 8.401 1.00 94.56 807 PHE A O 1
ATOM 6548 N N . VAL A 1 808 ? 9.455 -15.699 6.309 1.00 97.00 808 VAL A N 1
ATOM 6549 C CA . VAL A 1 808 ? 8.124 -16.300 6.323 1.00 97.00 808 VAL A CA 1
ATOM 6550 C C . VAL A 1 808 ? 8.076 -17.467 7.300 1.00 97.00 808 VAL A C 1
ATOM 6552 O O . VAL A 1 808 ? 7.191 -17.484 8.148 1.00 97.00 808 VAL A O 1
ATOM 6555 N N . ASP A 1 809 ? 9.032 -18.391 7.225 1.00 96.25 809 ASP A N 1
ATOM 6556 C CA . ASP A 1 809 ? 9.028 -19.616 8.028 1.00 96.25 809 ASP A CA 1
ATOM 6557 C C . ASP A 1 809 ? 9.082 -19.305 9.529 1.00 96.25 809 ASP A C 1
ATOM 6559 O O . ASP A 1 809 ? 8.245 -19.783 10.290 1.00 96.25 809 ASP A O 1
ATOM 6563 N N . GLN A 1 810 ? 9.996 -18.427 9.959 1.00 95.38 810 GLN A N 1
ATOM 6564 C CA . GLN A 1 810 ? 10.136 -18.089 11.379 1.00 95.38 810 GLN A CA 1
ATOM 6565 C C . GLN A 1 810 ? 8.912 -17.357 11.937 1.00 95.38 810 GLN A C 1
ATOM 6567 O O . GLN A 1 810 ? 8.426 -17.692 13.015 1.00 95.38 810 GLN A O 1
ATOM 6572 N N . LEU A 1 811 ? 8.393 -16.351 11.226 1.00 95.44 811 LEU A N 1
ATOM 6573 C CA . LEU A 1 811 ? 7.233 -15.611 11.719 1.00 95.44 811 LEU A CA 1
ATOM 6574 C C . LEU A 1 811 ? 5.942 -16.433 11.620 1.00 95.44 811 LEU A C 1
ATOM 6576 O O . LEU A 1 811 ? 5.039 -16.242 12.434 1.00 95.44 811 LEU A O 1
ATOM 6580 N N . TYR A 1 812 ? 5.819 -17.331 10.638 1.00 96.06 812 TYR A N 1
ATOM 6581 C CA . TYR A 1 812 ? 4.656 -18.212 10.545 1.00 96.06 812 TYR A CA 1
ATOM 6582 C C . TYR A 1 812 ? 4.639 -19.214 11.696 1.00 96.06 812 TYR A C 1
ATOM 6584 O O . TYR A 1 812 ? 3.594 -19.379 12.322 1.00 96.06 812 TYR A O 1
ATOM 6592 N N . GLU A 1 813 ? 5.798 -19.782 12.030 1.00 95.25 813 GLU A N 1
ATOM 6593 C CA . GLU A 1 813 ? 5.965 -20.658 13.187 1.00 95.25 813 GLU A CA 1
ATOM 6594 C C . GLU A 1 813 ? 5.559 -19.940 14.482 1.00 95.25 813 GLU A C 1
ATOM 6596 O O . GLU A 1 813 ? 4.652 -20.394 15.175 1.00 95.25 813 GLU A O 1
ATOM 6601 N N . ILE A 1 814 ? 6.097 -18.740 14.747 1.00 94.81 814 ILE A N 1
ATOM 6602 C CA . ILE A 1 814 ? 5.711 -17.933 15.923 1.00 94.81 814 ILE A CA 1
ATOM 6603 C C . ILE A 1 814 ? 4.200 -17.655 15.938 1.00 94.81 814 ILE A C 1
ATOM 6605 O O . ILE A 1 814 ? 3.550 -17.770 16.978 1.00 94.81 814 ILE A O 1
ATOM 6609 N N . LYS A 1 815 ? 3.609 -17.300 14.788 1.00 94.44 815 LYS A N 1
ATOM 6610 C CA . LYS A 1 815 ? 2.160 -17.069 14.663 1.00 94.44 815 LYS A CA 1
ATOM 6611 C C . LYS A 1 815 ? 1.354 -18.332 15.012 1.00 94.44 815 LYS A C 1
ATOM 6613 O O . LYS A 1 815 ? 0.258 -18.202 15.564 1.00 94.44 815 LYS A O 1
ATOM 6618 N N . ALA A 1 816 ? 1.843 -19.511 14.636 1.00 91.50 816 ALA A N 1
ATOM 6619 C CA . ALA A 1 816 ? 1.140 -20.779 14.784 1.00 91.50 816 ALA A CA 1
ATOM 6620 C C . ALA A 1 816 ? 1.282 -21.382 16.189 1.00 91.50 816 ALA A C 1
ATOM 6622 O O . ALA A 1 816 ? 0.295 -21.904 16.712 1.00 91.50 816 ALA A O 1
ATOM 6623 N N . THR A 1 817 ? 2.466 -21.289 16.803 1.00 93.19 817 THR A N 1
ATOM 6624 C CA . THR A 1 817 ? 2.807 -22.049 18.018 1.00 93.19 817 THR A CA 1
ATOM 6625 C C . THR A 1 817 ? 3.002 -21.201 19.275 1.00 93.19 817 THR A C 1
ATOM 6627 O O . THR A 1 817 ? 2.874 -21.742 20.374 1.00 93.19 817 THR A O 1
ATOM 6630 N N . SER A 1 818 ? 3.239 -19.884 19.167 1.00 92.50 818 SER A N 1
ATOM 6631 C CA . SER A 1 818 ? 3.476 -19.049 20.356 1.00 92.50 818 SER A CA 1
ATOM 6632 C C . SER A 1 818 ? 2.225 -18.915 21.233 1.00 92.50 818 SER A C 1
ATOM 6634 O O . SER A 1 818 ? 1.127 -18.577 20.771 1.00 92.50 818 SER A O 1
ATOM 6636 N N . THR A 1 819 ? 2.413 -19.147 22.534 1.00 92.12 819 THR A N 1
ATOM 6637 C CA . THR A 1 819 ? 1.413 -18.888 23.579 1.00 92.12 819 THR A CA 1
ATOM 6638 C C . THR A 1 819 ? 1.391 -17.423 24.015 1.00 92.12 819 THR A C 1
ATOM 6640 O O . THR A 1 819 ? 0.425 -16.996 24.646 1.00 92.12 819 THR A O 1
ATOM 6643 N N . ASP A 1 820 ? 2.429 -16.647 23.684 1.00 92.12 820 ASP A N 1
ATOM 6644 C CA . ASP A 1 820 ? 2.477 -15.210 23.939 1.00 92.12 820 ASP A CA 1
ATOM 6645 C C . ASP A 1 820 ? 1.606 -14.475 22.906 1.00 92.12 820 ASP A C 1
ATOM 6647 O O . ASP A 1 820 ? 1.855 -14.487 21.693 1.00 92.12 820 ASP A O 1
ATOM 6651 N N . SER A 1 821 ? 0.538 -13.830 23.383 1.00 92.06 821 SER A N 1
ATOM 6652 C CA . SER A 1 821 ? -0.414 -13.143 22.511 1.00 92.06 821 SER A CA 1
ATOM 6653 C C . SER A 1 821 ? 0.205 -11.950 21.777 1.00 92.06 821 SER A C 1
ATOM 6655 O O . SER A 1 821 ? -0.214 -11.666 20.649 1.00 92.06 821 SER A O 1
ATOM 6657 N N . VAL A 1 822 ? 1.202 -11.284 22.373 1.00 93.44 822 VAL A N 1
ATOM 6658 C CA . VAL A 1 822 ? 1.911 -10.142 21.789 1.00 93.44 822 VAL A CA 1
ATOM 6659 C C . VAL A 1 822 ? 2.820 -10.618 20.666 1.00 93.44 822 VAL A C 1
ATOM 6661 O O . VAL A 1 822 ? 2.737 -10.080 19.561 1.00 93.44 822 VAL A O 1
ATOM 6664 N N . GLU A 1 823 ? 3.642 -11.642 20.904 1.00 93.00 823 GLU A N 1
ATOM 6665 C CA . GLU A 1 823 ? 4.533 -12.201 19.876 1.00 93.00 823 GLU A CA 1
ATOM 6666 C C . GLU A 1 823 ? 3.740 -12.716 18.675 1.00 93.00 823 GLU A C 1
ATOM 6668 O O . GLU A 1 823 ? 4.027 -12.360 17.528 1.00 93.00 823 GLU A O 1
ATOM 6673 N N . ARG A 1 824 ? 2.666 -13.470 18.934 1.00 93.50 824 ARG A N 1
ATOM 6674 C CA . ARG A 1 824 ? 1.761 -13.965 17.893 1.00 93.50 824 ARG A CA 1
ATOM 6675 C C . ARG A 1 824 ? 1.147 -12.827 17.075 1.00 93.50 824 ARG A C 1
ATOM 6677 O O . ARG A 1 824 ? 1.025 -12.931 15.851 1.00 93.50 824 ARG A O 1
ATOM 6684 N N . MET A 1 825 ? 0.756 -11.731 17.731 1.00 93.38 825 MET A N 1
ATOM 6685 C CA . MET A 1 825 ? 0.229 -10.541 17.060 1.00 93.38 825 MET A CA 1
ATOM 6686 C C . MET A 1 825 ? 1.299 -9.859 16.197 1.00 93.38 825 MET A C 1
ATOM 6688 O O . MET A 1 825 ? 1.027 -9.566 15.032 1.00 93.38 825 MET A O 1
ATOM 6692 N N . ILE A 1 826 ? 2.506 -9.639 16.729 1.00 93.00 826 ILE A N 1
ATOM 6693 C CA . ILE A 1 826 ? 3.632 -9.027 16.003 1.00 93.00 826 ILE A CA 1
ATOM 6694 C C . ILE A 1 826 ? 3.993 -9.851 14.765 1.00 93.00 826 ILE A C 1
ATOM 6696 O O . ILE A 1 826 ? 4.130 -9.289 13.673 1.00 93.00 826 ILE A O 1
ATOM 6700 N N . ALA A 1 827 ? 4.088 -11.173 14.909 1.00 94.12 827 ALA A N 1
ATOM 6701 C CA . ALA A 1 827 ? 4.400 -12.083 13.817 1.00 94.12 827 ALA A CA 1
ATOM 6702 C C . ALA A 1 827 ? 3.324 -12.036 12.719 1.00 94.12 827 ALA A C 1
ATOM 6704 O O . ALA A 1 827 ? 3.637 -11.809 11.547 1.00 94.12 827 ALA A O 1
ATOM 6705 N N . LYS A 1 828 ? 2.038 -12.126 13.096 1.00 93.06 828 LYS A N 1
ATOM 6706 C CA . LYS A 1 828 ? 0.905 -12.013 12.160 1.00 93.06 828 LYS A CA 1
ATOM 6707 C C . LYS A 1 828 ? 0.899 -10.677 11.410 1.00 93.06 828 LYS A C 1
ATOM 6709 O O . LYS A 1 828 ? 0.719 -10.653 10.193 1.00 93.06 828 LYS A O 1
ATOM 6714 N N . LEU A 1 829 ? 1.074 -9.566 12.126 1.00 92.50 829 LEU A N 1
ATOM 6715 C CA . LEU A 1 829 ? 1.083 -8.226 11.536 1.00 92.50 829 LEU A CA 1
ATOM 6716 C C . LEU A 1 829 ? 2.288 -8.022 10.608 1.00 92.50 829 LEU A C 1
ATOM 6718 O O . LEU A 1 829 ? 2.149 -7.409 9.548 1.00 92.50 829 LEU A O 1
ATOM 6722 N N . SER A 1 830 ? 3.452 -8.567 10.965 1.00 92.69 830 SER A N 1
ATOM 6723 C CA . SER A 1 830 ? 4.673 -8.417 10.170 1.00 92.69 830 SER A CA 1
ATOM 6724 C C . SER A 1 830 ? 4.650 -9.223 8.878 1.00 92.69 830 SER A C 1
ATOM 6726 O O . SER A 1 830 ? 5.005 -8.691 7.824 1.00 92.69 830 SER A O 1
ATOM 6728 N N . LEU A 1 831 ? 4.136 -10.452 8.926 1.00 92.00 831 LEU A N 1
ATOM 6729 C CA . LEU A 1 831 ? 3.915 -11.281 7.739 1.00 92.00 831 LEU A CA 1
ATOM 6730 C C . LEU A 1 831 ? 3.013 -10.586 6.710 1.00 92.00 831 LEU A C 1
ATOM 6732 O O . LEU A 1 831 ? 3.344 -10.519 5.529 1.00 92.00 831 LEU A O 1
ATOM 6736 N N . ASN A 1 832 ? 1.890 -10.022 7.160 1.00 88.94 832 ASN A N 1
ATOM 6737 C CA . ASN A 1 832 ? 0.864 -9.501 6.255 1.00 88.94 832 ASN A CA 1
ATOM 6738 C C . ASN A 1 832 ? 1.148 -8.084 5.733 1.00 88.94 832 ASN A C 1
ATOM 6740 O O . ASN A 1 832 ? 0.613 -7.695 4.696 1.00 88.94 832 ASN A O 1
ATOM 6744 N N . SER A 1 833 ? 1.960 -7.291 6.436 1.00 89.56 833 SER A N 1
ATOM 6745 C CA . SER A 1 833 ? 2.153 -5.867 6.118 1.00 89.56 833 SER A CA 1
ATOM 6746 C C . SER A 1 833 ? 3.391 -5.565 5.265 1.00 89.56 833 SER A C 1
ATOM 6748 O O . SER A 1 833 ? 3.454 -4.502 4.641 1.00 89.56 833 SER A O 1
ATOM 6750 N N . THR A 1 834 ? 4.359 -6.486 5.206 1.00 88.56 834 THR A N 1
ATOM 6751 C CA . THR A 1 834 ? 5.659 -6.253 4.555 1.00 88.56 834 THR A CA 1
ATOM 6752 C C . THR A 1 834 ? 5.523 -6.072 3.043 1.00 88.56 834 THR A C 1
ATOM 6754 O O . THR A 1 834 ? 6.033 -5.092 2.494 1.00 88.56 834 THR A O 1
ATOM 6757 N N . TYR A 1 835 ? 4.789 -6.957 2.353 1.00 90.56 835 TYR A N 1
ATOM 6758 C CA . TYR A 1 835 ? 4.753 -6.947 0.884 1.00 90.56 835 TYR A CA 1
ATOM 6759 C C . TYR A 1 835 ? 4.178 -5.644 0.313 1.00 90.56 835 TYR A C 1
ATOM 6761 O O . TYR A 1 835 ? 4.672 -5.141 -0.694 1.00 90.56 835 TYR A O 1
ATOM 6769 N N . GLY A 1 836 ? 3.161 -5.065 0.963 1.00 88.00 836 GLY A N 1
ATOM 6770 C CA . GLY A 1 836 ? 2.496 -3.849 0.493 1.00 88.00 836 GLY A CA 1
ATOM 6771 C C . GLY A 1 836 ? 3.416 -2.625 0.491 1.00 88.00 836 GLY A C 1
ATOM 6772 O O . GLY A 1 836 ? 3.198 -1.687 -0.279 1.00 88.00 836 GLY A O 1
ATOM 6773 N N . LYS A 1 837 ? 4.483 -2.641 1.306 1.00 87.94 837 LYS A N 1
ATOM 6774 C CA . LYS A 1 837 ? 5.465 -1.555 1.368 1.00 87.94 837 LYS A CA 1
ATOM 6775 C C . LYS A 1 837 ? 6.253 -1.418 0.068 1.00 87.94 837 LYS A C 1
ATOM 6777 O O . LYS A 1 837 ? 6.505 -0.292 -0.361 1.00 87.94 837 LYS A O 1
ATOM 6782 N N . PHE A 1 838 ? 6.601 -2.534 -0.575 1.00 91.44 838 PHE A N 1
ATOM 6783 C CA . PHE A 1 838 ? 7.374 -2.512 -1.816 1.00 91.44 838 PHE A CA 1
ATOM 6784 C C . PHE A 1 838 ? 6.591 -1.874 -2.975 1.00 91.44 838 PHE A C 1
ATOM 6786 O O . PHE A 1 838 ? 7.187 -1.190 -3.800 1.00 91.44 838 PHE A O 1
ATOM 6793 N N . GLY A 1 839 ? 5.263 -1.991 -2.994 1.00 89.81 839 GLY A N 1
ATOM 6794 C CA . GLY A 1 839 ? 4.377 -1.500 -4.054 1.00 89.81 839 GLY A CA 1
ATOM 6795 C C . GLY A 1 839 ? 3.779 -0.120 -3.791 1.00 89.81 839 GLY A C 1
ATOM 6796 O O . GLY A 1 839 ? 2.892 0.311 -4.536 1.00 89.81 839 GLY A O 1
ATOM 6797 N N . GLN A 1 840 ? 4.236 0.571 -2.740 1.00 85.12 840 GLN A N 1
ATOM 6798 C CA . GLN A 1 840 ? 3.704 1.866 -2.324 1.00 85.12 840 GLN A CA 1
ATOM 6799 C C . GLN A 1 840 ? 3.723 2.873 -3.486 1.00 85.12 840 GLN A C 1
ATOM 6801 O O . GLN A 1 840 ? 4.731 3.038 -4.172 1.00 85.12 840 GLN A O 1
ATOM 6806 N N . LYS A 1 841 ? 2.583 3.533 -3.727 1.00 77.88 841 LYS A N 1
ATOM 6807 C CA . LYS A 1 841 ? 2.466 4.570 -4.759 1.00 77.88 841 LYS A CA 1
ATOM 6808 C C . LYS A 1 841 ? 3.225 5.834 -4.352 1.00 77.88 841 LYS A C 1
ATOM 6810 O O . LYS A 1 841 ? 3.367 6.143 -3.166 1.00 77.88 841 LYS A O 1
ATOM 6815 N N . GLU A 1 842 ? 3.679 6.581 -5.352 1.00 70.44 842 GLU A N 1
ATOM 6816 C CA . GLU A 1 842 ? 4.227 7.922 -5.155 1.00 70.44 842 GLU A CA 1
ATOM 6817 C C . GLU A 1 842 ? 3.145 8.874 -4.617 1.00 70.44 842 GLU A C 1
ATOM 6819 O O . GLU A 1 842 ? 1.963 8.736 -4.934 1.00 70.44 842 GLU A O 1
ATOM 6824 N N . LYS A 1 843 ? 3.545 9.853 -3.795 1.00 67.06 843 LYS A N 1
ATOM 6825 C CA . LYS A 1 843 ? 2.614 10.863 -3.278 1.00 67.06 843 LYS A CA 1
ATOM 6826 C C . LYS A 1 843 ? 2.243 11.832 -4.398 1.00 67.06 843 LYS A C 1
ATOM 6828 O O . LYS A 1 843 ? 3.098 12.578 -4.868 1.00 67.06 843 LYS A O 1
ATOM 6833 N N . GLU A 1 844 ? 0.972 11.849 -4.782 1.00 66.69 844 GLU A N 1
ATOM 6834 C CA . GLU A 1 844 ? 0.457 12.793 -5.782 1.00 66.69 844 GLU A CA 1
ATOM 6835 C C . GLU A 1 844 ? 0.272 14.204 -5.220 1.00 66.69 844 GLU A C 1
ATOM 6837 O O . GLU A 1 844 ? 0.411 15.182 -5.945 1.00 66.69 844 GLU A O 1
ATOM 6842 N N . TYR A 1 845 ? 0.014 14.319 -3.918 1.00 75.38 845 TYR A N 1
ATOM 6843 C CA . TYR A 1 845 ? -0.217 15.593 -3.247 1.00 75.38 845 TYR A CA 1
ATOM 6844 C C . TYR A 1 845 ? 0.722 15.771 -2.062 1.00 75.38 845 TYR A C 1
ATOM 6846 O O . TYR A 1 845 ? 1.143 14.810 -1.408 1.00 75.38 845 TYR A O 1
ATOM 6854 N N . ARG A 1 846 ? 1.032 17.033 -1.777 1.00 82.50 846 ARG A N 1
ATOM 6855 C CA . ARG A 1 846 ? 1.814 17.471 -0.626 1.00 82.50 846 ARG A CA 1
ATOM 6856 C C . ARG A 1 846 ? 0.925 18.305 0.267 1.00 82.50 846 ARG A C 1
ATOM 6858 O O . ARG A 1 846 ? 0.262 19.209 -0.225 1.00 82.50 846 ARG A O 1
ATOM 6865 N N . ILE A 1 847 ? 0.963 18.014 1.560 1.00 88.44 847 ILE A N 1
ATOM 6866 C CA . ILE A 1 847 ? 0.400 18.876 2.593 1.00 88.44 847 ILE A CA 1
ATOM 6867 C C . ILE A 1 847 ? 1.576 19.488 3.342 1.00 88.44 847 ILE A C 1
ATOM 6869 O O . ILE A 1 847 ? 2.491 18.764 3.751 1.00 88.44 847 ILE A O 1
ATOM 6873 N N . LYS A 1 848 ? 1.572 20.809 3.492 1.00 89.75 848 LYS A N 1
ATOM 6874 C CA . LYS A 1 848 ? 2.591 21.538 4.245 1.00 89.75 848 LYS A CA 1
ATOM 6875 C C . LYS A 1 848 ? 1.939 22.546 5.179 1.00 89.75 848 LYS A C 1
ATOM 6877 O O . LYS A 1 848 ? 0.975 23.197 4.796 1.00 89.75 848 LYS A O 1
ATOM 6882 N N . ILE A 1 849 ? 2.524 22.674 6.365 1.00 91.56 849 ILE A N 1
ATOM 6883 C CA . ILE A 1 849 ? 2.336 23.817 7.258 1.00 91.56 849 ILE A CA 1
ATOM 6884 C C . ILE A 1 849 ? 3.502 24.769 6.981 1.00 91.56 849 ILE A C 1
ATOM 6886 O O . ILE A 1 849 ? 4.653 24.323 6.955 1.00 91.56 849 ILE A O 1
ATOM 6890 N N . MET A 1 850 ? 3.214 26.038 6.716 1.00 92.12 850 MET A N 1
ATOM 6891 C CA . MET A 1 850 ? 4.216 27.057 6.391 1.00 92.12 850 MET A CA 1
ATOM 6892 C C . MET A 1 850 ? 3.769 28.438 6.839 1.00 92.12 850 MET A C 1
ATOM 6894 O O . MET A 1 850 ? 2.628 28.613 7.255 1.00 92.12 850 MET A O 1
ATOM 6898 N N . LYS A 1 851 ? 4.678 29.407 6.741 1.00 91.81 851 LYS A N 1
ATOM 6899 C CA . LYS A 1 851 ? 4.330 30.800 6.973 1.00 91.81 851 LYS A CA 1
ATOM 6900 C C . LYS A 1 851 ? 3.377 31.303 5.893 1.00 91.81 851 LYS A C 1
ATOM 6902 O O . LYS A 1 851 ? 3.529 30.943 4.725 1.00 91.81 851 LYS A O 1
ATOM 6907 N N . THR A 1 852 ? 2.404 32.113 6.291 1.00 92.19 852 THR A N 1
ATOM 6908 C CA . THR A 1 852 ? 1.352 32.621 5.398 1.00 92.19 852 THR A CA 1
ATOM 6909 C C . THR A 1 852 ? 1.922 33.451 4.244 1.00 92.19 852 THR A C 1
ATOM 6911 O O . THR A 1 852 ? 1.469 33.326 3.109 1.00 92.19 852 THR A O 1
ATOM 6914 N N . ASP A 1 853 ? 2.978 34.226 4.495 1.00 92.75 853 ASP A N 1
ATOM 6915 C CA . ASP A 1 853 ? 3.685 35.026 3.484 1.00 92.75 853 ASP A CA 1
ATOM 6916 C C . ASP A 1 853 ? 4.372 34.182 2.391 1.00 92.75 853 ASP A C 1
ATOM 6918 O O . ASP A 1 853 ? 4.561 34.662 1.276 1.00 92.75 853 ASP A O 1
ATOM 6922 N N . GLN A 1 854 ? 4.681 32.910 2.669 1.00 92.44 854 GLN A N 1
ATOM 6923 C CA . GLN A 1 854 ? 5.301 31.970 1.724 1.00 92.44 854 GLN A CA 1
ATOM 6924 C C . GLN A 1 854 ? 4.287 31.176 0.884 1.00 92.44 854 GLN A C 1
ATOM 6926 O O . GLN A 1 854 ? 4.670 30.410 -0.002 1.00 92.44 854 GLN A O 1
ATOM 6931 N N . VAL A 1 855 ? 2.983 31.315 1.142 1.00 91.75 855 VAL A N 1
ATOM 6932 C CA . VAL A 1 855 ? 1.939 30.552 0.434 1.00 91.75 855 VAL A CA 1
ATOM 6933 C C . VAL A 1 855 ? 1.862 30.927 -1.053 1.00 91.75 855 VAL A C 1
ATOM 6935 O O . VAL A 1 855 ? 1.591 30.065 -1.902 1.00 91.75 855 VAL A O 1
ATOM 6938 N N . SER A 1 856 ? 2.132 32.190 -1.390 1.00 89.44 856 SER A N 1
ATOM 6939 C CA . SER A 1 856 ? 2.163 32.698 -2.770 1.00 89.44 856 SER A CA 1
ATOM 6940 C C . SER A 1 856 ? 3.168 31.935 -3.637 1.00 89.44 856 SER A C 1
ATOM 6942 O O . SER A 1 856 ? 2.816 31.506 -4.732 1.00 89.44 856 SER A O 1
ATOM 6944 N N . GLU A 1 857 ? 4.351 31.601 -3.105 1.00 90.06 857 GLU A N 1
ATOM 6945 C CA . GLU A 1 857 ? 5.396 30.842 -3.817 1.00 90.06 857 GLU A CA 1
ATOM 6946 C C . GLU A 1 857 ? 4.893 29.497 -4.378 1.00 90.06 857 GLU A C 1
ATOM 6948 O O . GLU A 1 857 ? 5.385 28.995 -5.395 1.00 90.06 857 GLU A O 1
ATOM 6953 N N . ILE A 1 858 ? 3.904 28.888 -3.714 1.00 88.31 858 ILE A N 1
ATOM 6954 C CA . ILE A 1 858 ? 3.303 27.619 -4.129 1.00 88.31 858 ILE A CA 1
ATOM 6955 C C . ILE A 1 858 ? 2.089 27.849 -5.016 1.00 88.31 858 ILE A C 1
ATOM 6957 O O . ILE A 1 858 ? 1.986 27.211 -6.064 1.00 88.31 858 ILE A O 1
ATOM 6961 N N . THR A 1 859 ? 1.170 28.718 -4.601 1.00 88.50 859 THR A N 1
ATOM 6962 C CA . THR A 1 859 ? -0.103 28.953 -5.308 1.00 88.50 859 THR A CA 1
ATOM 6963 C C . THR A 1 859 ? 0.095 29.643 -6.663 1.00 88.50 859 THR A C 1
ATOM 6965 O O . THR A 1 859 ? -0.651 29.379 -7.613 1.00 88.50 859 THR A O 1
ATOM 6968 N N . ASP A 1 860 ? 1.175 30.413 -6.812 1.00 85.19 860 ASP A N 1
ATOM 6969 C CA . ASP A 1 860 ? 1.587 30.998 -8.085 1.00 85.19 860 ASP A CA 1
ATOM 6970 C C . ASP A 1 860 ? 2.094 29.947 -9.070 1.00 85.19 860 ASP A C 1
ATOM 6972 O O . ASP A 1 860 ? 1.976 30.141 -10.272 1.00 85.19 860 ASP A O 1
ATOM 6976 N N . LYS A 1 861 ? 2.629 28.811 -8.609 1.00 80.69 861 LYS A N 1
ATOM 6977 C CA . LYS A 1 861 ? 3.183 27.770 -9.491 1.00 80.69 861 LYS A CA 1
ATOM 6978 C C . LYS A 1 861 ? 2.240 26.587 -9.682 1.00 80.69 861 LYS A C 1
ATOM 6980 O O . LYS A 1 861 ? 2.102 26.069 -10.790 1.00 80.69 861 LYS A O 1
ATOM 6985 N N . TYR A 1 862 ? 1.583 26.150 -8.617 1.00 82.25 862 TYR A N 1
ATOM 6986 C CA . TYR A 1 862 ? 0.843 24.898 -8.556 1.00 82.25 862 TYR A CA 1
ATOM 6987 C C . TYR A 1 862 ? -0.626 25.119 -8.207 1.00 82.25 862 TYR A C 1
ATOM 6989 O O . TYR A 1 862 ? -1.005 26.027 -7.474 1.00 82.25 862 TYR A O 1
ATOM 6997 N N . HIS A 1 863 ? -1.469 24.224 -8.702 1.00 80.44 863 HIS A N 1
ATOM 6998 C CA . HIS A 1 863 ? -2.841 24.096 -8.255 1.00 80.44 863 HIS A CA 1
ATOM 6999 C C . HIS A 1 863 ? -2.880 23.481 -6.850 1.00 80.44 863 HIS A C 1
ATOM 7001 O O . HIS A 1 863 ? -2.244 22.453 -6.580 1.00 80.44 863 HIS A O 1
ATOM 7007 N N . TYR A 1 864 ? -3.672 24.095 -5.975 1.00 85.81 864 TYR A N 1
ATOM 7008 C CA . TYR A 1 864 ? -3.932 23.623 -4.623 1.00 85.81 864 TYR A CA 1
ATOM 7009 C C . TYR A 1 864 ? -5.368 23.106 -4.488 1.00 85.81 864 TYR A C 1
ATOM 7011 O O . TYR A 1 864 ? -6.268 23.537 -5.204 1.00 85.81 864 TYR A O 1
ATOM 7019 N N . SER A 1 865 ? -5.562 22.141 -3.591 1.00 83.31 865 SER A N 1
ATOM 7020 C CA . SER A 1 865 ? -6.864 21.542 -3.279 1.00 83.31 865 SER A CA 1
ATOM 7021 C C . SER A 1 865 ? -7.547 22.218 -2.093 1.00 83.31 865 SER A C 1
ATOM 7023 O O . SER A 1 865 ? -8.768 22.303 -2.077 1.00 83.31 865 SER A O 1
ATOM 7025 N N . TYR A 1 866 ? -6.775 22.667 -1.102 1.00 85.00 866 TYR A N 1
ATOM 7026 C CA . TYR A 1 866 ? -7.263 23.482 0.011 1.00 85.00 866 TYR A CA 1
ATOM 7027 C C . TYR A 1 866 ? -6.129 24.317 0.608 1.00 85.00 866 TYR A C 1
ATOM 7029 O O . TYR A 1 866 ? -4.952 23.947 0.497 1.00 85.00 866 TYR A O 1
ATOM 7037 N N . LEU A 1 867 ? -6.516 25.421 1.239 1.00 88.94 867 LEU A N 1
ATOM 7038 C CA . LEU A 1 867 ? -5.666 26.361 1.959 1.00 88.94 867 LEU A CA 1
ATOM 7039 C C . LEU A 1 867 ? -6.472 26.887 3.153 1.00 88.94 867 LEU A C 1
ATOM 7041 O O . LEU A 1 867 ? -7.596 27.342 2.967 1.00 88.94 867 LEU A O 1
ATOM 7045 N N . SER A 1 868 ? -5.906 26.811 4.354 1.00 89.56 868 SER A N 1
ATOM 7046 C CA . SER A 1 868 ? -6.504 27.365 5.573 1.00 89.56 868 SER A CA 1
ATOM 7047 C C . SER A 1 868 ? -5.427 28.025 6.415 1.00 89.56 868 SER A C 1
ATOM 7049 O O . SER A 1 868 ? -4.340 27.465 6.573 1.00 89.56 868 SER A O 1
ATOM 7051 N N . ASP A 1 869 ? -5.742 29.167 7.012 1.00 90.00 869 ASP A N 1
ATOM 7052 C CA . ASP A 1 869 ? -4.919 29.739 8.074 1.00 90.00 869 ASP A CA 1
ATOM 7053 C C . ASP A 1 869 ? -5.117 28.926 9.355 1.00 90.00 869 ASP A C 1
ATOM 7055 O O . ASP A 1 869 ? -6.224 28.456 9.636 1.00 90.00 869 ASP A O 1
ATOM 7059 N N . ILE A 1 870 ? -4.028 28.676 10.084 1.00 90.12 870 ILE A N 1
ATOM 7060 C CA . ILE A 1 870 ? -4.043 27.853 11.307 1.00 90.12 870 ILE A CA 1
ATOM 7061 C C . ILE A 1 870 ? -3.747 28.670 12.565 1.00 90.12 870 ILE A C 1
ATOM 7063 O O . ILE A 1 870 ? -4.201 28.302 13.648 1.00 90.12 870 ILE A O 1
ATOM 7067 N N . SER A 1 871 ? -3.009 29.767 12.414 1.00 89.06 871 SER A N 1
ATOM 7068 C CA . SER A 1 871 ? -2.738 30.783 13.430 1.00 89.06 871 SER A CA 1
ATOM 7069 C C . SER A 1 871 ? -2.337 32.087 12.745 1.00 89.06 871 SER A C 1
ATOM 7071 O O . SER A 1 871 ? -2.193 32.123 11.521 1.00 89.06 871 SER A O 1
ATOM 7073 N N . ASP A 1 872 ? -2.082 33.137 13.528 1.00 85.81 872 ASP A N 1
ATOM 7074 C CA . ASP A 1 872 ? -1.449 34.343 12.996 1.00 85.81 872 ASP A CA 1
ATOM 7075 C C . ASP A 1 872 ? -0.089 33.987 12.360 1.00 85.81 872 ASP A C 1
ATOM 7077 O O . ASP A 1 872 ? 0.771 33.362 12.990 1.00 85.81 872 ASP A O 1
ATOM 7081 N N . GLY A 1 873 ? 0.062 34.285 11.068 1.00 86.44 873 GLY A N 1
ATOM 7082 C CA . GLY A 1 873 ? 1.273 34.028 10.286 1.00 86.44 873 GLY A CA 1
ATOM 7083 C C . GLY A 1 873 ? 1.568 32.575 9.875 1.00 86.44 873 GLY A C 1
ATOM 7084 O O . GLY A 1 873 ? 2.628 32.352 9.282 1.00 86.44 873 GLY A O 1
ATOM 7085 N N . LEU A 1 874 ? 0.694 31.590 10.135 1.00 91.50 874 LEU A N 1
ATOM 7086 C CA . LEU A 1 874 ? 0.851 30.211 9.637 1.00 91.50 874 LEU A CA 1
ATOM 7087 C C . LEU A 1 874 ? -0.386 29.718 8.879 1.00 91.50 874 LEU A C 1
ATOM 7089 O O . LEU A 1 874 ? -1.519 29.860 9.337 1.00 91.50 874 LEU A O 1
ATOM 7093 N N . SER A 1 875 ? -0.149 28.996 7.784 1.00 92.19 875 SER A N 1
ATOM 7094 C CA . SER A 1 875 ? -1.192 28.371 6.967 1.00 92.19 875 SER A CA 1
ATOM 7095 C C . SER A 1 875 ? -0.854 26.913 6.640 1.00 92.19 875 SER A C 1
ATOM 7097 O O . SER A 1 875 ? 0.312 26.505 6.571 1.00 92.19 875 SER A O 1
ATOM 7099 N N . ILE A 1 876 ? -1.891 26.109 6.408 1.00 91.62 876 ILE A N 1
ATOM 7100 C CA . ILE A 1 876 ? -1.798 24.747 5.884 1.00 91.62 876 ILE A CA 1
ATOM 7101 C C . ILE A 1 876 ? -2.305 24.713 4.444 1.00 91.62 876 ILE A C 1
ATOM 7103 O O . ILE A 1 876 ? -3.397 25.185 4.143 1.00 91.62 876 ILE A O 1
ATOM 7107 N N . ILE A 1 877 ? -1.514 24.125 3.549 1.00 91.12 877 ILE A N 1
ATOM 7108 C CA . ILE A 1 877 ? -1.835 24.019 2.123 1.00 91.12 877 ILE A CA 1
ATOM 7109 C C . ILE A 1 877 ? -1.661 22.588 1.631 1.00 91.12 877 ILE A C 1
ATOM 7111 O O . ILE A 1 877 ? -0.637 21.948 1.893 1.00 91.12 877 ILE A O 1
ATOM 7115 N N . LYS A 1 878 ? -2.640 22.103 0.859 1.00 89.75 878 LYS A N 1
ATOM 7116 C CA . LYS A 1 878 ? -2.515 20.883 0.057 1.00 89.75 878 LYS A CA 1
ATOM 7117 C C . LYS A 1 878 ? -2.403 21.231 -1.415 1.00 89.75 878 LYS A C 1
ATOM 7119 O O . LYS A 1 878 ? -3.332 21.796 -1.979 1.00 89.75 878 LYS A O 1
ATOM 7124 N N . TYR A 1 879 ? -1.319 20.823 -2.061 1.00 85.81 879 TYR A N 1
ATOM 7125 C CA . TYR A 1 879 ? -1.076 21.100 -3.476 1.00 85.81 879 TYR A CA 1
ATOM 7126 C C . TYR A 1 879 ? -0.514 19.886 -4.216 1.00 85.81 879 TYR A C 1
ATOM 7128 O O . TYR A 1 879 ? 0.092 18.995 -3.615 1.00 85.81 879 TYR A O 1
ATOM 7136 N N . GLY A 1 880 ? -0.771 19.826 -5.522 1.00 79.81 880 GLY A N 1
ATOM 7137 C CA . GLY A 1 880 ? -0.312 18.753 -6.408 1.00 79.81 880 GLY A CA 1
ATOM 7138 C C . GLY A 1 880 ? 0.669 19.260 -7.470 1.00 79.81 880 GLY A C 1
ATOM 7139 O O . GLY A 1 880 ? 0.906 20.460 -7.566 1.00 79.81 880 GLY A O 1
ATOM 7140 N N . PRO A 1 881 ? 1.229 18.373 -8.311 1.00 68.12 881 PRO A N 1
ATOM 7141 C CA . PRO A 1 881 ? 2.162 18.749 -9.377 1.00 68.12 881 PRO A CA 1
ATOM 7142 C C . PRO A 1 881 ? 1.491 19.504 -10.533 1.00 68.12 881 PRO A C 1
ATOM 7144 O O . PRO A 1 881 ? 2.180 20.045 -11.393 1.00 68.12 881 PRO A O 1
ATOM 7147 N N . ARG A 1 882 ? 0.153 19.532 -10.585 1.00 70.81 882 ARG A N 1
ATOM 7148 C CA . ARG A 1 882 ? -0.597 20.256 -11.613 1.00 70.81 882 ARG A CA 1
ATOM 7149 C C . ARG A 1 882 ? -0.299 21.751 -11.495 1.00 70.81 882 ARG A C 1
ATOM 7151 O O . ARG A 1 882 ? -0.472 22.311 -10.419 1.00 70.81 882 ARG A O 1
ATOM 7158 N N . LEU A 1 883 ? 0.093 22.395 -12.594 1.00 73.06 883 LEU A N 1
ATOM 7159 C CA . LEU A 1 883 ? 0.310 23.845 -12.644 1.00 73.06 883 LEU A CA 1
ATOM 7160 C C . LEU A 1 883 ? -0.949 24.632 -12.287 1.00 73.06 883 LEU A C 1
ATOM 7162 O O . LEU A 1 883 ? -2.063 24.137 -12.497 1.00 73.06 883 LEU A O 1
ATOM 7166 N N . ASN A 1 884 ? -0.781 25.859 -11.795 1.00 78.38 884 ASN A N 1
ATOM 7167 C CA . ASN A 1 884 ? -1.909 26.759 -11.571 1.00 78.38 884 ASN A CA 1
ATOM 7168 C C . ASN A 1 884 ? -2.611 27.146 -12.889 1.00 78.38 884 ASN A C 1
ATOM 7170 O O . ASN A 1 884 ? -2.127 26.882 -13.990 1.00 78.38 884 ASN A O 1
ATOM 7174 N N . GLU A 1 885 ? -3.796 27.739 -12.784 1.00 72.81 885 GLU A N 1
ATOM 7175 C CA . GLU A 1 885 ? -4.629 28.022 -13.953 1.00 72.81 885 GLU A CA 1
ATOM 7176 C C . GLU A 1 885 ? -4.001 29.007 -14.937 1.00 72.81 885 GLU A C 1
ATOM 7178 O O . GLU A 1 885 ? -4.016 28.736 -16.136 1.00 72.81 885 GLU A O 1
ATOM 7183 N N . LYS A 1 886 ? -3.383 30.079 -14.433 1.00 70.62 886 LYS A N 1
ATOM 7184 C CA . LYS A 1 886 ? -2.725 31.103 -15.249 1.00 70.62 886 LYS A CA 1
ATOM 7185 C C . LYS A 1 886 ? -1.614 30.510 -16.115 1.00 70.62 886 LYS A C 1
ATOM 7187 O O . LYS A 1 886 ? -1.587 30.747 -17.317 1.00 70.62 886 LYS A O 1
ATOM 7192 N N . TYR A 1 887 ? -0.734 29.690 -15.536 1.00 66.62 887 TYR A N 1
ATOM 7193 C CA . TYR A 1 887 ? 0.304 29.008 -16.308 1.00 66.62 887 TYR A CA 1
ATOM 7194 C C . TYR A 1 887 ? -0.305 28.029 -17.311 1.00 66.62 887 TYR A C 1
ATOM 7196 O O . TYR A 1 887 ? 0.117 28.019 -18.461 1.00 66.62 887 TYR A O 1
ATOM 7204 N N . ARG A 1 888 ? -1.330 27.251 -16.934 1.00 66.12 888 ARG A N 1
ATOM 7205 C CA . ARG A 1 888 ? -2.017 26.357 -17.887 1.00 66.12 888 ARG A CA 1
ATOM 7206 C C . ARG A 1 888 ? -2.620 27.120 -19.070 1.00 66.12 888 ARG A C 1
ATOM 7208 O O . ARG A 1 888 ? -2.550 26.619 -20.185 1.00 66.12 888 ARG A O 1
ATOM 7215 N N . GLN A 1 889 ? -3.199 28.300 -18.845 1.00 61.91 889 GLN A N 1
ATOM 7216 C CA . GLN A 1 889 ? -3.727 29.158 -19.912 1.00 61.91 889 GLN A CA 1
ATOM 7217 C C . GLN A 1 889 ? -2.598 29.688 -20.804 1.00 61.91 889 GLN A C 1
ATOM 7219 O O . GLN A 1 889 ? -2.653 29.478 -22.010 1.00 61.91 889 GLN A O 1
ATOM 7224 N N . LEU A 1 890 ? -1.515 30.218 -20.223 1.00 58.25 890 LEU A N 1
ATOM 7225 C CA . LEU A 1 890 ? -0.330 30.651 -20.976 1.00 58.25 890 LEU A CA 1
ATOM 7226 C C . LEU A 1 890 ? 0.268 29.515 -21.824 1.00 58.25 890 LEU A C 1
ATOM 7228 O O . LEU A 1 890 ? 0.590 29.726 -22.989 1.00 58.25 890 LEU A O 1
ATOM 7232 N N . TYR A 1 891 ? 0.366 28.298 -21.277 1.00 56.22 891 TYR A N 1
ATOM 7233 C CA . TYR A 1 891 ? 0.833 27.115 -22.008 1.00 56.22 891 TYR A CA 1
ATOM 7234 C C . TYR A 1 891 ? -0.123 26.698 -23.132 1.00 56.22 891 TYR A C 1
ATOM 7236 O O . TYR A 1 891 ? 0.341 26.320 -24.208 1.00 56.22 891 TYR A O 1
ATOM 7244 N N . LYS A 1 892 ? -1.441 26.791 -22.919 1.00 52.84 892 LYS A N 1
ATOM 7245 C CA . LYS A 1 892 ? -2.446 26.542 -23.966 1.00 52.84 892 LYS A CA 1
ATOM 7246 C C . LYS A 1 892 ? -2.392 27.582 -25.083 1.00 52.84 892 LYS A C 1
ATOM 7248 O O . LYS A 1 892 ? -2.615 27.239 -26.237 1.00 52.84 892 LYS A O 1
ATOM 7253 N N . GLU A 1 893 ? -2.082 28.828 -24.746 1.00 47.06 893 GLU A N 1
ATOM 7254 C CA . GLU A 1 893 ? -1.955 29.932 -25.700 1.00 47.06 893 GLU A CA 1
ATOM 7255 C C . GLU A 1 893 ? -0.634 29.884 -26.487 1.00 47.06 893 GLU A C 1
ATOM 7257 O O . GLU A 1 893 ? -0.595 30.334 -27.629 1.00 47.06 893 GLU A O 1
ATOM 7262 N N . HIS A 1 894 ? 0.431 29.307 -25.913 1.00 46.34 894 HIS A N 1
ATOM 7263 C CA . HIS A 1 894 ? 1.788 29.334 -26.479 1.00 46.34 894 HIS A CA 1
ATOM 7264 C C . HIS A 1 894 ? 2.313 27.988 -26.999 1.00 46.34 894 HIS A C 1
ATOM 7266 O O . HIS A 1 894 ? 3.481 27.922 -27.384 1.00 46.34 894 HIS A O 1
ATOM 7272 N N . SER A 1 895 ? 1.529 26.899 -27.015 1.00 37.72 895 SER A N 1
ATOM 7273 C CA . SER A 1 895 ? 2.101 25.597 -27.373 1.00 37.72 895 SER A CA 1
ATOM 7274 C C . SER A 1 895 ? 1.269 24.699 -28.294 1.00 37.72 895 SER A C 1
ATOM 7276 O O . SER A 1 895 ? 0.130 24.334 -28.025 1.00 37.72 895 SER A O 1
ATOM 7278 N N . GLU A 1 896 ? 1.941 24.223 -29.347 1.00 39.59 896 GLU A N 1
ATOM 7279 C CA . GLU A 1 896 ? 1.719 22.920 -29.985 1.00 39.59 896 GLU A CA 1
ATOM 7280 C C . GLU A 1 896 ? 2.231 21.758 -29.093 1.00 39.59 896 GLU A C 1
ATOM 7282 O O . GLU A 1 896 ? 2.738 20.750 -29.591 1.00 39.59 896 GLU A O 1
ATOM 7287 N N . PHE A 1 897 ? 2.147 21.880 -27.760 1.00 38.44 897 PHE A N 1
ATOM 7288 C CA . PHE A 1 897 ? 2.494 20.815 -26.817 1.00 38.44 897 PHE A CA 1
ATOM 7289 C C . PHE A 1 897 ? 1.236 20.255 -26.145 1.00 38.44 897 PHE A C 1
ATOM 7291 O O . PHE A 1 897 ? 0.443 20.964 -25.540 1.00 38.44 897 PHE A O 1
ATOM 7298 N N . ASP A 1 898 ? 1.098 18.938 -26.260 1.00 40.12 898 ASP A N 1
ATOM 7299 C CA . ASP A 1 898 ? 0.110 18.092 -25.594 1.00 40.12 898 ASP A CA 1
ATOM 7300 C C . ASP A 1 898 ? 0.194 18.260 -24.060 1.00 40.12 898 ASP A C 1
ATOM 7302 O O . ASP A 1 898 ? 1.281 18.118 -23.488 1.00 40.12 898 ASP A O 1
ATOM 7306 N N . ASP A 1 899 ? -0.941 18.510 -23.390 1.00 38.69 899 ASP A N 1
ATOM 7307 C CA . ASP A 1 899 ? -1.084 18.615 -21.919 1.00 38.69 899 ASP A CA 1
ATOM 7308 C C . ASP A 1 899 ? -0.442 17.406 -21.180 1.00 38.69 899 ASP A C 1
ATOM 7310 O O . ASP A 1 899 ? -0.055 17.489 -20.009 1.00 38.69 899 ASP A O 1
ATOM 7314 N N . ASN A 1 900 ? -0.250 16.280 -21.881 1.00 41.81 900 ASN A N 1
ATOM 7315 C CA . ASN A 1 900 ? 0.410 15.068 -21.386 1.00 41.81 900 ASN A CA 1
ATOM 7316 C C . ASN A 1 900 ? 1.950 15.126 -21.314 1.00 41.81 900 ASN A C 1
ATOM 7318 O O . ASN A 1 900 ? 2.561 14.221 -20.744 1.00 41.81 900 ASN A O 1
ATOM 7322 N N . LYS A 1 901 ? 2.604 16.158 -21.866 1.00 37.06 901 LYS A N 1
ATOM 7323 C CA . LYS A 1 901 ? 4.070 16.342 -21.812 1.00 37.06 901 LYS A CA 1
ATOM 7324 C C . LYS A 1 901 ? 4.553 17.125 -20.593 1.00 37.06 901 LYS A C 1
ATOM 7326 O O . LYS A 1 901 ? 5.721 17.507 -20.544 1.00 37.06 901 LYS A O 1
ATOM 7331 N N . SER A 1 902 ? 3.710 17.329 -19.581 1.00 38.69 902 SER A N 1
ATOM 7332 C CA . SER A 1 902 ? 4.191 17.764 -18.271 1.00 38.69 902 SER A CA 1
ATOM 7333 C C . SER A 1 902 ? 5.023 16.649 -17.613 1.00 38.69 902 SER A C 1
ATOM 7335 O O . SER A 1 902 ? 4.600 15.953 -16.695 1.00 38.69 902 SER A O 1
ATOM 7337 N N . THR A 1 903 ? 6.259 16.470 -18.083 1.00 38.28 903 THR A N 1
ATOM 7338 C CA . THR A 1 903 ? 7.339 15.798 -17.363 1.00 38.28 903 THR A CA 1
ATOM 7339 C C . THR A 1 903 ? 7.725 16.658 -16.165 1.00 38.28 903 THR A C 1
ATOM 7341 O O . THR A 1 903 ? 8.820 17.207 -16.094 1.00 38.28 903 THR A O 1
ATOM 7344 N N . TYR A 1 904 ? 6.815 16.794 -15.204 1.00 39.78 904 TYR A N 1
ATOM 7345 C CA . TYR A 1 904 ? 7.226 17.068 -13.843 1.00 39.78 904 TYR A CA 1
ATOM 7346 C C . TYR A 1 904 ? 7.768 15.754 -13.316 1.00 39.78 904 TYR A C 1
ATOM 7348 O O . TYR A 1 904 ? 7.040 14.773 -13.158 1.00 39.78 904 TYR A O 1
ATOM 7356 N N . THR A 1 905 ? 9.077 15.728 -13.095 1.00 37.47 905 THR A N 1
ATOM 7357 C CA . THR A 1 905 ? 9.724 14.769 -12.213 1.00 37.47 905 THR A CA 1
ATOM 7358 C C . THR A 1 905 ? 8.904 14.715 -10.932 1.00 37.47 905 THR A C 1
ATOM 7360 O O . THR A 1 905 ? 8.975 15.609 -10.091 1.00 37.47 905 THR A O 1
ATOM 7363 N N . LYS A 1 906 ? 8.069 13.679 -10.795 1.00 41.22 906 LYS A N 1
ATOM 7364 C CA . LYS A 1 906 ? 7.468 13.331 -9.515 1.00 41.22 906 LYS A CA 1
ATOM 7365 C C . LYS A 1 906 ? 8.646 13.129 -8.568 1.00 41.22 906 LYS A C 1
ATOM 7367 O O . LYS A 1 906 ? 9.400 12.167 -8.693 1.00 41.22 906 LYS A O 1
ATOM 7372 N N . GLU A 1 907 ? 8.891 14.106 -7.702 1.00 38.44 907 GLU A N 1
ATOM 7373 C CA . GLU A 1 907 ? 9.946 14.034 -6.698 1.00 38.44 907 GLU A CA 1
ATOM 7374 C C . GLU A 1 907 ? 9.647 12.821 -5.808 1.00 38.44 907 GLU A C 1
ATOM 7376 O O . GLU A 1 907 ? 8.696 12.815 -5.018 1.00 38.44 907 GLU A O 1
ATOM 7381 N N . ARG A 1 908 ? 10.435 11.759 -5.988 1.00 44.16 908 ARG A N 1
ATOM 7382 C CA . ARG A 1 908 ? 10.282 10.501 -5.262 1.00 44.16 908 ARG A CA 1
ATOM 7383 C C . ARG A 1 908 ? 10.696 10.688 -3.813 1.00 44.16 908 ARG A C 1
ATOM 7385 O O . ARG A 1 908 ? 11.875 10.820 -3.512 1.00 44.16 908 ARG A O 1
ATOM 7392 N N . GLY A 1 909 ? 9.713 10.652 -2.919 1.00 40.06 909 GLY A N 1
ATOM 7393 C CA . GLY A 1 909 ? 9.937 10.671 -1.473 1.00 40.06 909 GLY A CA 1
ATOM 7394 C C . GLY A 1 909 ? 9.948 9.293 -0.803 1.00 40.06 909 GLY A C 1
ATOM 7395 O O . GLY A 1 909 ? 10.136 9.234 0.407 1.00 40.06 909 GLY A O 1
ATOM 7396 N N . ILE A 1 910 ? 9.686 8.193 -1.525 1.00 53.22 910 ILE A N 1
ATOM 7397 C CA . ILE A 1 910 ? 9.584 6.852 -0.924 1.00 53.22 910 ILE A CA 1
ATOM 7398 C C . ILE A 1 910 ? 10.315 5.822 -1.801 1.00 53.22 910 ILE A C 1
ATOM 7400 O O . ILE A 1 910 ? 9.924 5.639 -2.955 1.00 53.22 910 ILE A O 1
ATOM 7404 N N . PRO A 1 911 ? 11.337 5.126 -1.269 1.00 60.44 911 PRO A N 1
ATOM 7405 C CA . PRO A 1 911 ? 11.861 3.886 -1.838 1.00 60.44 911 PRO A CA 1
ATOM 7406 C C . PRO A 1 911 ? 10.734 2.865 -2.060 1.00 60.44 911 PRO A C 1
ATOM 7408 O O . PRO A 1 911 ? 10.147 2.375 -1.098 1.00 60.44 911 PRO A O 1
ATOM 7411 N N . SER A 1 912 ? 10.413 2.560 -3.316 1.00 76.88 912 SER A N 1
ATOM 7412 C CA . SER A 1 912 ? 9.468 1.506 -3.706 1.00 76.88 912 SER A CA 1
ATOM 7413 C C . SER A 1 912 ? 10.180 0.551 -4.662 1.00 76.88 912 SER A C 1
ATOM 7415 O O . SER A 1 912 ? 10.969 0.982 -5.505 1.00 76.88 912 SER A O 1
ATOM 7417 N N . ALA A 1 913 ? 9.905 -0.739 -4.501 1.00 91.50 913 ALA A N 1
ATOM 7418 C CA . ALA A 1 913 ? 10.369 -1.828 -5.349 1.00 91.50 913 ALA A CA 1
ATOM 7419 C C . ALA A 1 913 ? 9.140 -2.570 -5.892 1.00 91.50 913 ALA A C 1
ATOM 7421 O O . ALA A 1 913 ? 8.855 -3.708 -5.517 1.00 91.50 913 ALA A O 1
ATOM 7422 N N . VAL A 1 914 ? 8.354 -1.879 -6.726 1.00 94.00 914 VAL A N 1
ATOM 7423 C CA . VAL A 1 914 ? 7.046 -2.355 -7.211 1.00 94.00 914 VAL A CA 1
ATOM 7424 C C . VAL A 1 914 ? 7.109 -3.747 -7.844 1.00 94.00 914 VAL A C 1
ATOM 7426 O O . VAL A 1 914 ? 6.147 -4.499 -7.720 1.00 94.00 914 VAL A O 1
ATOM 7429 N N . GLN A 1 915 ? 8.248 -4.123 -8.436 1.00 96.62 915 GLN A N 1
ATOM 7430 C CA . GLN A 1 915 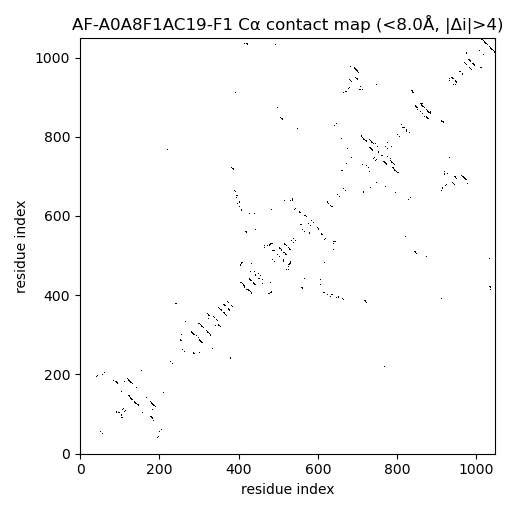? 8.479 -5.448 -9.005 1.00 96.62 915 GLN A CA 1
ATOM 7431 C C . GLN A 1 915 ? 8.271 -6.577 -7.990 1.00 96.62 915 GLN A C 1
ATOM 7433 O O . GLN A 1 915 ? 7.718 -7.615 -8.340 1.00 96.62 915 GLN A O 1
ATOM 7438 N N . ILE A 1 916 ? 8.631 -6.359 -6.720 1.00 96.56 916 ILE A N 1
ATOM 7439 C CA . ILE A 1 916 ? 8.473 -7.355 -5.657 1.00 96.56 916 ILE A CA 1
ATOM 7440 C C . ILE A 1 916 ? 6.986 -7.544 -5.332 1.00 96.56 916 ILE A C 1
ATOM 7442 O O . ILE A 1 916 ? 6.487 -8.665 -5.370 1.00 96.56 916 ILE A O 1
ATOM 7446 N N . SER A 1 917 ? 6.236 -6.463 -5.075 1.00 96.44 917 SER A N 1
ATOM 7447 C CA . SER A 1 917 ? 4.795 -6.576 -4.782 1.00 96.44 917 SER A CA 1
ATOM 7448 C C . SER A 1 917 ? 3.987 -7.084 -5.967 1.00 96.44 917 SER A C 1
ATOM 7450 O O . SER A 1 917 ? 3.069 -7.876 -5.772 1.00 96.44 917 SER A O 1
ATOM 7452 N N . ALA A 1 918 ? 4.317 -6.635 -7.181 1.00 97.25 918 ALA A N 1
ATOM 7453 C CA . ALA A 1 918 ? 3.653 -7.090 -8.393 1.00 97.25 918 ALA A CA 1
ATOM 7454 C C . ALA A 1 918 ? 3.826 -8.603 -8.554 1.00 97.25 918 ALA A C 1
ATOM 7456 O O . ALA A 1 918 ? 2.831 -9.308 -8.720 1.00 97.25 918 ALA A O 1
ATOM 7457 N N . MET A 1 919 ? 5.046 -9.121 -8.380 1.00 98.12 919 MET A N 1
ATOM 7458 C CA . MET A 1 919 ? 5.307 -10.557 -8.459 1.00 98.12 919 MET A CA 1
ATOM 7459 C C . MET A 1 919 ? 4.632 -11.345 -7.324 1.00 98.12 919 MET A C 1
ATOM 7461 O O . MET A 1 919 ? 3.943 -12.324 -7.596 1.00 98.12 919 MET A O 1
ATOM 7465 N N . ILE A 1 920 ? 4.719 -10.886 -6.067 1.00 97.81 920 ILE A N 1
ATOM 7466 C CA . ILE A 1 920 ? 4.031 -11.522 -4.923 1.00 97.81 920 ILE A CA 1
ATOM 7467 C C . ILE A 1 920 ? 2.519 -11.608 -5.165 1.00 97.81 920 ILE A C 1
ATOM 7469 O O . ILE A 1 920 ? 1.915 -12.656 -4.959 1.00 97.81 920 ILE A O 1
ATOM 7473 N N . SER A 1 921 ? 1.896 -10.521 -5.630 1.00 96.88 921 SER A N 1
ATOM 7474 C CA . SER A 1 921 ? 0.459 -10.516 -5.932 1.00 96.88 921 SER A CA 1
ATOM 7475 C C . SER A 1 921 ? 0.093 -11.461 -7.079 1.00 96.88 921 SER A C 1
ATOM 7477 O O . SER A 1 921 ? -0.982 -12.055 -7.065 1.00 96.88 921 SER A O 1
ATOM 7479 N N . SER A 1 922 ? 1.004 -11.632 -8.040 1.00 97.56 922 SER A N 1
ATOM 7480 C CA . SER A 1 922 ? 0.838 -12.547 -9.167 1.00 97.56 922 SER A CA 1
ATOM 7481 C C . SER A 1 922 ? 0.851 -13.992 -8.684 1.00 97.56 922 SER A C 1
ATOM 7483 O O . SER A 1 922 ? -0.100 -14.714 -8.954 1.00 97.56 922 SER A O 1
ATOM 7485 N N . TYR A 1 923 ? 1.833 -14.381 -7.863 1.00 97.94 923 TYR A N 1
ATOM 7486 C CA . TYR A 1 923 ? 1.857 -15.705 -7.230 1.00 97.94 923 TYR A CA 1
ATOM 7487 C C . TYR A 1 923 ? 0.651 -15.964 -6.319 1.00 97.94 923 TYR A C 1
ATOM 7489 O O . TYR A 1 923 ? 0.121 -17.072 -6.282 1.00 97.94 923 TYR A O 1
ATOM 7497 N N . ALA A 1 924 ? 0.178 -14.944 -5.597 1.00 96.62 924 ALA A N 1
ATOM 7498 C CA . ALA A 1 924 ? -1.043 -15.059 -4.807 1.00 96.62 924 ALA A CA 1
ATOM 7499 C C . ALA A 1 924 ? -2.249 -15.400 -5.701 1.00 96.62 924 ALA A C 1
ATOM 7501 O O . ALA A 1 924 ? -2.977 -16.346 -5.409 1.00 96.62 924 ALA A O 1
ATOM 7502 N N . ARG A 1 925 ? -2.426 -14.713 -6.838 1.00 96.19 925 ARG A N 1
ATOM 7503 C CA . ARG A 1 925 ? -3.484 -15.052 -7.804 1.00 96.19 925 ARG A CA 1
ATOM 7504 C C . ARG A 1 925 ? -3.286 -16.438 -8.419 1.00 96.19 925 ARG A C 1
ATOM 7506 O O . ARG A 1 925 ? -4.232 -17.223 -8.433 1.00 96.19 925 ARG A O 1
ATOM 7513 N N . THR A 1 926 ? -2.077 -16.782 -8.865 1.00 96.19 926 THR A N 1
ATOM 7514 C CA . THR A 1 926 ? -1.833 -18.093 -9.486 1.00 96.19 926 THR A CA 1
ATOM 7515 C C . THR A 1 926 ? -2.038 -19.255 -8.518 1.00 96.19 926 THR A C 1
ATOM 7517 O O . THR A 1 926 ? -2.432 -20.331 -8.961 1.00 96.19 926 THR A O 1
ATOM 7520 N N . SER A 1 927 ? -1.864 -19.045 -7.208 1.00 95.38 927 SER A N 1
ATOM 7521 C CA . SER A 1 927 ? -2.135 -20.071 -6.193 1.00 95.38 927 SER A CA 1
ATOM 7522 C C . SER A 1 927 ? -3.619 -20.433 -6.056 1.00 95.38 927 SER A C 1
ATOM 7524 O O . SER A 1 927 ? -3.930 -21.578 -5.751 1.00 95.38 927 SER A O 1
ATOM 7526 N N . ILE A 1 928 ? -4.543 -19.496 -6.308 1.00 94.44 928 ILE A N 1
ATOM 7527 C CA . ILE A 1 928 ? -5.990 -19.727 -6.149 1.00 94.44 928 ILE A CA 1
ATOM 7528 C C . ILE A 1 928 ? -6.685 -20.115 -7.462 1.00 94.44 928 ILE A C 1
ATOM 7530 O O . ILE A 1 928 ? -7.716 -20.785 -7.443 1.00 94.44 928 ILE A O 1
ATOM 7534 N N . ASN A 1 929 ? -6.136 -19.711 -8.611 1.00 93.75 929 ASN A N 1
ATOM 7535 C CA . ASN A 1 929 ? -6.758 -19.915 -9.924 1.00 93.75 929 ASN A CA 1
ATOM 7536 C C . ASN A 1 929 ? -7.121 -21.377 -10.259 1.00 93.75 929 ASN A C 1
ATOM 7538 O O . ASN A 1 929 ? -8.228 -21.574 -10.771 1.00 93.75 929 ASN A O 1
ATOM 7542 N N . PRO A 1 930 ? -6.296 -22.398 -9.938 1.00 93.06 930 PRO A N 1
ATOM 7543 C CA . PRO A 1 930 ? -6.645 -23.796 -10.203 1.00 93.06 930 PRO A CA 1
ATOM 7544 C C . PRO A 1 930 ? -7.956 -24.226 -9.542 1.00 93.06 930 PRO A C 1
ATOM 7546 O O . PRO A 1 930 ? -8.754 -24.959 -10.122 1.00 93.06 930 PRO A O 1
ATOM 7549 N N . PHE A 1 931 ? -8.230 -23.703 -8.346 1.00 93.81 931 PHE A N 1
ATOM 7550 C CA . PHE A 1 931 ? -9.401 -24.083 -7.561 1.00 93.81 931 PHE A CA 1
ATOM 7551 C C . PHE A 1 931 ? -10.698 -23.421 -8.041 1.00 93.81 931 PHE A C 1
ATOM 7553 O O . PHE A 1 931 ? -11.783 -23.809 -7.618 1.00 93.81 931 PHE A O 1
ATOM 7560 N N . LYS A 1 932 ? -10.608 -22.446 -8.955 1.00 93.44 932 LYS A N 1
ATOM 7561 C CA . LYS A 1 932 ? -11.778 -21.808 -9.576 1.00 93.44 932 LYS A CA 1
ATOM 7562 C C . LYS A 1 932 ? -12.385 -22.650 -10.700 1.00 93.44 932 LYS A C 1
ATOM 7564 O O . LYS A 1 932 ? -13.495 -22.351 -11.125 1.00 93.44 932 LYS A O 1
ATOM 7569 N N . ASN A 1 933 ? -11.671 -23.659 -11.203 1.00 92.12 933 ASN A N 1
ATOM 7570 C CA . ASN A 1 933 ? -12.066 -24.449 -12.376 1.00 92.12 933 ASN A CA 1
ATOM 7571 C C . ASN A 1 933 ? -11.934 -25.963 -12.134 1.00 92.12 933 ASN A C 1
ATOM 7573 O O . ASN A 1 933 ? -11.578 -26.709 -13.042 1.00 92.12 933 ASN A O 1
ATOM 7577 N N . ILE A 1 934 ? -12.203 -26.430 -10.910 1.00 92.94 934 ILE A N 1
ATOM 7578 C CA . ILE A 1 934 ? -12.174 -27.863 -10.590 1.00 92.94 934 ILE A CA 1
ATOM 7579 C C . ILE A 1 934 ? -13.327 -28.563 -11.335 1.00 92.94 934 ILE A C 1
ATOM 7581 O O . ILE A 1 934 ? -14.488 -28.201 -11.121 1.00 92.94 934 ILE A O 1
ATOM 7585 N N . PRO A 1 935 ? -13.059 -29.576 -12.184 1.00 89.31 935 PRO A N 1
ATOM 7586 C CA . PRO A 1 935 ? -14.115 -30.291 -12.893 1.00 89.31 935 PRO A CA 1
ATOM 7587 C C . PRO A 1 935 ? -15.151 -30.883 -11.931 1.00 89.31 935 PRO A C 1
ATOM 7589 O O . PRO A 1 935 ? -14.807 -31.611 -11.002 1.00 89.31 935 PRO A O 1
ATOM 7592 N N . GLY A 1 936 ? -16.426 -30.559 -12.153 1.00 88.56 936 GLY A N 1
ATOM 7593 C CA . GLY A 1 936 ? -17.535 -31.043 -11.327 1.00 88.56 936 GLY A CA 1
ATOM 7594 C C . GLY A 1 936 ? -17.676 -30.376 -9.955 1.00 88.56 936 GLY A C 1
ATOM 7595 O O . GLY A 1 936 ? -18.553 -30.779 -9.203 1.00 88.56 936 GLY A O 1
ATOM 7596 N N . ASN A 1 937 ? -16.868 -29.365 -9.618 1.00 93.69 937 ASN A N 1
ATOM 7597 C CA . ASN A 1 937 ? -17.009 -28.602 -8.379 1.00 93.69 937 ASN A CA 1
ATOM 7598 C C . ASN A 1 937 ? -17.162 -27.109 -8.690 1.00 93.69 937 ASN A C 1
ATOM 7600 O O . ASN A 1 937 ? -16.201 -26.425 -9.046 1.00 93.69 937 ASN A O 1
ATOM 7604 N N . ILE A 1 938 ? -18.393 -26.613 -8.578 1.00 91.94 938 ILE A N 1
ATOM 7605 C CA . ILE A 1 938 ? -18.734 -25.243 -8.948 1.00 91.94 938 ILE A CA 1
ATOM 7606 C C . ILE A 1 938 ? -18.104 -24.268 -7.952 1.00 91.94 938 ILE A C 1
ATOM 7608 O O . ILE A 1 938 ? -18.400 -24.289 -6.754 1.00 91.94 938 ILE A O 1
ATOM 7612 N N . ALA A 1 939 ? -17.268 -23.364 -8.464 1.00 95.12 939 ALA A N 1
ATOM 7613 C CA . ALA A 1 939 ? -16.872 -22.177 -7.726 1.00 95.12 939 ALA A CA 1
ATOM 7614 C C . ALA A 1 939 ? -18.044 -21.195 -7.692 1.00 95.12 939 ALA A C 1
ATOM 7616 O O . ALA A 1 939 ? -18.598 -20.859 -8.730 1.00 95.12 939 ALA A O 1
ATOM 7617 N N . ILE A 1 940 ? -18.423 -20.736 -6.502 1.00 95.75 940 ILE A N 1
ATOM 7618 C CA . ILE A 1 940 ? -19.527 -19.790 -6.286 1.00 95.75 940 ILE A CA 1
ATOM 7619 C C . ILE A 1 940 ? -18.987 -18.361 -6.254 1.00 95.75 940 ILE A C 1
ATOM 7621 O O . ILE A 1 940 ? -19.499 -17.462 -6.923 1.00 95.75 940 ILE A O 1
ATOM 7625 N N . ALA A 1 941 ? -17.926 -18.155 -5.475 1.00 95.00 941 ALA A N 1
ATOM 7626 C CA . ALA A 1 941 ? -17.307 -16.857 -5.259 1.00 95.00 941 ALA A CA 1
ATOM 7627 C C . ALA A 1 941 ? -15.829 -17.008 -4.896 1.00 95.00 941 ALA A C 1
ATOM 7629 O O . ALA A 1 941 ? -15.415 -18.018 -4.328 1.00 95.00 941 ALA A O 1
ATOM 7630 N N . SER A 1 942 ? -15.040 -15.973 -5.167 1.00 93.44 942 SER A N 1
ATOM 7631 C CA . SER A 1 942 ? -13.659 -15.859 -4.699 1.00 93.44 942 SER A CA 1
ATOM 7632 C C . SER A 1 942 ? -13.353 -14.414 -4.322 1.00 93.44 942 SER A C 1
ATOM 7634 O O . SER A 1 942 ? -13.821 -13.486 -4.981 1.00 93.44 942 SER A O 1
ATOM 7636 N N . ASN A 1 943 ? -12.587 -14.193 -3.255 1.00 89.81 943 ASN A N 1
ATOM 7637 C CA . ASN A 1 943 ? -12.216 -12.853 -2.812 1.00 89.81 943 ASN A CA 1
ATOM 7638 C C . ASN A 1 943 ? -10.794 -12.838 -2.244 1.00 89.81 943 ASN A C 1
ATOM 7640 O O . ASN A 1 943 ? -10.601 -13.020 -1.050 1.00 89.81 943 ASN A O 1
ATOM 7644 N N . THR A 1 944 ? -9.813 -12.532 -3.097 1.00 88.44 944 THR A N 1
ATOM 7645 C CA . THR A 1 944 ? -8.372 -12.489 -2.787 1.00 88.44 944 THR A CA 1
ATOM 7646 C C . THR A 1 944 ? -7.805 -13.844 -2.351 1.00 88.44 944 THR A C 1
ATOM 7648 O O . THR A 1 944 ? -7.248 -14.559 -3.184 1.00 88.44 944 THR A O 1
ATOM 7651 N N . ASP A 1 945 ? -7.966 -14.183 -1.077 1.00 91.69 945 ASP A N 1
ATOM 7652 C CA . ASP A 1 945 ? -7.464 -15.374 -0.392 1.00 91.69 945 ASP A CA 1
ATOM 7653 C C . ASP A 1 945 ? -8.568 -16.375 -0.038 1.00 91.69 945 ASP A C 1
ATOM 7655 O O . ASP A 1 945 ? -8.257 -17.499 0.351 1.00 91.69 945 ASP A O 1
ATOM 7659 N N . SER A 1 946 ? -9.840 -16.014 -0.246 1.00 94.31 946 SER A N 1
ATOM 7660 C CA . SER A 1 946 ? -10.972 -16.895 0.028 1.00 94.31 946 SER A CA 1
ATOM 7661 C C . SER A 1 946 ? -11.637 -17.465 -1.229 1.00 94.31 946 SER A C 1
ATOM 7663 O O . SER A 1 946 ? -11.640 -16.857 -2.312 1.00 94.31 946 SER A O 1
ATOM 7665 N N . LEU A 1 947 ? -12.224 -18.651 -1.067 1.00 95.56 947 LEU A N 1
ATOM 7666 C CA . LEU A 1 947 ? -12.914 -19.408 -2.105 1.00 95.56 947 LEU A CA 1
ATOM 7667 C C . LEU A 1 947 ? -14.178 -20.053 -1.530 1.00 95.56 947 LEU A C 1
ATOM 7669 O O . LEU A 1 947 ? -14.152 -20.631 -0.446 1.00 95.56 947 LEU A O 1
ATOM 7673 N N . ILE A 1 948 ? -15.285 -19.965 -2.263 1.00 96.75 948 ILE A N 1
ATOM 7674 C CA . ILE A 1 948 ? -16.546 -20.617 -1.909 1.00 96.75 948 ILE A CA 1
ATOM 7675 C C . ILE A 1 948 ? -16.879 -21.632 -2.994 1.00 96.75 948 ILE A C 1
ATOM 7677 O O . ILE A 1 948 ? -16.984 -21.259 -4.163 1.00 96.75 948 ILE A O 1
ATOM 7681 N N . LEU A 1 949 ? -17.040 -22.894 -2.599 1.00 96.75 949 LEU A N 1
ATOM 7682 C CA . LEU A 1 949 ? -17.275 -24.033 -3.488 1.00 96.75 949 LEU A CA 1
ATOM 7683 C C . LEU A 1 949 ? -18.544 -24.792 -3.099 1.00 96.75 949 LEU A C 1
ATOM 7685 O O . LEU A 1 949 ? -18.946 -24.782 -1.936 1.00 96.75 949 LEU A O 1
ATOM 7689 N N . GLU A 1 950 ? -19.150 -25.482 -4.058 1.00 95.12 950 GLU A N 1
ATOM 7690 C CA . GLU A 1 950 ? -20.303 -26.355 -3.812 1.00 95.12 950 GLU A CA 1
ATOM 7691 C C . GLU A 1 950 ? -19.905 -27.696 -3.165 1.00 95.12 950 GLU A C 1
ATOM 7693 O O . GLU A 1 950 ? -20.613 -28.228 -2.300 1.00 95.12 950 GLU A O 1
ATOM 7698 N N . HIS A 1 951 ? -18.746 -28.235 -3.550 1.00 94.94 951 HIS A N 1
ATOM 7699 C CA . HIS A 1 951 ? -18.197 -29.491 -3.042 1.00 94.94 951 HIS A CA 1
ATOM 7700 C C . HIS A 1 951 ? -16.853 -29.274 -2.331 1.00 94.94 951 HIS A C 1
ATOM 7702 O O . HIS A 1 951 ? -16.157 -28.289 -2.597 1.00 94.94 951 HIS A O 1
ATOM 7708 N N . PRO A 1 952 ? -16.483 -30.158 -1.385 1.00 95.12 952 PRO A N 1
ATOM 7709 C CA . PRO A 1 952 ? -15.281 -29.963 -0.589 1.00 95.12 952 PRO A CA 1
ATOM 7710 C C . PRO A 1 952 ? -14.001 -30.032 -1.429 1.00 95.12 952 PRO A C 1
ATOM 7712 O O . PRO A 1 952 ? -13.925 -30.757 -2.422 1.00 95.12 952 PRO A O 1
ATOM 7715 N N . LEU A 1 953 ? -12.978 -29.297 -0.989 1.00 95.25 953 LEU A N 1
ATOM 7716 C CA . LEU A 1 953 ? -11.610 -29.486 -1.468 1.00 95.25 953 LEU A CA 1
ATOM 7717 C C . LEU A 1 953 ? -11.051 -30.850 -1.012 1.00 95.25 953 LEU A C 1
ATOM 7719 O O . LEU A 1 953 ? -11.479 -31.365 0.025 1.00 95.25 953 LEU A O 1
ATOM 7723 N N . PRO A 1 954 ? -10.076 -31.418 -1.746 1.00 93.06 954 PRO A N 1
ATOM 7724 C CA . PRO A 1 954 ? -9.288 -32.561 -1.287 1.00 93.06 954 PRO A CA 1
ATOM 7725 C C . PRO A 1 954 ? -8.724 -32.367 0.133 1.00 93.06 954 PRO A C 1
ATOM 7727 O O . PRO A 1 954 ? -8.237 -31.289 0.477 1.00 93.06 954 PRO A O 1
ATOM 7730 N N . ASN A 1 955 ? -8.796 -33.412 0.965 1.00 92.56 955 ASN A N 1
ATOM 7731 C CA . ASN A 1 955 ? -8.437 -33.338 2.389 1.00 92.56 955 ASN A CA 1
ATOM 7732 C C . ASN A 1 955 ? -6.960 -32.987 2.636 1.00 92.56 955 ASN A C 1
ATOM 7734 O O . ASN A 1 955 ? -6.645 -32.387 3.656 1.00 92.56 955 ASN A O 1
ATOM 7738 N N . ASP A 1 956 ? -6.061 -33.340 1.720 1.00 94.00 956 ASP A N 1
ATOM 7739 C CA . ASP A 1 956 ? -4.627 -33.025 1.767 1.00 94.00 956 ASP A CA 1
ATOM 7740 C C . ASP A 1 956 ? -4.332 -31.524 1.600 1.00 94.00 956 ASP A C 1
ATOM 7742 O O . ASP A 1 956 ? -3.314 -31.020 2.082 1.00 94.00 956 ASP A O 1
ATOM 7746 N N . LEU A 1 957 ? -5.254 -30.786 0.979 1.00 93.81 957 LEU A N 1
ATOM 7747 C CA . LEU A 1 957 ? -5.172 -29.334 0.834 1.00 93.81 957 LEU A CA 1
ATOM 7748 C C . LEU A 1 957 ? -5.737 -28.580 2.042 1.00 93.81 957 LEU A C 1
ATOM 7750 O O . LEU A 1 957 ? -5.552 -27.365 2.131 1.00 93.81 957 LEU A O 1
ATOM 7754 N N . ILE A 1 958 ? -6.431 -29.267 2.954 1.00 95.31 958 ILE A N 1
ATOM 7755 C CA . ILE A 1 958 ? -7.092 -28.665 4.112 1.00 95.31 958 ILE A CA 1
ATOM 7756 C C . ILE A 1 958 ? -6.217 -28.847 5.352 1.00 95.31 958 ILE A C 1
ATOM 7758 O O . ILE A 1 958 ? -5.864 -29.962 5.729 1.00 95.31 958 ILE A O 1
ATOM 7762 N N . GLY A 1 959 ? -5.909 -27.752 6.044 1.00 93.50 959 GLY A N 1
ATOM 7763 C CA . GLY A 1 959 ? -5.138 -27.823 7.279 1.00 93.50 959 GLY A CA 1
ATOM 7764 C C . GLY A 1 959 ? -4.722 -26.467 7.828 1.00 93.50 959 GLY A C 1
ATOM 7765 O O . GLY A 1 959 ? -5.342 -25.439 7.551 1.00 93.50 959 GLY A O 1
ATOM 7766 N N . ARG A 1 960 ? -3.698 -26.478 8.684 1.00 90.44 960 ARG A N 1
ATOM 7767 C CA . ARG A 1 960 ? -3.166 -25.282 9.364 1.00 90.44 960 ARG A CA 1
ATOM 7768 C C . ARG A 1 960 ? -1.814 -24.839 8.816 1.00 90.44 960 ARG A C 1
ATOM 7770 O O . ARG A 1 960 ? -1.317 -23.793 9.233 1.00 90.44 960 ARG A O 1
ATOM 7777 N N . GLU A 1 961 ? -1.234 -25.600 7.895 1.00 93.44 961 GLU A N 1
ATOM 7778 C CA . GLU A 1 961 ? 0.059 -25.262 7.316 1.00 93.44 961 GLU A CA 1
ATOM 7779 C C . GLU A 1 961 ? -0.052 -24.067 6.366 1.00 93.44 961 GLU A C 1
ATOM 7781 O O . GLU A 1 961 ? -1.130 -23.715 5.869 1.00 93.44 961 GLU A O 1
ATOM 7786 N N . LEU A 1 962 ? 1.085 -23.412 6.141 1.00 94.31 962 LEU A N 1
ATOM 7787 C CA . LEU A 1 962 ? 1.197 -22.269 5.242 1.00 94.31 962 LEU A CA 1
ATOM 7788 C C . LEU A 1 962 ? 0.736 -22.648 3.825 1.00 94.31 962 LEU A C 1
ATOM 7790 O O . LEU A 1 962 ? 1.239 -23.607 3.246 1.00 94.31 962 LEU A O 1
ATOM 7794 N N . GLY A 1 963 ? -0.187 -21.872 3.251 1.00 93.69 963 GLY A N 1
ATOM 7795 C CA . GLY A 1 963 ? -0.722 -22.118 1.906 1.00 93.69 963 GLY A CA 1
ATOM 7796 C C . GLY A 1 963 ? -1.803 -23.204 1.820 1.00 93.69 963 GLY A C 1
ATOM 7797 O O . GLY A 1 963 ? -2.394 -23.361 0.757 1.00 93.69 963 GLY A O 1
ATOM 7798 N N . GLN A 1 964 ? -2.113 -23.916 2.910 1.00 95.69 964 GLN A N 1
ATOM 7799 C CA . GLN A 1 964 ? -3.291 -24.789 2.965 1.00 95.69 964 GLN A CA 1
ATOM 7800 C C . GLN A 1 964 ? -4.582 -23.987 3.159 1.00 95.69 964 GLN A C 1
ATOM 7802 O O . GLN A 1 964 ? -4.577 -22.839 3.614 1.00 95.69 964 GLN A O 1
ATOM 7807 N N . TRP A 1 965 ? -5.704 -24.629 2.852 1.00 96.62 965 TRP A N 1
ATOM 7808 C CA . TRP A 1 965 ? -7.041 -24.089 3.030 1.00 96.62 965 TRP A CA 1
ATOM 7809 C C . TRP A 1 965 ? -7.591 -24.399 4.418 1.00 96.62 965 TRP A C 1
ATOM 7811 O O . TRP A 1 965 ? -7.491 -25.515 4.927 1.00 96.62 965 TRP A O 1
ATOM 7821 N N . LYS A 1 966 ? -8.250 -23.414 5.014 1.00 95.69 966 LYS A N 1
ATOM 7822 C CA . LYS A 1 966 ? -9.033 -23.562 6.235 1.00 95.69 966 LYS A CA 1
ATOM 7823 C C . LYS A 1 966 ? -10.511 -23.475 5.872 1.00 95.69 966 LYS A C 1
ATOM 7825 O O . LYS A 1 966 ? -10.951 -22.455 5.352 1.00 95.69 966 LYS A O 1
ATOM 7830 N N . LEU A 1 967 ? -11.281 -24.522 6.169 1.00 95.75 967 LEU A N 1
ATOM 7831 C CA . LEU A 1 967 ? -12.742 -24.461 6.097 1.00 95.75 967 LEU A CA 1
ATOM 7832 C C . LEU A 1 967 ? -13.250 -23.568 7.236 1.00 95.75 967 LEU A C 1
ATOM 7834 O O . LEU A 1 967 ? -13.103 -23.921 8.406 1.00 95.75 967 LEU A O 1
ATOM 7838 N N . GLU A 1 968 ? -13.793 -22.399 6.902 1.00 94.38 968 GLU A N 1
ATOM 7839 C CA . GLU A 1 968 ? -14.303 -21.441 7.890 1.00 94.38 968 GLU A CA 1
ATOM 7840 C C . GLU A 1 968 ? -15.786 -21.645 8.171 1.00 94.38 968 GLU A C 1
ATOM 7842 O O . GLU A 1 968 ? -16.195 -21.607 9.328 1.00 94.38 968 GLU A O 1
ATOM 7847 N N . HIS A 1 969 ? -16.571 -21.867 7.115 1.00 95.75 969 HIS A N 1
ATOM 7848 C CA . HIS A 1 969 ? -18.024 -21.955 7.198 1.00 95.75 969 HIS A CA 1
ATOM 7849 C C . HIS A 1 969 ? -18.581 -22.994 6.230 1.00 95.75 969 HIS A C 1
ATOM 7851 O O . HIS A 1 969 ? -18.064 -23.195 5.129 1.00 95.75 969 HIS A O 1
ATOM 7857 N N . THR A 1 970 ? -19.701 -23.588 6.617 1.00 97.00 970 THR A N 1
ATOM 7858 C CA . THR A 1 970 ? -20.561 -24.403 5.752 1.00 97.00 970 THR A CA 1
ATOM 7859 C C . THR A 1 970 ? -21.959 -23.824 5.810 1.00 97.00 970 THR A C 1
ATOM 7861 O O . THR A 1 970 ? -22.402 -23.470 6.897 1.00 97.00 970 THR A O 1
ATOM 7864 N N . PHE A 1 971 ? -22.661 -23.725 4.686 1.00 96.75 971 PHE A N 1
ATOM 7865 C CA . PHE A 1 971 ? -24.001 -23.139 4.654 1.00 96.75 971 PHE A CA 1
ATOM 7866 C C . PHE A 1 971 ? -24.950 -23.918 3.748 1.00 96.75 971 PHE A C 1
ATOM 7868 O O . PHE A 1 971 ? -24.507 -24.551 2.790 1.00 96.75 971 PHE A O 1
ATOM 7875 N N . ASN A 1 972 ? -26.254 -23.804 4.026 1.00 91.44 972 ASN A N 1
ATOM 7876 C CA . ASN A 1 972 ? -27.339 -24.376 3.216 1.00 91.44 972 ASN A CA 1
ATOM 7877 C C . ASN A 1 972 ? -28.197 -23.312 2.506 1.00 91.44 972 ASN A C 1
ATOM 7879 O O . ASN A 1 972 ? -29.053 -23.643 1.699 1.00 91.44 972 ASN A O 1
ATOM 7883 N N . ASN A 1 973 ? -28.003 -22.025 2.795 1.00 92.94 973 ASN A N 1
ATOM 7884 C CA . ASN A 1 973 ? -28.684 -20.938 2.095 1.00 92.94 973 ASN A CA 1
ATOM 7885 C C . ASN A 1 973 ? -27.746 -19.733 2.014 1.00 92.94 973 ASN A C 1
ATOM 7887 O O . ASN A 1 973 ? -27.294 -19.229 3.043 1.00 92.94 973 ASN A O 1
ATOM 7891 N N . GLY A 1 974 ? -27.450 -19.277 0.799 1.00 96.44 974 GLY A N 1
ATOM 7892 C CA . GLY A 1 974 ? -26.613 -18.109 0.546 1.00 96.44 974 GLY A CA 1
ATOM 7893 C C . GLY A 1 974 ? -27.100 -17.283 -0.640 1.00 96.44 974 GLY A C 1
ATOM 7894 O O . GLY A 1 974 ? -27.677 -17.816 -1.585 1.00 96.44 974 GLY A O 1
ATOM 7895 N N . ILE A 1 975 ? -26.866 -15.974 -0.586 1.00 97.00 975 ILE A N 1
ATOM 7896 C CA . ILE A 1 975 ? -27.258 -15.005 -1.614 1.00 97.00 975 ILE A CA 1
ATOM 7897 C C . ILE A 1 975 ? -26.018 -14.228 -2.056 1.00 97.00 975 ILE A C 1
ATOM 7899 O O . ILE A 1 975 ? -25.398 -13.521 -1.257 1.00 97.00 975 ILE A O 1
ATOM 7903 N N . PHE A 1 976 ? -25.670 -14.339 -3.339 1.00 96.06 976 PHE A N 1
ATOM 7904 C CA . PHE A 1 976 ? -24.435 -13.797 -3.915 1.00 96.06 976 PHE A CA 1
ATOM 7905 C C . PHE A 1 976 ? -24.721 -12.728 -4.977 1.00 96.06 976 PHE A C 1
ATOM 7907 O O . PHE A 1 976 ? -24.882 -13.018 -6.165 1.00 96.06 976 PHE A O 1
ATOM 7914 N N . VAL A 1 977 ? -24.756 -11.464 -4.546 1.00 94.00 977 VAL A N 1
ATOM 7915 C CA . VAL A 1 977 ? -25.151 -10.328 -5.397 1.00 94.00 977 VAL A CA 1
ATOM 7916 C C . VAL A 1 977 ? -24.014 -9.911 -6.333 1.00 94.00 977 VAL A C 1
ATOM 7918 O O . VAL A 1 977 ? -24.181 -9.861 -7.545 1.00 94.00 977 VAL A O 1
ATOM 7921 N N . ARG A 1 978 ? -22.842 -9.582 -5.783 1.00 91.31 978 ARG A N 1
ATOM 7922 C CA . ARG A 1 978 ? -21.646 -9.154 -6.535 1.00 91.31 978 ARG A CA 1
ATOM 7923 C C . ARG A 1 978 ? -20.398 -9.302 -5.658 1.00 91.31 978 ARG A C 1
ATOM 7925 O O . ARG A 1 978 ? -20.541 -9.549 -4.456 1.00 91.31 978 ARG A O 1
ATOM 7932 N N . PRO A 1 979 ? -19.175 -9.134 -6.194 1.00 89.75 979 PRO A N 1
ATOM 7933 C CA . PRO A 1 979 ? -17.969 -9.225 -5.381 1.00 89.75 979 PRO A CA 1
ATOM 7934 C C . PRO A 1 979 ? -18.052 -8.345 -4.126 1.00 89.75 979 PRO A C 1
ATOM 7936 O O . PRO A 1 979 ? -18.399 -7.165 -4.199 1.00 89.75 979 PRO A O 1
ATOM 7939 N N . LYS A 1 980 ? -17.749 -8.939 -2.963 1.00 90.69 980 LYS A N 1
ATOM 7940 C CA . LYS A 1 980 ? -17.818 -8.304 -1.629 1.00 90.69 980 LYS A CA 1
ATOM 7941 C C . LYS A 1 980 ? -19.224 -7.837 -1.197 1.00 90.69 980 LYS A C 1
ATOM 7943 O O . LYS A 1 980 ? -19.330 -6.995 -0.299 1.00 90.69 980 LYS A O 1
ATOM 7948 N N . LEU A 1 981 ? -20.281 -8.384 -1.804 1.00 94.12 981 LEU A N 1
ATOM 7949 C CA . LEU A 1 981 ? -21.679 -8.178 -1.420 1.00 94.12 981 LEU A CA 1
ATOM 7950 C C . LEU A 1 981 ? -22.458 -9.505 -1.467 1.00 94.12 981 LEU A C 1
ATOM 7952 O O . LEU A 1 981 ? -22.984 -9.888 -2.513 1.00 94.12 981 LEU A O 1
ATOM 7956 N N . TYR A 1 982 ? -22.493 -10.216 -0.341 1.00 95.56 982 TYR A N 1
ATOM 7957 C CA . TYR A 1 982 ? -23.167 -11.511 -0.198 1.00 95.56 982 TYR A CA 1
ATOM 7958 C C . TYR A 1 982 ? -23.489 -11.830 1.267 1.00 95.56 982 TYR A C 1
ATOM 7960 O O . TYR A 1 982 ? -22.888 -11.262 2.187 1.00 95.56 982 TYR A O 1
ATOM 7968 N N . CYS A 1 983 ? -24.408 -12.767 1.486 1.00 96.62 983 CYS A N 1
ATOM 7969 C CA . CYS A 1 983 ? -24.703 -13.316 2.806 1.00 96.62 983 CYS A CA 1
ATOM 7970 C C . CYS A 1 983 ? -25.004 -14.816 2.748 1.00 96.62 983 CYS A C 1
ATOM 7972 O O . CYS A 1 983 ? -25.369 -15.333 1.695 1.00 96.62 983 CYS A O 1
ATOM 7974 N N . TYR A 1 984 ? -24.838 -15.509 3.871 1.00 96.69 984 TYR A N 1
ATOM 7975 C CA . TYR A 1 984 ? -25.268 -16.895 4.047 1.00 96.69 984 TYR A CA 1
ATOM 7976 C C . TYR A 1 984 ? -25.419 -17.228 5.534 1.00 96.69 984 TYR A C 1
ATOM 7978 O O . TYR A 1 984 ? -24.835 -16.562 6.390 1.00 96.69 984 TYR A O 1
ATOM 7986 N N . GLU A 1 985 ? -26.196 -18.261 5.836 1.00 95.25 985 GLU A N 1
ATOM 7987 C CA . GLU A 1 985 ? -26.395 -18.766 7.197 1.00 95.25 985 GLU A CA 1
ATOM 7988 C C . GLU A 1 985 ? -25.446 -19.936 7.476 1.00 95.25 985 GLU A C 1
ATOM 7990 O O . GLU A 1 985 ? -25.480 -20.954 6.777 1.00 95.25 985 GLU A O 1
ATOM 7995 N N . ASP A 1 986 ? -24.572 -19.783 8.471 1.00 94.81 986 ASP A N 1
ATOM 7996 C CA . ASP A 1 986 ? -23.656 -20.852 8.864 1.00 94.81 986 ASP A CA 1
ATOM 7997 C C . ASP A 1 986 ? -24.430 -22.022 9.487 1.00 94.81 986 ASP A C 1
ATOM 7999 O O . ASP A 1 986 ? -25.187 -21.851 10.434 1.00 94.81 986 ASP A O 1
ATOM 8003 N N . SER A 1 987 ? -24.234 -23.230 8.965 1.00 94.00 987 SER A N 1
ATOM 8004 C CA . SER A 1 987 ? -24.968 -24.429 9.386 1.00 94.00 987 SER A CA 1
ATOM 8005 C C . SER A 1 987 ? -24.556 -24.966 10.758 1.00 94.00 987 SER A C 1
ATOM 8007 O O . SER A 1 987 ? -25.266 -25.809 11.298 1.00 94.00 987 SER A O 1
ATOM 8009 N N . ASN A 1 988 ? -23.425 -24.523 11.313 1.00 90.94 988 ASN A N 1
ATOM 8010 C CA . ASN A 1 988 ? -22.961 -24.936 12.637 1.00 90.94 988 ASN A CA 1
ATOM 8011 C C . ASN A 1 988 ? -23.411 -23.950 13.719 1.00 90.94 988 ASN A C 1
ATOM 8013 O O . ASN A 1 988 ? -23.768 -24.375 14.815 1.00 90.94 988 ASN A O 1
ATOM 8017 N N . THR A 1 989 ? -23.377 -22.645 13.433 1.00 90.69 989 THR A N 1
ATOM 8018 C CA . THR A 1 989 ? -23.700 -21.600 14.422 1.00 90.69 989 THR A CA 1
ATOM 8019 C C . THR A 1 989 ? -25.091 -20.990 14.251 1.00 90.69 989 THR A C 1
ATOM 8021 O O . THR A 1 989 ? -25.560 -20.312 15.162 1.00 90.69 989 THR A O 1
ATOM 8024 N N . ASN A 1 990 ? -25.759 -21.219 13.113 1.00 88.12 990 ASN A N 1
ATOM 8025 C CA . ASN A 1 990 ? -26.975 -20.517 12.671 1.00 88.12 990 ASN A CA 1
ATOM 8026 C C . ASN A 1 990 ? -26.808 -18.985 12.616 1.00 88.12 990 ASN A C 1
ATOM 8028 O O . ASN A 1 990 ? -27.777 -18.228 12.660 1.00 88.12 990 ASN A O 1
ATOM 8032 N N . GLU A 1 991 ? -25.567 -18.496 12.531 1.00 90.88 991 GLU A N 1
ATOM 8033 C CA . GLU A 1 991 ? -25.294 -17.070 12.398 1.00 90.88 991 GLU A CA 1
ATOM 8034 C C . GLU A 1 991 ? -25.369 -16.633 10.931 1.00 90.88 991 GLU A C 1
ATOM 8036 O O . GLU A 1 991 ? -24.813 -17.266 10.029 1.00 90.88 991 GLU A O 1
ATOM 8041 N N . LEU A 1 992 ? -26.008 -15.485 10.690 1.00 92.56 992 LEU A N 1
ATOM 8042 C CA . LEU A 1 992 ? -26.048 -14.861 9.370 1.00 92.56 992 LEU A CA 1
ATOM 8043 C C . LEU A 1 992 ? -24.732 -14.120 9.084 1.00 92.56 992 LEU A C 1
ATOM 8045 O O . LEU A 1 992 ? -24.543 -12.959 9.483 1.00 92.56 992 LEU A O 1
ATOM 8049 N N . ILE A 1 993 ? -23.845 -14.771 8.331 1.00 94.69 993 ILE A N 1
ATOM 8050 C CA . ILE A 1 993 ? -22.591 -14.196 7.849 1.00 94.69 993 ILE A CA 1
ATOM 8051 C C . ILE A 1 993 ? -22.885 -13.229 6.704 1.00 94.69 993 ILE A C 1
ATOM 8053 O O . ILE A 1 993 ? -23.545 -13.568 5.723 1.00 94.69 993 ILE A O 1
ATOM 8057 N N . ARG A 1 994 ? -22.394 -11.993 6.827 1.00 93.75 994 ARG A N 1
ATOM 8058 C CA . ARG A 1 994 ? -22.714 -10.885 5.915 1.00 93.75 994 ARG A CA 1
ATOM 8059 C C . ARG A 1 994 ? -21.456 -10.166 5.460 1.00 93.75 994 ARG A C 1
ATOM 8061 O O . ARG A 1 994 ? -20.588 -9.833 6.269 1.00 93.75 994 ARG A O 1
ATOM 8068 N N . LYS A 1 995 ? -21.377 -9.870 4.165 1.00 93.69 995 LYS A N 1
ATOM 8069 C CA . LYS A 1 995 ? -20.346 -9.021 3.565 1.00 93.69 995 LYS A CA 1
ATOM 8070 C C . LYS A 1 995 ? -21.022 -7.954 2.721 1.00 93.69 995 LYS A C 1
ATOM 8072 O O . LYS A 1 995 ? -21.762 -8.279 1.803 1.00 93.69 995 LYS A O 1
ATOM 8077 N N . ALA A 1 996 ? -20.724 -6.690 3.011 1.00 91.44 996 ALA A N 1
ATOM 8078 C CA . ALA A 1 996 ? -21.175 -5.554 2.218 1.00 91.44 996 ALA A CA 1
ATOM 8079 C C . ALA A 1 996 ? -20.106 -4.457 2.225 1.00 91.44 996 ALA A C 1
ATOM 8081 O O . ALA A 1 996 ? -19.988 -3.682 3.173 1.00 91.44 996 ALA A O 1
ATOM 8082 N N . ALA A 1 997 ? -19.284 -4.404 1.177 1.00 86.44 997 ALA A N 1
ATOM 8083 C CA . ALA A 1 997 ? -18.273 -3.360 1.052 1.00 86.44 997 ALA A CA 1
ATOM 8084 C C . ALA A 1 997 ? -18.918 -1.966 0.921 1.00 86.44 997 ALA A C 1
ATOM 8086 O O . ALA A 1 997 ? -19.784 -1.745 0.077 1.00 86.44 997 ALA A O 1
ATOM 8087 N N . GLY A 1 998 ? -18.457 -1.010 1.735 1.00 81.81 998 GLY A N 1
ATOM 8088 C CA . GLY A 1 998 ? -18.868 0.400 1.674 1.00 81.81 998 GLY A CA 1
ATOM 8089 C C . GLY A 1 998 ? -20.036 0.802 2.583 1.00 81.81 998 GLY A C 1
ATOM 8090 O O . GLY A 1 998 ? -20.313 2.002 2.683 1.00 81.81 998 GLY A O 1
ATOM 8091 N N . VAL A 1 999 ? -20.675 -0.156 3.266 1.00 86.75 999 VAL A N 1
ATOM 8092 C CA . VAL A 1 999 ? -21.749 0.062 4.254 1.00 86.75 999 VAL A CA 1
ATOM 8093 C C . VAL A 1 999 ? -21.577 -0.868 5.461 1.00 86.75 999 VAL A C 1
ATOM 8095 O O . VAL A 1 999 ? -20.788 -1.810 5.421 1.00 86.75 999 VAL A O 1
ATOM 8098 N N . ASN A 1 1000 ? -22.309 -0.619 6.549 1.00 85.38 1000 ASN A N 1
ATOM 8099 C CA . ASN A 1 1000 ? -22.306 -1.528 7.693 1.00 85.38 1000 ASN A CA 1
ATOM 8100 C C . ASN A 1 1000 ? -23.166 -2.767 7.386 1.00 85.38 1000 ASN A C 1
ATOM 8102 O O . ASN A 1 1000 ? -24.393 -2.704 7.438 1.00 85.38 1000 ASN A O 1
ATOM 8106 N N . ALA A 1 1001 ? -22.513 -3.895 7.099 1.00 88.19 1001 ALA A N 1
ATOM 8107 C CA . ALA A 1 1001 ? -23.175 -5.155 6.766 1.00 88.19 1001 ALA A CA 1
ATOM 8108 C C . ALA A 1 1001 ? -24.121 -5.671 7.869 1.00 88.19 1001 ALA A C 1
ATOM 8110 O O . ALA A 1 1001 ? -25.072 -6.380 7.553 1.00 88.19 1001 ALA A O 1
ATOM 8111 N N . ALA A 1 1002 ? -23.906 -5.297 9.139 1.00 86.50 1002 ALA A N 1
ATOM 8112 C CA . ALA A 1 1002 ? -24.767 -5.704 10.252 1.00 86.50 1002 ALA A CA 1
ATOM 8113 C C . ALA A 1 1002 ? -26.184 -5.109 10.168 1.00 86.50 1002 ALA A C 1
ATOM 8115 O O . ALA A 1 1002 ? -27.116 -5.690 10.717 1.00 86.50 1002 ALA A O 1
ATOM 8116 N N . LYS A 1 1003 ? -26.351 -3.988 9.449 1.00 85.81 1003 LYS A N 1
ATOM 8117 C CA . LYS A 1 1003 ? -27.652 -3.342 9.211 1.00 85.81 1003 LYS A CA 1
ATOM 8118 C C . LYS A 1 1003 ? -28.453 -3.975 8.069 1.00 85.81 1003 LYS A C 1
ATOM 8120 O O . LYS A 1 1003 ? -29.562 -3.529 7.810 1.00 85.81 1003 LYS A O 1
ATOM 8125 N N . LEU A 1 1004 ? -27.887 -4.953 7.361 1.00 90.69 1004 LEU A N 1
ATOM 8126 C CA . LEU A 1 1004 ? -28.548 -5.620 6.242 1.00 90.69 1004 LEU A CA 1
ATOM 8127 C C . LEU A 1 1004 ? -29.107 -6.973 6.683 1.00 90.69 1004 LEU A C 1
ATOM 8129 O O . LEU A 1 1004 ? -28.432 -7.751 7.371 1.00 90.69 1004 LEU A O 1
ATOM 8133 N N . THR A 1 1005 ? -30.329 -7.246 6.249 1.00 93.38 1005 THR A N 1
ATOM 8134 C CA . THR A 1 1005 ? -31.039 -8.521 6.395 1.00 93.38 1005 THR A CA 1
ATOM 8135 C C . THR A 1 1005 ? -30.810 -9.403 5.170 1.00 93.38 1005 THR A C 1
ATOM 8137 O O . THR A 1 1005 ? -30.371 -8.915 4.134 1.00 93.38 1005 THR A O 1
ATOM 8140 N N . SER A 1 1006 ? -31.106 -10.702 5.249 1.00 93.44 1006 SER A N 1
ATOM 8141 C CA . SER A 1 1006 ? -31.073 -11.595 4.077 1.00 93.44 1006 SER A CA 1
ATOM 8142 C C . SER A 1 1006 ? -32.009 -11.123 2.955 1.00 93.44 1006 SER A C 1
ATOM 8144 O O . SER A 1 1006 ? -31.629 -11.174 1.785 1.00 93.44 1006 SER A O 1
ATOM 8146 N N . GLU A 1 1007 ? -33.179 -10.585 3.309 1.00 95.44 1007 GLU A N 1
ATOM 8147 C CA . GLU A 1 1007 ? -34.148 -10.025 2.360 1.00 95.44 1007 GLU A CA 1
ATOM 8148 C C . GLU A 1 1007 ? -33.571 -8.840 1.573 1.00 95.44 1007 GLU A C 1
ATOM 8150 O O . GLU A 1 1007 ? -33.814 -8.719 0.375 1.00 95.44 1007 GLU A O 1
ATOM 8155 N N . ASP A 1 1008 ? -32.730 -8.007 2.194 1.00 95.50 1008 ASP A N 1
ATOM 8156 C CA . ASP A 1 1008 ? -32.057 -6.912 1.487 1.00 95.50 1008 ASP A CA 1
ATOM 8157 C C . ASP A 1 1008 ? -31.137 -7.434 0.372 1.00 95.50 1008 ASP A C 1
ATOM 8159 O O . ASP A 1 1008 ? -31.125 -6.896 -0.734 1.00 95.50 1008 ASP A O 1
ATOM 8163 N N . TYR A 1 1009 ? -30.396 -8.522 0.614 1.00 95.69 1009 TYR A N 1
ATOM 8164 C CA . TYR A 1 1009 ? -29.588 -9.152 -0.440 1.00 95.69 1009 TYR A CA 1
ATOM 8165 C C . TYR A 1 1009 ? -30.471 -9.779 -1.526 1.00 95.69 1009 TYR A C 1
ATOM 8167 O O . TYR A 1 1009 ? -30.128 -9.695 -2.706 1.00 95.69 1009 TYR A O 1
ATOM 8175 N N . ALA A 1 1010 ? -31.614 -10.366 -1.156 1.00 95.12 1010 ALA A N 1
ATOM 8176 C CA . ALA A 1 1010 ? -32.567 -10.923 -2.115 1.00 95.12 1010 ALA A CA 1
ATOM 8177 C C . ALA A 1 1010 ? -33.144 -9.840 -3.041 1.00 95.12 1010 ALA A C 1
ATOM 8179 O O . ALA A 1 1010 ? -33.174 -10.036 -4.256 1.00 95.12 1010 ALA A O 1
ATOM 8180 N N . LYS A 1 1011 ? -33.536 -8.685 -2.489 1.00 95.06 1011 LYS A N 1
ATOM 8181 C CA . LYS A 1 1011 ? -33.977 -7.500 -3.246 1.00 95.06 1011 LYS A CA 1
ATOM 8182 C C . LYS A 1 1011 ? -32.915 -7.031 -4.232 1.00 95.06 1011 LYS A C 1
ATOM 8184 O O . LYS A 1 1011 ? -33.202 -6.866 -5.415 1.00 95.06 1011 LYS A O 1
ATOM 8189 N N . LEU A 1 1012 ? -31.666 -6.921 -3.777 1.00 95.00 1012 LEU A N 1
ATOM 8190 C CA . LEU A 1 1012 ? -30.551 -6.525 -4.637 1.00 95.00 1012 LEU A CA 1
ATOM 8191 C C . LEU A 1 1012 ? -30.348 -7.488 -5.813 1.00 95.00 1012 LEU A C 1
ATOM 8193 O O . LEU A 1 1012 ? -30.093 -7.029 -6.925 1.00 95.00 1012 LEU A O 1
ATOM 8197 N N . CYS A 1 1013 ? -30.493 -8.800 -5.597 1.00 92.56 1013 CYS A N 1
ATOM 8198 C CA . CYS A 1 1013 ? -30.459 -9.800 -6.672 1.00 92.56 1013 CYS A CA 1
ATOM 8199 C C . CYS A 1 1013 ? -31.630 -9.677 -7.662 1.00 92.56 1013 CYS A C 1
ATOM 8201 O O . CYS A 1 1013 ? -31.468 -10.046 -8.819 1.00 92.56 1013 CYS A O 1
ATOM 8203 N N . LYS A 1 1014 ? -32.787 -9.166 -7.227 1.00 90.31 1014 LYS A N 1
ATOM 8204 C CA . LYS A 1 1014 ? -33.974 -8.926 -8.070 1.00 90.31 1014 LYS A CA 1
ATOM 8205 C C . LYS A 1 1014 ? -33.931 -7.582 -8.815 1.00 90.31 1014 LYS A C 1
ATOM 8207 O O . LYS A 1 1014 ? -34.889 -7.235 -9.497 1.00 90.31 1014 LYS A O 1
ATOM 8212 N N . GLY A 1 1015 ? -32.846 -6.818 -8.674 1.00 90.62 1015 GLY A N 1
ATOM 8213 C CA . GLY A 1 1015 ? -32.694 -5.489 -9.273 1.00 90.62 1015 GLY A CA 1
ATOM 8214 C C . GLY A 1 1015 ? -33.287 -4.345 -8.456 1.00 90.62 1015 GLY A C 1
ATOM 8215 O O . GLY A 1 1015 ? -33.197 -3.189 -8.866 1.00 90.62 1015 GLY A O 1
ATOM 8216 N N . GLU A 1 1016 ? -33.823 -4.628 -7.271 1.00 94.06 1016 GLU A N 1
ATOM 8217 C CA . GLU A 1 1016 ? -34.331 -3.602 -6.369 1.00 94.06 1016 GLU A CA 1
ATOM 8218 C C . GLU A 1 1016 ? -33.183 -2.933 -5.604 1.00 94.06 1016 GLU A C 1
ATOM 8220 O O . GLU A 1 1016 ? -32.246 -3.578 -5.127 1.00 94.06 1016 GLU A O 1
ATOM 8225 N N . ASN A 1 1017 ? -33.261 -1.611 -5.463 1.00 94.31 1017 ASN A N 1
ATOM 8226 C CA . ASN A 1 1017 ? -32.291 -0.855 -4.683 1.00 94.31 1017 ASN A CA 1
ATOM 8227 C C . ASN A 1 1017 ? -32.572 -0.999 -3.184 1.00 94.31 1017 ASN A C 1
ATOM 8229 O O . ASN A 1 1017 ? -33.722 -0.963 -2.751 1.00 94.31 1017 ASN A O 1
ATOM 8233 N N . VAL A 1 1018 ? -31.510 -1.073 -2.383 1.00 93.88 1018 VAL A N 1
ATOM 8234 C CA . VAL A 1 1018 ? -31.605 -1.044 -0.918 1.00 93.88 1018 VAL A CA 1
ATOM 8235 C C . VAL A 1 1018 ? -31.024 0.261 -0.401 1.00 93.88 1018 VAL A C 1
ATOM 8237 O O . VAL A 1 1018 ? -29.868 0.601 -0.672 1.00 93.88 1018 VAL A O 1
ATOM 8240 N N . HIS A 1 1019 ? -31.828 0.987 0.368 1.00 91.00 1019 HIS A N 1
ATOM 8241 C CA . HIS A 1 1019 ? -31.420 2.222 1.021 1.00 91.00 1019 HIS A CA 1
ATOM 8242 C C . HIS A 1 1019 ? -30.940 1.929 2.440 1.00 91.00 1019 HIS A C 1
ATOM 8244 O O . HIS A 1 1019 ? -31.592 1.228 3.208 1.00 91.00 1019 HIS A O 1
ATOM 8250 N N . THR A 1 1020 ? -29.781 2.469 2.791 1.00 88.44 1020 THR A N 1
ATOM 8251 C CA . THR A 1 1020 ? -29.209 2.360 4.132 1.00 88.44 1020 THR A CA 1
ATOM 8252 C C . THR A 1 1020 ? -28.520 3.664 4.509 1.00 88.44 1020 THR A C 1
ATOM 8254 O O . THR A 1 1020 ? -28.277 4.521 3.663 1.00 88.44 1020 THR A O 1
ATOM 8257 N N . GLN A 1 1021 ? -28.174 3.819 5.781 1.00 82.69 1021 GLN A N 1
ATOM 8258 C CA . GLN A 1 1021 ? -27.481 4.998 6.286 1.00 82.69 1021 GLN A CA 1
ATOM 8259 C C . GLN A 1 1021 ? -26.139 4.615 6.886 1.00 82.69 1021 GLN A C 1
ATOM 8261 O O . GLN A 1 1021 ? -26.034 3.678 7.693 1.00 82.69 1021 GLN A O 1
ATOM 8266 N N . LYS A 1 1022 ? -25.116 5.395 6.536 1.00 83.00 1022 LYS A N 1
ATOM 8267 C CA . LYS A 1 1022 ? -23.802 5.322 7.171 1.00 83.00 1022 LYS A CA 1
ATOM 8268 C C . LYS A 1 1022 ? -23.427 6.657 7.788 1.00 83.00 1022 LYS A C 1
ATOM 8270 O O . LYS A 1 1022 ? -23.721 7.714 7.240 1.00 83.00 1022 LYS A O 1
ATOM 8275 N N . GLU A 1 1023 ? -22.755 6.575 8.921 1.00 82.62 1023 GLU A N 1
ATOM 8276 C CA . GLU A 1 1023 ? -22.143 7.723 9.572 1.00 82.62 1023 GLU A CA 1
ATOM 8277 C C . GLU A 1 1023 ? -20.770 7.949 8.945 1.00 82.62 1023 GLU A C 1
ATOM 8279 O O . GLU A 1 1023 ? -20.017 6.997 8.710 1.00 82.62 1023 GLU A O 1
ATOM 8284 N N . ILE A 1 1024 ? -20.471 9.198 8.601 1.00 82.56 1024 ILE A N 1
ATOM 8285 C CA . ILE A 1 1024 ? -19.198 9.582 7.999 1.00 82.56 1024 ILE A CA 1
ATOM 8286 C C . ILE A 1 1024 ? -18.588 10.702 8.829 1.00 82.56 1024 ILE A C 1
ATOM 8288 O O . ILE A 1 1024 ? -19.215 11.737 9.042 1.00 82.56 1024 ILE A O 1
ATOM 8292 N N . PHE A 1 1025 ? -17.331 10.503 9.222 1.00 83.06 1025 PHE A N 1
ATOM 8293 C CA . PHE A 1 1025 ? -16.463 11.564 9.716 1.00 83.06 1025 PHE A CA 1
ATOM 8294 C C . PHE A 1 1025 ? -15.933 12.344 8.516 1.00 83.06 1025 PHE A C 1
ATOM 8296 O O . PHE A 1 1025 ? -15.152 11.824 7.712 1.00 83.06 1025 PHE A O 1
ATOM 8303 N N . LYS A 1 1026 ? -16.381 13.585 8.366 1.00 83.38 1026 LYS A N 1
ATOM 8304 C CA . LYS A 1 1026 ? -15.959 14.485 7.301 1.00 83.38 1026 LYS A CA 1
ATOM 8305 C C . LYS A 1 1026 ? -15.022 15.534 7.884 1.00 83.38 1026 LYS A C 1
ATOM 8307 O O . LYS A 1 1026 ? -15.415 16.341 8.716 1.00 83.38 1026 LYS A O 1
ATOM 8312 N N . VAL A 1 1027 ? -13.777 15.529 7.421 1.00 81.44 1027 VAL A N 1
ATOM 8313 C CA . VAL A 1 1027 ? -12.816 16.588 7.746 1.00 81.44 1027 VAL A CA 1
ATOM 8314 C C . VAL A 1 1027 ? -12.998 17.731 6.749 1.00 81.44 1027 VAL A C 1
ATOM 8316 O O . VAL A 1 1027 ? -12.781 17.546 5.548 1.00 81.44 1027 VAL A O 1
ATOM 8319 N N . ASP A 1 1028 ? -13.379 18.910 7.236 1.00 81.62 1028 ASP A N 1
ATOM 8320 C CA . ASP A 1 1028 ? -13.333 20.152 6.466 1.00 81.62 1028 ASP A CA 1
ATOM 8321 C C . ASP A 1 1028 ? -11.952 20.787 6.642 1.00 81.62 1028 ASP A C 1
ATOM 8323 O O . ASP A 1 1028 ? -11.684 21.494 7.612 1.00 81.62 1028 ASP A O 1
ATOM 8327 N N . TRP A 1 1029 ? -11.058 20.520 5.690 1.00 77.94 1029 TRP A N 1
ATOM 8328 C CA . TRP A 1 1029 ? -9.689 21.036 5.700 1.00 77.94 1029 TRP A CA 1
ATOM 8329 C C . TRP A 1 1029 ? -9.584 22.554 5.510 1.00 77.94 1029 TRP A C 1
ATOM 8331 O O . TRP A 1 1029 ? -8.552 23.116 5.866 1.00 77.94 1029 TRP A O 1
ATOM 8341 N N . ASN A 1 1030 ? -10.617 23.217 4.973 1.00 77.88 1030 ASN A N 1
ATOM 8342 C CA . ASN A 1 1030 ? -10.631 24.679 4.843 1.00 77.88 1030 ASN A CA 1
ATOM 8343 C C . ASN A 1 1030 ? -11.001 25.364 6.163 1.00 77.88 1030 ASN A C 1
ATOM 8345 O O . ASN A 1 1030 ? -10.684 26.531 6.351 1.00 77.88 1030 ASN A O 1
ATOM 8349 N N . LYS A 1 1031 ? -11.703 24.655 7.055 1.00 79.94 1031 LYS A N 1
ATOM 8350 C CA . LYS A 1 1031 ? -12.072 25.156 8.389 1.00 79.94 1031 LYS A CA 1
ATOM 8351 C C . LYS A 1 1031 ? -11.265 24.518 9.517 1.00 79.94 1031 LYS A C 1
ATOM 8353 O O . LYS A 1 1031 ? -11.352 24.983 10.647 1.00 79.94 1031 LYS A O 1
ATOM 8358 N N . LEU A 1 1032 ? -10.539 23.438 9.218 1.00 80.44 1032 LEU A N 1
ATOM 8359 C CA . LEU A 1 1032 ? -9.893 22.546 10.182 1.00 80.44 1032 LEU A CA 1
ATOM 8360 C C . LEU A 1 1032 ? -10.863 22.064 11.256 1.00 80.44 1032 LEU A C 1
ATOM 8362 O O . LEU A 1 1032 ? -10.608 22.163 12.454 1.00 80.44 1032 LEU A O 1
ATOM 8366 N N . LYS A 1 1033 ? -12.000 21.538 10.798 1.00 84.50 1033 LYS A N 1
ATOM 8367 C CA . LYS A 1 1033 ? -13.042 20.991 11.665 1.00 84.50 1033 LYS A CA 1
ATOM 8368 C C . LYS A 1 1033 ? -13.446 19.595 11.237 1.00 84.50 1033 LYS A C 1
ATOM 8370 O O . LYS A 1 1033 ? -13.283 19.212 10.077 1.00 84.50 1033 LYS A O 1
ATOM 8375 N N . ILE A 1 1034 ? -13.994 18.853 12.190 1.00 88.19 1034 ILE A N 1
ATOM 8376 C CA . ILE A 1 1034 ? -14.592 17.544 11.956 1.00 88.19 1034 ILE A CA 1
ATOM 8377 C C . ILE A 1 1034 ? -16.100 17.687 12.074 1.00 88.19 1034 ILE A C 1
ATOM 8379 O O . ILE A 1 1034 ? -16.605 18.246 13.044 1.00 88.19 1034 ILE A O 1
ATOM 8383 N N . GLU A 1 1035 ? -16.799 17.170 11.076 1.00 88.56 1035 GLU A N 1
ATOM 8384 C CA . GLU A 1 1035 ? -18.248 17.077 11.042 1.00 88.56 1035 GLU A CA 1
ATOM 8385 C C . GLU A 1 1035 ? -18.644 15.600 10.974 1.00 88.56 1035 GLU A C 1
ATOM 8387 O O . GLU A 1 1035 ? -18.122 14.854 10.139 1.00 88.56 1035 GLU A O 1
ATOM 8392 N N . VAL A 1 1036 ? -19.556 15.165 11.840 1.00 86.38 1036 VAL A N 1
ATOM 8393 C CA . VAL A 1 1036 ? -20.137 13.821 11.774 1.00 86.38 1036 VAL A CA 1
ATOM 8394 C C . VAL A 1 1036 ? -21.540 13.928 11.208 1.00 86.38 1036 VAL A C 1
ATOM 8396 O O . VAL A 1 1036 ? -22.424 14.550 11.796 1.00 86.38 1036 VAL A O 1
ATOM 8399 N N . VAL A 1 1037 ? -21.739 13.308 10.047 1.00 87.19 1037 VAL A N 1
ATOM 8400 C CA . VAL A 1 1037 ? -23.002 13.360 9.304 1.00 87.19 1037 VAL A CA 1
ATOM 8401 C C . VAL A 1 1037 ? -23.517 11.963 8.991 1.00 87.19 1037 VAL A C 1
ATOM 8403 O O . VAL A 1 1037 ? -22.743 11.031 8.749 1.00 87.19 1037 VAL A O 1
ATOM 8406 N N . LYS A 1 1038 ? -24.844 11.823 8.941 1.00 85.88 1038 LYS A N 1
ATOM 8407 C CA . LYS A 1 1038 ? -25.495 10.652 8.348 1.00 85.88 1038 LYS A CA 1
ATOM 8408 C C . LYS A 1 1038 ? -25.627 10.865 6.851 1.00 85.88 1038 LYS A C 1
ATOM 8410 O O . LYS A 1 1038 ? -26.152 11.881 6.409 1.00 85.88 1038 LYS A O 1
ATOM 8415 N N . VAL A 1 1039 ? -25.152 9.896 6.079 1.00 86.50 1039 VAL A N 1
ATOM 8416 C CA . VAL A 1 1039 ? -25.247 9.913 4.622 1.00 86.50 1039 VAL A CA 1
ATOM 8417 C C . VAL A 1 1039 ? -26.102 8.746 4.163 1.00 86.50 1039 VAL A C 1
ATOM 8419 O O . VAL A 1 1039 ? -25.753 7.576 4.378 1.00 86.50 1039 VAL A O 1
ATOM 8422 N N . ASP A 1 1040 ? -27.201 9.080 3.492 1.00 88.75 1040 ASP A N 1
ATOM 8423 C CA . ASP A 1 1040 ? -28.026 8.113 2.784 1.00 88.75 1040 ASP A CA 1
ATOM 8424 C C . ASP A 1 1040 ? -27.195 7.461 1.679 1.00 88.75 1040 ASP A C 1
ATOM 8426 O O . ASP A 1 1040 ? -26.578 8.110 0.833 1.00 88.75 1040 ASP A O 1
ATOM 8430 N N . THR A 1 1041 ? -27.131 6.138 1.719 1.00 88.75 1041 THR A N 1
ATOM 8431 C CA . THR A 1 1041 ? -26.373 5.320 0.781 1.00 88.75 1041 THR A CA 1
ATOM 8432 C C . THR A 1 1041 ? -27.328 4.359 0.100 1.00 88.75 1041 THR A C 1
ATOM 8434 O O . THR A 1 1041 ? -28.033 3.594 0.752 1.00 88.75 1041 THR A O 1
ATOM 8437 N N . THR A 1 1042 ? -27.323 4.372 -1.230 1.00 90.56 1042 THR A N 1
ATOM 8438 C CA . THR A 1 1042 ? -28.121 3.442 -2.029 1.00 90.56 1042 THR A CA 1
ATOM 8439 C C . THR A 1 1042 ? -27.227 2.329 -2.555 1.00 90.56 1042 THR A C 1
ATOM 8441 O O . THR A 1 1042 ? -26.298 2.575 -3.330 1.00 90.56 1042 THR A O 1
ATOM 8444 N N . LEU A 1 1043 ? -27.505 1.097 -2.142 1.00 90.88 1043 LEU A N 1
ATOM 8445 C CA . LEU A 1 1043 ? -26.971 -0.095 -2.781 1.00 90.88 1043 LEU A CA 1
ATOM 8446 C C . LEU A 1 1043 ? -27.818 -0.376 -4.018 1.00 90.88 1043 LEU A C 1
ATOM 8448 O O . LEU A 1 1043 ? -29.012 -0.644 -3.909 1.00 90.88 1043 LEU A O 1
ATOM 8452 N N . LYS A 1 1044 ? -27.194 -0.280 -5.193 1.00 90.75 1044 LYS A N 1
ATOM 8453 C CA . LYS A 1 1044 ? -27.874 -0.580 -6.451 1.00 90.75 1044 LYS A CA 1
ATOM 8454 C C . LYS A 1 1044 ? -28.062 -2.085 -6.619 1.00 90.75 1044 LYS A C 1
ATOM 8456 O O . LYS A 1 1044 ? -27.082 -2.822 -6.461 1.00 90.75 1044 LYS A O 1
ATOM 8461 N N . GLY A 1 1045 ? -29.284 -2.496 -6.954 1.00 89.06 1045 GLY A N 1
ATOM 8462 C CA . GLY A 1 1045 ? -29.579 -3.857 -7.393 1.00 89.06 1045 GLY A CA 1
ATOM 8463 C C . GLY A 1 1045 ? -28.860 -4.190 -8.704 1.00 89.06 1045 GLY A C 1
ATOM 8464 O O . GLY A 1 1045 ? -28.420 -3.295 -9.431 1.00 89.06 1045 GLY A O 1
ATOM 8465 N N . ILE A 1 1046 ? -28.684 -5.479 -8.977 1.00 89.06 1046 ILE A N 1
ATOM 8466 C CA . ILE A 1 1046 ? -28.107 -5.964 -10.240 1.00 89.06 1046 ILE A CA 1
ATOM 8467 C C . ILE A 1 1046 ? -29.208 -6.120 -11.293 1.00 89.06 1046 ILE A C 1
ATOM 8469 O O . ILE A 1 1046 ? -30.338 -6.441 -10.940 1.00 89.06 1046 ILE A O 1
ATOM 8473 N N . ASN A 1 1047 ? -28.900 -5.884 -12.573 1.00 71.94 1047 ASN A N 1
ATOM 8474 C CA . ASN A 1 1047 ? -29.871 -6.118 -13.645 1.00 71.94 1047 ASN A CA 1
ATOM 8475 C C . ASN A 1 1047 ? -30.255 -7.615 -13.640 1.00 71.94 1047 ASN A C 1
ATOM 8477 O O . ASN A 1 1047 ? -29.335 -8.433 -13.632 1.00 71.94 1047 ASN A O 1
ATOM 8481 N N . PRO A 1 1048 ? -31.549 -7.981 -13.574 1.00 52.94 1048 PRO A N 1
ATOM 8482 C CA . PRO A 1 1048 ? -31.972 -9.381 -13.485 1.00 52.94 1048 PRO A CA 1
ATOM 8483 C C . PRO A 1 1048 ? -31.775 -10.210 -14.769 1.00 52.94 1048 PRO A C 1
ATOM 8485 O O . PRO A 1 1048 ? -32.047 -11.410 -14.724 1.00 52.94 1048 PRO A O 1
ATOM 8488 N N . GLU A 1 1049 ? -31.328 -9.597 -15.873 1.00 39.22 1049 GLU A N 1
ATOM 8489 C CA . GLU A 1 1049 ? -30.966 -10.288 -17.127 1.00 39.22 1049 GLU A CA 1
ATOM 8490 C C . GLU A 1 1049 ? -29.692 -11.137 -17.028 1.00 39.22 1049 GLU A C 1
ATOM 8492 O O . GLU A 1 1049 ? -28.672 -10.647 -16.481 1.00 39.22 1049 GLU A O 1
#

InterPro domains:
  IPR004868 DNA-directed DNA polymerase, family B, mitochondria/virus [PF03175] (476-926)
  IPR006172 DNA-directed DNA polymerase, family B [SM00486] (402-953)
  IPR012337 Ribonuclease H-like superfamily [SSF53098] (404-629)
  IPR023211 DNA polymerase, palm domain superfamily [G3DSA:3.90.1600.10] (644-723)
  IPR023211 DNA polymerase, palm domain superfamily [G3DSA:3.90.1600.10] (826-1013)
  IPR036397 Ribonuclease H superfamily [G3DSA:3.30.420.10] (400-595)
  IPR043502 DNA/RNA polymerase superfamily [SSF56672] (638-1036)

Organism: NCBI:txid2832307

pLDDT: mean 80.66, std 18.67, range [19.94, 98.5]